Protein 5VKW (pdb70)

Solvent-accessible surface area: 41266 Å² total; per-residue (Å²): 183,55,117,214,100,106,184,56,56,49,11,56,74,180,58,90,12,157,112,0,32,133,19,40,34,91,82,36,45,15,7,3,4,0,73,2,2,12,16,2,2,32,1,1,73,101,6,46,17,104,105,2,42,82,110,0,11,104,43,0,95,116,70,44,101,2,66,76,125,6,40,108,59,0,56,102,22,72,87,147,71,216,59,49,1,85,1,4,16,76,10,0,4,115,34,0,96,44,0,51,70,16,11,24,44,26,19,32,39,6,2,0,41,3,1,0,26,0,5,8,1,36,54,0,0,59,15,0,11,28,50,0,0,8,0,0,10,27,0,7,124,14,0,56,128,49,48,65,38,11,1,0,0,19,13,100,50,113,48,8,61,1,1,0,5,0,2,5,0,0,21,2,0,16,8,0,19,26,0,8,59,17,0,39,62,6,56,78,36,4,0,2,0,1,0,2,7,40,2,0,2,4,20,52,1,25,80,48,10,176,40,54,52,104,73,0,37,90,0,4,93,74,2,4,105,50,22,49,9,149,72,23,12,50,5,6,5,19,10,2,27,9,0,11,3,0,18,4,1,18,6,1,2,1,0,3,1,2,0,16,10,0,0,12,1,0,83,34,1,16,112,20,96,0,4,21,8,16,94,133,250,152,141,67,176,165,59,95,22,116,24,0,76,89,0,2,60,21,6,154,88,5,15,47,9,8,56,36,5,14,104,12,4,11,57,11,94,4,7,26,11,65,86,0,42,79,53,18,109,107,3,8,26,17,1,0,11,0,0,1,3,0,0,40,14,0,36,76,0,5,53,30,17,24,18,66,58,155,41,1,85,183,53,2,82,53,51,3,9,60,58,0,42,87,56,0,1,68,9,6,47,133,111,69,34,47,104,153,83,0,92,79,59,3,106,62,13,26,110,74,0,37,43,15,56,160,156,131,69,29,128,33,29,2,39,123,67,0,83,90,33,125,64,0,120,71,0,62,152,42,0,103,113,48,25,52,25,132,96,22,9,14,5,0,13,66,9,0,54,90,1,16,117,77,53,3,48,104,31,14,126,91,35,92,159,80,60,78,132,188,180,52,141,217,107,110,192,69,55,43,13,55,74,183,47,98,8,147,109,0,32,139,19,40,38,93,104,44,61,16,6,11,3,0,101,2,2,12,14,2,2,31,0,0,76,95,8,46,16,99,98,0,61,75,118,0,8,68,53,0,97,136,70,36,129,3,71,78,131,17,37,103,53,1,56,113,29,68,78,152,63,205,63,30,0,84,0,5,19,84,8,0,5,117,39,0,91,63,0,54,72,11,12,21,43,19,18,22,33,6,2,0,38,3,1,1,39,0,17,7,1,37,57,0,0,60,14,0,10,30,50,0,0,8,0,0,13,31,0,6,118,14,0,60,130,46,46,77,43,15,2,0,0,19,14,104,51,111,44,10,68,2,1,0,6,0,3,6,0,0,21,3,0,16,9,0,18,27,0,7,60,17,0,38,64,7,55,78,37,4,0,2,0,1,0,1,5,53,1,0,3,3,20,46,1,28,79,53,15,174,44,50,53,104,73,0,43,90,0,10,126,74,3,4,107,54,21,48,10,145,71,30,12,52,5,5,4,18,10,0,26,7,0,11,3,0,22,4,2,16,6,1,2,1,0,3,1,1,0,15,11,1,0,12,1,0,82,34,1,16,113,19,98,1,5,20,7,15,104,117,260,213,68,175,168,59,86,21,118,25,0,80,84,0,2,62,21,5,156,86,4,18,46,10,8,52,35,6,16,103,14,2,12,57,11,94,3,5,19,10,67,84,0,30,73,52,21,127,106,2,6,27,16,1,0,13,0,0,3,4,0,0,38,14,0,42,70,0,5,45,29,18,28,18,70,64,148,36,2,82,176,54,3,88,52,52,4,9,63,56,0,44,92,54,3,3,112,16,6,57,137,107,72,26,50,85,127,84,0,88,79,64,4,98,62,12,24,115,72,0,39,39,20,57,172,140,136,62,39,124,31,31,3,40,117,65,0,112,89,28,119,69,0,112,66,0,69,140,50,3,110,88,27,26,45,27,134,92,29,7,14,14,0,13,75,9,0,61,105,1,17,107,63,52,4,48,109,31,13,134,99,37,93,197,111,53,75,119,191

InterPro domains:
  IPR000362 Fumarate lyase family [PR00149] (148-166)
  IPR000362 Fumarate lyase family [PR00149] (242-269)
  IPR000362 Fumarate lyase family [PR00149] (285-301)
  IPR004769 Adenylosuccinate lyase [TIGR00928] (11-458)
  IPR008948 L-Aspartase-like [SSF48557] (10-459)
  IPR019468 Adenylosuccinate lyase C-terminal [PF10397] (375-457)
  IPR019468 Adenylosuccinate lyase C-terminal [SM00998] (374-458)
  IPR020557 Fumarate lyase, conserved site [PS00163] (285-294)
  IPR022761 Fumarate lyase, N-terminal [PF00206] (17-305)

Structure (mmCIF, N/CA/C/O backbone):
data_5VKW
#
_entry.id   5VKW
#
_cell.length_a   85.030
_cell.length_b   157.845
_cell.length_c   374.554
_cell.angle_alpha   90.00
_cell.angle_beta   90.00
_cell.angle_gamma   90.00
#
_symmetry.space_group_name_H-M   'F 2 2 2'
#
loop_
_entity.id
_entity.type
_entity.pdbx_description
1 polymer 'Adenylosuccinate lyase'
2 non-polymer 'CHLORIDE ION'
3 non-polymer GLYCEROL
4 non-polymer 'MAGNESIUM ION'
5 non-polymer 'CALCIUM ION'
6 non-polymer 'TRIETHYLENE GLYCOL'
7 water water
#
loop_
_atom_site.group_PDB
_atom_site.id
_atom_site.type_symbol
_atom_site.label_atom_id
_atom_site.label_alt_id
_atom_site.label_comp_id
_atom_site.label_asym_id
_atom_site.label_entity_id
_atom_site.label_seq_id
_atom_site.pdbx_PDB_ins_code
_atom_site.Cartn_x
_atom_site.Cartn_y
_atom_site.Cartn_z
_atom_site.occupancy
_atom_site.B_iso_or_equiv
_atom_site.auth_seq_id
_atom_site.auth_comp_id
_atom_site.auth_asym_id
_atom_site.auth_atom_id
_atom_site.pdbx_PDB_model_num
ATOM 1 N N . MET A 1 1 ? 11.948 4.778 142.542 1.00 89.81 1 MET A N 1
ATOM 2 C CA . MET A 1 1 ? 13.021 4.990 143.513 0.60 86.88 1 MET A CA 1
ATOM 3 C C . MET A 1 1 ? 12.499 5.499 144.860 1.00 79.76 1 MET A C 1
ATOM 4 O O . MET A 1 1 ? 11.672 6.412 144.911 1.00 77.79 1 MET A O 1
ATOM 9 N N . SER A 1 2 ? 13.013 4.914 145.945 1.00 72.05 2 SER A N 1
ATOM 10 C CA . SER A 1 2 ? 12.538 5.239 147.282 1.00 61.45 2 SER A CA 1
ATOM 11 C C . SER A 1 2 ? 12.732 6.717 147.603 1.00 52.30 2 SER A C 1
ATOM 12 O O . SER A 1 2 ? 13.762 7.313 147.273 1.00 49.13 2 SER A O 1
ATOM 15 N N . GLU A 1 3 ? 11.732 7.305 148.270 1.00 48.82 3 GLU A N 1
ATOM 16 C CA . GLU A 1 3 ? 11.847 8.687 148.728 1.00 45.99 3 GLU A CA 1
ATOM 17 C C . GLU A 1 3 ? 12.971 8.874 149.743 1.00 40.79 3 GLU A C 1
ATOM 18 O O . GLU A 1 3 ? 13.548 9.962 149.809 1.00 34.98 3 GLU A O 1
ATOM 24 N N . TYR A 1 4 ? 13.304 7.851 150.532 1.00 37.69 4 TYR A N 1
ATOM 25 C CA . TYR A 1 4 ? 14.430 7.984 151.451 0.80 35.14 4 TYR A CA 1
ATOM 26 C C . TYR A 1 4 ? 15.735 8.149 150.725 1.00 34.03 4 TYR A C 1
ATOM 27 O O . TYR A 1 4 ? 16.742 8.512 151.341 1.00 38.69 4 TYR A O 1
ATOM 36 N N . ASP A 1 5 ? 15.776 7.764 149.461 1.00 39.09 5 ASP A N 1
ATOM 37 C CA . ASP A 1 5 ? 17.019 7.824 148.726 1.00 35.40 5 ASP A CA 1
ATOM 38 C C . ASP A 1 5 ? 17.121 9.034 147.863 1.00 39.81 5 ASP A C 1
ATOM 39 O O . ASP A 1 5 ? 17.763 8.969 146.866 1.00 37.21 5 ASP A O 1
ATOM 44 N N . LYS A 1 6 ? 16.426 10.098 148.122 1.00 36.37 6 LYS A N 1
ATOM 45 C CA . LYS A 1 6 ? 16.653 11.254 147.327 1.00 33.37 6 LYS A CA 1
ATOM 46 C C . LYS A 1 6 ? 16.316 12.464 148.122 1.00 30.33 6 LYS A C 1
ATOM 47 O O . LYS A 1 6 ? 15.561 12.437 149.015 1.00 29.86 6 LYS A O 1
ATOM 53 N N . TYR A 1 7 ? 16.943 13.533 147.757 1.00 31.30 7 TYR A N 1
ATOM 54 C CA . TYR A 1 7 ? 16.784 14.785 148.480 0.91 31.37 7 TYR A CA 1
ATOM 55 C C . TYR A 1 7 ? 15.343 15.253 148.353 1.00 33.77 7 TYR A C 1
ATOM 56 O O . TYR A 1 7 ? 14.771 15.241 147.269 1.00 28.21 7 TYR A O 1
ATOM 65 N N A SER A 1 8 ? 14.757 15.664 149.469 0.50 32.26 8 SER A N 1
ATOM 66 N N B SER A 1 8 ? 14.757 15.662 149.470 0.50 32.26 8 SER A N 1
ATOM 67 C CA A SER A 1 8 ? 13.451 16.308 149.472 0.50 34.83 8 SER A CA 1
ATOM 68 C CA B SER A 1 8 ? 13.454 16.310 149.476 0.50 34.83 8 SER A CA 1
ATOM 69 C C A SER A 1 8 ? 13.593 17.651 150.174 0.50 34.21 8 SER A C 1
ATOM 70 C C B SER A 1 8 ? 13.599 17.654 150.173 0.50 34.20 8 SER A C 1
ATOM 71 O O A SER A 1 8 ? 14.256 17.736 151.215 0.50 33.66 8 SER A O 1
ATOM 72 O O B SER A 1 8 ? 14.270 17.744 151.208 0.50 33.64 8 SER A O 1
ATOM 77 N N . THR A 1 9 ? 13.003 18.700 149.603 1.00 34.75 9 THR A N 1
ATOM 78 C CA . THR A 1 9 ? 13.108 20.013 150.241 0.84 31.85 9 THR A CA 1
ATOM 79 C C . THR A 1 9 ? 12.344 19.986 151.561 1.00 30.58 9 THR A C 1
ATOM 80 O O . THR A 1 9 ? 11.216 19.474 151.618 1.00 29.41 9 THR A O 1
ATOM 84 N N . PRO A 1 10 ? 12.926 20.487 152.646 1.00 31.36 10 PRO A N 1
ATOM 85 C CA . PRO A 1 10 ? 12.166 20.561 153.904 1.00 29.80 10 PRO A CA 1
ATOM 86 C C . PRO A 1 10 ? 10.950 21.453 153.815 1.00 30.37 10 PRO A C 1
ATOM 87 O O . PRO A 1 10 ? 10.054 21.293 154.639 1.00 33.83 10 PRO A O 1
ATOM 91 N N . LEU A 1 11 ? 10.872 22.373 152.837 1.00 30.56 11 LEU A N 1
ATOM 92 C CA . LEU A 1 11 ? 9.671 23.205 152.700 1.00 33.33 11 LEU A CA 1
ATOM 93 C C . LEU A 1 11 ? 8.424 22.397 152.369 1.00 37.33 11 LEU A C 1
ATOM 94 O O . LEU A 1 11 ? 7.305 22.921 152.482 1.00 38.88 11 LEU A O 1
ATOM 99 N N . SER A 1 12 ? 8.565 21.144 151.972 1.00 37.96 12 SER A N 1
ATOM 100 C CA . SER A 1 12 ? 7.379 20.346 151.715 1.00 46.95 12 SER A CA 1
ATOM 101 C C . SER A 1 12 ? 7.344 19.030 152.471 1.00 50.10 12 SER A C 1
ATOM 102 O O . SER A 1 12 ? 6.284 18.401 152.507 1.00 56.68 12 SER A O 1
ATOM 105 N N . SER A 1 13 ? 8.446 18.585 153.072 1.00 57.18 13 SER A N 1
ATOM 106 C CA . SER A 1 13 ? 8.467 17.268 153.697 0.42 65.29 13 SER A CA 1
ATOM 107 C C . SER A 1 13 ? 8.817 17.298 155.179 1.00 71.13 13 SER A C 1
ATOM 108 O O . SER A 1 13 ? 8.849 16.234 155.815 1.00 78.95 13 SER A O 1
ATOM 111 N N . ARG A 1 14 ? 9.063 18.471 155.750 1.00 67.01 14 ARG A N 1
ATOM 112 C CA . ARG A 1 14 ? 9.459 18.581 157.145 0.69 67.43 14 ARG A CA 1
ATOM 113 C C . ARG A 1 14 ? 8.524 19.440 157.981 1.00 63.23 14 ARG A C 1
ATOM 114 O O . ARG A 1 14 ? 8.358 19.174 159.173 1.00 63.92 14 ARG A O 1
ATOM 122 N N . TYR A 1 15 ? 7.910 20.456 157.400 1.00 57.74 15 TYR A N 1
ATOM 123 C CA . TYR A 1 15 ? 7.014 21.330 158.136 0.88 55.52 15 TYR A CA 1
ATOM 124 C C . TYR A 1 15 ? 5.582 21.092 157.678 1.00 57.18 15 TYR A C 1
ATOM 125 O O . TYR A 1 15 ? 5.332 20.594 156.577 1.00 61.53 15 TYR A O 1
ATOM 134 N N . ALA A 1 16 ? 4.640 21.409 158.561 1.00 55.55 16 ALA A N 1
ATOM 135 C CA . ALA A 1 16 ? 3.226 21.358 158.217 0.65 54.08 16 ALA A CA 1
ATOM 136 C C . ALA A 1 16 ? 2.896 22.534 157.302 1.00 53.08 16 ALA A C 1
ATOM 137 O O . ALA A 1 16 ? 3.032 23.701 157.690 1.00 57.91 16 ALA A O 1
ATOM 139 N N . SER A 1 17 ? 2.483 22.227 156.083 1.00 44.46 17 SER A N 1
ATOM 140 C CA . SER A 1 17 ? 1.891 23.218 155.201 0.90 45.75 17 SER A CA 1
ATOM 141 C C . SER A 1 17 ? 1.161 22.472 154.095 1.00 39.92 17 SER A C 1
ATOM 142 O O . SER A 1 17 ? 1.443 22.674 152.910 1.00 32.47 17 SER A O 1
ATOM 145 N N . GLU A 1 18 ? 0.241 21.586 154.496 1.00 40.58 18 GLU A N 1
ATOM 146 C CA . GLU A 1 18 ? -0.457 20.731 153.542 1.00 43.37 18 GLU A CA 1
ATOM 147 C C . GLU A 1 18 ? -1.109 21.563 152.460 1.00 40.29 18 GLU A C 1
ATOM 148 O O . GLU A 1 18 ? -0.945 21.303 151.262 1.00 39.49 18 GLU A O 1
ATOM 154 N N . GLU A 1 19 ? -1.866 22.567 152.879 1.00 37.74 19 GLU A N 1
ATOM 155 C CA . GLU A 1 19 ? -2.690 23.310 151.945 1.00 35.42 19 GLU A CA 1
ATOM 156 C C . GLU A 1 19 ? -1.833 24.053 150.945 1.00 30.05 19 GLU A C 1
ATOM 157 O O . GLU A 1 19 ? -2.092 24.000 149.737 1.00 29.58 19 GLU A O 1
ATOM 163 N N . MET A 1 20 ? -0.831 24.793 151.430 1.00 30.56 20 MET A N 1
ATOM 164 C CA . MET A 1 20 ? 0.019 25.554 150.521 0.98 28.14 20 MET A CA 1
ATOM 165 C C . MET A 1 20 ? 0.786 24.616 149.594 1.00 28.38 20 MET A C 1
ATOM 166 O O . MET A 1 20 ? 0.924 24.886 148.396 1.00 26.35 20 MET A O 1
ATOM 171 N N . SER A 1 21 ? 1.266 23.488 150.129 1.00 29.78 21 SER A N 1
ATOM 172 C CA . SER A 1 21 ? 2.020 22.553 149.300 0.91 30.03 21 SER A CA 1
ATOM 173 C C . SER A 1 21 ? 1.147 21.916 148.216 1.00 33.42 21 SER A C 1
ATOM 174 O O . SER A 1 21 ? 1.620 21.695 147.099 1.00 31.16 21 SER A O 1
ATOM 177 N N . LYS A 1 22 ? -0.125 21.645 148.521 1.00 31.81 22 LYS A N 1
ATOM 178 C CA . LYS A 1 22 ? -1.040 21.129 147.517 1.00 32.89 22 LYS A CA 1
ATOM 179 C C . LYS A 1 22 ? -1.251 22.119 146.373 1.00 35.47 22 LYS A C 1
ATOM 180 O O . LYS A 1 22 ? -1.383 21.707 145.215 1.00 37.32 22 LYS A O 1
ATOM 186 N N . ILE A 1 23 ? -1.269 23.420 146.661 1.00 32.62 23 ILE A N 1
ATOM 187 C CA . ILE A 1 23 ? -1.440 24.395 145.590 1.00 29.76 23 ILE A CA 1
ATOM 188 C C . ILE A 1 23 ? -0.343 24.225 144.551 1.00 28.21 23 ILE A C 1
ATOM 189 O O . ILE A 1 23 ? -0.570 24.371 143.339 1.00 27.21 23 ILE A O 1
ATOM 194 N N . PHE A 1 24 ? 0.862 23.897 145.009 1.00 26.80 24 PHE A N 1
ATOM 195 C CA . PHE A 1 24 ? 2.007 23.781 144.125 1.00 26.78 24 PHE A CA 1
ATOM 196 C C . PHE A 1 24 ? 2.348 22.328 143.804 1.00 29.33 24 PHE A C 1
ATOM 197 O O . PHE A 1 24 ? 3.452 22.062 143.328 1.00 29.45 24 PHE A O 1
ATOM 205 N N . SER A 1 25 ? 1.413 21.396 144.036 1.00 30.95 25 SER A N 1
ATOM 206 C CA . SER A 1 25 ? 1.562 19.986 143.697 1.00 33.61 25 SER A CA 1
ATOM 207 C C . SER A 1 25 ? 1.368 19.748 142.197 1.00 34.44 25 SER A C 1
ATOM 208 O O . SER A 1 25 ? 0.720 20.521 141.489 1.00 36.80 25 SER A O 1
ATOM 211 N N . LEU A 1 26 ? 1.901 18.619 141.721 1.00 36.74 26 LEU A N 1
ATOM 212 C CA . LEU A 1 26 ? 1.653 18.212 140.337 1.00 38.21 26 LEU A CA 1
ATOM 213 C C . LEU A 1 26 ? 0.163 18.035 140.054 1.00 39.63 26 LEU A C 1
ATOM 214 O O . LEU A 1 26 ? -0.328 18.461 139.001 1.00 38.97 26 LEU A O 1
ATOM 219 N N . ARG A 1 27 ? -0.571 17.386 140.961 1.00 40.40 27 ARG A N 1
ATOM 220 C CA . ARG A 1 27 ? -1.988 17.146 140.702 1.00 41.70 27 ARG A CA 1
ATOM 221 C C . ARG A 1 27 ? -2.738 18.464 140.535 1.00 39.40 27 ARG A C 1
ATOM 222 O O . ARG A 1 27 ? -3.518 18.631 139.592 1.00 39.97 27 ARG A O 1
ATOM 230 N N . ASN A 1 28 ? -2.487 19.430 141.417 1.00 36.98 28 ASN A N 1
ATOM 231 C CA . ASN A 1 28 ? -3.193 20.696 141.272 1.00 38.57 28 ASN A CA 1
ATOM 232 C C . ASN A 1 28 ? -2.768 21.446 140.015 1.00 37.22 28 ASN A C 1
ATOM 233 O O . ASN A 1 28 ? -3.591 22.140 139.407 1.00 37.32 28 ASN A O 1
ATOM 238 N N . ARG A 1 29 ? -1.507 21.315 139.597 1.00 33.61 29 ARG A N 1
ATOM 239 C CA . ARG A 1 29 ? -1.092 21.902 138.322 1.00 38.05 29 ARG A CA 1
ATOM 240 C C . ARG A 1 29 ? -1.927 21.354 137.167 1.00 38.97 29 ARG A C 1
ATOM 241 O O . ARG A 1 29 ? -2.499 22.116 136.373 1.00 34.90 29 ARG A O 1
ATOM 249 N N . PHE A 1 30 ? -2.007 20.026 137.054 1.00 37.90 30 PHE A N 1
ATOM 250 C CA . PHE A 1 30 ? -2.657 19.442 135.886 1.00 44.16 30 PHE A CA 1
ATOM 251 C C . PHE A 1 30 ? -4.170 19.577 135.964 1.00 46.60 30 PHE A C 1
ATOM 252 O O . PHE A 1 30 ? -4.831 19.718 134.927 1.00 42.08 30 PHE A O 1
ATOM 260 N N . SER A 1 31 ? -4.730 19.533 137.178 1.00 40.48 31 SER A N 1
ATOM 261 C CA . SER A 1 31 ? -6.163 19.760 137.361 1.00 44.31 31 SER A CA 1
ATOM 262 C C . SER A 1 31 ? -6.547 21.190 137.011 1.00 41.63 31 SER A C 1
ATOM 263 O O . SER A 1 31 ? -7.645 21.448 136.495 1.00 40.74 31 SER A O 1
ATOM 266 N N . THR A 1 32 ? -5.660 22.134 137.299 1.00 36.38 32 THR A N 1
ATOM 267 C CA . THR A 1 32 ? -5.938 23.519 136.964 1.00 36.06 32 THR A CA 1
ATOM 268 C C . THR A 1 32 ? -5.907 23.736 135.459 1.00 38.08 32 THR A C 1
ATOM 269 O O . THR A 1 32 ? -6.746 24.470 134.921 1.00 37.66 32 THR A O 1
ATOM 273 N N . TRP A 1 33 ? -4.953 23.104 134.761 1.00 38.16 33 TRP A N 1
ATOM 274 C CA . TRP A 1 33 ? -4.996 23.100 133.300 1.00 40.10 33 TRP A CA 1
ATOM 275 C C . TRP A 1 33 ? -6.369 22.681 132.795 1.00 40.25 33 TRP A C 1
ATOM 276 O O . TRP A 1 33 ? -6.945 23.326 131.911 1.00 45.46 33 TRP A O 1
ATOM 287 N N . ARG A 1 34 ? -6.913 21.599 133.354 1.00 41.94 34 ARG A N 1
ATOM 288 C CA . ARG A 1 34 ? -8.208 21.115 132.887 0.92 47.47 34 ARG A CA 1
ATOM 289 C C . ARG A 1 34 ? -9.305 22.116 133.206 1.00 46.75 34 ARG A C 1
ATOM 290 O O . ARG A 1 34 ? -10.185 22.374 132.372 1.00 48.55 34 ARG A O 1
ATOM 298 N N . LYS A 1 35 ? -9.255 22.706 134.400 1.00 43.96 35 LYS A N 1
ATOM 299 C CA . LYS A 1 35 ? -10.170 23.787 134.737 1.00 43.13 35 LYS A CA 1
ATOM 300 C C . LYS A 1 35 ? -10.043 24.931 133.738 1.00 40.89 35 LYS A C 1
ATOM 301 O O . LYS A 1 35 ? -11.049 25.526 133.337 1.00 45.22 35 LYS A O 1
ATOM 307 N N . LEU A 1 36 ? -8.820 25.232 133.291 1.00 38.99 36 LEU A N 1
ATOM 308 C CA . LEU A 1 36 ? -8.653 26.284 132.293 1.00 38.04 36 LEU A CA 1
ATOM 309 C C . LEU A 1 36 ? -9.228 25.867 130.942 1.00 43.67 36 LEU A C 1
ATOM 310 O O . LEU A 1 36 ? -9.789 26.696 130.216 1.00 44.15 36 LEU A O 1
ATOM 315 N N . TRP A 1 37 ? -9.100 24.590 130.585 1.00 46.20 37 TRP A N 1
ATOM 316 C CA . TRP A 1 37 ? -9.650 24.138 129.313 1.00 45.80 37 TRP A CA 1
ATOM 317 C C . TRP A 1 37 ? -11.170 24.131 129.346 1.00 47.56 37 TRP A C 1
ATOM 318 O O . TRP A 1 37 ? -11.823 24.472 128.352 1.00 50.05 37 TRP A O 1
ATOM 329 N N . LEU A 1 38 ? -11.748 23.744 130.481 1.00 47.32 38 LEU A N 1
ATOM 330 C CA . LEU A 1 38 ? -13.198 23.761 130.616 0.75 52.29 38 LEU A CA 1
ATOM 331 C C . LEU A 1 38 ? -13.749 25.164 130.394 1.00 51.58 38 LEU A C 1
ATOM 332 O O . LEU A 1 38 ? -14.689 25.355 129.617 1.00 52.81 38 LEU A O 1
ATOM 337 N N . ASN A 1 39 ? -13.172 26.167 131.057 1.00 49.60 39 ASN A N 1
ATOM 338 C CA . ASN A 1 39 ? -13.740 27.500 130.904 0.92 48.58 39 ASN A CA 1
ATOM 339 C C . ASN A 1 39 ? -13.380 28.132 129.561 1.00 50.04 39 ASN A C 1
ATOM 340 O O . ASN A 1 39 ? -14.176 28.920 129.025 1.00 50.00 39 ASN A O 1
ATOM 345 N N . LEU A 1 40 ? -12.221 27.787 128.988 1.00 44.63 40 LEU A N 1
ATOM 346 C CA . LEU A 1 40 ? -11.956 28.174 127.600 1.00 48.46 40 LEU A CA 1
ATOM 347 C C . LEU A 1 40 ? -13.055 27.668 126.679 1.00 49.62 40 LEU A C 1
ATOM 348 O O . LEU A 1 40 ? -13.500 28.384 125.776 1.00 63.90 40 LEU A O 1
ATOM 353 N N . ALA A 1 41 ? -13.513 26.437 126.900 1.00 55.08 41 ALA A N 1
ATOM 354 C CA . ALA A 1 41 ? -14.573 25.889 126.061 1.00 56.89 41 ALA A CA 1
ATOM 355 C C . ALA A 1 41 ? -15.896 26.595 126.321 1.00 57.45 41 ALA A C 1
ATOM 356 O O . ALA A 1 41 ? -16.638 26.902 125.381 1.00 59.03 41 ALA A O 1
ATOM 358 N N . ILE A 1 42 ? -16.207 26.879 127.585 1.00 53.99 42 ILE A N 1
ATOM 359 C CA . ILE A 1 42 ? -17.454 27.577 127.886 0.87 60.32 42 ILE A CA 1
ATOM 360 C C . ILE A 1 42 ? -17.452 28.957 127.236 1.00 59.50 42 ILE A C 1
ATOM 361 O O . ILE A 1 42 ? -18.433 29.377 126.610 1.00 61.75 42 ILE A O 1
ATOM 366 N N . ALA A 1 43 ? -16.337 29.671 127.362 1.00 51.51 43 ALA A N 1
ATOM 367 C CA . ALA A 1 43 ? -16.242 31.024 126.829 1.00 50.99 43 ALA A CA 1
ATOM 368 C C . ALA A 1 43 ? -16.288 31.025 125.305 1.00 61.31 43 ALA A C 1
ATOM 369 O O . ALA A 1 43 ? -16.942 31.882 124.692 1.00 55.30 43 ALA A O 1
ATOM 371 N N . GLU A 1 44 ? -15.614 30.065 124.672 1.00 54.63 44 GLU A N 1
ATOM 372 C CA . GLU A 1 44 ? -15.631 30.024 123.214 1.00 62.05 44 GLU A CA 1
ATOM 373 C C . GLU A 1 44 ? -17.020 29.710 122.675 1.00 64.28 44 GLU A C 1
ATOM 374 O O . GLU A 1 44 ? -17.405 30.228 121.621 1.00 63.74 44 GLU A O 1
ATOM 380 N N . LYS A 1 45 ? -17.811 28.963 123.411 1.00 63.68 45 LYS A N 1
ATOM 381 C CA . LYS A 1 45 ? -19.146 28.680 122.978 0.97 68.37 45 LYS A CA 1
ATOM 382 C C . LYS A 1 45 ? -20.000 29.912 123.085 1.00 69.05 45 LYS A C 1
ATOM 383 O O . LYS A 1 45 ? -20.664 30.266 122.162 1.00 68.76 45 LYS A O 1
ATOM 389 N N . GLU A 1 46 ? -19.958 30.582 124.209 1.00 62.98 46 GLU A N 1
ATOM 390 C CA . GLU A 1 46 ? -20.779 31.772 124.391 0.75 65.94 46 GLU A CA 1
ATOM 391 C C . GLU A 1 46 ? -20.478 32.836 123.353 1.00 63.98 46 GLU A C 1
ATOM 392 O O . GLU A 1 46 ? -21.378 33.578 122.947 1.00 66.23 46 GLU A O 1
ATOM 398 N N . VAL A 1 47 ? -19.224 32.942 122.925 1.00 68.60 47 VAL A N 1
ATOM 399 C CA . VAL A 1 47 ? -18.873 33.975 121.969 1.00 71.04 47 VAL A CA 1
ATOM 400 C C . VAL A 1 47 ? -19.067 33.515 120.528 1.00 72.89 47 VAL A C 1
ATOM 401 O O . VAL A 1 47 ? -19.066 34.350 119.613 1.00 72.72 47 VAL A O 1
ATOM 405 N N . GLY A 1 48 ? -19.255 32.219 120.292 1.00 68.52 48 GLY A N 1
ATOM 406 C CA . GLY A 1 48 ? -19.793 31.802 119.013 0.87 76.38 48 GLY A CA 1
ATOM 407 C C . GLY A 1 48 ? -19.136 30.633 118.312 1.00 78.20 48 GLY A C 1
ATOM 408 O O . GLY A 1 48 ? -19.414 30.396 117.137 1.00 78.05 48 GLY A O 1
ATOM 409 N N . LEU A 1 49 ? -18.270 29.889 118.993 1.00 71.69 49 LEU A N 1
ATOM 410 C CA . LEU A 1 49 ? -17.664 28.711 118.371 0.88 74.78 49 LEU A CA 1
ATOM 411 C C . LEU A 1 49 ? -18.563 27.505 118.615 1.00 75.68 49 LEU A C 1
ATOM 412 O O . LEU A 1 49 ? -18.393 26.752 119.574 1.00 73.82 49 LEU A O 1
ATOM 417 N N . SER A 1 50 ? -19.525 27.304 117.711 1.00 80.68 50 SER A N 1
ATOM 418 C CA . SER A 1 50 ? -20.448 26.186 117.858 1.00 84.17 50 SER A CA 1
ATOM 419 C C . SER A 1 50 ? -19.765 24.835 117.703 1.00 84.29 50 SER A C 1
ATOM 420 O O . SER A 1 50 ? -20.334 23.827 118.134 1.00 85.16 50 SER A O 1
ATOM 423 N N . VAL A 1 51 ? -18.564 24.788 117.113 1.00 86.29 51 VAL A N 1
ATOM 424 C CA . VAL A 1 51 ? -17.894 23.511 116.862 1.00 92.67 51 VAL A CA 1
ATOM 425 C C . VAL A 1 51 ? -17.712 22.725 118.156 1.00 94.75 51 VAL A C 1
ATOM 426 O O . VAL A 1 51 ? -17.619 21.494 118.143 1.00 98.79 51 VAL A O 1
ATOM 430 N N . ILE A 1 52 ? -17.699 23.398 119.291 1.00 94.62 52 ILE A N 1
ATOM 431 C CA . ILE A 1 52 ? -17.593 22.699 120.566 0.82 93.55 52 ILE A CA 1
ATOM 432 C C . ILE A 1 52 ? -19.008 22.474 121.091 1.00 93.64 52 ILE A C 1
ATOM 433 O O . ILE A 1 52 ? -19.895 23.300 120.859 1.00 93.43 52 ILE A O 1
ATOM 438 N N . THR A 1 53 ? -19.249 21.328 121.734 1.00 91.78 53 THR A N 1
ATOM 439 C CA . THR A 1 53 ? -20.605 20.863 122.015 1.00 93.89 53 THR A CA 1
ATOM 440 C C . THR A 1 53 ? -20.921 20.888 123.506 1.00 93.71 53 THR A C 1
ATOM 441 O O . THR A 1 53 ? -20.025 20.821 124.352 1.00 93.02 53 THR A O 1
ATOM 445 N N . ASP A 1 54 ? -22.215 21.042 123.817 1.00 95.37 54 ASP A N 1
ATOM 446 C CA . ASP A 1 54 ? -22.655 21.128 125.210 0.83 95.20 54 ASP A CA 1
ATOM 447 C C . ASP A 1 54 ? -22.351 19.844 125.973 1.00 93.90 54 ASP A C 1
ATOM 448 O O . ASP A 1 54 ? -22.078 19.878 127.181 1.00 89.31 54 ASP A O 1
ATOM 453 N N . GLU A 1 55 ? -22.396 18.707 125.278 1.00 97.27 55 GLU A N 1
ATOM 454 C CA . GLU A 1 55 ? -22.043 17.429 125.881 0.76 98.52 55 GLU A CA 1
ATOM 455 C C . GLU A 1 55 ? -20.592 17.425 126.351 1.00 92.28 55 GLU A C 1
ATOM 456 O O . GLU A 1 55 ? -20.290 16.946 127.451 1.00 90.26 55 GLU A O 1
ATOM 462 N N . ALA A 1 56 ? -19.685 17.964 125.529 1.00 89.49 56 ALA A N 1
ATOM 463 C CA . ALA A 1 56 ? -18.274 18.033 125.895 0.95 85.15 56 ALA A CA 1
ATOM 464 C C . ALA A 1 56 ? -18.071 18.844 127.166 1.00 78.82 56 ALA A C 1
ATOM 465 O O . ALA A 1 56 ? -17.286 18.459 128.039 1.00 78.07 56 ALA A O 1
ATOM 467 N N . ILE A 1 57 ? -18.778 19.969 127.288 1.00 75.54 57 ILE A N 1
ATOM 468 C CA . ILE A 1 57 ? -18.634 20.818 128.465 0.92 71.72 57 ILE A CA 1
ATOM 469 C C . ILE A 1 57 ? -19.050 20.065 129.724 1.00 72.52 57 ILE A C 1
ATOM 470 O O . ILE A 1 57 ? -18.384 20.150 130.762 1.00 69.54 57 ILE A O 1
ATOM 475 N N . GLU A 1 58 ? -20.135 19.291 129.650 1.00 78.08 58 GLU A N 1
ATOM 476 C CA A GLU A 1 58 ? -20.604 18.546 130.816 0.37 78.92 58 GLU A CA 1
ATOM 477 C CA B GLU A 1 58 ? -20.577 18.570 130.835 0.37 78.79 58 GLU A CA 1
ATOM 478 C C . GLU A 1 58 ? -19.681 17.385 131.158 1.00 77.77 58 GLU A C 1
ATOM 479 O O . GLU A 1 58 ? -19.522 17.042 132.335 1.00 79.47 58 GLU A O 1
ATOM 490 N N . GLN A 1 59 ? -19.076 16.769 130.147 1.00 74.01 59 GLN A N 1
ATOM 491 C CA . GLN A 1 59 ? -18.201 15.631 130.387 1.00 75.01 59 GLN A CA 1
ATOM 492 C C . GLN A 1 59 ? -16.862 16.061 130.976 1.00 74.21 59 GLN A C 1
ATOM 493 O O . GLN A 1 59 ? -16.302 15.368 131.839 1.00 73.82 59 GLN A O 1
ATOM 499 N N . MET A 1 60 ? -16.339 17.209 130.536 1.00 72.01 60 MET A N 1
ATOM 500 C CA . MET A 1 60 ? -15.138 17.748 131.160 0.84 69.45 60 MET A CA 1
ATOM 501 C C . MET A 1 60 ? -15.360 18.078 132.624 1.00 69.31 60 MET A C 1
ATOM 502 O O . MET A 1 60 ? -14.388 18.181 133.377 1.00 72.45 60 MET A O 1
ATOM 507 N N . LYS A 1 61 ? -16.612 18.231 133.053 1.00 70.16 61 LYS A N 1
ATOM 508 C CA . LYS A 1 61 ? -16.880 18.803 134.366 1.00 71.62 61 LYS A CA 1
ATOM 509 C C . LYS A 1 61 ? -16.732 17.806 135.510 1.00 74.80 61 LYS A C 1
ATOM 510 O O . LYS A 1 61 ? -16.573 18.239 136.655 1.00 76.12 61 LYS A O 1
ATOM 516 N N . GLN A 1 62 ? -16.779 16.499 135.248 1.00 77.79 62 GLN A N 1
ATOM 517 C CA . GLN A 1 62 ? -16.486 15.504 136.276 0.88 81.72 62 GLN A CA 1
ATOM 518 C C . GLN A 1 62 ? -15.174 14.772 136.004 1.00 79.77 62 GLN A C 1
ATOM 519 O O . GLN A 1 62 ? -15.013 13.611 136.393 1.00 83.33 62 GLN A O 1
ATOM 525 N N . HIS A 1 63 ? -14.232 15.437 135.327 1.00 73.35 63 HIS A N 1
ATOM 526 C CA . HIS A 1 63 ? -12.874 14.927 135.180 0.67 69.03 63 HIS A CA 1
ATOM 527 C C . HIS A 1 63 ? -11.857 16.055 135.306 1.00 63.08 63 HIS A C 1
ATOM 528 O O . HIS A 1 63 ? -10.804 16.031 134.655 1.00 60.49 63 HIS A O 1
ATOM 535 N N . LEU A 1 64 ? -12.170 17.058 136.128 1.00 58.40 64 LEU A N 1
ATOM 536 C CA . LEU A 1 64 ? -11.264 18.173 136.349 0.91 55.61 64 LEU A CA 1
ATOM 537 C C . LEU A 1 64 ? -10.130 17.821 137.301 1.00 53.69 64 LEU A C 1
ATOM 538 O O . LEU A 1 64 ? -9.083 18.472 137.250 1.00 50.21 64 LEU A O 1
ATOM 543 N N . GLU A 1 65 ? -10.310 16.807 138.153 1.00 57.15 65 GLU A N 1
ATOM 544 C CA . GLU A 1 65 ? -9.312 16.401 139.141 0.76 57.91 65 GLU A CA 1
ATOM 545 C C . GLU A 1 65 ? -8.585 15.162 138.625 1.00 58.89 65 GLU A C 1
ATOM 546 O O . GLU A 1 65 ? -9.101 14.047 138.709 1.00 65.67 65 GLU A O 1
ATOM 552 N N . ILE A 1 66 ? -7.366 15.359 138.118 1.00 54.91 66 ILE A N 1
ATOM 553 C CA . ILE A 1 66 ? -6.634 14.300 137.426 0.63 57.06 66 ILE A CA 1
ATOM 554 C C . ILE A 1 66 ? -6.300 13.153 138.383 1.00 59.96 66 ILE A C 1
ATOM 555 O O . ILE A 1 66 ? -5.930 13.369 139.551 1.00 53.81 66 ILE A O 1
ATOM 560 N N . THR A 1 67 ? -6.448 11.917 137.899 1.00 59.31 67 THR A N 1
ATOM 561 C CA . THR A 1 67 ? -6.100 10.749 138.700 1.00 61.22 67 THR A CA 1
ATOM 562 C C . THR A 1 67 ? -4.630 10.390 138.504 1.00 61.14 67 THR A C 1
ATOM 563 O O . THR A 1 67 ? -3.982 10.805 137.541 1.00 60.14 67 THR A O 1
ATOM 567 N N . ASP A 1 68 ? -4.104 9.601 139.439 1.00 62.51 68 ASP A N 1
ATOM 568 C CA . ASP A 1 68 ? -2.742 9.098 139.289 1.00 65.31 68 ASP A CA 1
ATOM 569 C C . ASP A 1 68 ? -2.576 8.359 137.967 1.00 70.39 68 ASP A C 1
ATOM 570 O O . ASP A 1 68 ? -1.536 8.475 137.306 1.00 71.27 68 ASP A O 1
ATOM 575 N N . LYS A 1 69 ? -3.596 7.597 137.565 1.00 73.51 69 LYS A N 1
ATOM 576 C CA . LYS A 1 69 ? -3.530 6.872 136.305 1.00 77.54 69 LYS A CA 1
ATOM 577 C C . LYS A 1 69 ? -3.403 7.840 135.132 1.00 75.85 69 LYS A C 1
ATOM 578 O O . LYS A 1 69 ? -2.568 7.643 134.241 1.00 75.78 69 LYS A O 1
ATOM 584 N N . GLU A 1 70 ? -4.203 8.911 135.130 1.00 73.64 70 GLU A N 1
ATOM 585 C CA . GLU A 1 70 ? -4.098 9.902 134.063 1.00 71.92 70 GLU A CA 1
ATOM 586 C C . GLU A 1 70 ? -2.761 10.637 134.115 1.00 69.71 70 GLU A C 1
ATOM 587 O O . GLU A 1 70 ? -2.168 10.927 133.070 1.00 71.15 70 GLU A O 1
ATOM 593 N N . ILE A 1 71 ? -2.277 10.960 135.319 1.00 66.81 71 ILE A N 1
ATOM 594 C CA . ILE A 1 71 ? -0.952 11.562 135.442 1.00 64.09 71 ILE A CA 1
ATOM 595 C C . ILE A 1 71 ? 0.090 10.648 134.822 1.00 69.68 71 ILE A C 1
ATOM 596 O O . ILE A 1 71 ? 0.959 11.087 134.060 1.00 72.89 71 ILE A O 1
ATOM 601 N N . GLN A 1 72 ? 0.010 9.357 135.140 1.00 69.61 72 GLN A N 1
ATOM 602 C CA . GLN A 1 72 ? 0.968 8.400 134.608 1.00 70.38 72 GLN A CA 1
ATOM 603 C C . GLN A 1 72 ? 0.821 8.248 133.105 1.00 69.84 72 GLN A C 1
ATOM 604 O O . GLN A 1 72 ? 1.823 8.138 132.392 1.00 72.34 72 GLN A O 1
ATOM 610 N N . ASP A 1 73 ? -0.413 8.251 132.597 1.00 70.53 73 ASP A N 1
ATOM 611 C CA . ASP A 1 73 ? -0.583 8.137 131.150 0.79 74.71 73 ASP A CA 1
ATOM 612 C C . ASP A 1 73 ? -0.147 9.404 130.432 1.00 76.13 73 ASP A C 1
ATOM 613 O O . ASP A 1 73 ? 0.349 9.331 129.302 1.00 79.94 73 ASP A O 1
ATOM 618 N N . ALA A 1 74 ? -0.341 10.568 131.055 1.00 70.78 74 ALA A N 1
ATOM 619 C CA . ALA A 1 74 ? 0.224 11.787 130.495 0.93 69.45 74 ALA A CA 1
ATOM 620 C C . ALA A 1 74 ? 1.747 11.740 130.494 1.00 70.69 74 ALA A C 1
ATOM 621 O O . ALA A 1 74 ? 2.384 12.281 129.581 1.00 72.58 74 ALA A O 1
ATOM 623 N N . ALA A 1 75 ? 2.347 11.085 131.488 1.00 72.60 75 ALA A N 1
ATOM 624 C CA . ALA A 1 75 ? 3.800 10.974 131.508 0.92 75.85 75 ALA A CA 1
ATOM 625 C C . ALA A 1 75 ? 4.303 10.037 130.407 1.00 84.65 75 ALA A C 1
ATOM 626 O O . ALA A 1 75 ? 5.366 10.278 129.823 1.00 87.77 75 ALA A O 1
ATOM 628 N N . VAL A 1 76 ? 3.564 8.968 130.095 1.00 87.30 76 VAL A N 1
ATOM 629 C CA . VAL A 1 76 ? 4.047 8.095 129.027 0.96 91.18 76 VAL A CA 1
ATOM 630 C C . VAL A 1 76 ? 3.962 8.812 127.687 1.00 90.18 76 VAL A C 1
ATOM 631 O O . VAL A 1 76 ? 4.735 8.519 126.769 1.00 93.23 76 VAL A O 1
ATOM 635 N N . GLU A 1 77 ? 3.061 9.782 127.558 1.00 89.06 77 GLU A N 1
ATOM 636 C CA . GLU A 1 77 ? 2.961 10.534 126.316 1.00 93.07 77 GLU A CA 1
ATOM 637 C C . GLU A 1 77 ? 3.953 11.694 126.260 1.00 94.00 77 GLU A C 1
ATOM 638 O O . GLU A 1 77 ? 4.492 11.980 125.184 1.00 96.64 77 GLU A O 1
ATOM 644 N N . GLU A 1 78 ? 4.210 12.364 127.394 1.00 90.32 78 GLU A N 1
ATOM 645 C CA . GLU A 1 78 ? 5.200 13.443 127.416 1.00 87.81 78 GLU A CA 1
ATOM 646 C C . GLU A 1 78 ? 6.572 12.941 126.986 1.00 93.20 78 GLU A C 1
ATOM 647 O O . GLU A 1 78 ? 7.327 13.662 126.322 1.00 94.75 78 GLU A O 1
ATOM 653 N N . ALA A 1 79 ? 6.914 11.705 127.355 1.00 96.31 79 ALA A N 1
ATOM 654 C CA . ALA A 1 79 ? 8.175 11.134 126.904 0.98 98.70 79 ALA A CA 1
ATOM 655 C C . ALA A 1 79 ? 8.148 10.847 125.408 1.00 104.84 79 ALA A C 1
ATOM 656 O O . ALA A 1 79 ? 9.202 10.836 124.761 1.00 107.81 79 ALA A O 1
ATOM 658 N N . LYS A 1 80 ? 6.954 10.638 124.844 1.00 106.76 80 LYS A N 1
ATOM 659 C CA . LYS A 1 80 ? 6.772 10.306 123.434 0.54 109.74 80 LYS A CA 1
ATOM 660 C C . LYS A 1 80 ? 6.698 11.535 122.531 1.00 111.94 80 LYS A C 1
ATOM 661 O O . LYS A 1 80 ? 7.283 11.530 121.442 1.00 115.98 80 LYS A O 1
ATOM 667 N N . VAL A 1 81 ? 5.986 12.585 122.953 1.00 110.05 81 VAL A N 1
ATOM 668 C CA . VAL A 1 81 ? 5.747 13.771 122.131 0.70 110.67 81 VAL A CA 1
ATOM 669 C C . VAL A 1 81 ? 6.519 14.989 122.632 1.00 108.48 81 VAL A C 1
ATOM 670 O O . VAL A 1 81 ? 6.380 16.082 122.064 1.00 107.68 81 VAL A O 1
ATOM 674 N N . ARG A 1 82 ? 7.347 14.834 123.667 1.00 109.13 82 ARG A N 1
ATOM 675 C CA . ARG A 1 82 ? 8.328 15.849 124.051 1.00 109.41 82 ARG A CA 1
ATOM 676 C C . ARG A 1 82 ? 7.679 17.133 124.560 1.00 104.97 82 ARG A C 1
ATOM 677 O O . ARG A 1 82 ? 8.251 18.216 124.419 1.00 104.29 82 ARG A O 1
ATOM 685 N N . HIS A 1 83 ? 6.478 17.043 125.103 1.00 101.30 83 HIS A N 1
ATOM 686 C CA . HIS A 1 83 ? 5.764 18.246 125.507 0.97 93.36 83 HIS A CA 1
ATOM 687 C C . HIS A 1 83 ? 4.666 17.917 126.525 1.00 82.15 83 HIS A C 1
ATOM 688 O O . HIS A 1 83 ? 3.809 17.092 126.259 1.00 82.56 83 HIS A O 1
ATOM 695 N N . ASP A 1 84 ? 4.669 18.606 127.664 1.00 71.45 84 ASP A N 1
ATOM 696 C CA . ASP A 1 84 ? 3.769 18.246 128.759 1.00 65.17 84 ASP A CA 1
ATOM 697 C C . ASP A 1 84 ? 2.308 18.583 128.445 1.00 61.41 84 ASP A C 1
ATOM 698 O O . ASP A 1 84 ? 1.412 17.762 128.679 1.00 64.17 84 ASP A O 1
ATOM 703 N N . VAL A 1 85 ? 2.047 19.774 127.903 1.00 56.65 85 VAL A N 1
ATOM 704 C CA . VAL A 1 85 ? 0.672 20.243 127.733 0.95 56.23 85 VAL A CA 1
ATOM 705 C C . VAL A 1 85 ? -0.085 19.391 126.711 1.00 60.53 85 VAL A C 1
ATOM 706 O O . VAL A 1 85 ? -1.185 18.896 126.983 1.00 61.38 85 VAL A O 1
ATOM 710 N N . MET A 1 86 ? 0.525 19.215 125.543 1.00 63.07 86 MET A N 1
ATOM 711 C CA . MET A 1 86 ? -0.067 18.408 124.487 0.96 69.84 86 MET A CA 1
ATOM 712 C C . MET A 1 86 ? -0.362 17.020 125.036 1.00 68.31 86 MET A C 1
ATOM 713 O O . MET A 1 86 ? -1.428 16.456 124.786 1.00 67.84 86 MET A O 1
ATOM 718 N N . ALA A 1 87 ? 0.589 16.471 125.787 1.00 66.16 87 ALA A N 1
ATOM 719 C CA . ALA A 1 87 ? 0.410 15.152 126.385 0.66 66.78 87 ALA A CA 1
ATOM 720 C C . ALA A 1 87 ? -0.821 15.130 127.279 1.00 63.41 87 ALA A C 1
ATOM 721 O O . ALA A 1 87 ? -1.554 14.131 127.317 1.00 65.52 87 ALA A O 1
ATOM 723 N N . HIS A 1 88 ? -1.075 16.236 127.992 1.00 56.76 88 HIS A N 1
ATOM 724 C CA . HIS A 1 88 ? -2.248 16.314 128.851 1.00 55.53 88 HIS A CA 1
ATOM 725 C C . HIS A 1 88 ? -3.510 16.652 128.073 1.00 60.66 88 HIS A C 1
ATOM 726 O O . HIS A 1 88 ? -4.597 16.213 128.463 1.00 63.56 88 HIS A O 1
ATOM 733 N N . VAL A 1 89 ? -3.402 17.410 126.978 1.00 56.85 89 VAL A N 1
ATOM 734 C CA . VAL A 1 89 ? -4.549 17.548 126.083 0.63 61.01 89 VAL A CA 1
ATOM 735 C C . VAL A 1 89 ? -4.987 16.171 125.594 1.00 66.21 89 VAL A C 1
ATOM 736 O O . VAL A 1 89 ? -6.181 15.854 125.569 1.00 69.58 89 VAL A O 1
ATOM 740 N N . HIS A 1 90 ? -4.022 15.320 125.227 1.00 67.33 90 HIS A N 1
ATOM 741 C CA . HIS A 1 90 ? -4.356 14.000 124.705 0.69 73.28 90 HIS A CA 1
ATOM 742 C C . HIS A 1 90 ? -5.081 13.162 125.751 1.00 75.26 90 HIS A C 1
ATOM 743 O O . HIS A 1 90 ? -6.138 12.583 125.472 1.00 77.53 90 HIS A O 1
ATOM 750 N N . VAL A 1 91 ? -4.525 13.091 126.966 1.00 72.34 91 VAL A N 1
ATOM 751 C CA . VAL A 1 91 ? -5.104 12.244 128.004 0.97 73.22 91 VAL A CA 1
ATOM 752 C C . VAL A 1 91 ? -6.465 12.779 128.437 1.00 71.52 91 VAL A C 1
ATOM 753 O O . VAL A 1 91 ? -7.418 12.011 128.628 1.00 72.06 91 VAL A O 1
ATOM 757 N N . PHE A 1 92 ? -6.575 14.099 128.613 1.00 69.06 92 PHE A N 1
ATOM 758 C CA . PHE A 1 92 ? -7.858 14.710 128.950 0.82 66.25 92 PHE A CA 1
ATOM 759 C C . PHE A 1 92 ? -8.900 14.398 127.890 1.00 70.72 92 PHE A C 1
ATOM 760 O O . PHE A 1 92 ? -10.067 14.145 128.211 1.00 67.65 92 PHE A O 1
ATOM 768 N N . GLY A 1 93 ? -8.488 14.417 126.616 1.00 76.13 93 GLY A N 1
ATOM 769 C CA . GLY A 1 93 ? -9.379 14.115 125.513 0.93 79.84 93 GLY A CA 1
ATOM 770 C C . GLY A 1 93 ? -9.629 12.641 125.297 1.00 86.42 93 GLY A C 1
ATOM 771 O O . GLY A 1 93 ? -10.620 12.283 124.653 1.00 89.01 93 GLY A O 1
ATOM 772 N N . GLU A 1 94 ? -8.744 11.774 125.795 1.00 86.50 94 GLU A N 1
ATOM 773 C CA . GLU A 1 94 ? -9.077 10.354 125.829 0.60 87.87 94 GLU A CA 1
ATOM 774 C C . GLU A 1 94 ? -10.015 10.068 126.994 1.00 84.52 94 GLU A C 1
ATOM 775 O O . GLU A 1 94 ? -11.049 9.415 126.826 1.00 84.72 94 GLU A O 1
ATOM 781 N N . THR A 1 95 ? -9.680 10.586 128.178 1.00 82.04 95 THR A N 1
ATOM 782 C CA . THR A 1 95 ? -10.614 10.562 129.299 1.00 81.44 95 THR A CA 1
ATOM 783 C C . THR A 1 95 ? -11.937 11.232 128.939 1.00 80.00 95 THR A C 1
ATOM 784 O O . THR A 1 95 ? -13.002 10.812 129.406 1.00 78.28 95 THR A O 1
ATOM 788 N N . CYS A 1 96 ? -11.896 12.261 128.097 1.00 62.51 96 CYS A N 1
ATOM 789 C CA . CYS A 1 96 ? -13.085 13.001 127.686 1.00 67.06 96 CYS A CA 1
ATOM 790 C C . CYS A 1 96 ? -13.187 12.976 126.163 1.00 73.71 96 CYS A C 1
ATOM 791 O O . CYS A 1 96 ? -12.807 13.949 125.485 1.00 74.25 96 CYS A O 1
ATOM 794 N N . PRO A 1 97 ? -13.746 11.902 125.580 1.00 77.25 97 PRO A N 1
ATOM 795 C CA . PRO A 1 97 ? -13.725 11.763 124.110 0.85 78.30 97 PRO A CA 1
ATOM 796 C C . PRO A 1 97 ? -14.669 12.706 123.370 1.00 76.04 97 PRO A C 1
ATOM 797 O O . PRO A 1 97 ? -14.414 13.011 122.199 1.00 74.96 97 PRO A O 1
ATOM 801 N N . SER A 1 98 ? -15.752 13.172 123.994 1.00 75.63 98 SER A N 1
ATOM 802 C CA . SER A 1 98 ? -16.599 14.150 123.322 1.00 77.43 98 SER A CA 1
ATOM 803 C C . SER A 1 98 ? -16.017 15.557 123.333 1.00 75.62 98 SER A C 1
ATOM 804 O O . SER A 1 98 ? -16.512 16.418 122.592 1.00 74.48 98 SER A O 1
ATOM 807 N N . ALA A 1 99 ? -14.985 15.809 124.144 1.00 71.52 99 ALA A N 1
ATOM 808 C CA . ALA A 1 99 ? -14.278 17.081 124.143 1.00 66.91 99 ALA A CA 1
ATOM 809 C C . ALA A 1 99 ? -12.924 17.013 123.457 1.00 65.99 99 ALA A C 1
ATOM 810 O O . ALA A 1 99 ? -12.230 18.031 123.408 1.00 67.26 99 ALA A O 1
ATOM 812 N N . ALA A 1 100 ? -12.536 15.856 122.910 1.00 66.79 100 ALA A N 1
ATOM 813 C CA . ALA A 1 100 ? -11.166 15.686 122.431 0.98 69.31 100 ALA A CA 1
ATOM 814 C C . ALA A 1 100 ? -10.841 16.578 121.232 1.00 72.14 100 ALA A C 1
ATOM 815 O O . ALA A 1 100 ? -9.686 16.984 121.075 1.00 72.20 100 ALA A O 1
ATOM 817 N N . GLY A 1 101 ? -11.820 16.875 120.365 1.00 75.45 101 GLY A N 1
ATOM 818 C CA . GLY A 1 101 ? -11.562 17.802 119.268 1.00 75.40 101 GLY A CA 1
ATOM 819 C C . GLY A 1 101 ? -11.624 19.259 119.661 1.00 73.80 101 GLY A C 1
ATOM 820 O O . GLY A 1 101 ? -11.302 20.142 118.862 1.00 72.96 101 GLY A O 1
ATOM 821 N N . ILE A 1 102 ? -11.989 19.500 120.915 1.00 72.52 102 ILE A N 1
ATOM 822 C CA . ILE A 1 102 ? -12.388 20.803 121.405 1.00 69.52 102 ILE A CA 1
ATOM 823 C C . ILE A 1 102 ? -11.400 21.368 122.428 1.00 65.42 102 ILE A C 1
ATOM 824 O O . ILE A 1 102 ? -11.188 22.588 122.469 1.00 62.42 102 ILE A O 1
ATOM 829 N N . ILE A 1 103 ? -10.773 20.506 123.230 1.00 62.81 103 ILE A N 1
ATOM 830 C CA . ILE A 1 103 ? -9.846 20.946 124.263 0.99 59.95 103 ILE A CA 1
ATOM 831 C C . ILE A 1 103 ? -8.707 21.726 123.633 1.00 58.81 103 ILE A C 1
ATOM 832 O O . ILE A 1 103 ? -8.147 21.310 122.614 1.00 59.12 103 ILE A O 1
ATOM 837 N N . HIS A 1 104 ? -8.371 22.875 124.226 1.00 56.39 104 HIS A N 1
ATOM 838 C CA . HIS A 1 104 ? -7.237 23.710 123.826 0.95 51.60 104 HIS A CA 1
ATOM 839 C C . HIS A 1 104 ? -7.490 24.470 122.532 1.00 48.59 104 HIS A C 1
ATOM 840 O O . HIS A 1 104 ? -6.567 25.106 122.006 1.00 46.94 104 HIS A O 1
ATOM 847 N N . LEU A 1 105 ? -8.713 24.432 122.014 1.00 51.04 105 LEU A N 1
ATOM 848 C CA . LEU A 1 105 ? -9.016 25.011 120.709 1.00 54.40 105 LEU A CA 1
ATOM 849 C C . LEU A 1 105 ? -8.542 26.457 120.619 1.00 54.93 105 LEU A C 1
ATOM 850 O O . LEU A 1 105 ? -9.012 27.324 121.357 1.00 53.22 105 LEU A O 1
ATOM 855 N N . GLY A 1 106 ? -7.585 26.704 119.726 1.00 53.12 106 GLY A N 1
ATOM 856 C CA . GLY A 1 106 ? -7.146 28.043 119.424 1.00 49.44 106 GLY A CA 1
ATOM 857 C C . GLY A 1 106 ? -6.065 28.580 120.326 1.00 47.91 106 GLY A C 1
ATOM 858 O O . GLY A 1 106 ? -5.476 29.620 120.005 1.00 46.42 106 GLY A O 1
ATOM 859 N N . ALA A 1 107 ? -5.762 27.902 121.428 1.00 47.93 107 ALA A N 1
ATOM 860 C CA . ALA A 1 107 ? -4.867 28.442 122.433 1.00 48.53 107 ALA A CA 1
ATOM 861 C C . ALA A 1 107 ? -3.450 27.930 122.225 1.00 54.04 107 ALA A C 1
ATOM 862 O O . ALA A 1 107 ? -3.213 26.937 121.533 1.00 57.13 107 ALA A O 1
ATOM 864 N N . THR A 1 108 ? -2.506 28.635 122.834 1.00 50.33 108 THR A N 1
ATOM 865 C CA . THR A 1 108 ? -1.120 28.213 122.900 1.00 50.50 108 THR A CA 1
ATOM 866 C C . THR A 1 108 ? -0.854 27.600 124.271 1.00 47.76 108 THR A C 1
ATOM 867 O O . THR A 1 108 ? -1.681 27.666 125.180 1.00 46.94 108 THR A O 1
ATOM 871 N N . SER A 1 109 ? 0.320 26.989 124.415 1.00 45.00 109 SER A N 1
ATOM 872 C CA . SER A 1 109 ? 0.571 26.212 125.620 1.00 43.61 109 SER A CA 1
ATOM 873 C C . SER A 1 109 ? 0.535 27.094 126.865 1.00 40.17 109 SER A C 1
ATOM 874 O O . SER A 1 109 ? 0.035 26.676 127.919 1.00 39.71 109 SER A O 1
ATOM 877 N N . CYS A 1 110 ? 1.034 28.326 126.763 1.00 39.72 110 CYS A N 1
ATOM 878 C CA . CYS A 1 110 ? 1.000 29.213 127.919 1.00 38.19 110 CYS A CA 1
ATOM 879 C C . CYS A 1 110 ? -0.415 29.592 128.341 1.00 35.37 110 CYS A C 1
ATOM 880 O O . CYS A 1 110 ? -0.584 30.137 129.443 1.00 31.20 110 CYS A O 1
ATOM 883 N N . PHE A 1 111 ? -1.438 29.306 127.527 1.00 36.59 111 PHE A N 1
ATOM 884 C CA . PHE A 1 111 ? -2.783 29.561 128.020 0.97 38.41 111 PHE A CA 1
ATOM 885 C C . PHE A 1 111 ? -3.014 28.829 129.338 1.00 37.80 111 PHE A C 1
ATOM 886 O O . PHE A 1 111 ? -3.607 29.391 130.266 1.00 35.78 111 PHE A O 1
ATOM 894 N N . VAL A 1 112 ? -2.537 27.592 129.451 1.00 34.49 112 VAL A N 1
ATOM 895 C CA . VAL A 1 112 ? -2.741 26.828 130.677 1.00 36.47 112 VAL A CA 1
ATOM 896 C C . VAL A 1 112 ? -1.564 26.982 131.642 1.00 35.67 112 VAL A C 1
ATOM 897 O O . VAL A 1 112 ? -1.771 27.245 132.823 1.00 35.72 112 VAL A O 1
ATOM 901 N N . THR A 1 113 ? -0.307 26.859 131.191 1.00 34.68 113 THR A N 1
ATOM 902 C CA . THR A 1 113 ? 0.799 26.846 132.156 1.00 35.46 113 THR A CA 1
ATOM 903 C C . THR A 1 113 ? 0.919 28.175 132.879 1.00 33.56 113 THR A C 1
ATOM 904 O O . THR A 1 113 ? 1.195 28.216 134.091 1.00 31.35 113 THR A O 1
ATOM 908 N N . ASP A 1 114 ? 0.688 29.270 132.157 1.00 32.80 114 ASP A N 1
ATOM 909 C CA . ASP A 1 114 ? 0.943 30.607 132.674 1.00 33.42 114 ASP A CA 1
ATOM 910 C C . ASP A 1 114 ? -0.247 31.131 133.471 1.00 31.83 114 ASP A C 1
ATOM 911 O O . ASP A 1 114 ? -0.074 31.699 134.544 1.00 28.45 114 ASP A O 1
ATOM 916 N N . ASN A 1 115 ? -1.462 30.940 132.965 1.00 26.58 115 ASN A N 1
ATOM 917 C CA . ASN A 1 115 ? -2.638 31.309 133.741 1.00 32.02 115 ASN A CA 1
ATOM 918 C C . ASN A 1 115 ? -2.726 30.503 135.028 1.00 31.65 115 ASN A C 1
ATOM 919 O O . ASN A 1 115 ? -3.151 31.027 136.067 1.00 28.75 115 ASN A O 1
ATOM 924 N N . ALA A 1 116 ? -2.339 29.223 134.979 1.00 29.29 116 ALA A N 1
ATOM 925 C CA . ALA A 1 116 ? -2.357 28.409 136.187 0.64 29.55 116 ALA A CA 1
ATOM 926 C C . ALA A 1 116 ? -1.402 28.966 137.234 1.00 28.56 116 ALA A C 1
ATOM 927 O O . ALA A 1 116 ? -1.733 29.021 138.430 1.00 29.43 116 ALA A O 1
ATOM 929 N N . ASP A 1 117 ? -0.221 29.412 136.802 1.00 27.57 117 ASP A N 1
ATOM 930 C CA . ASP A 1 117 ? 0.723 30.017 137.742 1.00 25.79 117 ASP A CA 1
ATOM 931 C C . ASP A 1 117 ? 0.121 31.222 138.453 1.00 23.33 117 ASP A C 1
ATOM 932 O O . ASP A 1 117 ? 0.305 31.385 139.664 1.00 22.72 117 ASP A O 1
ATOM 937 N N . LEU A 1 118 ? -0.562 32.106 137.710 1.00 24.07 118 LEU A N 1
ATOM 938 C CA . LEU A 1 118 ? -1.165 33.284 138.345 1.00 25.56 118 LEU A CA 1
ATOM 939 C C . LEU A 1 118 ? -2.268 32.873 139.324 1.00 26.87 118 LEU A C 1
ATOM 940 O O . LEU A 1 118 ? -2.410 33.449 140.414 1.00 27.20 118 LEU A O 1
ATOM 945 N N . ILE A 1 119 ? -3.077 31.889 138.939 1.00 27.28 119 ILE A N 1
ATOM 946 C CA . ILE A 1 119 ? -4.085 31.362 139.853 1.00 25.27 119 ILE A CA 1
ATOM 947 C C . ILE A 1 119 ? -3.426 30.878 141.141 1.00 26.22 119 ILE A C 1
ATOM 948 O O . ILE A 1 119 ? -3.901 31.158 142.247 1.00 24.78 119 ILE A O 1
ATOM 953 N N . PHE A 1 120 ? -2.282 30.198 141.027 1.00 27.50 120 PHE A N 1
ATOM 954 C CA . PHE A 1 120 ? -1.643 29.678 142.238 1.00 27.81 120 PHE A CA 1
ATOM 955 C C . PHE A 1 120 ? -1.116 30.815 143.109 1.00 28.85 120 PHE A C 1
ATOM 956 O O . PHE A 1 120 ? -1.148 30.721 144.342 1.00 28.13 120 PHE A O 1
ATOM 964 N N . LEU A 1 121 ? -0.601 31.886 142.484 1.00 26.24 121 LEU A N 1
ATOM 965 C CA . LEU A 1 121 ? -0.081 33.012 143.260 0.99 25.71 121 LEU A CA 1
ATOM 966 C C . LEU A 1 121 ? -1.180 33.640 144.106 1.00 26.71 121 LEU A C 1
ATOM 967 O O . LEU A 1 121 ? -0.992 33.887 145.300 1.00 25.21 121 LEU A O 1
ATOM 972 N N . ARG A 1 122 ? -2.348 33.900 143.504 1.00 27.70 122 ARG A N 1
ATOM 973 C CA . ARG A 1 122 ? -3.417 34.510 144.280 0.95 27.81 122 ARG A CA 1
ATOM 974 C C . ARG A 1 122 ? -4.006 33.513 145.270 1.00 27.03 122 ARG A C 1
ATOM 975 O O . ARG A 1 122 ? -4.288 33.875 146.420 1.00 26.04 122 ARG A O 1
ATOM 983 N N . ASP A 1 123 ? -4.208 32.258 144.844 1.00 26.90 123 ASP A N 1
ATOM 984 C CA . ASP A 1 123 ? -4.673 31.233 145.783 1.00 27.55 123 ASP A CA 1
ATOM 985 C C . ASP A 1 123 ? -3.711 31.110 146.962 1.00 26.34 123 ASP A C 1
ATOM 986 O O . ASP A 1 123 ? -4.137 30.928 148.108 1.00 25.98 123 ASP A O 1
ATOM 991 N N . ALA A 1 124 ? -2.409 31.231 146.704 1.00 25.77 124 ALA A N 1
ATOM 992 C CA . ALA A 1 124 ? -1.436 31.132 147.793 0.94 24.79 124 ALA A CA 1
ATOM 993 C C . ALA A 1 124 ? -1.579 32.303 148.759 1.00 26.12 124 ALA A C 1
ATOM 994 O O . ALA A 1 124 ? -1.523 32.116 149.983 1.00 23.68 124 ALA A O 1
ATOM 996 N N . TYR A 1 125 ? -1.736 33.521 148.222 1.00 22.97 125 TYR A N 1
ATOM 997 C CA . TYR A 1 125 ? -1.997 34.685 149.059 1.00 23.02 125 TYR A CA 1
ATOM 998 C C . TYR A 1 125 ? -3.269 34.512 149.874 1.00 23.65 125 TYR A C 1
ATOM 999 O O . TYR A 1 125 ? -3.343 34.978 151.010 1.00 25.10 125 TYR A O 1
ATOM 1008 N N . ASP A 1 126 ? -4.292 33.863 149.304 1.00 25.52 126 ASP A N 1
ATOM 1009 C CA . ASP A 1 126 ? -5.514 33.640 150.069 1.00 24.75 126 ASP A CA 1
ATOM 1010 C C . ASP A 1 126 ? -5.313 32.583 151.151 1.00 28.39 126 ASP A C 1
ATOM 1011 O O . ASP A 1 126 ? -6.189 32.408 152.001 1.00 25.93 126 ASP A O 1
ATOM 1016 N N . VAL A 1 127 ? -4.181 31.887 151.154 1.00 28.17 127 VAL A N 1
ATOM 1017 C CA . VAL A 1 127 ? -3.863 31.016 152.282 1.00 26.99 127 VAL A CA 1
ATOM 1018 C C . VAL A 1 127 ? -3.095 31.787 153.346 1.00 28.30 127 VAL A C 1
ATOM 1019 O O . VAL A 1 127 ? -3.379 31.658 154.544 1.00 24.77 127 VAL A O 1
ATOM 1023 N N . LEU A 1 128 ? -2.153 32.623 152.893 1.00 22.68 128 LEU A N 1
ATOM 1024 C CA . LEU A 1 128 ? -1.316 33.396 153.799 1.00 23.04 128 LEU A CA 1
ATOM 1025 C C . LEU A 1 128 ? -2.123 34.420 154.571 1.00 24.96 128 LEU A C 1
ATOM 1026 O O . LEU A 1 128 ? -1.928 34.588 155.784 1.00 22.55 128 LEU A O 1
ATOM 1031 N N . ILE A 1 129 ? -2.970 35.191 153.882 1.00 23.33 129 ILE A N 1
ATOM 1032 C CA . ILE A 1 129 ? -3.561 36.392 154.500 1.00 20.88 129 ILE A CA 1
ATOM 1033 C C . ILE A 1 129 ? -4.381 36.027 155.679 1.00 19.62 129 ILE A C 1
ATOM 1034 O O . ILE A 1 129 ? -4.298 36.703 156.732 1.00 21.52 129 ILE A O 1
ATOM 1039 N N . PRO A 1 130 ? -5.251 34.990 155.692 1.00 23.81 130 PRO A N 1
ATOM 1040 C CA . PRO A 1 130 ? -5.938 34.617 156.921 1.00 23.26 130 PRO A CA 1
ATOM 1041 C C . PRO A 1 130 ? -4.992 34.260 158.063 1.00 23.74 130 PRO A C 1
ATOM 1042 O O . PRO A 1 130 ? -5.324 34.535 159.218 1.00 25.20 130 PRO A O 1
ATOM 1046 N N . LYS A 1 131 ? -3.822 33.655 157.792 1.00 20.70 131 LYS A N 1
ATOM 1047 C CA . LYS A 1 131 ? -2.915 33.339 158.896 1.00 23.89 131 LYS A CA 1
ATOM 1048 C C . LYS A 1 131 ? -2.318 34.612 159.461 1.00 24.57 131 LYS A C 1
ATOM 1049 O O . LYS A 1 131 ? -2.123 34.726 160.677 1.00 21.94 131 LYS A O 1
ATOM 1055 N N . LEU A 1 132 ? -1.996 35.567 158.581 1.00 23.82 132 LEU A N 1
ATOM 1056 C CA . LEU A 1 132 ? -1.451 36.847 159.035 1.00 21.92 132 LEU A CA 1
ATOM 1057 C C . LEU A 1 132 ? -2.442 37.577 159.920 1.00 19.42 132 LEU A C 1
ATOM 1058 O O . LEU A 1 132 ? -2.074 38.121 160.956 1.00 21.19 132 LEU A O 1
ATOM 1063 N N . VAL A 1 133 ? -3.699 37.644 159.481 1.00 23.22 133 VAL A N 1
ATOM 1064 C CA . VAL A 1 133 ? -4.782 38.227 160.271 1.00 21.94 133 VAL A CA 1
ATOM 1065 C C . VAL A 1 133 ? -4.830 37.617 161.665 1.00 26.77 133 VAL A C 1
ATOM 1066 O O . VAL A 1 133 ? -4.964 38.329 162.670 1.00 26.57 133 VAL A O 1
ATOM 1070 N N . ASN A 1 134 ? -4.726 36.286 161.748 1.00 24.64 134 ASN A N 1
ATOM 1071 C CA . ASN A 1 134 ? -4.822 35.644 163.056 1.00 24.84 134 ASN A CA 1
ATOM 1072 C C . ASN A 1 134 ? -3.569 35.896 163.883 1.00 21.83 134 ASN A C 1
ATOM 1073 O O . ASN A 1 134 ? -3.661 36.044 165.099 1.00 20.30 134 ASN A O 1
ATOM 1078 N N . VAL A 1 135 ? -2.394 35.969 163.254 1.00 18.52 135 VAL A N 1
ATOM 1079 C CA . VAL A 1 135 ? -1.205 36.365 164.017 1.00 21.40 135 VAL A CA 1
ATOM 1080 C C . VAL A 1 135 ? -1.410 37.753 164.606 1.00 21.64 135 VAL A C 1
ATOM 1081 O O . VAL A 1 135 ? -1.166 37.981 165.797 1.00 20.11 135 VAL A O 1
ATOM 1085 N N . ILE A 1 136 ? -1.871 38.696 163.778 1.00 19.54 136 ILE A N 1
ATOM 1086 C CA . ILE A 1 136 ? -2.149 40.046 164.268 1.00 22.01 136 ILE A CA 1
ATOM 1087 C C . ILE A 1 136 ? -3.159 39.995 165.406 1.00 23.32 136 ILE A C 1
ATOM 1088 O O . ILE A 1 136 ? -2.962 40.612 166.452 1.00 24.20 136 ILE A O 1
ATOM 1093 N N . ASP A 1 137 ? -4.200 39.180 165.263 1.00 24.47 137 ASP A N 1
ATOM 1094 C CA . ASP A 1 137 ? -5.228 39.094 166.303 1.00 21.83 137 ASP A CA 1
ATOM 1095 C C . ASP A 1 137 ? -4.664 38.596 167.635 1.00 22.18 137 ASP A C 1
ATOM 1096 O O . ASP A 1 137 ? -4.935 39.184 168.687 1.00 21.11 137 ASP A O 1
ATOM 1101 N N . ARG A 1 138 ? -3.861 37.514 167.616 1.00 21.24 138 ARG A N 1
ATOM 1102 C CA . ARG A 1 138 ? -3.318 36.974 168.874 1.00 22.29 138 ARG A CA 1
ATOM 1103 C C . ARG A 1 138 ? -2.309 37.920 169.492 1.00 20.91 138 ARG A C 1
ATOM 1104 O O . ARG A 1 138 ? -2.279 38.096 170.716 1.00 22.30 138 ARG A O 1
ATOM 1112 N N . LEU A 1 139 ? -1.438 38.499 168.679 1.00 19.49 139 LEU A N 1
ATOM 1113 C CA . LEU A 1 139 ? -0.413 39.358 169.256 0.97 20.39 139 LEU A CA 1
ATOM 1114 C C . LEU A 1 139 ? -1.011 40.665 169.761 1.00 20.49 139 LEU A C 1
ATOM 1115 O O . LEU A 1 139 ? -0.498 41.252 170.724 1.00 23.07 139 LEU A O 1
ATOM 1120 N N . SER A 1 140 ? -2.079 41.150 169.129 1.00 20.27 140 SER A N 1
ATOM 1121 C CA . SER A 1 140 ? -2.705 42.378 169.638 1.00 21.03 140 SER A CA 1
ATOM 1122 C C . SER A 1 140 ? -3.458 42.120 170.933 1.00 20.93 140 SER A C 1
ATOM 1123 O O . SER A 1 140 ? -3.491 42.983 171.818 1.00 24.19 140 SER A O 1
ATOM 1126 N N . LYS A 1 141 ? -4.096 40.952 171.066 1.00 19.58 141 LYS A N 1
ATOM 1127 C CA . LYS A 1 141 ? -4.656 40.575 172.366 0.93 23.03 141 LYS A CA 1
ATOM 1128 C C . LYS A 1 141 ? -3.566 40.504 173.426 1.00 20.48 141 LYS A C 1
ATOM 1129 O O . LYS A 1 141 ? -3.762 40.960 174.554 1.00 20.83 141 LYS A O 1
ATOM 1135 N N . PHE A 1 142 ? -2.413 39.907 173.087 1.00 18.98 142 PHE A N 1
ATOM 1136 C CA . PHE A 1 142 ? -1.277 39.927 174.006 1.00 20.97 142 PHE A CA 1
ATOM 1137 C C . PHE A 1 142 ? -0.874 41.370 174.347 1.00 21.77 142 PHE A C 1
ATOM 1138 O O . PHE A 1 142 ? -0.717 41.716 175.523 1.00 18.57 142 PHE A O 1
ATOM 1146 N N . ALA A 1 143 ? -0.699 42.240 173.326 1.00 18.85 143 ALA A N 1
ATOM 1147 C CA . ALA A 1 143 ? -0.245 43.602 173.623 1.00 19.90 143 ALA A CA 1
ATOM 1148 C C . ALA A 1 143 ? -1.216 44.319 174.558 1.00 22.53 143 ALA A C 1
ATOM 1149 O O . ALA A 1 143 ? -0.808 44.981 175.525 1.00 21.82 143 ALA A O 1
ATOM 1151 N N . LEU A 1 144 ? -2.508 44.174 174.310 1.00 21.78 144 LEU A N 1
ATOM 1152 C CA . LEU A 1 144 ? -3.488 44.778 175.204 1.00 23.17 144 LEU A CA 1
ATOM 1153 C C . LEU A 1 144 ? -3.385 44.209 176.620 1.00 24.04 144 LEU A C 1
ATOM 1154 O O . LEU A 1 144 ? -3.421 44.955 177.617 1.00 20.49 144 LEU A O 1
ATOM 1159 N N . GLU A 1 145 ? -3.276 42.882 176.732 1.00 25.99 145 GLU A N 1
ATOM 1160 C CA . GLU A 1 145 ? -3.183 42.255 178.048 1.00 25.86 145 GLU A CA 1
ATOM 1161 C C . GLU A 1 145 ? -2.032 42.831 178.874 1.00 23.25 145 GLU A C 1
ATOM 1162 O O . GLU A 1 145 ? -2.157 43.019 180.085 1.00 24.57 145 GLU A O 1
ATOM 1168 N N . TYR A 1 146 ? -0.904 43.109 178.245 1.00 17.69 146 TYR A N 1
ATOM 1169 C CA . TYR A 1 146 ? 0.303 43.534 178.959 1.00 20.30 146 TYR A CA 1
ATOM 1170 C C . TYR A 1 146 ? 0.611 45.016 178.715 1.00 23.97 146 TYR A C 1
ATOM 1171 O O . TYR A 1 146 ? 1.754 45.463 178.881 1.00 21.85 146 TYR A O 1
ATOM 1180 N N . LYS A 1 147 ? -0.412 45.802 178.358 1.00 24.80 147 LYS A N 1
ATOM 1181 C CA . LYS A 1 147 ? -0.164 47.197 177.995 1.00 17.80 147 LYS A CA 1
ATOM 1182 C C . LYS A 1 147 ? 0.447 47.979 179.153 1.00 24.31 147 LYS A C 1
ATOM 1183 O O . LYS A 1 147 ? 1.183 48.943 178.927 1.00 22.56 147 LYS A O 1
ATOM 1189 N N . ASP A 1 148 ? 0.165 47.570 180.399 1.00 20.21 148 ASP A N 1
ATOM 1190 C CA . ASP A 1 148 ? 0.561 48.302 181.595 1.00 22.38 148 ASP A CA 1
ATOM 1191 C C . ASP A 1 148 ? 1.862 47.818 182.211 1.00 23.83 148 ASP A C 1
ATOM 1192 O O . ASP A 1 148 ? 2.409 48.503 183.086 1.00 25.00 148 ASP A O 1
ATOM 1197 N N . LEU A 1 149 ? 2.341 46.659 181.824 1.00 23.15 149 LEU A N 1
ATOM 1198 C CA . LEU A 1 149 ? 3.439 46.012 182.547 1.00 20.60 149 LEU A CA 1
ATOM 1199 C C . LEU A 1 149 ? 4.795 46.663 182.263 1.00 19.65 149 LEU A C 1
ATOM 1200 O O . LEU A 1 149 ? 5.341 46.481 181.159 1.00 17.09 149 LEU A O 1
ATOM 1205 N N . PRO A 1 150 ? 5.400 47.369 183.215 1.00 19.48 150 PRO A N 1
ATOM 1206 C CA . PRO A 1 150 ? 6.663 48.066 182.912 1.00 18.58 150 PRO A CA 1
ATOM 1207 C C . PRO A 1 150 ? 7.770 47.083 182.586 1.00 19.76 150 PRO A C 1
ATOM 1208 O O . PRO A 1 150 ? 7.853 46.011 183.184 1.00 19.00 150 PRO A O 1
ATOM 1212 N N . VAL A 1 151 ? 8.635 47.461 181.636 1.00 18.00 151 VAL A N 1
ATOM 1213 C CA . VAL A 1 151 ? 9.732 46.596 181.184 1.00 17.74 151 VAL A CA 1
ATOM 1214 C C . VAL A 1 151 ? 10.938 47.472 180.866 1.00 21.59 151 VAL A C 1
ATOM 1215 O O . VAL A 1 151 ? 10.787 48.593 180.357 1.00 22.10 151 VAL A O 1
ATOM 1219 N N . LEU A 1 152 ? 12.141 46.990 181.211 1.00 16.49 152 LEU A N 1
ATOM 1220 C CA . LEU A 1 152 ? 13.320 47.754 180.850 1.00 18.04 152 LEU A CA 1
ATOM 1221 C C . LEU A 1 152 ? 13.344 47.955 179.339 1.00 20.65 152 LEU A C 1
ATOM 1222 O O . LEU A 1 152 ? 13.168 46.992 178.569 1.00 18.68 152 LEU A O 1
ATOM 1227 N N . GLY A 1 153 ? 13.531 49.223 178.914 1.00 16.96 153 GLY A N 1
ATOM 1228 C CA . GLY A 1 153 ? 13.733 49.497 177.504 0.96 19.15 153 GLY A CA 1
ATOM 1229 C C . GLY A 1 153 ? 15.181 49.250 177.085 1.00 17.92 153 GLY A C 1
ATOM 1230 O O . GLY A 1 153 ? 16.097 49.233 177.911 1.00 21.10 153 GLY A O 1
ATOM 1231 N N . TRP A 1 154 ? 15.407 49.103 175.783 1.00 18.16 154 TRP A N 1
ATOM 1232 C CA . TRP A 1 154 ? 16.740 48.752 175.290 0.98 19.63 154 TRP A CA 1
ATOM 1233 C C . TRP A 1 154 ? 17.072 49.555 174.041 1.00 19.88 154 TRP A C 1
ATOM 1234 O O . TRP A 1 154 ? 16.414 49.395 173.006 1.00 18.20 154 TRP A O 1
ATOM 1245 N N . THR A 1 155 ? 18.124 50.363 174.105 1.00 17.96 155 THR A N 1
ATOM 1246 C CA . THR A 1 155 ? 18.674 50.936 172.895 1.00 18.00 155 THR A CA 1
ATOM 1247 C C . THR A 1 155 ? 20.167 50.641 172.875 1.00 17.60 155 THR A C 1
ATOM 1248 O O . THR A 1 155 ? 20.826 50.723 173.904 1.00 17.58 155 THR A O 1
ATOM 1252 N N . HIS A 1 156 ? 20.691 50.269 171.706 1.00 18.24 156 HIS A N 1
ATOM 1253 C CA . HIS A 1 156 ? 22.009 49.642 171.622 1.00 17.80 156 HIS A CA 1
ATOM 1254 C C . HIS A 1 156 ? 22.071 48.340 172.449 1.00 17.31 156 HIS A C 1
ATOM 1255 O O . HIS A 1 156 ? 23.166 47.871 172.765 1.00 20.34 156 HIS A O 1
ATOM 1262 N N . PHE A 1 157 ? 20.916 47.808 172.853 1.00 17.18 157 PHE A N 1
ATOM 1263 C CA . PHE A 1 157 ? 20.812 46.700 173.827 1.00 17.41 157 PHE A CA 1
ATOM 1264 C C . PHE A 1 157 ? 21.512 47.060 175.134 1.00 20.14 157 PHE A C 1
ATOM 1265 O O . PHE A 1 157 ? 22.139 46.226 175.793 1.00 21.83 157 PHE A O 1
ATOM 1273 N N . GLN A 1 158 ? 21.372 48.319 175.523 1.00 18.39 158 GLN A N 1
ATOM 1274 C CA . GLN A 1 158 ? 21.784 48.840 176.806 1.00 17.04 158 GLN A CA 1
ATOM 1275 C C . GLN A 1 158 ? 20.558 49.420 177.511 1.00 19.03 158 GLN A C 1
ATOM 1276 O O . GLN A 1 158 ? 19.600 49.830 176.852 1.00 19.20 158 GLN A O 1
ATOM 1282 N N . PRO A 1 159 ? 20.568 49.486 178.845 1.00 20.89 159 PRO A N 1
ATOM 1283 C CA . PRO A 1 159 ? 19.357 49.894 179.586 1.00 18.45 159 PRO A CA 1
ATOM 1284 C C . PRO A 1 159 ? 18.874 51.272 179.133 1.00 21.12 159 PRO A C 1
ATOM 1285 O O . PRO A 1 159 ? 19.653 52.227 179.044 1.00 17.88 159 PRO A O 1
ATOM 1289 N N . ALA A 1 160 ? 17.570 51.380 178.884 1.00 20.67 160 ALA A N 1
ATOM 1290 C CA . ALA A 1 160 ? 16.996 52.622 178.389 0.80 20.86 160 ALA A CA 1
ATOM 1291 C C . ALA A 1 160 ? 15.630 52.829 179.036 1.00 22.06 160 ALA A C 1
ATOM 1292 O O . ALA A 1 160 ? 15.042 51.909 179.633 1.00 21.14 160 ALA A O 1
ATOM 1294 N N . GLN A 1 161 ? 15.131 54.059 178.903 1.00 19.70 161 GLN A N 1
ATOM 1295 C CA . GLN A 1 161 ? 13.887 54.493 179.526 1.00 22.45 161 GLN A CA 1
ATOM 1296 C C . GLN A 1 161 ? 12.794 53.447 179.408 1.00 22.25 161 GLN A C 1
ATOM 1297 O O . GLN A 1 161 ? 12.525 52.964 178.315 1.00 19.11 161 GLN A O 1
ATOM 1303 N N . LEU A 1 162 ? 12.117 53.163 180.528 1.00 21.47 162 LEU A N 1
ATOM 1304 C CA . LEU A 1 162 ? 11.137 52.078 180.591 1.00 19.77 162 LEU A CA 1
ATOM 1305 C C . LEU A 1 162 ? 10.052 52.199 179.520 1.00 20.88 162 LEU A C 1
ATOM 1306 O O . LEU A 1 162 ? 9.613 53.299 179.161 1.00 23.65 162 LEU A O 1
ATOM 1311 N N . THR A 1 163 ? 9.604 51.056 179.035 1.00 20.84 163 THR A N 1
ATOM 1312 C CA . THR A 1 163 ? 8.395 50.993 178.224 1.00 22.34 163 THR A CA 1
ATOM 1313 C C . THR A 1 163 ? 7.524 49.946 178.909 1.00 23.68 163 THR A C 1
ATOM 1314 O O . THR A 1 163 ? 7.659 49.714 180.119 1.00 22.19 163 THR A O 1
ATOM 1318 N N . THR A 1 164 ? 6.590 49.337 178.169 1.00 19.49 164 THR A N 1
ATOM 1319 C CA . THR A 1 164 ? 5.816 48.232 178.723 1.00 19.62 164 THR A CA 1
ATOM 1320 C C . THR A 1 164 ? 5.889 47.046 177.782 1.00 19.67 164 THR A C 1
ATOM 1321 O O . THR A 1 164 ? 6.212 47.177 176.605 1.00 19.10 164 THR A O 1
ATOM 1325 N N . VAL A 1 165 ? 5.543 45.876 178.312 1.00 21.63 165 VAL A N 1
ATOM 1326 C CA . VAL A 1 165 ? 5.598 44.670 177.497 0.98 20.70 165 VAL A CA 1
ATOM 1327 C C . VAL A 1 165 ? 4.645 44.797 176.303 1.00 19.18 165 VAL A C 1
ATOM 1328 O O . VAL A 1 165 ? 4.983 44.449 175.164 1.00 17.17 165 VAL A O 1
ATOM 1332 N N . GLY A 1 166 ? 3.424 45.263 176.562 1.00 20.76 166 GLY A N 1
ATOM 1333 C CA . GLY A 1 166 ? 2.457 45.408 175.484 1.00 19.41 166 GLY A CA 1
ATOM 1334 C C . GLY A 1 166 ? 2.897 46.442 174.457 1.00 20.14 166 GLY A C 1
ATOM 1335 O O . GLY A 1 166 ? 2.758 46.227 173.254 1.00 19.58 166 GLY A O 1
ATOM 1336 N N . LYS A 1 167 ? 3.428 47.578 174.921 1.00 16.53 167 LYS A N 1
ATOM 1337 C CA . LYS A 1 167 ? 3.853 48.608 173.972 1.00 18.47 167 LYS A CA 1
ATOM 1338 C C . LYS A 1 167 ? 4.963 48.097 173.071 1.00 20.14 167 LYS A C 1
ATOM 1339 O O . LYS A 1 167 ? 4.955 48.353 171.855 1.00 21.00 167 LYS A O 1
ATOM 1345 N N . ARG A 1 168 ? 5.926 47.353 173.638 1.00 18.64 168 ARG A N 1
ATOM 1346 C CA . ARG A 1 168 ? 6.965 46.770 172.788 1.00 18.36 168 ARG A CA 1
ATOM 1347 C C . ARG A 1 168 ? 6.348 45.884 171.718 1.00 20.10 168 ARG A C 1
ATOM 1348 O O . ARG A 1 168 ? 6.768 45.905 170.551 1.00 20.71 168 ARG A O 1
ATOM 1356 N N . ALA A 1 169 ? 5.322 45.125 172.088 1.00 15.78 169 ALA A N 1
ATOM 1357 C CA . ALA A 1 169 ? 4.662 44.258 171.114 0.98 17.04 169 ALA A CA 1
ATOM 1358 C C . ALA A 1 169 ? 4.012 45.066 16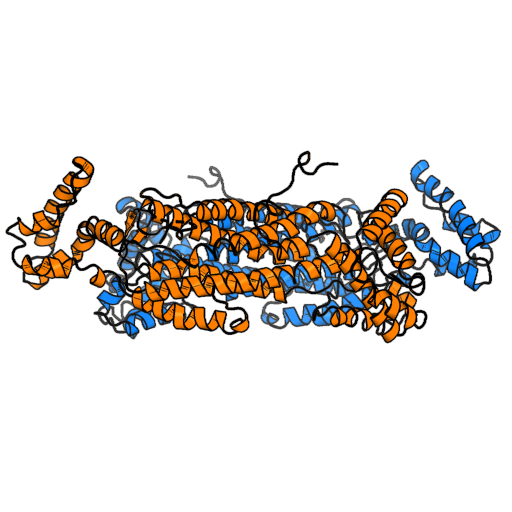9.995 1.00 18.72 169 ALA A C 1
ATOM 1359 O O . ALA A 1 169 ? 3.843 44.553 168.888 1.00 17.47 169 ALA A O 1
ATOM 1361 N N . THR A 1 170 ? 3.630 46.325 170.259 1.00 14.42 170 THR A N 1
ATOM 1362 C CA . THR A 1 170 ? 3.022 47.093 169.194 1.00 16.58 170 THR A CA 1
ATOM 1363 C C . THR A 1 170 ? 4.026 47.435 168.107 1.00 19.25 170 THR A C 1
ATOM 1364 O O . THR A 1 170 ? 3.615 47.726 166.987 1.00 19.97 170 THR A O 1
ATOM 1368 N N . LEU A 1 171 ? 5.328 47.371 168.387 1.00 20.54 171 LEU A N 1
ATOM 1369 C CA . LEU A 1 171 ? 6.293 47.559 167.310 1.00 18.92 171 LEU A CA 1
ATOM 1370 C C . LEU A 1 171 ? 6.166 46.423 166.303 1.00 20.96 171 LEU A C 1
ATOM 1371 O O . LEU A 1 171 ? 6.049 46.661 165.092 1.00 20.38 171 LEU A O 1
ATOM 1376 N N . TRP A 1 172 ? 6.157 45.176 166.802 1.00 19.50 172 TRP A N 1
ATOM 1377 C CA . TRP A 1 172 ? 5.945 44.026 165.933 1.00 17.41 172 TRP A CA 1
ATOM 1378 C C . TRP A 1 172 ? 4.595 44.127 165.236 1.00 19.26 172 TRP A C 1
ATOM 1379 O O . TRP A 1 172 ? 4.502 43.864 164.028 1.00 21.80 172 TRP A O 1
ATOM 1390 N N . LEU A 1 173 ? 3.535 44.512 165.972 1.00 20.59 173 LEU A N 1
ATOM 1391 C CA . LEU A 1 173 ? 2.211 44.611 165.357 1.00 18.68 173 LEU A CA 1
ATOM 1392 C C . LEU A 1 173 ? 2.194 45.639 164.228 1.00 20.39 173 LEU A C 1
ATOM 1393 O O . LEU A 1 173 ? 1.578 45.414 163.185 1.00 18.86 173 LEU A O 1
ATOM 1398 N N . GLN A 1 174 ? 2.788 46.807 164.451 1.00 19.02 174 GLN A N 1
ATOM 1399 C CA . GLN A 1 174 ? 2.794 47.824 163.408 1.00 19.80 174 GLN A CA 1
ATOM 1400 C C . GLN A 1 174 ? 3.465 47.297 162.147 1.00 22.23 174 GLN A C 1
ATOM 1401 O O . GLN A 1 174 ? 2.990 47.539 161.024 1.00 21.59 174 GLN A O 1
ATOM 1407 N N . GLU A 1 175 ? 4.577 46.581 162.297 1.00 18.40 175 GLU A N 1
ATOM 1408 C CA . GLU A 1 175 ? 5.180 45.988 161.112 0.89 20.69 175 GLU A CA 1
ATOM 1409 C C . GLU A 1 175 ? 4.221 44.995 160.448 1.00 21.32 175 GLU A C 1
ATOM 1410 O O . GLU A 1 175 ? 4.102 44.973 159.211 1.00 20.41 175 GLU A O 1
ATOM 1416 N N . LEU A 1 176 ? 3.529 44.171 161.254 1.00 19.13 176 LEU A N 1
ATOM 1417 C CA . LEU A 1 176 ? 2.593 43.196 160.692 1.00 19.93 176 LEU A CA 1
ATOM 1418 C C . LEU A 1 176 ? 1.429 43.889 159.975 1.00 19.80 176 LEU A C 1
ATOM 1419 O O . LEU A 1 176 ? 0.929 43.385 158.952 1.00 18.10 176 LEU A O 1
ATOM 1424 N N . LEU A 1 177 ? 1.007 45.062 160.455 1.00 15.02 177 LEU A N 1
ATOM 1425 C CA . LEU A 1 177 ? -0.039 45.789 159.741 1.00 15.72 177 LEU A CA 1
ATOM 1426 C C . LEU A 1 177 ? 0.452 46.230 158.375 1.00 19.63 177 LEU A C 1
ATOM 1427 O O . LEU A 1 177 ? -0.321 46.257 157.410 1.00 18.79 177 LEU A O 1
ATOM 1432 N N . TRP A 1 178 ? 1.727 46.614 158.282 1.00 18.20 178 TRP A N 1
ATOM 1433 C CA . TRP A 1 178 ? 2.282 46.970 156.983 0.96 20.00 178 TRP A CA 1
ATOM 1434 C C . TRP A 1 178 ? 2.356 45.748 156.070 1.00 18.62 178 TRP A C 1
ATOM 1435 O O . TRP A 1 178 ? 2.113 45.844 154.854 1.00 18.27 178 TRP A O 1
ATOM 1446 N N . ASP A 1 179 ? 2.687 44.593 156.640 1.00 15.04 179 ASP A N 1
ATOM 1447 C CA . ASP A 1 179 ? 2.666 43.349 155.866 1.00 17.05 179 ASP A CA 1
ATOM 1448 C C . ASP A 1 179 ? 1.272 43.058 155.340 1.00 22.33 179 ASP A C 1
ATOM 1449 O O . ASP A 1 179 ? 1.110 42.669 154.172 1.00 21.65 179 ASP A O 1
ATOM 1454 N N . LEU A 1 180 ? 0.244 43.269 156.180 1.00 20.58 180 LEU A N 1
ATOM 1455 C CA . LEU A 1 180 ? -1.118 43.046 155.713 1.00 19.95 180 LEU A CA 1
ATOM 1456 C C . LEU A 1 180 ? -1.432 43.973 154.548 1.00 23.98 180 LEU A C 1
ATOM 1457 O O . LEU A 1 180 ? -2.031 43.560 153.546 1.00 23.31 180 LEU A O 1
ATOM 1462 N N . ARG A 1 181 ? -1.054 45.245 154.685 1.00 21.49 181 ARG A N 1
ATOM 1463 C CA . ARG A 1 181 ? -1.252 46.213 153.604 1.00 22.05 181 ARG A CA 1
ATOM 1464 C C . ARG A 1 181 ? -0.523 45.772 152.343 1.00 22.70 181 ARG A C 1
ATOM 1465 O O . ARG A 1 181 ? -1.089 45.791 151.243 1.00 23.32 181 ARG A O 1
ATOM 1473 N N . ASN A 1 182 ? 0.748 45.379 152.480 1.00 20.27 182 ASN A N 1
ATOM 1474 C CA . ASN A 1 182 ? 1.530 44.999 151.303 0.93 21.80 182 ASN A CA 1
ATOM 1475 C C . ASN A 1 182 ? 0.954 43.755 150.628 1.00 22.82 182 ASN A C 1
ATOM 1476 O O . ASN A 1 182 ? 0.868 43.684 149.398 1.00 20.15 182 ASN A O 1
ATOM 1481 N N . MET A 1 183 ? 0.577 42.759 151.425 1.00 22.03 183 MET A N 1
ATOM 1482 C CA . MET A 1 183 ? 0.142 41.485 150.876 1.00 23.56 183 MET A CA 1
ATOM 1483 C C . MET A 1 183 ? -1.231 41.614 150.229 1.00 24.82 183 MET A C 1
ATOM 1484 O O . MET A 1 183 ? -1.459 41.085 149.126 1.00 26.27 183 MET A O 1
ATOM 1489 N N . VAL A 1 184 ? -2.149 42.327 150.891 1.00 21.75 184 VAL A N 1
ATOM 1490 C CA . VAL A 1 184 ? -3.476 42.562 150.318 1.00 21.59 184 VAL A CA 1
ATOM 1491 C C . VAL A 1 184 ? -3.363 43.291 148.987 1.00 24.36 184 VAL A C 1
ATOM 1492 O O . VAL A 1 184 ? -4.088 42.974 148.034 1.00 23.09 184 VAL A O 1
ATOM 1496 N N . ARG A 1 185 ? -2.465 44.287 148.896 1.00 22.06 185 ARG A N 1
ATOM 1497 C CA . ARG A 1 185 ? -2.244 44.952 147.611 1.00 22.84 185 ARG A CA 1
ATOM 1498 C C . ARG A 1 185 ? -1.803 43.958 146.546 1.00 23.92 185 ARG A C 1
ATOM 1499 O O . ARG A 1 185 ? -2.355 43.926 145.435 1.00 24.37 185 ARG A O 1
ATOM 1507 N N . ALA A 1 186 ? -0.742 43.198 146.838 1.00 19.76 186 ALA A N 1
ATOM 1508 C CA . ALA A 1 186 ? -0.212 42.289 145.834 1.00 22.47 186 ALA A CA 1
ATOM 1509 C C . ALA A 1 186 ? -1.284 41.294 145.425 1.00 27.56 186 ALA A C 1
ATOM 1510 O O . ALA A 1 186 ? -1.463 41.017 144.232 1.00 31.60 186 ALA A O 1
ATOM 1512 N N . ARG A 1 187 ? -2.055 40.806 146.402 1.00 25.73 187 ARG A N 1
ATOM 1513 C CA . ARG A 1 187 ? -3.091 39.819 146.131 1.00 24.98 187 ARG A CA 1
ATOM 1514 C C . ARG A 1 187 ? -4.119 40.376 145.168 1.00 27.39 187 ARG A C 1
ATOM 1515 O O . ARG A 1 187 ? -4.519 39.704 144.207 1.00 26.64 187 ARG A O 1
ATOM 1523 N N . ASN A 1 188 ? -4.567 41.604 145.411 1.00 24.34 188 ASN A N 1
ATOM 1524 C CA . ASN A 1 188 ? -5.591 42.204 144.567 1.00 27.03 188 ASN A CA 1
ATOM 1525 C C . ASN A 1 188 ? -5.038 42.830 143.293 1.00 24.43 188 ASN A C 1
ATOM 1526 O O . ASN A 1 188 ? -5.819 43.184 142.415 1.00 25.52 188 ASN A O 1
ATOM 1531 N N . ASP A 1 189 ? -3.729 42.978 143.169 1.00 21.83 189 ASP A N 1
ATOM 1532 C CA . ASP A 1 189 ? -3.151 43.465 141.923 1.00 23.91 189 ASP A CA 1
ATOM 1533 C C . ASP A 1 189 ? -3.107 42.390 140.836 1.00 27.13 189 ASP A C 1
ATOM 1534 O O . ASP A 1 189 ? -2.981 42.728 139.659 1.00 27.88 189 ASP A O 1
ATOM 1539 N N . ILE A 1 190 ? -3.127 41.110 141.222 1.00 26.83 190 ILE A N 1
ATOM 1540 C CA . ILE A 1 190 ? -2.915 40.000 140.290 1.00 24.65 190 ILE A CA 1
ATOM 1541 C C . ILE A 1 190 ? -4.067 39.899 139.291 1.00 23.91 190 ILE A C 1
ATOM 1542 O O . ILE A 1 190 ? -5.251 39.857 139.664 1.00 27.50 190 ILE A O 1
ATOM 1547 N N . GLY A 1 191 ? -3.722 39.849 138.003 1.00 26.60 191 GLY A N 1
ATOM 1548 C CA . GLY A 1 191 ? -4.670 39.563 136.948 0.97 27.89 191 GLY A CA 1
ATOM 1549 C C . GLY A 1 191 ? -4.279 38.268 136.260 1.00 31.72 191 GLY A C 1
ATOM 1550 O O . GLY A 1 191 ? -3.319 37.591 136.658 1.00 29.80 191 GLY A O 1
ATOM 1551 N N . LEU A 1 192 ? -5.037 37.936 135.214 1.00 29.52 192 LEU A N 1
ATOM 1552 C CA . LEU A 1 192 ? -4.765 36.763 134.398 1.00 29.38 192 LEU A CA 1
ATOM 1553 C C . LEU A 1 192 ? -4.239 37.176 133.031 1.00 32.54 192 LEU A C 1
ATOM 1554 O O . LEU A 1 192 ? -4.637 38.213 132.474 1.00 30.78 192 LEU A O 1
ATOM 1559 N N . ARG A 1 193 ? -3.336 36.337 132.499 1.00 29.80 193 ARG A N 1
ATOM 1560 C CA . ARG A 1 193 ? -2.884 36.499 131.125 1.00 30.04 193 ARG A CA 1
ATOM 1561 C C . ARG A 1 193 ? -4.037 36.306 130.140 1.00 34.16 193 ARG A C 1
ATOM 1562 O O . ARG A 1 193 ? -4.120 37.006 129.124 1.00 37.99 193 ARG A O 1
ATOM 1570 N N . GLY A 1 194 ? -4.952 35.382 130.429 1.00 32.49 194 GLY A N 1
ATOM 1571 C CA . GLY A 1 194 ? -6.018 35.173 129.466 1.00 31.26 194 GLY A CA 1
ATOM 1572 C C . GLY A 1 194 ? -5.499 34.465 128.221 1.00 34.58 194 GLY A C 1
ATOM 1573 O O . GLY A 1 194 ? -4.552 33.667 128.280 1.00 30.35 194 GLY A O 1
ATOM 1574 N N . VAL A 1 195 ? -6.132 34.759 127.078 1.00 35.83 195 VAL A N 1
ATOM 1575 C CA . VAL A 1 195 ? -5.754 34.170 125.797 0.94 37.76 195 VAL A CA 1
ATOM 1576 C C . VAL A 1 195 ? -4.985 35.219 124.994 1.00 39.10 195 VAL A C 1
ATOM 1577 O O . VAL A 1 195 ? -5.513 36.298 124.691 1.00 38.11 195 VAL A O 1
ATOM 1581 N N . LYS A 1 196 ? -3.722 34.908 124.659 1.00 34.02 196 LYS A N 1
ATOM 1582 C CA . LYS A 1 196 ? -2.826 35.889 124.069 1.00 32.99 196 LYS A CA 1
ATOM 1583 C C . LYS A 1 196 ? -2.045 35.384 122.853 1.00 36.33 196 LYS A C 1
ATOM 1584 O O . LYS A 1 196 ? -1.489 36.210 122.116 1.00 34.61 196 LYS A O 1
ATOM 1590 N N . GLY A 1 197 ? -1.982 34.079 122.612 1.00 37.85 197 GLY A N 1
ATOM 1591 C CA . GLY A 1 197 ? -1.235 33.587 121.465 0.90 37.90 197 GLY A CA 1
ATOM 1592 C C . GLY A 1 197 ? 0.255 33.499 121.768 1.00 36.18 197 GLY A C 1
ATOM 1593 O O . GLY A 1 197 ? 0.731 33.872 122.841 1.00 31.89 197 GLY A O 1
ATOM 1594 N N . THR A 1 198 ? 1.016 33.017 120.779 1.00 37.44 198 THR A N 1
ATOM 1595 C CA A THR A 1 198 ? 2.421 32.707 121.027 0.50 36.23 198 THR A CA 1
ATOM 1596 C CA B THR A 1 198 ? 2.421 32.708 121.032 0.50 36.23 198 THR A CA 1
ATOM 1597 C C . THR A 1 198 ? 3.268 33.948 121.300 1.00 34.08 198 THR A C 1
ATOM 1598 O O . THR A 1 198 ? 4.306 33.842 121.967 1.00 31.84 198 THR A O 1
ATOM 1605 N N . THR A 1 199 ? 2.863 35.126 120.820 1.00 33.48 199 THR A N 1
ATOM 1606 C CA A THR A 1 199 ? 3.653 36.324 121.070 0.49 35.22 199 THR A CA 1
ATOM 1607 C CA B THR A 1 199 ? 3.645 36.339 121.049 0.50 35.23 199 THR A CA 1
ATOM 1608 C C . THR A 1 199 ? 2.814 37.485 121.620 1.00 36.03 199 THR A C 1
ATOM 1609 O O . THR A 1 199 ? 3.299 38.629 121.671 1.00 31.65 199 THR A O 1
ATOM 1616 N N . GLY A 1 200 ? 1.588 37.212 122.084 1.00 36.65 200 GLY A N 1
ATOM 1617 C CA . GLY A 1 200 ? 0.742 38.215 122.708 1.00 34.32 200 GLY A CA 1
ATOM 1618 C C . GLY A 1 200 ? -0.217 38.936 121.773 1.00 34.39 200 GLY A C 1
ATOM 1619 O O . GLY A 1 200 ? -1.029 39.745 122.244 1.00 32.79 200 GLY A O 1
ATOM 1620 N N . THR A 1 201 ? -0.162 38.673 120.472 1.00 34.44 201 THR A N 1
ATOM 1621 C CA . THR A 1 201 ? -0.961 39.425 119.508 0.98 35.32 201 THR A CA 1
ATOM 1622 C C . THR A 1 201 ? -2.339 38.822 119.259 1.00 35.80 201 THR A C 1
ATOM 1623 O O . THR A 1 201 ? -3.118 39.397 118.488 1.00 35.35 201 THR A O 1
ATOM 1627 N N . GLN A 1 202 ? -2.635 37.662 119.849 1.00 36.45 202 GLN A N 1
ATOM 1628 C CA . GLN A 1 202 ? -3.896 36.943 119.630 1.00 37.18 202 GLN A CA 1
ATOM 1629 C C . GLN A 1 202 ? -4.153 36.672 118.150 1.00 42.35 202 GLN A C 1
ATOM 1630 O O . GLN A 1 202 ? -5.306 36.545 117.726 1.00 42.80 202 GLN A O 1
ATOM 1636 N N . ALA A 1 203 ? -3.086 36.541 117.350 1.00 42.47 203 ALA A N 1
ATOM 1637 C CA . ALA A 1 203 ? -3.285 36.347 115.918 1.00 41.58 203 ALA A CA 1
ATOM 1638 C C . ALA A 1 203 ? -4.115 35.104 115.639 1.00 44.29 203 ALA A C 1
ATOM 1639 O O . ALA A 1 203 ? -4.959 35.100 114.734 1.00 40.45 203 ALA A O 1
ATOM 1641 N N . SER A 1 204 ? -3.888 34.023 116.384 1.00 43.51 204 SER A N 1
ATOM 1642 C CA . SER A 1 204 ? -4.609 32.823 115.990 1.00 47.84 204 SER A CA 1
ATOM 1643 C C . SER A 1 204 ? -6.065 32.888 116.462 1.00 45.07 204 SER A C 1
ATOM 1644 O O . SER A 1 204 ? -6.957 32.347 115.807 1.00 45.04 204 SER A O 1
ATOM 1647 N N . PHE A 1 205 ? -6.353 33.601 117.558 1.00 42.05 205 PHE A N 1
ATOM 1648 C CA . PHE A 1 205 ? -7.764 33.769 117.916 1.00 44.39 205 PHE A CA 1
ATOM 1649 C C . PHE A 1 205 ? -8.463 34.740 116.980 1.00 46.60 205 PHE A C 1
ATOM 1650 O O . PHE A 1 205 ? -9.637 34.537 116.643 1.00 47.03 205 PHE A O 1
ATOM 1658 N N . LEU A 1 206 ? -7.771 35.797 116.546 1.00 46.18 206 LEU A N 1
ATOM 1659 C CA . LEU A 1 206 ? -8.376 36.704 115.572 1.00 44.68 206 LEU A CA 1
ATOM 1660 C C . LEU A 1 206 ? -8.714 35.967 114.291 1.00 47.54 206 LEU A C 1
ATOM 1661 O O . LEU A 1 206 ? -9.775 36.197 113.690 1.00 47.70 206 LEU A O 1
ATOM 1666 N N . SER A 1 207 ? -7.822 35.070 113.859 1.00 49.47 207 SER A N 1
ATOM 1667 C CA . SER A 1 207 ? -8.101 34.259 112.681 1.00 53.78 207 SER A CA 1
ATOM 1668 C C . SER A 1 207 ? -9.275 33.319 112.932 1.00 53.96 207 SER A C 1
ATOM 1669 O O . SER A 1 207 ? -10.149 33.171 112.077 1.00 53.89 207 SER A O 1
ATOM 1672 N N . LEU A 1 208 ? -9.328 32.700 114.113 1.00 55.55 208 LEU A N 1
ATOM 1673 C CA . LEU A 1 208 ? -10.406 31.764 114.409 1.00 57.34 208 LEU A CA 1
ATOM 1674 C C . LEU A 1 208 ? -11.769 32.455 114.446 1.00 55.43 208 LEU A C 1
ATOM 1675 O O . LEU A 1 208 ? -12.784 31.846 114.076 1.00 54.07 208 LEU A O 1
ATOM 1680 N N . PHE A 1 209 ? -11.827 33.720 114.867 1.00 52.61 209 PHE A N 1
ATOM 1681 C CA . PHE A 1 209 ? -13.073 34.471 114.775 0.84 52.11 209 PHE A CA 1
ATOM 1682 C C . PHE A 1 209 ? -13.176 35.287 113.491 1.00 52.85 209 PHE A C 1
ATOM 1683 O O . PHE A 1 209 ? -13.878 36.305 113.474 1.00 54.26 209 PHE A O 1
ATOM 1691 N N . HIS A 1 210 ? -12.469 34.876 112.434 1.00 52.87 210 HIS A N 1
ATOM 1692 C CA . HIS A 1 210 ? -12.601 35.468 111.101 0.93 54.75 210 HIS A CA 1
ATOM 1693 C C . HIS A 1 210 ? -12.414 36.986 111.113 1.00 50.99 210 HIS A C 1
ATOM 1694 O O . HIS A 1 210 ? -13.063 37.716 110.364 1.00 51.25 210 HIS A O 1
ATOM 1701 N N . GLY A 1 211 ? -11.513 37.466 111.967 1.00 48.96 211 GLY A N 1
ATOM 1702 C CA . GLY A 1 211 ? -11.181 38.875 112.023 1.00 50.93 211 GLY A CA 1
ATOM 1703 C C . GLY A 1 211 ? -12.033 39.730 112.939 1.00 52.90 211 GLY A C 1
ATOM 1704 O O . GLY A 1 211 ? -11.892 40.961 112.917 1.00 52.89 211 GLY A O 1
ATOM 1705 N N . ASP A 1 212 ? -12.904 39.128 113.750 1.00 54.52 212 ASP A N 1
ATOM 1706 C CA . ASP A 1 212 ? -13.778 39.881 114.655 0.97 52.91 212 ASP A CA 1
ATOM 1707 C C . ASP A 1 212 ? -13.020 40.185 115.941 1.00 50.25 212 ASP A C 1
ATOM 1708 O O . ASP A 1 212 ? -12.898 39.324 116.813 1.00 51.14 212 ASP A O 1
ATOM 1713 N N . HIS A 1 213 ? -12.529 41.428 116.067 1.00 49.01 213 HIS A N 1
ATOM 1714 C CA . HIS A 1 213 ? -11.774 41.837 117.253 0.96 49.62 213 HIS A CA 1
ATOM 1715 C C . HIS A 1 213 ? -12.640 41.818 118.501 1.00 48.39 213 HIS A C 1
ATOM 1716 O O . HIS A 1 213 ? -12.178 41.432 119.582 1.00 46.08 213 HIS A O 1
ATOM 1723 N N . ASP A 1 214 ? -13.893 42.253 118.381 1.00 49.71 214 ASP A N 1
ATOM 1724 C CA . ASP A 1 214 ? -14.752 42.305 119.558 1.00 52.98 214 ASP A CA 1
ATOM 1725 C C . ASP A 1 214 ? -14.935 40.922 120.171 1.00 44.50 214 ASP A C 1
ATOM 1726 O O . ASP A 1 214 ? -14.976 40.789 121.395 1.00 49.33 214 ASP A O 1
ATOM 1731 N N . LYS A 1 215 ? -14.990 39.878 119.341 1.00 45.25 215 LYS A N 1
ATOM 1732 C CA . LYS A 1 215 ? -15.130 38.527 119.871 0.66 47.33 215 LYS A CA 1
ATOM 1733 C C . LYS A 1 215 ? -13.848 38.064 120.562 1.00 49.74 215 LYS A C 1
ATOM 1734 O O . LYS A 1 215 ? -13.905 37.375 121.588 1.00 48.76 215 LYS A O 1
ATOM 1740 N N . VAL A 1 216 ? -12.681 38.435 120.026 1.00 49.48 216 VAL A N 1
ATOM 1741 C CA . VAL A 1 216 ? -11.432 38.123 120.717 0.77 46.29 216 VAL A CA 1
ATOM 1742 C C . VAL A 1 216 ? -11.391 38.813 122.070 1.00 46.03 216 VAL A C 1
ATOM 1743 O O . VAL A 1 216 ? -11.080 38.194 123.094 1.00 44.96 216 VAL A O 1
ATOM 1747 N N . GLU A 1 217 ? -11.676 40.114 122.091 1.00 47.72 217 GLU A N 1
ATOM 1748 C CA . GLU A 1 217 ? -11.695 40.840 123.355 1.00 48.23 217 GLU A CA 1
ATOM 1749 C C . GLU A 1 217 ? -12.681 40.215 124.328 1.00 46.39 217 GLU A C 1
ATOM 1750 O O . GLU A 1 217 ? -12.368 40.022 125.508 1.00 45.61 217 GLU A O 1
ATOM 1756 N N . GLU A 1 218 ? -13.882 39.885 123.858 1.00 44.35 218 GLU A N 1
ATOM 1757 C CA . GLU A 1 218 ? -14.861 39.404 124.820 1.00 47.42 218 GLU A CA 1
ATOM 1758 C C . GLU A 1 218 ? -14.528 37.985 125.275 1.00 46.11 218 GLU A C 1
ATOM 1759 O O . GLU A 1 218 ? -14.756 37.649 126.443 1.00 45.87 218 GLU A O 1
ATOM 1765 N N . LEU A 1 219 ? -13.949 37.157 124.392 1.00 44.36 219 LEU A N 1
ATOM 1766 C CA . LEU A 1 219 ? -13.410 35.866 124.826 0.82 45.80 219 LEU A CA 1
ATOM 1767 C C . LEU A 1 219 ? -12.364 36.042 125.928 1.00 45.42 219 LEU A C 1
ATOM 1768 O O . LEU A 1 219 ? -12.407 35.361 126.966 1.00 44.22 219 LEU A O 1
ATOM 1773 N N . ASP A 1 220 ? -11.399 36.940 125.711 1.00 43.27 220 ASP A N 1
ATOM 1774 C CA . ASP A 1 220 ? -10.378 37.192 126.731 1.00 40.16 220 ASP A CA 1
ATOM 1775 C C . ASP A 1 220 ? -11.013 37.602 128.056 1.00 42.12 220 ASP A C 1
ATOM 1776 O O . ASP A 1 220 ? -10.646 37.094 129.123 1.00 44.20 220 ASP A O 1
ATOM 1781 N N . LYS A 1 221 ? -11.961 38.535 128.011 1.00 44.13 221 LYS A N 1
ATOM 1782 C CA . LYS A 1 221 ? -12.625 38.958 129.238 1.00 44.39 221 LYS A CA 1
ATOM 1783 C C . LYS A 1 221 ? -13.342 37.795 129.912 1.00 42.22 221 LYS A C 1
ATOM 1784 O O . LYS A 1 221 ? -13.238 37.621 131.131 1.00 40.08 221 LYS A O 1
ATOM 1790 N N . ARG A 1 222 ? -14.061 36.980 129.131 1.00 39.54 222 ARG A N 1
ATOM 1791 C CA . ARG A 1 222 ? -14.962 36.001 129.736 1.00 41.85 222 ARG A CA 1
ATOM 1792 C C . ARG A 1 222 ? -14.193 34.807 130.302 1.00 41.27 222 ARG A C 1
ATOM 1793 O O . ARG A 1 222 ? -14.520 34.300 131.378 1.00 37.97 222 ARG A O 1
ATOM 1801 N N . VAL A 1 223 ? -13.144 34.353 129.622 1.00 42.73 223 VAL A N 1
ATOM 1802 C CA . VAL A 1 223 ? -12.409 33.228 130.185 0.99 39.80 223 VAL A CA 1
ATOM 1803 C C . VAL A 1 223 ? -11.823 33.628 131.533 1.00 38.98 223 VAL A C 1
ATOM 1804 O O . VAL A 1 223 ? -11.843 32.845 132.489 1.00 39.86 223 VAL A O 1
ATOM 1808 N N . VAL A 1 224 ? -11.385 34.875 131.655 1.00 37.22 224 VAL A N 1
ATOM 1809 C CA . VAL A 1 224 ? -10.779 35.345 132.891 1.00 35.87 224 VAL A CA 1
ATOM 1810 C C . VAL A 1 224 ? -11.847 35.504 133.976 1.00 42.03 224 VAL A C 1
ATOM 1811 O O . VAL A 1 224 ? -11.629 35.161 135.147 1.00 40.25 224 VAL A O 1
ATOM 1815 N N . GLU A 1 225 ? -13.032 35.984 133.591 1.00 44.84 225 GLU A N 1
ATOM 1816 C CA . GLU A 1 225 ? -14.139 36.118 134.535 0.96 47.26 225 GLU A CA 1
ATOM 1817 C C . GLU A 1 225 ? -14.576 34.761 135.088 1.00 44.60 225 GLU A C 1
ATOM 1818 O O . GLU A 1 225 ? -14.839 34.629 136.288 1.00 44.38 225 GLU A O 1
ATOM 1824 N N . LEU A 1 226 ? -14.674 33.745 134.227 1.00 42.74 226 LEU A N 1
ATOM 1825 C CA . LEU A 1 226 ? -15.085 32.416 134.678 1.00 43.22 226 LEU A CA 1
ATOM 1826 C C . LEU A 1 226 ? -14.152 31.859 135.746 1.00 43.94 226 LEU A C 1
ATOM 1827 O O . LEU A 1 226 ? -14.581 31.080 136.606 1.00 43.04 226 LEU A O 1
ATOM 1832 N N . LEU A 1 227 ? -12.879 32.220 135.689 1.00 40.78 227 LEU A N 1
ATOM 1833 C CA . LEU A 1 227 ? -11.899 31.748 136.645 1.00 38.04 227 LEU A CA 1
ATOM 1834 C C . LEU A 1 227 ? -11.904 32.562 137.932 1.00 37.19 227 LEU A C 1
ATOM 1835 O O . LEU A 1 227 ? -11.129 32.243 138.835 1.00 37.18 227 LEU A O 1
ATOM 1840 N N . GLY A 1 228 ? -12.741 33.601 138.027 1.00 35.43 228 GLY A N 1
ATOM 1841 C CA . GLY A 1 228 ? -12.853 34.371 139.248 1.00 34.99 228 GLY A CA 1
ATOM 1842 C C . GLY A 1 228 ? -11.939 35.566 139.345 1.00 35.88 228 GLY A C 1
ATOM 1843 O O . GLY A 1 228 ? -11.613 35.996 140.456 1.00 37.31 228 GLY A O 1
ATOM 1844 N N . PHE A 1 229 ? -11.513 36.127 138.222 1.00 34.89 229 PHE A N 1
ATOM 1845 C CA . PHE A 1 229 ? -10.568 37.230 138.214 1.00 31.64 229 PHE A CA 1
ATOM 1846 C C . PHE A 1 229 ? -11.205 38.423 137.511 1.00 37.72 229 PHE A C 1
ATOM 1847 O O . PHE A 1 229 ? -11.877 38.265 136.495 1.00 43.99 229 PHE A O 1
ATOM 1855 N N . ASP A 1 230 ? -10.963 39.620 138.030 1.00 40.77 230 ASP A N 1
ATOM 1856 C CA . ASP A 1 230 ? -11.494 40.832 137.418 1.00 45.61 230 ASP A CA 1
ATOM 1857 C C . ASP A 1 230 ? -10.524 41.491 136.451 1.00 41.92 230 ASP A C 1
ATOM 1858 O O . ASP A 1 230 ? -10.966 42.236 135.575 1.00 49.18 230 ASP A O 1
ATOM 1863 N N . ILE A 1 231 ? -9.219 41.255 136.583 1.00 33.54 231 ILE A N 1
ATOM 1864 C CA . ILE A 1 231 ? -8.216 41.918 135.752 1.00 33.70 231 ILE A CA 1
ATOM 1865 C C . ILE A 1 231 ? -7.693 40.938 134.704 1.00 35.79 231 ILE A C 1
ATOM 1866 O O . ILE A 1 231 ? -7.221 39.845 135.043 1.00 36.63 231 ILE A O 1
ATOM 1871 N N . VAL A 1 232 ? -7.717 41.346 133.444 1.00 37.57 232 VAL A N 1
ATOM 1872 C CA . VAL A 1 232 ? -7.029 40.618 132.382 1.00 38.94 232 VAL A CA 1
ATOM 1873 C C . VAL A 1 232 ? -5.969 41.554 131.808 1.00 37.70 232 VAL A C 1
ATOM 1874 O O . VAL A 1 232 ? -6.265 42.713 131.509 1.00 37.11 232 VAL A O 1
ATOM 1878 N N . TYR A 1 233 ? -4.727 41.073 131.708 1.00 34.63 233 TYR A N 1
ATOM 1879 C CA . TYR A 1 233 ? -3.633 41.915 131.218 1.00 31.36 233 TYR A CA 1
ATOM 1880 C C . TYR A 1 233 ? -3.836 42.259 129.750 1.00 31.67 233 TYR A C 1
ATOM 1881 O O . TYR A 1 233 ? -3.879 41.354 128.920 1.00 30.38 233 TYR A O 1
ATOM 1890 N N . PRO A 1 234 ? -3.984 43.531 129.387 1.00 31.86 234 PRO A N 1
ATOM 1891 C CA . PRO A 1 234 ? -4.262 43.848 127.973 1.00 32.51 234 PRO A CA 1
ATOM 1892 C C . PRO A 1 234 ? -3.074 43.636 127.058 1.00 34.01 234 PRO A C 1
ATOM 1893 O O . PRO A 1 234 ? -3.267 43.332 125.874 1.00 35.48 234 PRO A O 1
ATOM 1897 N N . VAL A 1 235 ? -1.850 43.801 127.548 1.00 28.57 235 VAL A N 1
ATOM 1898 C CA . VAL A 1 235 ? -0.693 43.859 126.668 1.00 28.09 235 VAL A CA 1
ATOM 1899 C C . VAL A 1 235 ? 0.348 42.933 127.257 1.00 27.76 235 VAL A C 1
ATOM 1900 O O . VAL A 1 235 ? 0.865 43.193 128.351 1.00 27.53 235 VAL A O 1
ATOM 1904 N N . THR A 1 236 ? 0.627 41.831 126.558 1.00 27.91 236 THR A N 1
ATOM 1905 C CA . THR A 1 236 ? 1.638 40.868 126.958 1.00 28.64 236 THR A CA 1
ATOM 1906 C C . THR A 1 236 ? 2.467 40.462 125.748 1.00 26.84 236 THR A C 1
ATOM 1907 O O . THR A 1 236 ? 2.091 40.693 124.605 1.00 28.22 236 THR A O 1
ATOM 1911 N N . GLY A 1 237 ? 3.596 39.812 126.016 1.00 30.76 237 GLY A N 1
ATOM 1912 C CA . GLY A 1 237 ? 4.218 39.001 124.985 0.94 30.24 237 GLY A CA 1
ATOM 1913 C C . GLY A 1 237 ? 3.647 37.599 125.100 1.00 33.33 237 GLY A C 1
ATOM 1914 O O . GLY A 1 237 ? 2.441 37.450 125.298 1.00 32.22 237 GLY A O 1
ATOM 1915 N N . GLN A 1 238 ? 4.486 36.562 125.045 1.00 29.15 238 GLN A N 1
ATOM 1916 C CA . GLN A 1 238 ? 3.963 35.207 125.177 1.00 30.27 238 GLN A CA 1
ATOM 1917 C C . GLN A 1 238 ? 3.258 34.996 126.518 1.00 31.04 238 GLN A C 1
ATOM 1918 O O . GLN A 1 238 ? 2.241 34.287 126.590 1.00 30.08 238 GLN A O 1
ATOM 1924 N N . THR A 1 239 ? 3.770 35.615 127.585 1.00 32.31 239 THR A N 1
ATOM 1925 C CA . THR A 1 239 ? 3.337 35.312 128.948 1.00 34.26 239 THR A CA 1
ATOM 1926 C C . THR A 1 239 ? 3.132 36.596 129.732 1.00 33.10 239 THR A C 1
ATOM 1927 O O . THR A 1 239 ? 3.455 37.694 129.266 1.00 30.35 239 THR A O 1
ATOM 1931 N N . TYR A 1 240 ? 2.640 36.447 130.968 1.00 30.98 240 TYR A N 1
ATOM 1932 C CA . TYR A 1 240 ? 2.545 37.603 131.837 1.00 27.81 240 TYR A CA 1
ATOM 1933 C C . TYR A 1 240 ? 3.944 38.102 132.153 1.00 27.70 240 TYR A C 1
ATOM 1934 O O . TYR A 1 240 ? 4.907 37.321 132.258 1.00 22.06 240 TYR A O 1
ATOM 1943 N N . SER A 1 241 ? 4.056 39.425 132.301 1.00 25.24 241 SER A N 1
ATOM 1944 C CA . SER A 1 241 ? 5.353 40.026 132.573 1.00 24.49 241 SER A CA 1
ATOM 1945 C C . SER A 1 241 ? 5.954 39.444 133.848 1.00 25.98 241 SER A C 1
ATOM 1946 O O . SER A 1 241 ? 5.300 39.424 134.898 1.00 25.74 241 SER A O 1
ATOM 1949 N N . ARG A 1 242 ? 7.206 38.965 133.766 1.00 23.53 242 ARG A N 1
ATOM 1950 C CA . ARG A 1 242 ? 7.845 38.412 134.961 1.00 22.61 242 ARG A CA 1
ATOM 1951 C C . ARG A 1 242 ? 8.089 39.475 136.024 1.00 23.87 242 ARG A C 1
ATOM 1952 O O . ARG A 1 242 ? 8.397 39.127 137.175 1.00 23.99 242 ARG A O 1
ATOM 1960 N N . LYS A 1 243 ? 7.936 40.760 135.679 1.00 23.14 243 LYS A N 1
ATOM 1961 C CA . LYS A 1 243 ? 7.959 41.792 136.708 1.00 24.30 243 LYS A CA 1
ATOM 1962 C C . LYS A 1 243 ? 6.832 41.584 137.714 1.00 25.79 243 LYS A C 1
ATOM 1963 O O . LYS A 1 243 ? 6.936 42.012 138.870 1.00 22.92 243 LYS A O 1
ATOM 1969 N N . ILE A 1 244 ? 5.748 40.918 137.305 1.00 26.40 244 ILE A N 1
ATOM 1970 C CA . ILE A 1 244 ? 4.698 40.610 138.269 1.00 25.08 244 ILE A CA 1
ATOM 1971 C C . ILE A 1 244 ? 5.235 39.704 139.376 1.00 27.13 244 ILE A C 1
ATOM 1972 O O . ILE A 1 244 ? 4.806 39.800 140.534 1.00 28.93 244 ILE A O 1
ATOM 1977 N N . ASP A 1 245 ? 6.169 38.801 139.049 1.00 22.17 245 ASP A N 1
ATOM 1978 C CA . ASP A 1 245 ? 6.699 37.926 140.091 1.00 23.69 245 ASP A CA 1
ATOM 1979 C C . ASP A 1 245 ? 7.440 38.733 141.157 1.00 25.06 245 ASP A C 1
ATOM 1980 O O . ASP A 1 245 ? 7.383 38.405 142.349 1.00 25.71 245 ASP A O 1
ATOM 1985 N N . ILE A 1 246 ? 8.139 39.794 140.749 1.00 24.49 246 ILE A N 1
ATOM 1986 C CA . ILE A 1 246 ? 8.804 40.661 141.721 1.00 20.44 246 ILE A CA 1
ATOM 1987 C C . ILE A 1 246 ? 7.773 41.294 142.644 1.00 23.01 246 ILE A C 1
ATOM 1988 O O . ILE A 1 246 ? 7.925 41.305 143.870 1.00 20.19 246 ILE A O 1
ATOM 1993 N N . ASP A 1 247 ? 6.728 41.882 142.061 1.00 19.90 247 ASP A N 1
ATOM 1994 C CA . ASP A 1 247 ? 5.775 42.628 142.872 1.00 18.72 247 ASP A CA 1
ATOM 1995 C C . ASP A 1 247 ? 4.890 41.699 143.681 1.00 21.76 247 ASP A C 1
ATOM 1996 O O . ASP A 1 247 ? 4.322 42.130 144.689 1.00 21.59 247 ASP A O 1
ATOM 2001 N N . VAL A 1 248 ? 4.827 40.415 143.305 1.00 21.64 248 VAL A N 1
ATOM 2002 C CA . VAL A 1 248 ? 4.163 39.401 144.130 1.00 21.46 248 VAL A CA 1
ATOM 2003 C C . VAL A 1 248 ? 5.082 38.925 145.271 1.00 21.33 248 VAL A C 1
ATOM 2004 O O . VAL A 1 248 ? 4.605 38.538 146.350 1.00 22.73 248 VAL A O 1
ATOM 2008 N N . LEU A 1 249 ? 6.401 38.989 145.086 1.00 21.00 249 LEU A N 1
ATOM 2009 C CA . LEU A 1 249 ? 7.317 38.534 146.124 1.00 21.70 249 LEU A CA 1
ATOM 2010 C C . LEU A 1 249 ? 7.784 39.648 147.047 1.00 22.22 249 LEU A C 1
ATOM 2011 O O . LEU A 1 249 ? 8.209 39.362 148.173 1.00 24.43 249 LEU A O 1
ATOM 2016 N N . SER A 1 250 ? 7.712 40.903 146.619 1.00 19.78 250 SER A N 1
ATOM 2017 C CA . SER A 1 250 ? 8.196 41.971 147.491 1.00 19.26 250 SER A CA 1
ATOM 2018 C C . SER A 1 250 ? 7.465 42.026 148.830 1.00 21.33 250 SER A C 1
ATOM 2019 O O . SER A 1 250 ? 8.127 42.309 149.843 1.00 21.66 250 SER A O 1
ATOM 2022 N N . PRO A 1 251 ? 6.156 41.769 148.937 1.00 18.84 251 PRO A N 1
ATOM 2023 C CA . PRO A 1 251 ? 5.586 41.716 150.307 1.00 18.43 251 PRO A CA 1
ATOM 2024 C C . PRO A 1 251 ? 6.153 40.563 151.113 1.00 19.13 251 PRO A C 1
ATOM 2025 O O . PRO A 1 251 ? 6.211 40.639 152.346 1.00 19.59 251 PRO A O 1
ATOM 2029 N N . LEU A 1 252 ? 6.517 39.470 150.451 1.00 19.22 252 LEU A N 1
ATOM 2030 C CA . LEU A 1 252 ? 7.049 38.338 151.181 1.00 18.43 252 LEU A CA 1
ATOM 2031 C C . LEU A 1 252 ? 8.453 38.655 151.658 1.00 18.25 252 LEU A C 1
ATOM 2032 O O . LEU A 1 252 ? 8.789 38.375 152.808 1.00 18.13 252 LEU A O 1
ATOM 2037 N N . ALA A 1 253 ? 9.267 39.268 150.791 1.00 20.06 253 ALA A N 1
ATOM 2038 C CA . ALA A 1 253 ? 10.584 39.743 151.201 0.99 22.19 253 ALA A CA 1
ATOM 2039 C C . ALA A 1 253 ? 10.480 40.712 152.371 1.00 20.64 253 ALA A C 1
ATOM 2040 O O . ALA A 1 253 ? 11.220 40.586 153.345 1.00 22.37 253 ALA A O 1
ATOM 2042 N N . SER A 1 254 ? 9.575 41.698 152.288 1.00 22.47 254 SER A N 1
ATOM 2043 C CA . SER A 1 254 ? 9.431 42.665 153.390 1.00 17.89 254 SER A CA 1
ATOM 2044 C C . SER A 1 254 ? 8.981 41.985 154.682 1.00 19.48 254 SER A C 1
ATOM 2045 O O . SER A 1 254 ? 9.511 42.282 155.768 1.00 19.71 254 SER A O 1
ATOM 2048 N N . PHE A 1 255 ? 8.008 41.066 154.583 1.00 17.22 255 PHE A N 1
ATOM 2049 C CA . PHE A 1 255 ? 7.550 40.310 155.750 1.00 15.96 255 PHE A CA 1
ATOM 2050 C C . PHE A 1 255 ? 8.685 39.515 156.397 1.00 20.88 255 PHE A C 1
ATOM 2051 O O . PHE A 1 255 ? 8.695 39.336 157.626 1.00 20.18 255 PHE A O 1
ATOM 2059 N N . GLY A 1 256 ? 9.635 39.010 155.597 1.00 19.08 256 GLY A N 1
ATOM 2060 C CA . GLY A 1 256 ? 10.775 38.308 156.180 1.00 18.14 256 GLY A CA 1
ATOM 2061 C C . GLY A 1 256 ? 11.478 39.137 157.253 1.00 21.06 256 GLY A C 1
ATOM 2062 O O . GLY A 1 256 ? 11.852 38.614 158.301 1.00 18.03 256 GLY A O 1
ATOM 2063 N N . ALA A 1 257 ? 11.629 40.461 157.024 1.00 16.72 257 ALA A N 1
ATOM 2064 C CA . ALA A 1 257 ? 12.237 41.304 158.059 1.00 16.13 257 ALA A CA 1
ATOM 2065 C C . ALA A 1 257 ? 11.354 41.413 159.307 1.00 18.07 257 ALA A C 1
ATOM 2066 O O . ALA A 1 257 ? 11.868 41.461 160.438 1.00 17.57 257 ALA A O 1
ATOM 2068 N N . THR A 1 258 ? 10.032 41.504 159.124 1.00 15.04 258 THR A N 1
ATOM 2069 C CA . THR A 1 258 ? 9.132 41.562 160.275 1.00 17.07 258 THR A CA 1
ATOM 2070 C C . THR A 1 258 ? 9.309 40.337 161.139 1.00 18.90 258 THR A C 1
ATOM 2071 O O . THR A 1 258 ? 9.404 40.428 162.371 1.00 16.19 258 THR A O 1
ATOM 2075 N N . ALA A 1 259 ? 9.305 39.170 160.491 1.00 17.99 259 ALA A N 1
ATOM 2076 C CA . ALA A 1 259 ? 9.391 37.905 161.209 0.87 17.66 259 ALA A CA 1
ATOM 2077 C C . ALA A 1 259 ? 10.738 37.770 161.918 1.00 18.05 259 ALA A C 1
ATOM 2078 O O . ALA A 1 259 ? 10.813 37.322 163.076 1.00 19.30 259 ALA A O 1
ATOM 2080 N N . HIS A 1 260 ? 11.810 38.144 161.233 1.00 17.74 260 HIS A N 1
ATOM 2081 C CA . HIS A 1 260 ? 13.148 38.002 161.787 1.00 17.12 260 HIS A CA 1
ATOM 2082 C C . HIS A 1 260 ? 13.358 38.933 162.982 1.00 18.73 260 HIS A C 1
ATOM 2083 O O . HIS A 1 260 ? 13.928 38.526 164.009 1.00 19.30 260 HIS A O 1
ATOM 2090 N N . LYS A 1 261 ? 12.899 40.179 162.871 1.00 15.33 261 LYS A N 1
ATOM 2091 C CA . LYS A 1 261 ? 13.011 41.123 163.985 1.00 16.81 261 LYS A CA 1
ATOM 2092 C C . LYS A 1 261 ? 12.166 40.673 165.171 1.00 18.01 261 LYS A C 1
ATOM 2093 O O . LYS A 1 261 ? 12.637 40.667 166.309 1.00 16.97 261 LYS A O 1
ATOM 2099 N N . PHE A 1 262 ? 10.913 40.273 164.919 1.00 19.43 262 PHE A N 1
ATOM 2100 C CA . PHE A 1 262 ? 10.065 39.729 165.981 0.95 20.54 262 PHE A CA 1
ATOM 2101 C C . PHE A 1 262 ? 10.743 38.565 166.695 1.00 20.55 262 PHE A C 1
ATOM 2102 O O . PHE A 1 262 ? 10.806 38.523 167.929 1.00 20.55 262 PHE A O 1
ATOM 2110 N N . ALA A 1 263 ? 11.202 37.582 165.927 1.00 19.54 263 ALA A N 1
ATOM 2111 C CA . ALA A 1 263 ? 11.739 36.370 166.525 1.00 19.34 263 ALA A CA 1
ATOM 2112 C C . ALA A 1 263 ? 13.105 36.626 167.146 1.00 18.75 263 ALA A C 1
ATOM 2113 O O . ALA A 1 263 ? 13.440 35.990 168.145 1.00 19.43 263 ALA A O 1
ATOM 2115 N N . THR A 1 264 ? 13.886 37.582 166.614 1.00 19.67 264 THR A N 1
ATOM 2116 C CA . THR A 1 264 ? 15.145 37.938 167.284 1.00 18.67 264 THR A CA 1
ATOM 2117 C C . THR A 1 264 ? 14.865 38.601 168.638 1.00 20.62 264 THR A C 1
ATOM 2118 O O . THR A 1 264 ? 15.501 38.272 169.648 1.00 17.42 264 THR A O 1
ATOM 2122 N N . ASP A 1 265 ? 13.878 39.501 168.693 1.00 17.31 265 ASP A N 1
ATOM 2123 C CA . ASP A 1 265 ? 13.555 40.129 169.971 1.00 15.18 265 ASP A CA 1
ATOM 2124 C C . ASP A 1 265 ? 13.120 39.082 170.995 1.00 18.88 265 ASP A C 1
ATOM 2125 O O . ASP A 1 265 ? 13.535 39.129 172.159 1.00 19.17 265 ASP A O 1
ATOM 2130 N N . ILE A 1 266 ? 12.272 38.129 170.587 1.00 15.01 266 ILE A N 1
ATOM 2131 C CA . ILE A 1 266 ? 11.796 37.140 171.548 1.00 17.28 266 ILE A CA 1
ATOM 2132 C C . ILE A 1 266 ? 12.957 36.268 172.031 1.00 18.32 266 ILE A C 1
ATOM 2133 O O . ILE A 1 266 ? 13.016 35.911 173.208 1.00 18.08 266 ILE A O 1
ATOM 2138 N N . ARG A 1 267 ? 13.887 35.887 171.136 1.00 17.11 267 ARG A N 1
ATOM 2139 C CA . ARG A 1 267 ? 15.048 35.082 171.571 1.00 17.45 267 ARG A CA 1
ATOM 2140 C C . ARG A 1 267 ? 15.903 35.833 172.602 1.00 20.56 267 ARG A C 1
ATOM 2141 O O . ARG A 1 267 ? 16.483 35.222 173.524 1.00 20.08 267 ARG A O 1
ATOM 2149 N N . LEU A 1 268 ? 16.026 37.150 172.442 1.00 18.36 268 LEU A N 1
ATOM 2150 C CA . LEU A 1 268 ? 16.738 37.959 173.439 1.00 19.71 268 LEU A CA 1
ATOM 2151 C C . LEU A 1 268 ? 15.951 38.040 174.751 1.00 21.20 268 LEU A C 1
ATOM 2152 O O . LEU A 1 268 ? 16.532 37.958 175.842 1.00 20.01 268 LEU A O 1
ATOM 2157 N N . LEU A 1 269 ? 14.624 38.172 174.669 1.00 19.91 269 LEU A N 1
ATOM 2158 C CA . LEU A 1 269 ? 13.804 38.181 175.887 0.97 20.10 269 LEU A CA 1
ATOM 2159 C C . LEU A 1 269 ? 13.843 36.831 176.609 1.00 19.29 269 LEU A C 1
ATOM 2160 O O . LEU A 1 269 ? 13.780 36.774 177.847 1.00 18.35 269 LEU A O 1
ATOM 2165 N N . ALA A 1 270 ? 13.902 35.739 175.847 1.00 16.15 270 ALA A N 1
ATOM 2166 C CA . ALA A 1 270 ? 14.093 34.413 176.434 1.00 16.84 270 ALA A CA 1
ATOM 2167 C C . ALA A 1 270 ? 15.433 34.319 177.146 1.00 18.70 270 ALA A C 1
ATOM 2168 O O . ALA A 1 270 ? 15.522 33.755 178.249 1.00 20.00 270 ALA A O 1
ATOM 2170 N N . ASN A 1 271 ? 16.499 34.859 176.533 1.00 17.09 271 ASN A N 1
ATOM 2171 C CA . ASN A 1 271 ? 17.775 34.920 177.258 0.93 19.18 271 ASN A CA 1
ATOM 2172 C C . ASN A 1 271 ? 17.614 35.676 178.569 1.00 21.53 271 ASN A C 1
ATOM 2173 O O . ASN A 1 271 ? 18.127 35.257 179.624 1.00 18.65 271 ASN A O 1
ATOM 2178 N N . LEU A 1 272 ? 16.862 36.759 178.537 1.00 19.59 272 LEU A N 1
ATOM 2179 C CA . LEU A 1 272 ? 16.686 37.587 179.720 1.00 18.89 272 LEU A CA 1
ATOM 2180 C C . LEU A 1 272 ? 15.715 36.972 180.721 1.00 18.18 272 LEU A C 1
ATOM 2181 O O . LEU A 1 272 ? 15.540 37.533 181.819 1.00 20.92 272 LEU A O 1
ATOM 2186 N N . LYS A 1 273 ? 15.092 35.846 180.360 1.00 16.70 273 LYS A N 1
ATOM 2187 C CA . LYS A 1 273 ? 14.094 35.136 181.167 1.00 17.91 273 LYS A CA 1
ATOM 2188 C C . LYS A 1 273 ? 12.808 35.935 181.353 1.00 18.49 273 LYS A C 1
ATOM 2189 O O . LYS A 1 273 ? 12.011 35.630 182.245 1.00 19.42 273 LYS A O 1
ATOM 2195 N N . GLU A 1 274 ? 12.568 36.940 180.511 1.00 19.71 274 GLU A N 1
ATOM 2196 C CA . GLU A 1 274 ? 11.391 37.789 180.659 1.00 20.56 274 GLU A CA 1
ATOM 2197 C C . GLU A 1 274 ? 10.178 37.214 179.949 1.00 22.09 274 GLU A C 1
ATOM 2198 O O . GLU A 1 274 ? 9.063 37.313 180.468 1.00 19.43 274 GLU A O 1
ATOM 2204 N N . ILE A 1 275 ? 10.377 36.651 178.753 1.00 23.52 275 ILE A N 1
ATOM 2205 C CA . ILE A 1 275 ? 9.321 36.093 177.902 1.00 22.32 275 ILE A CA 1
ATOM 2206 C C . ILE A 1 275 ? 9.871 34.808 177.295 1.00 23.33 275 ILE A C 1
ATOM 2207 O O . ILE A 1 275 ? 11.023 34.782 176.848 1.00 23.83 275 ILE A O 1
ATOM 2212 N N . GLU A 1 276 ? 9.075 33.742 177.319 1.00 21.31 276 GLU A N 1
ATOM 2213 C CA . GLU A 1 276 ? 9.430 32.464 176.703 1.00 19.49 276 GLU A CA 1
ATOM 2214 C C . GLU A 1 276 ? 8.330 32.037 175.733 1.00 24.51 276 GLU A C 1
ATOM 2215 O O . GLU A 1 276 ? 7.188 32.497 175.815 1.00 25.34 276 GLU A O 1
ATOM 2221 N N . GLU A 1 277 ? 8.686 31.100 174.853 1.00 27.67 277 GLU A N 1
ATOM 2222 C CA . GLU A 1 277 ? 7.767 30.480 173.918 1.00 29.82 277 GLU A CA 1
ATOM 2223 C C . GLU A 1 277 ? 6.786 29.605 174.680 1.00 29.52 277 GLU A C 1
ATOM 2224 O O . GLU A 1 277 ? 7.083 29.170 175.797 1.00 29.79 277 GLU A O 1
ATOM 2230 N N . PRO A 1 278 ? 5.624 29.300 174.078 1.00 28.04 278 PRO A N 1
ATOM 2231 C CA . PRO A 1 278 ? 4.564 28.592 174.818 1.00 30.15 278 PRO A CA 1
ATOM 2232 C C . PRO A 1 278 ? 5.011 27.233 175.331 1.00 33.21 278 PRO A C 1
ATOM 2233 O O . PRO A 1 278 ? 5.781 26.522 174.683 1.00 30.19 278 PRO A O 1
ATOM 2237 N N . PHE A 1 279 ? 4.482 26.859 176.498 1.00 37.26 279 PHE A N 1
ATOM 2238 C CA . PHE A 1 279 ? 4.638 25.487 176.962 0.86 47.21 279 PHE A CA 1
ATOM 2239 C C . PHE A 1 279 ? 3.986 24.521 175.976 1.00 53.90 279 PHE A C 1
ATOM 2240 O O . PHE A 1 279 ? 2.952 24.822 175.365 1.00 50.72 279 PHE A O 1
ATOM 2248 N N . GLU A 1 280 ? 4.614 23.363 175.804 1.00 65.52 280 GLU A N 1
ATOM 2249 C CA . GLU A 1 280 ? 4.100 22.357 174.883 0.40 78.83 280 GLU A CA 1
ATOM 2250 C C . GLU A 1 280 ? 3.201 21.362 175.610 1.00 87.37 280 GLU A C 1
ATOM 2251 O O . GLU A 1 280 ? 1.977 21.529 175.638 1.00 89.98 280 GLU A O 1
ATOM 2257 N N . LYS A 1 281 ? 3.798 20.335 176.209 1.00 94.26 281 LYS A N 1
ATOM 2258 C CA . LYS A 1 281 ? 3.041 19.263 176.853 0.60 100.43 281 LYS A CA 1
ATOM 2259 C C . LYS A 1 281 ? 2.143 19.773 177.977 1.00 102.59 281 LYS A C 1
ATOM 2260 O O . LYS A 1 281 ? 1.415 18.998 178.600 1.00 104.34 281 LYS A O 1
ATOM 2266 N N . ALA A 1 288 ? 5.770 20.757 186.288 1.00 93.32 288 ALA A N 1
ATOM 2267 C CA . ALA A 1 288 ? 7.199 20.461 186.314 0.68 93.71 288 ALA A CA 1
ATOM 2268 C C . ALA A 1 288 ? 7.923 21.048 185.097 1.00 93.15 288 ALA A C 1
ATOM 2269 O O . ALA A 1 288 ? 8.590 20.320 184.351 1.00 94.47 288 ALA A O 1
ATOM 2271 N N . MET A 1 289 ? 7.793 22.365 184.911 1.00 88.93 289 MET A N 1
ATOM 2272 C CA . MET A 1 289 ? 8.436 23.046 183.793 0.98 83.17 289 MET A CA 1
ATOM 2273 C C . MET A 1 289 ? 9.953 22.995 183.928 1.00 75.13 289 MET A C 1
ATOM 2274 O O . MET A 1 289 ? 10.504 23.044 185.031 1.00 76.06 289 MET A O 1
ATOM 2279 N N . ALA A 1 290 ? 10.632 22.911 182.788 1.00 65.84 290 ALA A N 1
ATOM 2280 C CA . ALA A 1 290 ? 12.088 22.929 182.789 1.00 55.21 290 ALA A CA 1
ATOM 2281 C C . ALA A 1 290 ? 12.602 24.327 183.143 1.00 47.60 290 ALA A C 1
ATOM 2282 O O . ALA A 1 290 ? 11.996 25.346 182.789 1.00 45.52 290 ALA A O 1
ATOM 2284 N N . TYR A 1 291 ? 13.720 24.369 183.875 1.00 41.51 291 TYR A N 1
ATOM 2285 C CA . TYR A 1 291 ? 14.336 25.649 184.193 0.86 37.57 291 TYR A CA 1
ATOM 2286 C C . TYR A 1 291 ? 14.814 26.349 182.919 1.00 35.74 291 TYR A C 1
ATOM 2287 O O . TYR A 1 291 ? 14.460 27.506 182.655 1.00 35.57 291 TYR A O 1
ATOM 2296 N N . LYS A 1 292 ? 15.589 25.639 182.096 1.00 34.06 292 LYS A N 1
ATOM 2297 C CA . LYS A 1 292 ? 16.164 26.188 180.877 0.73 33.79 292 LYS A CA 1
ATOM 2298 C C . LYS A 1 292 ? 15.349 25.724 179.676 1.00 34.39 292 LYS A C 1
ATOM 2299 O O . LYS A 1 292 ? 15.143 24.518 179.490 1.00 35.48 292 LYS A O 1
ATOM 2305 N N . ARG A 1 293 ? 14.882 26.680 178.871 1.00 28.60 293 ARG A N 1
ATOM 2306 C CA . ARG A 1 293 ? 14.100 26.393 177.675 1.00 30.32 293 ARG A CA 1
ATOM 2307 C C . ARG A 1 293 ? 14.710 27.150 176.507 1.00 29.67 293 ARG A C 1
ATOM 2308 O O . ARG A 1 293 ? 15.137 28.295 176.662 1.00 26.52 293 ARG A O 1
ATOM 2316 N N . ASN A 1 294 ? 14.781 26.498 175.352 1.00 26.02 294 ASN A N 1
ATOM 2317 C CA . ASN A 1 294 ? 15.295 27.145 174.145 1.00 22.04 294 ASN A CA 1
ATOM 2318 C C . ASN A 1 294 ? 14.165 27.742 173.293 1.00 21.64 294 ASN A C 1
ATOM 2319 O O . ASN A 1 294 ? 13.156 27.069 173.037 1.00 26.60 294 ASN A O 1
ATOM 2324 N N . PRO A 1 295 ? 14.321 28.975 172.759 1.00 20.43 295 PRO A N 1
ATOM 2325 C CA . PRO A 1 295 ? 13.309 29.554 171.850 1.00 18.90 295 PRO A CA 1
ATOM 2326 C C . PRO A 1 295 ? 13.424 28.994 170.435 1.00 20.79 295 PRO A C 1
ATOM 2327 O O . PRO A 1 295 ? 13.715 29.706 169.456 1.00 20.90 295 PRO A O 1
ATOM 2331 N N . MET A 1 296 ? 13.218 27.691 170.314 1.00 20.20 296 MET A N 1
ATOM 2332 C CA . MET A 1 296 ? 13.496 26.988 169.068 1.00 22.28 296 MET A CA 1
ATOM 2333 C C . MET A 1 296 ? 12.546 27.371 167.943 1.00 21.68 296 MET A C 1
ATOM 2334 O O . MET A 1 296 ? 12.949 27.339 166.778 1.00 21.01 296 MET A O 1
ATOM 2339 N N . ARG A 1 297 ? 11.279 27.679 168.241 1.00 19.97 297 ARG A N 1
ATOM 2340 C CA . ARG A 1 297 ? 10.389 28.106 167.161 1.00 22.89 297 ARG A CA 1
ATOM 2341 C C . ARG A 1 297 ? 10.839 29.448 166.611 1.00 21.81 297 ARG A C 1
ATOM 2342 O O . ARG A 1 297 ? 10.858 29.664 165.389 1.00 21.03 297 ARG A O 1
ATOM 2350 N N . CYS A 1 298 ? 11.204 30.364 167.508 1.00 18.22 298 CYS A N 1
ATOM 2351 C CA . CYS A 1 298 ? 11.738 31.654 167.085 1.00 18.43 298 CYS A CA 1
ATOM 2352 C C . CYS A 1 298 ? 13.021 31.506 166.277 1.00 17.19 298 CYS A C 1
ATOM 2353 O O . CYS A 1 298 ? 13.236 32.239 165.303 1.00 19.69 298 CYS A O 1
ATOM 2356 N N . GLU A 1 299 ? 13.888 30.570 166.667 1.00 14.33 299 GLU A N 1
ATOM 2357 C CA . GLU A 1 299 ? 15.102 30.336 165.885 0.95 18.17 299 GLU A CA 1
ATOM 2358 C C . GLU A 1 299 ? 14.774 29.845 164.473 1.00 21.04 299 GLU A C 1
ATOM 2359 O O . GLU A 1 299 ? 15.396 30.280 163.495 1.00 17.95 299 GLU A O 1
ATOM 2365 N N . ARG A 1 300 ? 13.774 28.966 164.345 1.00 21.25 300 ARG A N 1
ATOM 2366 C CA . ARG A 1 300 ? 13.329 28.518 163.024 1.00 20.65 300 ARG A CA 1
ATOM 2367 C C . ARG A 1 300 ? 12.751 29.671 162.201 1.00 17.51 300 ARG A C 1
ATOM 2368 O O . ARG A 1 300 ? 13.000 29.761 160.999 1.00 20.37 300 ARG A O 1
ATOM 2376 N N . VAL A 1 301 ? 11.987 30.575 162.835 1.00 16.66 301 VAL A N 1
ATOM 2377 C CA . VAL A 1 301 ? 11.427 31.730 162.132 1.00 16.37 301 VAL A CA 1
ATOM 2378 C C . VAL A 1 301 ? 12.543 32.572 161.532 1.00 18.31 301 VAL A C 1
ATOM 2379 O O . VAL A 1 301 ? 12.511 32.921 160.346 1.00 17.46 301 VAL A O 1
ATOM 2383 N N . CYS A 1 302 ? 13.578 32.871 162.324 1.00 17.91 302 CYS A N 1
ATOM 2384 C CA . CYS A 1 302 ? 14.726 33.608 161.779 1.00 17.82 302 CYS A CA 1
ATOM 2385 C C . CYS A 1 302 ? 15.367 32.861 160.615 1.00 19.79 302 CYS A C 1
ATOM 2386 O O . CYS A 1 302 ? 15.704 33.462 159.591 1.00 22.44 302 CYS A O 1
ATOM 2389 N N . SER A 1 303 ? 15.540 31.551 160.758 1.00 21.26 303 SER A N 1
ATOM 2390 C CA . SER A 1 303 ? 16.204 30.758 159.722 1.00 22.08 303 SER A CA 1
ATOM 2391 C C . SER A 1 303 ? 15.470 30.860 158.389 1.00 22.00 303 SER A C 1
ATOM 2392 O O . SER A 1 303 ? 16.070 31.146 157.352 1.00 16.98 303 SER A O 1
ATOM 2395 N N . LEU A 1 304 ? 14.160 30.617 158.398 1.00 21.15 304 LEU A N 1
ATOM 2396 C CA . LEU A 1 304 ? 13.413 30.582 157.152 1.00 20.74 304 LEU A CA 1
ATOM 2397 C C . LEU A 1 304 ? 13.150 31.991 156.619 1.00 21.99 304 LEU A C 1
ATOM 2398 O O . LEU A 1 304 ? 13.166 32.204 155.407 1.00 23.17 304 LEU A O 1
ATOM 2403 N N . ALA A 1 305 ? 12.877 32.954 157.499 1.00 18.95 305 ALA A N 1
ATOM 2404 C CA . ALA A 1 305 ? 12.752 34.340 157.056 1.00 20.46 305 ALA A CA 1
ATOM 2405 C C . ALA A 1 305 ? 13.958 34.777 156.247 1.00 21.76 305 ALA A C 1
ATOM 2406 O O . ALA A 1 305 ? 13.825 35.504 155.253 1.00 18.64 305 ALA A O 1
ATOM 2408 N N . ARG A 1 306 ? 15.154 34.375 156.688 1.00 21.26 306 ARG A N 1
ATOM 2409 C CA . ARG A 1 306 ? 16.372 34.816 156.033 1.00 17.09 306 ARG A CA 1
ATOM 2410 C C . ARG A 1 306 ? 16.415 34.333 154.595 1.00 20.03 306 ARG A C 1
ATOM 2411 O O . ARG A 1 306 ? 17.015 34.977 153.724 1.00 19.84 306 ARG A O 1
ATOM 2419 N N . HIS A 1 307 ? 15.786 33.191 154.331 1.00 20.07 307 HIS A N 1
ATOM 2420 C CA . HIS A 1 307 ? 15.840 32.566 153.018 1.00 21.71 307 HIS A CA 1
ATOM 2421 C C . HIS A 1 307 ? 15.055 33.349 151.967 1.00 21.57 307 HIS A C 1
ATOM 2422 O O . HIS A 1 307 ? 15.279 33.144 150.774 1.00 21.41 307 HIS A O 1
ATOM 2429 N N . LEU A 1 308 ? 14.148 34.239 152.392 1.00 20.84 308 LEU A N 1
ATOM 2430 C CA . LEU A 1 308 ? 13.283 34.956 151.458 1.00 22.51 308 LEU A CA 1
ATOM 2431 C C . LEU A 1 308 ? 14.056 35.939 150.585 1.00 26.04 308 LEU A C 1
ATOM 2432 O O . LEU A 1 308 ? 13.648 36.204 149.437 1.00 26.29 308 LEU A O 1
ATOM 2437 N N . GLY A 1 309 ? 15.152 36.496 151.101 1.00 23.67 309 GLY A N 1
ATOM 2438 C CA . GLY A 1 309 ? 15.893 37.505 150.341 0.98 24.60 309 GLY A CA 1
ATOM 2439 C C . GLY A 1 309 ? 16.387 37.000 148.991 1.00 25.10 309 GLY A C 1
ATOM 2440 O O . GLY A 1 309 ? 16.209 37.656 147.967 1.00 27.93 309 GLY A O 1
ATOM 2441 N N . GLY A 1 310 ? 17.007 35.822 148.975 1.00 23.12 310 GLY A N 1
ATOM 2442 C CA . GLY A 1 310 ? 17.497 35.257 147.732 1.00 23.23 310 GLY A CA 1
ATOM 2443 C C . GLY A 1 310 ? 16.400 34.916 146.738 1.00 25.19 310 GLY A C 1
ATOM 2444 O O . GLY A 1 310 ? 16.614 34.984 145.520 1.00 25.66 310 GLY A O 1
ATOM 2445 N N . LEU A 1 311 ? 15.213 34.555 147.229 1.00 19.92 311 LEU A N 1
ATOM 2446 C CA . LEU A 1 311 ? 14.139 34.223 146.303 0.98 23.61 311 LEU A CA 1
ATOM 2447 C C . LEU A 1 311 ? 13.628 35.475 145.625 1.00 23.16 311 LEU A C 1
ATOM 2448 O O . LEU A 1 311 ? 13.283 35.453 144.431 1.00 21.21 311 LEU A O 1
ATOM 2453 N N . PHE A 1 312 ? 13.580 36.584 146.367 1.00 20.94 312 PHE A N 1
ATOM 2454 C CA . PHE A 1 312 ? 13.192 37.844 145.747 1.00 19.10 312 PHE A CA 1
ATOM 2455 C C . PHE A 1 312 ? 14.224 38.276 144.698 1.00 19.46 312 PHE A C 1
ATOM 2456 O O . PHE A 1 312 ? 13.861 38.780 143.623 1.00 23.43 312 PHE A O 1
ATOM 2464 N N . ASN A 1 313 ? 15.519 38.113 145.008 1.00 21.71 313 ASN A N 1
ATOM 2465 C CA A ASN A 1 313 ? 16.534 38.429 144.009 0.50 23.40 313 ASN A CA 1
ATOM 2466 C CA B ASN A 1 313 ? 16.581 38.380 144.034 0.50 23.43 313 ASN A CA 1
ATOM 2467 C C . ASN A 1 313 ? 16.400 37.539 142.773 1.00 23.01 313 ASN A C 1
ATOM 2468 O O . ASN A 1 313 ? 16.619 38.019 141.660 1.00 26.24 313 ASN A O 1
ATOM 2477 N N . ASP A 1 314 ? 16.024 36.260 142.941 1.00 22.88 314 ASP A N 1
ATOM 2478 C CA . ASP A 1 314 ? 15.710 35.402 141.799 0.96 24.71 314 ASP A CA 1
ATOM 2479 C C . ASP A 1 314 ? 14.744 36.125 140.865 1.00 27.39 314 ASP A C 1
ATOM 2480 O O . ASP A 1 314 ? 14.975 36.218 139.658 1.00 26.79 314 ASP A O 1
ATOM 2485 N N . ALA A 1 315 ? 13.668 36.667 141.431 1.00 23.23 315 ALA A N 1
ATOM 2486 C CA . ALA A 1 315 ? 12.646 37.310 140.618 0.98 23.60 315 ALA A CA 1
ATOM 2487 C C . ALA A 1 315 ? 13.165 38.595 139.988 1.00 23.78 315 ALA A C 1
ATOM 2488 O O . ALA A 1 315 ? 12.916 38.844 138.802 1.00 26.08 315 ALA A O 1
ATOM 2490 N N . VAL A 1 316 ? 13.889 39.424 140.753 1.00 22.20 316 VAL A N 1
ATOM 2491 C CA . VAL A 1 316 ? 14.393 40.670 140.173 1.00 21.09 316 VAL A CA 1
ATOM 2492 C C . VAL A 1 316 ? 15.261 40.376 138.956 1.00 22.53 316 VAL A C 1
ATOM 2493 O O . VAL A 1 316 ? 15.081 40.972 137.878 1.00 23.77 316 VAL A O 1
ATOM 2497 N N . GLN A 1 317 ? 16.199 39.428 139.100 1.00 20.11 317 GLN A N 1
ATOM 2498 C CA . GLN A 1 317 ? 17.145 39.164 138.029 1.00 21.00 317 GLN A CA 1
ATOM 2499 C C . GLN A 1 317 ? 16.464 38.493 136.856 1.00 20.13 317 GLN A C 1
ATOM 2500 O O . GLN A 1 317 ? 16.803 38.774 135.706 1.00 22.30 317 GLN A O 1
ATOM 2506 N N . THR A 1 318 ? 15.505 37.602 137.124 1.00 21.42 318 THR A N 1
ATOM 2507 C CA . THR A 1 318 ? 14.776 36.958 136.034 1.00 23.32 318 THR A CA 1
ATOM 2508 C C . THR A 1 318 ? 14.102 37.990 135.129 1.00 22.17 318 THR A C 1
ATOM 2509 O O . THR A 1 318 ? 14.309 37.992 133.910 1.00 24.67 318 THR A O 1
ATOM 2513 N N . ALA A 1 319 ? 13.290 38.878 135.713 1.00 22.02 319 ALA A N 1
ATOM 2514 C CA . ALA A 1 319 ? 12.594 39.887 134.916 0.83 22.32 319 ALA A CA 1
ATOM 2515 C C . ALA A 1 319 ? 13.577 40.761 134.156 1.00 24.93 319 ALA A C 1
ATOM 2516 O O . ALA A 1 319 ? 13.319 41.152 133.008 1.00 25.03 319 ALA A O 1
ATOM 2518 N N . SER A 1 320 ? 14.720 41.059 134.790 1.00 23.36 320 SER A N 1
ATOM 2519 C CA . SER A 1 320 ? 15.703 41.979 134.238 0.90 24.89 320 SER A CA 1
ATOM 2520 C C . SER A 1 320 ? 16.261 41.501 132.912 1.00 26.72 320 SER A C 1
ATOM 2521 O O . SER A 1 320 ? 16.663 42.333 132.087 1.00 27.52 320 SER A O 1
ATOM 2524 N N . VAL A 1 321 ? 16.339 40.184 132.696 1.00 23.72 321 VAL A N 1
ATOM 2525 C CA . VAL A 1 321 ? 16.982 39.690 131.487 1.00 26.03 321 VAL A CA 1
ATOM 2526 C C . VAL A 1 321 ? 16.022 38.877 130.616 1.00 26.80 321 VAL A C 1
ATOM 2527 O O . VAL A 1 321 ? 16.450 38.087 129.782 1.00 25.21 321 VAL A O 1
ATOM 2531 N N . GLN A 1 322 ? 14.717 39.108 130.754 1.00 24.79 322 GLN A N 1
ATOM 2532 C CA . GLN A 1 322 ? 13.751 38.554 129.812 1.00 26.08 322 GLN A CA 1
ATOM 2533 C C . GLN A 1 322 ? 13.851 39.298 128.478 1.00 28.27 322 GLN A C 1
ATOM 2534 O O . GLN A 1 322 ? 13.418 40.448 128.378 1.00 33.30 322 GLN A O 1
ATOM 2540 N N . TRP A 1 323 ? 14.356 38.651 127.428 1.00 25.71 323 TRP A N 1
ATOM 2541 C CA . TRP A 1 323 ? 14.475 39.318 126.134 1.00 24.84 323 TRP A CA 1
ATOM 2542 C C . TRP A 1 323 ? 13.167 39.266 125.349 1.00 26.98 323 TRP A C 1
ATOM 2543 O O . TRP A 1 323 ? 12.616 38.188 125.118 1.00 28.09 323 TRP A O 1
ATOM 2554 N N . PHE A 1 324 ? 12.686 40.431 124.935 1.00 25.08 324 PHE A N 1
ATOM 2555 C CA . PHE A 1 324 ? 11.601 40.592 123.949 1.00 25.83 324 PHE A CA 1
ATOM 2556 C C . PHE A 1 324 ? 10.343 39.893 124.473 1.00 26.83 324 PHE A C 1
ATOM 2557 O O . PHE A 1 324 ? 9.949 40.150 125.610 1.00 28.35 324 PHE A O 1
ATOM 2565 N N . GLU A 1 325 ? 9.679 39.068 123.659 1.00 27.03 325 GLU A N 1
ATOM 2566 C CA . GLU A 1 325 ? 8.373 38.520 123.991 0.97 29.39 325 GLU A CA 1
ATOM 2567 C C . GLU A 1 325 ? 8.426 37.303 124.904 1.00 30.26 325 GLU A C 1
ATOM 2568 O O . GLU A 1 325 ? 7.353 36.805 125.272 1.00 29.47 325 GLU A O 1
ATOM 2574 N N . ARG A 1 326 ? 9.632 36.798 125.207 1.00 27.14 326 ARG A N 1
ATOM 2575 C CA . ARG A 1 326 ? 9.932 35.847 126.284 1.00 29.14 326 ARG A CA 1
ATOM 2576 C C . ARG A 1 326 ? 11.214 35.079 125.986 1.00 29.32 326 ARG A C 1
ATOM 2577 O O . ARG A 1 326 ? 11.468 34.720 124.833 1.00 29.90 326 ARG A O 1
ATOM 2585 N N . THR A 1 327 ? 12.015 34.804 127.018 1.00 25.77 327 THR A N 1
ATOM 2586 C CA . THR A 1 327 ? 13.072 33.816 126.919 1.00 27.26 327 THR A CA 1
ATOM 2587 C C . THR A 1 327 ? 12.829 32.760 127.995 1.00 27.64 327 THR A C 1
ATOM 2588 O O . THR A 1 327 ? 12.278 33.056 129.065 1.00 25.82 327 THR A O 1
ATOM 2592 N N . LEU A 1 328 ? 13.225 31.520 127.712 1.00 29.88 328 LEU A N 1
ATOM 2593 C CA . LEU A 1 328 ? 12.821 30.403 128.565 1.00 29.15 328 LEU A CA 1
ATOM 2594 C C . LEU A 1 328 ? 13.748 30.184 129.756 1.00 28.81 328 LEU A C 1
ATOM 2595 O O . LEU A 1 328 ? 13.621 29.160 130.442 1.00 31.96 328 LEU A O 1
ATOM 2600 N N . ASP A 1 329 ? 14.660 31.121 130.037 1.00 27.58 329 ASP A N 1
ATOM 2601 C CA . ASP A 1 329 ? 15.433 31.070 131.277 1.00 26.22 329 ASP A CA 1
ATOM 2602 C C . ASP A 1 329 ? 14.604 31.490 132.490 1.00 27.80 329 ASP A C 1
ATOM 2603 O O . ASP A 1 329 ? 15.144 31.638 133.598 1.00 25.11 329 ASP A O 1
ATOM 2608 N N . ASP A 1 330 ? 13.299 31.683 132.315 1.00 28.15 330 ASP A N 1
ATOM 2609 C CA . ASP A 1 330 ? 12.437 31.938 133.459 1.00 27.44 330 ASP A CA 1
ATOM 2610 C C . ASP A 1 330 ? 11.796 30.671 134.017 1.00 28.44 330 ASP A C 1
ATOM 2611 O O . ASP A 1 330 ? 11.302 30.700 135.150 1.00 28.97 330 ASP A O 1
ATOM 2616 N N . SER A 1 331 ? 11.855 29.549 133.287 1.00 29.22 331 SER A N 1
ATOM 2617 C CA A SER A 1 331 ? 11.024 28.392 133.619 0.50 28.48 331 SER A CA 1
ATOM 2618 C CA B SER A 1 331 ? 11.026 28.391 133.625 0.50 28.48 331 SER A CA 1
ATOM 2619 C C . SER A 1 331 ? 11.538 27.643 134.849 1.00 29.50 331 SER A C 1
ATOM 2620 O O . SER A 1 331 ? 10.800 27.437 135.818 1.00 27.71 331 SER A O 1
ATOM 2625 N N . ALA A 1 332 ? 12.794 27.186 134.814 1.00 29.23 332 ALA A N 1
ATOM 2626 C CA . ALA A 1 332 ? 13.302 26.372 135.920 1.00 26.89 332 ALA A CA 1
ATOM 2627 C C . ALA A 1 332 ? 13.321 27.147 137.228 1.00 28.35 332 ALA A C 1
ATOM 2628 O O . ALA A 1 332 ? 12.898 26.635 138.271 1.00 26.94 332 ALA A O 1
ATOM 2630 N N . ILE A 1 333 ? 13.814 28.383 137.202 1.00 25.23 333 ILE A N 1
ATOM 2631 C CA . ILE A 1 333 ? 13.964 29.104 138.457 1.00 22.25 333 ILE A CA 1
ATOM 2632 C C . ILE A 1 333 ? 12.606 29.446 139.057 1.00 25.69 333 ILE A C 1
ATOM 2633 O O . ILE A 1 333 ? 12.444 29.387 140.277 1.00 24.36 333 ILE A O 1
ATOM 2638 N N . ARG A 1 334 ? 11.602 29.801 138.224 1.00 21.21 334 ARG A N 1
ATOM 2639 C CA . ARG A 1 334 ? 10.278 30.147 138.775 0.95 22.93 334 ARG A CA 1
ATOM 2640 C C . ARG A 1 334 ? 9.647 28.938 139.439 1.00 24.76 334 ARG A C 1
ATOM 2641 O O . ARG A 1 334 ? 8.795 29.054 140.325 1.00 25.33 334 ARG A O 1
ATOM 2649 N N . ARG A 1 335 ? 10.097 27.773 139.015 1.00 24.54 335 ARG A N 1
ATOM 2650 C CA . ARG A 1 335 ? 9.664 26.517 139.559 1.00 29.61 335 ARG A CA 1
ATOM 2651 C C . ARG A 1 335 ? 10.181 26.320 140.964 1.00 29.74 335 ARG A C 1
ATOM 2652 O O . ARG A 1 335 ? 9.648 25.546 141.676 1.00 26.81 335 ARG A O 1
ATOM 2660 N N . ILE A 1 336 ? 11.275 26.983 141.294 1.00 29.57 336 ILE A N 1
ATOM 2661 C CA . ILE A 1 336 ? 11.817 26.972 142.647 1.00 26.63 336 ILE A CA 1
ATOM 2662 C C . ILE A 1 336 ? 11.310 28.151 143.453 1.00 27.04 336 ILE A C 1
ATOM 2663 O O . ILE A 1 336 ? 10.761 27.982 144.548 1.00 27.62 336 ILE A O 1
ATOM 2668 N N . SER A 1 337 ? 11.461 29.363 142.901 1.00 23.13 337 SER A N 1
ATOM 2669 C CA . SER A 1 337 ? 11.355 30.561 143.716 1.00 23.26 337 SER A CA 1
ATOM 2670 C C . SER A 1 337 ? 9.917 30.854 144.130 1.00 26.20 337 SER A C 1
ATOM 2671 O O . SER A 1 337 ? 9.665 31.250 145.277 1.00 26.22 337 SER A O 1
ATOM 2674 N N . LEU A 1 338 ? 8.946 30.723 143.215 1.00 23.29 338 LEU A N 1
ATOM 2675 C CA . LEU A 1 338 ? 7.591 31.091 143.569 1.00 24.18 338 LEU A CA 1
ATOM 2676 C C . LEU A 1 338 ? 7.010 30.122 144.601 1.00 24.41 338 LEU A C 1
ATOM 2677 O O . LEU A 1 338 ? 6.588 30.573 145.673 1.00 24.76 338 LEU A O 1
ATOM 2682 N N . PRO A 1 339 ? 6.993 28.805 144.350 1.00 25.84 339 PRO A N 1
ATOM 2683 C CA . PRO A 1 339 ? 6.551 27.889 145.421 0.94 25.38 339 PRO A CA 1
ATOM 2684 C C . PRO A 1 339 ? 7.350 28.013 146.719 1.00 22.18 339 PRO A C 1
ATOM 2685 O O . PRO A 1 339 ? 6.742 28.023 147.787 1.00 23.89 339 PRO A O 1
ATOM 2689 N N . SER A 1 340 ? 8.695 28.031 146.667 1.00 23.93 340 SER A N 1
ATOM 2690 C CA . SER A 1 340 ? 9.492 28.114 147.899 1.00 23.47 340 SER A CA 1
ATOM 2691 C C . SER A 1 340 ? 9.112 29.330 148.726 1.00 20.72 340 SER A C 1
ATOM 2692 O O . SER A 1 340 ? 9.052 29.272 149.959 1.00 21.14 340 SER A O 1
ATOM 2695 N N . ALA A 1 341 ? 8.911 30.464 148.065 1.00 22.45 341 ALA A N 1
ATOM 2696 C CA . ALA A 1 341 ? 8.643 31.686 148.802 1.00 22.87 341 ALA A CA 1
ATOM 2697 C C . ALA A 1 341 ? 7.296 31.623 149.510 1.00 24.10 341 ALA A C 1
ATOM 2698 O O . ALA A 1 341 ? 7.177 32.064 150.660 1.00 23.07 341 ALA A O 1
ATOM 2700 N N . PHE A 1 342 ? 6.268 31.083 148.851 1.00 23.66 342 PHE A N 1
ATOM 2701 C CA . PHE A 1 342 ? 4.959 31.015 149.508 0.96 22.87 342 PHE A CA 1
ATOM 2702 C C . PHE A 1 342 ? 4.925 29.941 150.581 1.00 25.26 342 PHE A C 1
ATOM 2703 O O . PHE A 1 342 ? 4.294 30.134 151.623 1.00 26.14 342 PHE A O 1
ATOM 2711 N N . LEU A 1 343 ? 5.585 28.803 150.341 1.00 22.43 343 LEU A N 1
ATOM 2712 C CA . LEU A 1 343 ? 5.721 27.794 151.388 0.98 21.90 343 LEU A CA 1
ATOM 2713 C C . LEU A 1 343 ? 6.506 28.325 152.586 1.00 21.54 343 LEU A C 1
ATOM 2714 O O . LEU A 1 343 ? 6.133 28.080 153.744 1.00 24.38 343 LEU A O 1
ATOM 2719 N N . THR A 1 344 ? 7.621 29.021 152.335 1.00 21.94 344 THR A N 1
ATOM 2720 C CA . THR A 1 344 ? 8.384 29.587 153.451 1.00 21.17 344 THR A CA 1
ATOM 2721 C C . THR A 1 344 ? 7.525 30.552 154.272 1.00 20.73 344 THR A C 1
ATOM 2722 O O . THR A 1 344 ? 7.520 30.501 155.501 1.00 18.90 344 THR A O 1
ATOM 2726 N N . VAL A 1 345 ? 6.844 31.493 153.616 1.00 20.45 345 VAL A N 1
ATOM 2727 C CA . VAL A 1 345 ? 6.028 32.432 154.392 1.00 21.62 345 VAL A CA 1
ATOM 2728 C C . VAL A 1 345 ? 4.867 31.713 155.078 1.00 23.04 345 VAL A C 1
ATOM 2729 O O . VAL A 1 345 ? 4.472 32.078 156.189 1.00 22.97 345 VAL A O 1
ATOM 2733 N N . ASP A 1 346 ? 4.310 30.676 154.450 1.00 23.52 346 ASP A N 1
ATOM 2734 C CA . ASP A 1 346 ? 3.246 29.924 155.107 1.00 23.38 346 ASP A CA 1
ATOM 2735 C C . ASP A 1 346 ? 3.749 29.259 156.394 1.00 25.80 346 ASP A C 1
ATOM 2736 O O . ASP A 1 346 ? 3.068 29.284 157.429 1.00 23.46 346 ASP A O 1
ATOM 2741 N N . ILE A 1 347 ? 4.950 28.676 156.349 1.00 24.19 347 ILE A N 1
ATOM 2742 C CA . ILE A 1 347 ? 5.533 28.077 157.551 0.93 23.95 347 ILE A CA 1
ATOM 2743 C C . ILE A 1 347 ? 5.819 29.144 158.603 1.00 22.93 347 ILE A C 1
ATOM 2744 O O . ILE A 1 347 ? 5.524 28.968 159.798 1.00 21.15 347 ILE A O 1
ATOM 2749 N N . LEU A 1 348 ? 6.389 30.270 158.173 1.00 21.49 348 LEU A N 1
ATOM 2750 C CA . LEU A 1 348 ? 6.631 31.374 159.080 1.00 21.38 348 LEU A CA 1
ATOM 2751 C C . LEU A 1 348 ? 5.360 31.793 159.816 1.00 20.94 348 LEU A C 1
ATOM 2752 O O . LEU A 1 348 ? 5.375 31.971 161.040 1.00 18.81 348 LEU A O 1
ATOM 2757 N N . LEU A 1 349 ? 4.244 31.954 159.086 1.00 20.12 349 LEU A N 1
ATOM 2758 C CA . LEU A 1 349 ? 3.026 32.444 159.734 1.00 19.02 349 LEU A CA 1
ATOM 2759 C C . LEU A 1 349 ? 2.426 31.402 160.672 1.00 21.64 349 LEU A C 1
ATOM 2760 O O . LEU A 1 349 ? 1.923 31.748 161.753 1.00 24.07 349 LEU A O 1
ATOM 2765 N N . SER A 1 350 ? 2.416 30.131 160.260 1.00 20.36 350 SER A N 1
ATOM 2766 C CA . SER A 1 350 ? 1.941 29.073 161.136 1.00 23.10 350 SER A CA 1
ATOM 2767 C C . SER A 1 350 ? 2.738 29.048 162.419 1.00 21.94 350 SER A C 1
ATOM 2768 O O . SER A 1 350 ? 2.170 28.926 163.510 1.00 20.11 350 SER A O 1
ATOM 2771 N N . THR A 1 351 ? 4.068 29.139 162.296 1.00 20.66 351 THR A N 1
ATOM 2772 C CA . THR A 1 351 ? 4.939 29.092 163.462 1.00 22.23 351 THR A CA 1
ATOM 2773 C C . THR A 1 351 ? 4.720 30.317 164.335 1.00 24.05 351 THR A C 1
ATOM 2774 O O . THR A 1 351 ? 4.644 30.204 165.570 1.00 23.50 351 THR A O 1
ATOM 2778 N N . MET A 1 352 ? 4.576 31.493 163.702 1.00 21.08 352 MET A N 1
ATOM 2779 C CA . MET A 1 352 ? 4.342 32.715 164.473 1.00 20.08 352 MET A CA 1
ATOM 2780 C C . MET A 1 352 ? 2.973 32.688 165.146 1.00 22.09 352 MET A C 1
ATOM 2781 O O . MET A 1 352 ? 2.815 33.229 166.241 1.00 21.59 352 MET A O 1
ATOM 2786 N N . LEU A 1 353 ? 1.983 32.041 164.523 1.00 24.98 353 LEU A N 1
ATOM 2787 C CA . LEU A 1 353 ? 0.688 31.883 165.176 1.00 23.92 353 LEU A CA 1
ATOM 2788 C C . LEU A 1 353 ? 0.831 31.057 166.447 1.00 24.77 353 LEU A C 1
ATOM 2789 O O . LEU A 1 353 ? 0.271 31.401 167.497 1.00 22.26 353 LEU A O 1
ATOM 2794 N N . ASN A 1 354 ? 1.575 29.952 166.357 1.00 23.19 354 ASN A N 1
ATOM 2795 C CA . ASN A 1 354 ? 1.811 29.104 167.521 1.00 25.95 354 ASN A CA 1
ATOM 2796 C C . ASN A 1 354 ? 2.552 29.881 168.614 1.00 24.10 354 ASN A C 1
ATOM 2797 O O . ASN A 1 354 ? 2.150 29.871 169.788 1.00 24.76 354 ASN A O 1
ATOM 2802 N N . ILE A 1 355 ? 3.605 30.613 168.241 1.00 23.06 355 ILE A N 1
ATOM 2803 C CA . ILE A 1 355 ? 4.372 31.367 169.238 1.00 21.94 355 ILE A CA 1
ATOM 2804 C C . ILE A 1 355 ? 3.488 32.391 169.949 1.00 23.52 355 ILE A C 1
ATOM 2805 O O . ILE A 1 355 ? 3.478 32.478 171.181 1.00 22.91 355 ILE A O 1
ATOM 2810 N N . THR A 1 356 ? 2.786 33.224 169.178 1.00 25.41 356 THR A N 1
ATOM 2811 C CA . THR A 1 356 ? 2.057 34.359 169.744 1.00 26.28 356 THR A CA 1
ATOM 2812 C C . THR A 1 356 ? 0.782 33.950 170.454 1.00 31.05 356 THR A C 1
ATOM 2813 O O . THR A 1 356 ? 0.134 34.803 171.071 1.00 36.36 356 THR A O 1
ATOM 2817 N N . SER A 1 357 ? 0.387 32.689 170.354 1.00 29.38 357 SER A N 1
ATOM 2818 C CA . SER A 1 357 ? -0.819 32.223 171.027 1.00 31.11 357 SER A CA 1
ATOM 2819 C C . SER A 1 357 ? -0.611 31.937 172.508 1.00 35.07 357 SER A C 1
ATOM 2820 O O . SER A 1 357 ? -1.594 31.790 173.233 1.00 37.48 357 SER A O 1
ATOM 2823 N N . GLY A 1 358 ? 0.625 31.840 172.982 1.00 36.06 358 GLY A N 1
ATOM 2824 C CA . GLY A 1 358 ? 0.808 31.478 174.373 1.00 35.15 358 GLY A CA 1
ATOM 2825 C C . GLY A 1 358 ? 2.165 31.905 174.890 1.00 33.47 358 GLY A C 1
ATOM 2826 O O . GLY A 1 358 ? 2.824 31.139 175.605 1.00 30.90 358 GLY A O 1
ATOM 2827 N N . LEU A 1 359 ? 2.602 33.109 174.511 1.00 28.00 359 LEU A N 1
ATOM 2828 C CA . LEU A 1 359 ? 3.844 33.634 175.054 1.00 25.33 359 LEU A CA 1
ATOM 2829 C C . LEU A 1 359 ? 3.757 33.651 176.572 1.00 22.75 359 LEU A C 1
ATOM 2830 O O . LEU A 1 359 ? 2.713 33.963 177.140 1.00 24.97 359 LEU A O 1
ATOM 2835 N N . VAL A 1 360 ? 4.857 33.297 177.227 1.00 21.93 360 VAL A N 1
ATOM 2836 C CA . VAL A 1 360 ? 4.925 33.163 178.682 1.00 23.72 360 VAL A CA 1
ATOM 2837 C C . VAL A 1 360 ? 5.723 34.336 179.237 1.00 23.48 360 VAL A C 1
ATOM 2838 O O . VAL A 1 360 ? 6.899 34.499 178.911 1.00 25.18 360 VAL A O 1
ATOM 2842 N N . VAL A 1 361 ? 5.079 35.170 180.056 1.00 22.48 361 VAL A N 1
ATOM 2843 C CA . VAL A 1 361 ? 5.681 36.396 180.577 1.00 25.09 361 VAL A CA 1
ATOM 2844 C C . VAL A 1 361 ? 6.030 36.155 182.036 1.00 25.52 361 VAL A C 1
ATOM 2845 O O . VAL A 1 361 ? 5.250 35.540 182.775 1.00 22.13 361 VAL A O 1
ATOM 2849 N N . TYR A 1 362 ? 7.205 36.621 182.462 1.00 21.20 362 TYR A N 1
ATOM 2850 C CA . TYR A 1 362 ? 7.631 36.482 183.858 1.00 20.47 362 TYR A CA 1
ATOM 2851 C C . TYR A 1 362 ? 7.779 37.854 184.498 1.00 21.20 362 TYR A C 1
ATOM 2852 O O . TYR A 1 362 ? 8.885 38.428 184.509 1.00 19.05 362 TYR A O 1
ATOM 2861 N N . PRO A 1 363 ? 6.701 38.398 185.084 1.00 21.82 363 PRO A N 1
ATOM 2862 C CA . PRO A 1 363 ? 6.771 39.765 185.631 1.00 22.75 363 PRO A CA 1
ATOM 2863 C C . PRO A 1 363 ? 7.833 39.946 186.694 1.00 21.28 363 PRO A C 1
ATOM 2864 O O . PRO A 1 363 ? 8.415 41.035 186.762 1.00 20.61 363 PRO A O 1
ATOM 2868 N N . LYS A 1 364 ? 8.107 38.933 187.544 1.00 18.61 364 LYS A N 1
ATOM 2869 C CA . LYS A 1 364 ? 9.075 39.194 188.612 1.00 18.72 364 LYS A CA 1
ATOM 2870 C C . LYS A 1 364 ? 10.510 39.212 188.126 1.00 21.99 364 LYS A C 1
ATOM 2871 O O . LYS A 1 364 ? 11.350 39.878 188.748 1.00 23.06 364 LYS A O 1
ATOM 2877 N N . VAL A 1 365 ? 10.810 38.513 187.031 1.00 21.31 365 VAL A N 1
ATOM 2878 C CA . VAL A 1 365 ? 12.124 38.659 186.390 0.99 20.68 365 VAL A CA 1
ATOM 2879 C C . VAL A 1 365 ? 12.255 40.057 185.771 1.00 19.28 365 VAL A C 1
ATOM 2880 O O . VAL A 1 365 ? 13.239 40.766 185.993 1.00 16.49 365 VAL A O 1
ATOM 2884 N N . ILE A 1 366 ? 11.253 40.463 184.989 1.00 19.57 366 ILE A N 1
ATOM 2885 C CA . ILE A 1 366 ? 11.161 41.828 184.450 1.00 20.51 366 ILE A CA 1
ATOM 2886 C C . ILE A 1 366 ? 11.360 42.863 185.548 1.00 21.46 366 ILE A C 1
ATOM 2887 O O . ILE A 1 366 ? 12.171 43.782 185.415 1.00 22.04 366 ILE A O 1
ATOM 2892 N N . GLU A 1 367 ? 10.616 42.713 186.655 1.00 23.74 367 GLU A N 1
ATOM 2893 C CA A GLU A 1 367 ? 10.709 43.672 187.750 0.50 25.49 367 GLU A CA 1
ATOM 2894 C CA B GLU A 1 367 ? 10.695 43.646 187.781 0.50 25.54 367 GLU A CA 1
ATOM 2895 C C . GLU A 1 367 ? 12.088 43.653 188.404 1.00 26.72 367 GLU A C 1
ATOM 2896 O O . GLU A 1 367 ? 12.634 44.708 188.751 1.00 22.11 367 GLU A O 1
ATOM 2907 N N . ARG A 1 368 ? 12.654 42.468 188.611 1.00 22.13 368 ARG A N 1
ATOM 2908 C CA . ARG A 1 368 ? 13.992 42.386 189.170 1.00 21.12 368 ARG A CA 1
ATOM 2909 C C . ARG A 1 368 ? 15.002 43.115 188.285 1.00 19.52 368 ARG A C 1
ATOM 2910 O O . ARG A 1 368 ? 15.882 43.825 188.780 1.00 20.12 368 ARG A O 1
ATOM 2918 N N . ARG A 1 369 ? 14.914 42.925 186.977 1.00 20.14 369 ARG A N 1
ATOM 2919 C CA . ARG A 1 369 ? 15.821 43.644 186.076 1.00 19.42 369 ARG A CA 1
ATOM 2920 C C . ARG A 1 369 ? 15.639 45.159 186.183 1.00 19.83 369 ARG A C 1
ATOM 2921 O O . ARG A 1 369 ? 16.617 45.905 186.297 1.00 21.83 369 ARG A O 1
ATOM 2929 N N . ILE A 1 370 ? 14.397 45.639 186.144 1.00 17.87 370 ILE A N 1
ATOM 2930 C CA . ILE A 1 370 ? 14.161 47.081 186.302 1.00 19.26 370 ILE A CA 1
ATOM 2931 C C . ILE A 1 370 ? 14.774 47.598 187.600 1.00 21.33 370 ILE A C 1
ATOM 2932 O O . ILE A 1 370 ? 15.463 48.630 187.620 1.00 26.21 370 ILE A O 1
ATOM 2937 N N . ASN A 1 371 ? 14.496 46.919 188.713 1.00 17.48 371 ASN A N 1
ATOM 2938 C CA . ASN A 1 371 ? 15.017 47.372 190.001 1.00 26.98 371 ASN A CA 1
ATOM 2939 C C . ASN A 1 371 ? 16.540 47.499 190.005 1.00 25.71 371 ASN A C 1
ATOM 2940 O O . ASN A 1 371 ? 17.084 48.417 190.633 1.00 23.43 371 ASN A O 1
ATOM 2945 N N . SER A 1 372 ? 17.248 46.591 189.330 1.00 21.45 372 SER A N 1
ATOM 2946 C CA . SER A 1 372 ? 18.705 46.704 189.304 0.94 25.23 372 SER A CA 1
ATOM 2947 C C . SER A 1 372 ? 19.207 47.864 188.442 1.00 23.93 372 SER A C 1
ATOM 2948 O O . SER A 1 372 ? 20.316 48.347 188.689 1.00 25.65 372 SER A O 1
ATOM 2951 N N . GLU A 1 373 ? 18.431 48.341 187.460 1.00 21.51 373 GLU A N 1
ATOM 2952 C CA . GLU A 1 373 ? 18.903 49.383 186.537 1.00 20.41 373 GLU A CA 1
ATOM 2953 C C . GLU A 1 373 ? 18.299 50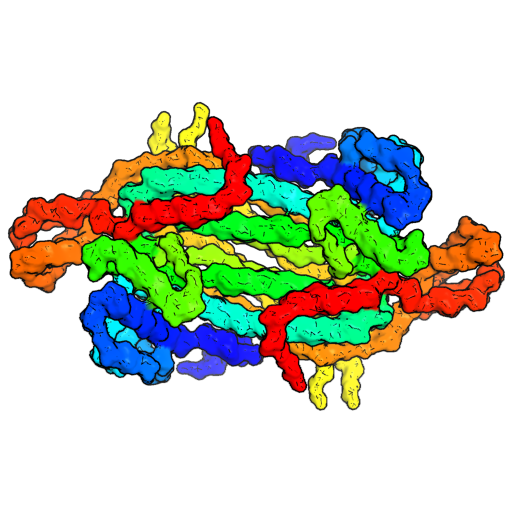.759 186.783 1.00 22.06 373 GLU A C 1
ATOM 2954 O O . GLU A 1 373 ? 18.960 51.766 186.509 1.00 20.03 373 GLU A O 1
ATOM 2960 N N . LEU A 1 374 ? 17.040 50.824 187.235 1.00 21.86 374 LEU A N 1
ATOM 2961 C CA . LEU A 1 374 ? 16.346 52.107 187.335 1.00 19.92 374 LEU A CA 1
ATOM 2962 C C . LEU A 1 374 ? 17.085 53.148 188.174 1.00 24.01 374 LEU A C 1
ATOM 2963 O O . LEU A 1 374 ? 17.042 54.335 187.798 1.00 25.79 374 LEU A O 1
ATOM 2968 N N . PRO A 1 375 ? 17.779 52.806 189.277 1.00 23.82 375 PRO A N 1
ATOM 2969 C CA . PRO A 1 375 ? 18.423 53.874 190.058 1.00 23.58 375 PRO A CA 1
ATOM 2970 C C . PRO A 1 375 ? 19.401 54.692 189.249 1.00 23.93 375 PRO A C 1
ATOM 2971 O O . PRO A 1 375 ? 19.442 55.915 189.411 1.00 22.27 375 PRO A O 1
ATOM 2975 N N . PHE A 1 376 ? 20.168 54.057 188.359 1.00 25.42 376 PHE A N 1
ATOM 2976 C CA . PHE A 1 376 ? 21.107 54.793 187.511 0.96 26.21 376 PHE A CA 1
ATOM 2977 C C . PHE A 1 376 ? 20.389 55.687 186.506 1.00 25.17 376 PHE A C 1
ATOM 2978 O O . PHE A 1 376 ? 20.967 56.668 186.025 1.00 28.37 376 PHE A O 1
ATOM 2986 N N . MET A 1 377 ? 19.145 55.376 186.187 1.00 19.90 377 MET A N 1
ATOM 2987 C CA . MET A 1 377 ? 18.387 56.168 185.240 1.00 28.75 377 MET A CA 1
ATOM 2988 C C . MET A 1 377 ? 17.542 57.231 185.917 1.00 30.34 377 MET A C 1
ATOM 2989 O O . MET A 1 377 ? 16.984 58.077 185.222 1.00 32.45 377 MET A O 1
ATOM 2994 N N . ALA A 1 378 ? 17.446 57.214 187.252 1.00 27.06 378 ALA A N 1
ATOM 2995 C CA . ALA A 1 378 ? 16.542 58.099 187.980 0.95 27.59 378 ALA A CA 1
ATOM 2996 C C . ALA A 1 378 ? 17.253 59.319 188.576 1.00 29.95 378 ALA A C 1
ATOM 2997 O O . ALA A 1 378 ? 16.709 59.964 189.485 1.00 26.90 378 ALA A O 1
ATOM 2999 N N . THR A 1 379 ? 18.449 59.645 188.070 1.00 31.67 379 THR A N 1
ATOM 3000 C CA . THR A 1 379 ? 19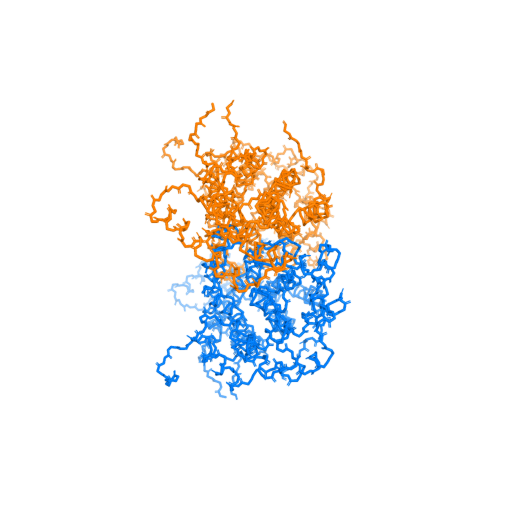.246 60.747 188.606 0.96 31.64 379 THR A CA 1
ATOM 3001 C C . THR A 1 379 ? 18.452 62.039 188.639 1.00 31.29 379 THR A C 1
ATOM 3002 O O . THR A 1 379 ? 18.413 62.740 189.658 1.00 32.59 379 THR A O 1
ATOM 3006 N N . GLU A 1 380 ? 17.824 62.384 187.517 1.00 29.96 380 GLU A N 1
ATOM 3007 C CA . GLU A 1 380 ? 17.120 63.657 187.471 1.00 30.02 380 GLU A CA 1
ATOM 3008 C C . GLU A 1 380 ? 15.953 63.656 188.442 1.00 25.21 380 GLU A C 1
ATOM 3009 O O . GLU A 1 380 ? 15.647 64.679 189.061 1.00 26.02 380 GLU A O 1
ATOM 3015 N N . ASN A 1 381 ? 15.295 62.511 188.592 1.00 21.54 381 ASN A N 1
ATOM 3016 C CA . ASN A 1 381 ? 14.169 62.421 189.511 0.95 25.52 381 ASN A CA 1
ATOM 3017 C C . ASN A 1 381 ? 14.604 62.647 190.951 1.00 24.31 381 ASN A C 1
ATOM 3018 O O . ASN A 1 381 ? 13.911 63.327 191.710 1.00 27.12 381 ASN A O 1
ATOM 3023 N N . ILE A 1 382 ? 15.727 62.042 191.348 1.00 22.73 382 ILE A N 1
ATOM 3024 C CA . ILE A 1 382 ? 16.250 62.230 192.701 1.00 22.65 382 ILE A CA 1
ATOM 3025 C C . ILE A 1 382 ? 16.614 63.694 192.918 1.00 24.91 382 ILE A C 1
ATOM 3026 O O . ILE A 1 382 ? 16.265 64.285 193.949 1.00 27.87 382 ILE A O 1
ATOM 3031 N N . ILE A 1 383 ? 17.280 64.317 191.934 1.00 22.90 383 ILE A N 1
ATOM 3032 C CA . ILE A 1 383 ? 17.634 65.744 192.044 0.98 25.74 383 ILE A CA 1
ATOM 3033 C C . ILE A 1 383 ? 16.379 66.609 192.184 1.00 30.21 383 ILE A C 1
ATOM 3034 O O . ILE A 1 383 ? 16.334 67.556 192.989 1.00 29.33 383 ILE A O 1
ATOM 3039 N N . MET A 1 384 ? 15.366 66.341 191.365 1.00 28.49 384 MET A N 1
ATOM 3040 C CA . MET A 1 384 ? 14.146 67.126 191.455 1.00 29.62 384 MET A CA 1
ATOM 3041 C C . MET A 1 384 ? 13.484 66.943 192.815 1.00 26.41 384 MET A C 1
ATOM 3042 O O . MET A 1 384 ? 12.938 67.896 193.372 1.00 30.79 384 MET A O 1
ATOM 3047 N N . ALA A 1 385 ? 13.518 65.718 193.360 1.00 26.30 385 ALA A N 1
ATOM 3048 C CA . ALA A 1 385 ? 12.981 65.480 194.697 1.00 27.74 385 ALA A CA 1
ATOM 3049 C C . ALA A 1 385 ? 13.683 66.352 195.726 1.00 28.18 385 ALA A C 1
ATOM 3050 O O . ALA A 1 385 ? 13.029 66.968 196.578 1.00 30.00 385 ALA A O 1
ATOM 3052 N N . MET A 1 386 ? 15.013 66.464 195.641 1.00 29.70 386 MET A N 1
ATOM 3053 C CA . MET A 1 386 ? 15.723 67.330 196.586 1.00 28.24 386 MET A CA 1
ATOM 3054 C C . MET A 1 386 ? 15.372 68.803 196.360 1.00 30.06 386 MET A C 1
ATOM 3055 O O . MET A 1 386 ? 15.155 69.560 197.321 1.00 33.16 386 MET A O 1
ATOM 3060 N N . VAL A 1 387 ? 15.311 69.231 195.094 1.00 28.34 387 VAL A N 1
ATOM 3061 C CA . VAL A 1 387 ? 14.961 70.618 194.792 1.00 28.56 387 VAL A CA 1
ATOM 3062 C C . VAL A 1 387 ? 13.589 70.969 195.372 1.00 29.21 387 VAL A C 1
ATOM 3063 O O . VAL A 1 387 ? 13.404 72.044 195.958 1.00 30.88 387 VAL A O 1
ATOM 3067 N N . GLU A 1 388 ? 12.624 70.042 195.266 1.00 30.38 388 GLU A N 1
ATOM 3068 C CA . GLU A 1 388 ? 11.263 70.264 195.762 1.00 33.19 388 GLU A CA 1
ATOM 3069 C C . GLU A 1 388 ? 11.189 70.334 197.285 1.00 29.95 388 GLU A C 1
ATOM 3070 O O . GLU A 1 388 ? 10.235 70.911 197.808 1.00 31.36 388 GLU A O 1
ATOM 3076 N N . LYS A 1 389 ? 12.151 69.744 198.016 1.00 29.20 389 LYS A N 1
ATOM 3077 C CA . LYS A 1 389 ? 12.264 70.029 199.445 1.00 32.72 389 LYS A CA 1
ATOM 3078 C C . LYS A 1 389 ? 12.893 71.391 199.722 1.00 31.75 389 LYS A C 1
ATOM 3079 O O . LYS A 1 389 ? 12.879 71.840 200.876 1.00 32.94 389 LYS A O 1
ATOM 3085 N N . GLY A 1 390 ? 13.449 72.056 198.702 1.00 31.92 390 GLY A N 1
ATOM 3086 C CA . GLY A 1 390 ? 14.068 73.363 198.877 1.00 34.52 390 GLY A CA 1
ATOM 3087 C C . GLY A 1 390 ? 15.574 73.383 198.680 1.00 33.16 390 GLY A C 1
ATOM 3088 O O . GLY A 1 390 ? 16.194 74.443 198.860 1.00 34.65 390 GLY A O 1
ATOM 3089 N N . GLY A 1 391 ? 16.171 72.255 198.302 1.00 31.35 391 GLY A N 1
ATOM 3090 C CA . GLY A 1 391 ? 17.607 72.133 198.194 0.97 37.41 391 GLY A CA 1
ATOM 3091 C C . GLY A 1 391 ? 18.148 72.585 196.845 1.00 36.91 391 GLY A C 1
ATOM 3092 O O . GLY A 1 391 ? 17.422 73.059 195.967 1.00 34.56 391 GLY A O 1
ATOM 3093 N N . SER A 1 392 ? 19.463 72.410 196.691 1.00 32.44 392 SER A N 1
ATOM 3094 C CA . SER A 1 392 ? 20.228 72.955 195.573 0.98 32.68 392 SER A CA 1
ATOM 3095 C C . SER A 1 392 ? 20.396 71.905 194.477 1.00 32.21 392 SER A C 1
ATOM 3096 O O . SER A 1 392 ? 20.901 70.805 194.733 1.00 29.94 392 SER A O 1
ATOM 3099 N N . ARG A 1 393 ? 20.010 72.259 193.249 1.00 32.01 393 ARG A N 1
ATOM 3100 C CA . ARG A 1 393 ? 20.215 71.344 192.135 1.00 34.58 393 ARG A CA 1
ATOM 3101 C C . ARG A 1 393 ? 21.696 71.018 191.951 1.00 37.26 393 ARG A C 1
ATOM 3102 O O . ARG A 1 393 ? 22.069 69.848 191.798 1.00 35.47 393 ARG A O 1
ATOM 3110 N N . GLN A 1 394 ? 22.556 72.044 191.959 1.00 36.01 394 GLN A N 1
ATOM 3111 C CA . GLN A 1 394 ? 23.990 71.830 191.756 0.81 40.57 394 GLN A CA 1
ATOM 3112 C C . GLN A 1 394 ? 24.585 70.921 192.827 1.00 36.93 394 GLN A C 1
ATOM 3113 O O . GLN A 1 394 ? 25.262 69.934 192.510 1.00 35.61 394 GLN A O 1
ATOM 3119 N N . ASP A 1 395 ? 24.364 71.257 194.106 1.00 31.31 395 ASP A N 1
ATOM 3120 C CA . ASP A 1 395 ? 24.885 70.424 195.179 1.00 29.59 395 ASP A CA 1
ATOM 3121 C C . ASP A 1 395 ? 24.377 68.994 195.047 1.00 33.35 395 ASP A C 1
ATOM 3122 O O . ASP A 1 395 ? 25.166 68.041 195.087 1.00 31.66 395 ASP A O 1
ATOM 3127 N N . CYS A 1 396 ? 23.057 68.828 194.860 1.00 29.71 396 CYS A N 1
ATOM 3128 C CA . CYS A 1 396 ? 22.483 67.485 194.749 1.00 27.62 396 CYS A CA 1
ATOM 3129 C C . CYS A 1 396 ? 23.032 66.735 193.544 1.00 30.08 396 CYS A C 1
ATOM 3130 O O . CYS A 1 396 ? 23.202 65.510 193.590 1.00 27.83 396 CYS A O 1
ATOM 3133 N N . HIS A 1 397 ? 23.274 67.444 192.438 1.00 31.00 397 HIS A N 1
ATOM 3134 C CA . HIS A 1 397 ? 23.845 66.786 191.268 0.97 34.12 397 HIS A CA 1
ATOM 3135 C C . HIS A 1 397 ? 25.195 66.159 191.606 1.00 30.63 397 HIS A C 1
ATOM 3136 O O . HIS A 1 397 ? 25.445 64.989 191.299 1.00 28.93 397 HIS A O 1
ATOM 3143 N N . GLU A 1 398 ? 26.078 66.936 192.239 1.00 32.12 398 GLU A N 1
ATOM 3144 C CA . GLU A 1 398 ? 27.399 66.428 192.595 1.00 36.77 398 GLU A CA 1
ATOM 3145 C C . GLU A 1 398 ? 27.313 65.290 193.608 1.00 34.34 398 GLU A C 1
ATOM 3146 O O . GLU A 1 398 ? 28.034 64.291 193.487 1.00 35.49 398 GLU A O 1
ATOM 3152 N N . GLU A 1 399 ? 26.446 65.429 194.620 1.00 26.89 399 GLU A N 1
ATOM 3153 C CA . GLU A 1 399 ? 26.306 64.384 195.631 1.00 27.27 399 GLU A CA 1
ATOM 3154 C C . GLU A 1 399 ? 25.879 63.058 195.005 1.00 27.81 399 GLU A C 1
ATOM 3155 O O . GLU A 1 399 ? 26.420 61.994 195.334 1.00 26.65 399 GLU A O 1
ATOM 3161 N N . ILE A 1 400 ? 24.914 63.096 194.088 1.00 28.31 400 ILE A N 1
ATOM 3162 C CA . ILE A 1 400 ? 24.447 61.835 193.506 1.00 26.71 400 ILE A CA 1
ATOM 3163 C C . ILE A 1 400 ? 25.499 61.282 192.544 1.00 27.68 400 ILE A C 1
ATOM 3164 O O . ILE A 1 400 ? 25.667 60.061 192.432 1.00 26.36 400 ILE A O 1
ATOM 3169 N N . ARG A 1 401 ? 26.249 62.166 191.868 1.00 28.82 401 ARG A N 1
ATOM 3170 C CA . ARG A 1 401 ? 27.309 61.717 190.975 1.00 32.95 401 ARG A CA 1
ATOM 3171 C C . ARG A 1 401 ? 28.327 60.876 191.723 1.00 34.76 401 ARG A C 1
ATOM 3172 O O . ARG A 1 401 ? 28.766 59.838 191.218 1.00 32.84 401 ARG A O 1
ATOM 3180 N N . VAL A 1 402 ? 28.678 61.284 192.951 1.00 33.83 402 VAL A N 1
ATOM 3181 C CA . VAL A 1 402 ? 29.639 60.527 193.748 1.00 31.03 402 VAL A CA 1
ATOM 3182 C C . VAL A 1 402 ? 29.091 59.133 194.088 1.00 31.22 402 VAL A C 1
ATOM 3183 O O . VAL A 1 402 ? 29.777 58.116 193.934 1.00 31.26 402 VAL A O 1
ATOM 3187 N N . LEU A 1 403 ? 27.855 59.070 194.576 1.00 27.59 403 LEU A N 1
ATOM 3188 C CA . LEU A 1 403 ? 27.284 57.786 194.948 1.00 28.79 403 LEU A CA 1
ATOM 3189 C C . LEU A 1 403 ? 27.073 56.892 193.724 1.00 29.69 403 LEU A C 1
ATOM 3190 O O . LEU A 1 403 ? 27.238 55.671 193.808 1.00 29.01 403 LEU A O 1
ATOM 3195 N N . SER A 1 404 ? 26.691 57.480 192.585 1.00 28.67 404 SER A N 1
ATOM 3196 C CA A SER A 1 404 ? 26.478 56.688 191.380 0.50 27.25 404 SER A CA 1
ATOM 3197 C CA B SER A 1 404 ? 26.473 56.678 191.389 0.50 27.24 404 SER A CA 1
ATOM 3198 C C . SER A 1 404 ? 27.757 55.982 190.955 1.00 29.08 404 SER A C 1
ATOM 3199 O O . SER A 1 404 ? 27.733 54.803 190.596 1.00 23.89 404 SER A O 1
ATOM 3204 N N . HIS A 1 405 ? 28.890 56.693 190.988 1.00 32.25 405 HIS A N 1
ATOM 3205 C CA . HIS A 1 405 ? 30.161 56.062 190.632 1.00 34.92 405 HIS A CA 1
ATOM 3206 C C . HIS A 1 405 ? 30.553 54.970 191.620 1.00 29.38 405 HIS A C 1
ATOM 3207 O O . HIS A 1 405 ? 31.153 53.968 191.226 1.00 29.69 405 HIS A O 1
ATOM 3214 N N . GLN A 1 406 ? 30.261 55.149 192.911 1.00 27.27 406 GLN A N 1
ATOM 3215 C CA . GLN A 1 406 ? 30.526 54.060 193.852 0.92 29.18 406 GLN A CA 1
ATOM 3216 C C . GLN A 1 406 ? 29.694 52.828 193.517 1.00 29.86 406 GLN A C 1
ATOM 3217 O O . GLN A 1 406 ? 30.208 51.703 193.501 1.00 31.04 406 GLN A O 1
ATOM 3223 N N . ALA A 1 407 ? 28.394 53.022 193.272 1.00 24.44 407 ALA A N 1
ATOM 3224 C CA . ALA A 1 407 ? 27.509 51.899 192.998 1.00 23.58 407 ALA A CA 1
ATOM 3225 C C . ALA A 1 407 ? 27.861 51.244 191.668 1.00 27.96 407 ALA A C 1
ATOM 3226 O O . ALA A 1 407 ? 27.835 50.013 191.544 1.00 27.28 407 ALA A O 1
ATOM 3228 N N . SER A 1 408 ? 28.184 52.053 190.658 1.00 29.56 408 SER A N 1
ATOM 3229 C CA . SER A 1 408 ? 28.647 51.491 189.395 0.94 30.09 408 SER A CA 1
ATOM 3230 C C . SER A 1 408 ? 29.848 50.575 189.611 1.00 29.51 408 SER A C 1
ATOM 3231 O O . SER A 1 408 ? 29.925 49.485 189.029 1.00 27.57 408 SER A O 1
ATOM 3234 N N . ALA A 1 409 ? 30.797 51.002 190.454 1.00 27.51 409 ALA A N 1
ATOM 3235 C CA . ALA A 1 409 ? 31.979 50.183 190.700 0.97 32.41 409 ALA A CA 1
ATOM 3236 C C . ALA A 1 409 ? 31.615 48.872 191.390 1.00 32.56 409 ALA A C 1
ATOM 3237 O O . ALA A 1 409 ? 32.236 47.832 191.131 1.00 28.07 409 ALA A O 1
ATOM 3239 N N . VAL A 1 410 ? 30.631 48.915 192.296 1.00 31.01 410 VAL A N 1
ATOM 3240 C CA . VAL A 1 410 ? 30.150 47.702 192.955 1.00 29.52 410 VAL A CA 1
ATOM 3241 C C . VAL A 1 410 ? 29.607 46.720 191.923 1.00 26.60 410 VAL A C 1
ATOM 3242 O O . VAL A 1 410 ? 29.947 45.520 191.934 1.00 28.08 410 VAL A O 1
ATOM 3246 N N . VAL A 1 411 ? 28.761 47.222 191.015 1.00 24.68 411 VAL A N 1
ATOM 3247 C CA . VAL A 1 411 ? 28.167 46.380 189.972 1.00 28.02 411 VAL A CA 1
ATOM 3248 C C . VAL A 1 411 ? 29.251 45.790 189.080 1.00 32.10 411 VAL A C 1
ATOM 3249 O O . VAL A 1 411 ? 29.316 44.570 188.871 1.00 33.71 411 VAL A O 1
ATOM 3253 N N . LYS A 1 412 ? 30.136 46.632 188.558 1.00 26.17 412 LYS A N 1
ATOM 3254 C CA . LYS A 1 412 ? 30.992 46.131 187.483 1.00 33.50 412 LYS A CA 1
ATOM 3255 C C . LYS A 1 412 ? 32.306 45.554 187.979 1.00 29.25 412 LYS A C 1
ATOM 3256 O O . LYS A 1 412 ? 32.789 44.550 187.446 1.00 30.60 412 LYS A O 1
ATOM 3262 N N . GLN A 1 413 ? 32.922 46.200 188.947 1.00 29.48 413 GLN A N 1
ATOM 3263 C CA . GLN A 1 413 ? 34.202 45.790 189.496 1.00 33.05 413 GLN A CA 1
ATOM 3264 C C . GLN A 1 413 ? 34.085 44.728 190.569 1.00 36.83 413 GLN A C 1
ATOM 3265 O O . GLN A 1 413 ? 34.975 43.975 190.783 1.00 35.64 413 GLN A O 1
ATOM 3271 N N . GLU A 1 414 ? 32.966 44.683 191.241 1.00 35.71 414 GLU A N 1
ATOM 3272 C CA . GLU A 1 414 ? 32.769 43.707 192.298 1.00 38.00 414 GLU A CA 1
ATOM 3273 C C . GLU A 1 414 ? 31.732 42.637 191.968 1.00 31.30 414 GLU A C 1
ATOM 3274 O O . GLU A 1 414 ? 31.681 41.628 192.670 1.00 35.48 414 GLU A O 1
ATOM 3280 N N . GLY A 1 415 ? 30.928 42.807 190.932 1.00 32.16 415 GLY A N 1
ATOM 3281 C CA . GLY A 1 415 ? 29.907 41.819 190.645 1.00 35.62 415 GLY A CA 1
ATOM 3282 C C . GLY A 1 415 ? 28.801 41.803 191.674 1.00 38.30 415 GLY A C 1
ATOM 3283 O O . GLY A 1 415 ? 28.108 40.786 191.821 1.00 37.36 415 GLY A O 1
ATOM 3284 N N . GLY A 1 416 ? 28.633 42.927 192.415 1.00 32.58 416 GLY A N 1
ATOM 3285 C CA . GLY A 1 416 ? 27.644 43.005 193.465 1.00 33.29 416 GLY A CA 1
ATOM 3286 C C . GLY A 1 416 ? 26.323 43.595 192.995 1.00 31.81 416 GLY A C 1
ATOM 3287 O O . GLY A 1 416 ? 26.209 44.222 191.935 1.00 29.26 416 GLY A O 1
ATOM 3288 N N . ASP A 1 417 ? 25.302 43.382 193.809 1.00 29.79 417 ASP A N 1
ATOM 3289 C CA . ASP A 1 417 ? 24.027 44.022 193.549 1.00 27.31 417 ASP A CA 1
ATOM 3290 C C . ASP A 1 417 ? 24.181 45.533 193.552 1.00 26.20 417 ASP A C 1
ATOM 3291 O O . ASP A 1 417 ? 24.932 46.100 194.348 1.00 29.79 417 ASP A O 1
ATOM 3296 N N . ASN A 1 418 ? 23.418 46.187 192.696 1.00 23.22 418 ASN A N 1
ATOM 3297 C CA . ASN A 1 418 ? 23.406 47.639 192.692 1.00 25.33 418 ASN A CA 1
ATOM 3298 C C . ASN A 1 418 ? 22.951 48.140 194.069 1.00 29.13 418 ASN A C 1
ATOM 3299 O O . ASN A 1 418 ? 21.883 47.752 194.559 1.00 29.03 418 ASN A O 1
ATOM 3304 N N . ASP A 1 419 ? 23.775 48.972 194.715 1.00 26.30 419 ASP A N 1
ATOM 3305 C CA . ASP A 1 419 ? 23.433 49.477 196.039 1.00 24.86 419 ASP A CA 1
ATOM 3306 C C . ASP A 1 419 ? 23.289 51.006 196.071 1.00 27.15 419 ASP A C 1
ATOM 3307 O O . ASP A 1 419 ? 23.440 51.619 197.129 1.00 25.10 419 ASP A O 1
ATOM 3312 N N . LEU A 1 420 ? 22.978 51.636 194.940 1.00 26.17 420 LEU A N 1
ATOM 3313 C CA . LEU A 1 420 ? 22.887 53.096 194.914 0.86 28.01 420 LEU A CA 1
ATOM 3314 C C . LEU A 1 420 ? 21.859 53.612 195.918 1.00 29.16 420 LEU A C 1
ATOM 3315 O O . LEU A 1 420 ? 22.129 54.568 196.662 1.00 32.54 420 LEU A O 1
ATOM 3320 N N . ILE A 1 421 ? 20.688 52.974 195.985 1.00 25.41 421 ILE A N 1
ATOM 3321 C CA . ILE A 1 421 ? 19.639 53.460 196.879 1.00 25.37 421 ILE A CA 1
ATOM 3322 C C . ILE A 1 421 ? 20.082 53.348 198.326 1.00 25.30 421 ILE A C 1
ATOM 3323 O O . ILE A 1 421 ? 19.874 54.264 199.148 1.00 25.74 421 ILE A O 1
ATOM 3328 N N . GLU A 1 422 ? 20.691 52.217 198.666 1.00 22.00 422 GLU A N 1
ATOM 3329 C CA . GLU A 1 422 ? 21.251 52.060 199.996 1.00 22.80 422 GLU A CA 1
ATOM 3330 C C . GLU A 1 422 ? 22.319 53.113 200.274 1.00 23.20 422 GLU A C 1
ATOM 3331 O O . GLU A 1 422 ? 22.393 53.645 201.390 1.00 23.95 422 GLU A O 1
ATOM 3337 N N . ARG A 1 423 ? 23.174 53.417 199.289 1.00 22.81 423 ARG A N 1
ATOM 3338 C CA . ARG A 1 423 ? 24.162 54.468 199.520 1.00 26.54 423 ARG A CA 1
ATOM 3339 C C . ARG A 1 423 ? 23.468 55.794 199.794 1.00 28.75 423 ARG A C 1
ATOM 3340 O O . ARG A 1 423 ? 23.850 56.527 200.713 1.00 28.47 423 ARG A O 1
ATOM 3348 N N . ILE A 1 424 ? 22.418 56.106 199.031 1.00 26.76 424 ILE A N 1
ATOM 3349 C CA . ILE A 1 424 ? 21.695 57.357 199.273 1.00 27.01 424 ILE A CA 1
ATOM 3350 C C . ILE A 1 424 ? 21.147 57.395 200.698 1.00 30.28 424 ILE A C 1
ATOM 3351 O O . ILE A 1 424 ? 21.325 58.380 201.424 1.00 27.23 424 ILE A O 1
ATOM 3356 N N . LYS A 1 425 ? 20.470 56.323 201.122 1.00 30.96 425 LYS A N 1
ATOM 3357 C CA . LYS A 1 425 ? 19.891 56.282 202.464 0.99 28.85 425 LYS A CA 1
ATOM 3358 C C . LYS A 1 425 ? 20.949 56.313 203.552 1.00 27.77 425 LYS A C 1
ATOM 3359 O O . LYS A 1 425 ? 20.622 56.526 204.725 1.00 28.05 425 LYS A O 1
ATOM 3365 N N . SER A 1 426 ? 22.196 56.103 203.183 1.00 28.22 426 SER A N 1
ATOM 3366 C CA . SER A 1 426 ? 23.311 56.062 204.094 1.00 32.36 426 SER A CA 1
ATOM 3367 C C . SER A 1 426 ? 24.077 57.376 204.123 1.00 33.90 426 SER A C 1
ATOM 3368 O O . SER A 1 426 ? 25.080 57.481 204.843 1.00 36.31 426 SER A O 1
ATOM 3371 N N . THR A 1 427 ? 23.635 58.378 203.365 1.00 29.30 427 THR A N 1
ATOM 3372 C CA . THR A 1 427 ? 24.377 59.628 203.208 0.96 30.73 427 THR A CA 1
ATOM 3373 C C . THR A 1 427 ? 23.573 60.778 203.802 1.00 29.60 427 THR A C 1
ATOM 3374 O O . THR A 1 427 ? 22.411 60.994 203.427 1.00 28.52 427 THR A O 1
ATOM 3378 N N . GLU A 1 428 ? 24.195 61.511 204.729 1.00 26.33 428 GLU A N 1
ATOM 3379 C CA . GLU A 1 428 ? 23.466 62.520 205.492 1.00 30.29 428 GLU A CA 1
ATOM 3380 C C . GLU A 1 428 ? 22.922 63.619 204.598 1.00 28.02 428 GLU A C 1
ATOM 3381 O O . GLU A 1 428 ? 21.816 64.124 204.845 1.00 26.57 428 GLU A O 1
ATOM 3387 N N . TYR A 1 429 ? 23.670 63.979 203.546 1.00 27.50 429 TYR A N 1
ATOM 3388 C CA . TYR A 1 429 ? 23.211 65.016 202.627 0.77 29.79 429 TYR A CA 1
ATOM 3389 C C . TYR A 1 429 ? 21.795 64.735 202.130 1.00 29.16 429 TYR A C 1
ATOM 3390 O O . TYR A 1 429 ? 20.986 65.658 201.959 1.00 27.65 429 TYR A O 1
ATOM 3399 N N . PHE A 1 430 ? 21.493 63.468 201.861 1.00 27.96 430 PHE A N 1
ATOM 3400 C CA . PHE A 1 430 ? 20.231 63.072 201.241 1.00 26.60 430 PHE A CA 1
ATOM 3401 C C . PHE A 1 430 ? 19.120 62.860 202.248 1.00 25.05 430 PHE A C 1
ATOM 3402 O O . PHE A 1 430 ? 18.021 62.476 201.859 1.00 26.94 430 PHE A O 1
ATOM 3410 N N . LYS A 1 431 ? 19.389 63.075 203.529 1.00 26.08 431 LYS A N 1
ATOM 3411 C CA . LYS A 1 431 ? 18.365 62.916 204.550 0.99 27.73 431 LYS A CA 1
ATOM 3412 C C . LYS A 1 431 ? 16.996 63.515 204.193 1.00 30.97 431 LYS A C 1
ATOM 3413 O O . LYS A 1 431 ? 15.987 62.869 204.481 1.00 32.93 431 LYS A O 1
ATOM 3419 N N . PRO A 1 432 ? 16.893 64.699 203.568 1.00 32.18 432 PRO A N 1
ATOM 3420 C CA . PRO A 1 432 ? 15.540 65.201 203.258 1.00 31.24 432 PRO A CA 1
ATOM 3421 C C . PRO A 1 432 ? 14.723 64.286 202.364 1.00 29.60 432 PRO A C 1
ATOM 3422 O O . PRO A 1 432 ? 13.489 64.337 202.434 1.00 26.44 432 PRO A O 1
ATOM 3426 N N . ILE A 1 433 ? 15.340 63.430 201.547 1.00 24.67 433 ILE A N 1
ATOM 3427 C CA . ILE A 1 433 ? 14.549 62.607 200.638 1.00 28.00 433 ILE A CA 1
ATOM 3428 C C . ILE A 1 433 ? 14.598 61.130 201.004 1.00 29.26 433 ILE A C 1
ATOM 3429 O O . ILE A 1 433 ? 14.114 60.295 200.227 1.00 28.37 433 ILE A O 1
ATOM 3434 N N . TRP A 1 434 ? 15.163 60.779 202.168 1.00 28.14 434 TRP A N 1
ATOM 3435 C CA . TRP A 1 434 ? 15.290 59.365 202.510 0.85 27.24 434 TRP A CA 1
ATOM 3436 C C . TRP A 1 434 ? 13.943 58.658 202.416 1.00 27.37 434 TRP A C 1
ATOM 3437 O O . TRP A 1 434 ? 13.832 57.584 201.821 1.00 24.85 434 TRP A O 1
ATOM 3448 N N . ASN A 1 435 ? 12.905 59.249 203.005 1.00 26.10 435 ASN A N 1
ATOM 3449 C CA . ASN A 1 435 ? 11.592 58.624 203.000 1.00 30.35 435 ASN A CA 1
ATOM 3450 C C . ASN A 1 435 ? 10.838 58.810 201.694 1.00 34.69 435 ASN A C 1
ATOM 3451 O O . ASN A 1 435 ? 9.661 58.443 201.634 1.00 41.24 435 ASN A O 1
ATOM 3456 N N . ASP A 1 436 ? 11.457 59.407 200.673 1.00 32.06 436 ASP A N 1
ATOM 3457 C CA . ASP A 1 436 ? 10.814 59.573 199.378 0.88 30.85 436 ASP A CA 1
ATOM 3458 C C . ASP A 1 436 ? 11.304 58.564 198.360 1.00 26.96 436 ASP A C 1
ATOM 3459 O O . ASP A 1 436 ? 10.651 58.389 197.329 1.00 28.00 436 ASP A O 1
ATOM 3464 N N . LEU A 1 437 ? 12.415 57.882 198.653 1.00 22.66 437 LEU A N 1
ATOM 3465 C CA . LEU A 1 437 ? 13.112 57.099 197.636 1.00 23.44 437 LEU A CA 1
ATOM 3466 C C . LEU A 1 437 ? 12.280 55.906 197.151 1.00 26.19 437 LEU A C 1
ATOM 3467 O O . LEU A 1 437 ? 12.220 55.638 195.940 1.00 22.99 437 LEU A O 1
ATOM 3472 N N . ASP A 1 438 ? 11.675 55.155 198.081 1.00 27.62 438 ASP A N 1
ATOM 3473 C CA . ASP A 1 438 ? 10.941 53.942 197.698 1.00 29.23 438 ASP A CA 1
ATOM 3474 C C . ASP A 1 438 ? 9.844 54.271 196.702 1.00 30.31 438 ASP A C 1
ATOM 3475 O O . ASP A 1 438 ? 9.809 53.735 195.587 1.00 28.94 438 ASP A O 1
ATOM 3480 N N . THR A 1 439 ? 8.967 55.200 197.057 1.00 32.29 439 THR A N 1
ATOM 3481 C CA . THR A 1 439 ? 7.888 55.490 196.127 1.00 35.72 439 THR A CA 1
ATOM 3482 C C . THR A 1 439 ? 8.364 56.303 194.938 1.00 37.18 439 THR A C 1
ATOM 3483 O O . THR A 1 439 ? 7.730 56.257 193.880 1.00 39.38 439 THR A O 1
ATOM 3487 N N . LEU A 1 440 ? 9.480 57.016 195.063 1.00 37.16 440 LEU A N 1
ATOM 3488 C CA . LEU A 1 440 ? 10.038 57.702 193.902 1.00 35.87 440 LEU A CA 1
ATOM 3489 C C . LEU A 1 440 ? 10.385 56.709 192.800 1.00 37.93 440 LEU A C 1
ATOM 3490 O O . LEU A 1 440 ? 10.004 56.894 191.638 1.00 41.92 440 LEU A O 1
ATOM 3495 N N . LEU A 1 441 ? 11.117 55.638 193.158 1.00 32.05 441 LEU A N 1
ATOM 3496 C CA . LEU A 1 441 ? 11.644 54.634 192.227 1.00 26.64 441 LEU A CA 1
ATOM 3497 C C . LEU A 1 441 ? 10.572 53.641 191.775 1.00 29.24 441 LEU A C 1
ATOM 3498 O O . LEU A 1 441 ? 10.828 52.436 191.670 1.00 29.48 441 LEU A O 1
ATOM 3503 N N . ASP A 1 442 ? 9.356 54.131 191.547 1.00 26.61 442 ASP A N 1
ATOM 3504 C CA . ASP A 1 442 ? 8.227 53.291 191.191 1.00 25.06 442 ASP A CA 1
ATOM 3505 C C . ASP A 1 442 ? 8.226 53.123 189.678 1.00 22.76 442 ASP A C 1
ATOM 3506 O O . ASP A 1 442 ? 7.937 54.089 188.963 1.00 24.08 442 ASP A O 1
ATOM 3511 N N . PRO A 1 443 ? 8.512 51.932 189.144 1.00 22.55 443 PRO A N 1
ATOM 3512 C CA . PRO A 1 443 ? 8.603 51.794 187.673 0.98 23.16 443 PRO A CA 1
ATOM 3513 C C . PRO A 1 443 ? 7.347 52.251 186.943 1.00 25.10 443 PRO A C 1
ATOM 3514 O O . PRO A 1 443 ? 7.444 52.704 185.800 1.00 25.85 443 PRO A O 1
ATOM 3518 N N . LYS A 1 444 ? 6.167 52.148 187.569 1.00 22.67 444 LYS A N 1
ATOM 3519 C CA . LYS A 1 444 ? 4.939 52.527 186.877 1.00 26.57 444 LYS A CA 1
ATOM 3520 C C . LYS A 1 444 ? 4.930 54.004 186.493 1.00 31.65 444 LYS A C 1
ATOM 3521 O O . LYS A 1 444 ? 4.211 54.389 185.567 1.00 35.94 444 LYS A O 1
ATOM 3527 N N . THR A 1 445 ? 5.723 54.831 187.163 1.00 28.36 445 THR A N 1
ATOM 3528 C CA . THR A 1 445 ? 5.769 56.252 186.873 1.00 28.39 445 THR A CA 1
ATOM 3529 C C . THR A 1 445 ? 6.779 56.608 185.804 1.00 27.48 445 THR A C 1
ATOM 3530 O O . THR A 1 445 ? 6.850 57.774 185.411 1.00 26.06 445 THR A O 1
ATOM 3534 N N . PHE A 1 446 ? 7.570 55.646 185.343 1.00 25.24 446 PHE A N 1
ATOM 3535 C CA . PHE A 1 446 ? 8.597 55.900 184.354 1.00 24.76 446 PHE A CA 1
ATOM 3536 C C . PHE A 1 446 ? 8.202 55.471 182.940 1.00 25.71 446 PHE A C 1
ATOM 3537 O O . PHE A 1 446 ? 8.999 55.665 182.023 1.00 23.70 446 PHE A O 1
ATOM 3545 N N . VAL A 1 447 ? 7.015 54.886 182.736 1.00 21.66 447 VAL A N 1
ATOM 3546 C CA . VAL A 1 447 ? 6.699 54.304 181.428 1.00 19.59 447 VAL A CA 1
ATOM 3547 C C . VAL A 1 447 ? 6.118 55.314 180.442 1.00 21.29 447 VAL A C 1
ATOM 3548 O O . VAL A 1 447 ? 5.643 54.924 179.368 1.00 23.48 447 VAL A O 1
ATOM 3552 N N . GLY A 1 448 ? 6.149 56.602 180.780 1.00 17.38 448 GLY A N 1
ATOM 3553 C CA . GLY A 1 448 ? 5.623 57.592 179.852 1.00 21.68 448 GLY A CA 1
ATOM 3554 C C . GLY A 1 448 ? 4.211 57.256 179.438 1.00 21.83 448 GLY A C 1
ATOM 3555 O O . GLY A 1 448 ? 3.389 56.858 180.264 1.00 23.42 448 GLY A O 1
ATOM 3556 N N . ARG A 1 449 ? 3.934 57.344 178.128 1.00 22.59 449 ARG A N 1
ATOM 3557 C CA . ARG A 1 449 ? 2.622 57.064 177.555 1.00 20.46 449 ARG A CA 1
ATOM 3558 C C . ARG A 1 449 ? 2.512 55.641 176.986 1.00 23.98 449 ARG A C 1
ATOM 3559 O O . ARG A 1 449 ? 1.579 55.348 176.211 1.00 21.38 449 ARG A O 1
ATOM 3567 N N . ALA A 1 450 ? 3.428 54.751 177.339 1.00 16.10 450 ALA A N 1
ATOM 3568 C CA . ALA A 1 450 ? 3.387 53.414 176.731 0.94 18.23 450 ALA A CA 1
ATOM 3569 C C . ALA A 1 450 ? 2.049 52.689 176.904 1.00 18.21 450 ALA A C 1
ATOM 3570 O O . ALA A 1 450 ? 1.570 52.097 175.923 1.00 17.20 450 ALA A O 1
ATOM 3572 N N . PRO A 1 451 ? 1.401 52.685 178.069 1.00 19.71 451 PRO A N 1
ATOM 3573 C CA . PRO A 1 451 ? 0.105 51.973 178.154 0.97 20.22 451 PRO A CA 1
ATOM 3574 C C . PRO A 1 451 ? -0.967 52.587 177.269 1.00 19.62 451 PRO A C 1
ATOM 3575 O O . PRO A 1 451 ? -1.709 51.856 176.594 1.00 18.74 451 PRO A O 1
ATOM 3579 N N . GLN A 1 452 ? -1.082 53.917 177.260 1.00 17.94 452 GLN A N 1
ATOM 3580 C CA . GLN A 1 452 ? -2.111 54.561 176.448 1.00 18.71 452 GLN A CA 1
ATOM 3581 C C . GLN A 1 452 ? -1.819 54.410 174.962 1.00 20.51 452 GLN A C 1
ATOM 3582 O O . GLN A 1 452 ? -2.744 54.290 174.144 1.00 19.20 452 GLN A O 1
ATOM 3588 N N . GLN A 1 453 ? -0.542 54.475 174.584 1.00 18.44 453 GLN A N 1
ATOM 3589 C CA . GLN A 1 453 ? -0.189 54.276 173.187 1.00 20.12 453 GLN A CA 1
ATOM 3590 C C . GLN A 1 453 ? -0.626 52.883 172.734 1.00 20.97 453 GLN A C 1
ATOM 3591 O O . GLN A 1 453 ? -1.201 52.706 171.653 1.00 20.46 453 GLN A O 1
ATOM 3597 N N . THR A 1 454 ? -0.357 51.884 173.571 1.00 19.22 454 THR A N 1
ATOM 3598 C CA . THR A 1 454 ? -0.723 50.509 173.260 1.00 19.46 454 THR A CA 1
ATOM 3599 C C . THR A 1 454 ? -2.232 50.353 173.111 1.00 17.63 454 THR A C 1
ATOM 3600 O O . THR A 1 454 ? -2.719 49.753 172.151 1.00 22.60 454 THR A O 1
ATOM 3604 N N . GLU A 1 455 ? -2.990 50.816 174.099 1.00 18.17 455 GLU A N 1
ATOM 3605 C CA . GLU A 1 455 ? -4.438 50.634 174.047 1.00 19.10 455 GLU A CA 1
ATOM 3606 C C . GLU A 1 455 ? -5.038 51.289 172.806 1.00 25.60 455 GLU A C 1
ATOM 3607 O O . GLU A 1 455 ? -5.834 50.668 172.098 1.00 24.37 455 GLU A O 1
ATOM 3613 N N . LYS A 1 456 ? -4.661 52.546 172.523 1.00 23.07 456 LYS A N 1
ATOM 3614 C CA . LYS A 1 456 ? -5.206 53.241 171.355 1.00 23.69 456 LYS A CA 1
ATOM 3615 C C . LYS A 1 456 ? -4.805 52.539 170.071 1.00 23.87 456 LYS A C 1
ATOM 3616 O O . LYS A 1 456 ? -5.612 52.418 169.150 1.00 22.88 456 LYS A O 1
ATOM 3622 N N . PHE A 1 457 ? -3.563 52.061 169.995 1.00 21.35 457 PHE A N 1
ATOM 3623 C CA . PHE A 1 457 ? -3.122 51.400 168.768 0.98 21.85 457 PHE A CA 1
ATOM 3624 C C . PHE A 1 457 ? -3.927 50.129 168.510 1.00 24.54 457 PHE A C 1
ATOM 3625 O O . PHE A 1 457 ? -4.384 49.893 167.379 1.00 20.64 457 PHE A O 1
ATOM 3633 N N . VAL A 1 458 ? -4.127 49.313 169.558 1.00 18.72 458 VAL A N 1
ATOM 3634 C CA . VAL A 1 458 ? -4.878 48.078 169.397 1.00 20.85 458 VAL A CA 1
ATOM 3635 C C . VAL A 1 458 ? -6.332 48.379 169.064 1.00 21.72 458 VAL A C 1
ATOM 3636 O O . VAL A 1 458 ? -6.913 47.771 168.162 1.00 20.55 458 VAL A O 1
ATOM 3640 N N . LYS A 1 459 ? -6.953 49.304 169.792 1.00 21.73 459 LYS A N 1
ATOM 3641 C CA . LYS A 1 459 ? -8.400 49.478 169.627 1.00 22.85 459 LYS A CA 1
ATOM 3642 C C . LYS A 1 459 ? -8.757 50.349 168.427 1.00 26.24 459 LYS A C 1
ATOM 3643 O O . LYS A 1 459 ? -9.923 50.354 168.024 1.00 26.38 459 LYS A O 1
ATOM 3649 N N . ASN A 1 460 ? -7.776 51.031 167.806 1.00 25.67 460 ASN A N 1
ATOM 3650 C CA . ASN A 1 460 ? -8.023 51.780 166.577 1.00 26.19 460 ASN A CA 1
ATOM 3651 C C . ASN A 1 460 ? -7.244 51.176 165.389 1.00 26.99 460 ASN A C 1
ATOM 3652 O O . ASN A 1 460 ? -7.859 50.514 164.553 1.00 28.63 460 ASN A O 1
ATOM 3657 N N . ASP A 1 461 ? -5.931 51.392 165.322 1.00 24.03 461 ASP A N 1
ATOM 3658 C CA . ASP A 1 461 ? -5.168 50.929 164.165 1.00 22.90 461 ASP A CA 1
ATOM 3659 C C . ASP A 1 461 ? -5.363 49.434 163.901 1.00 23.24 461 ASP A C 1
ATOM 3660 O O . ASP A 1 461 ? -5.657 49.039 162.772 1.00 22.94 461 ASP A O 1
ATOM 3665 N N . VAL A 1 462 ? -5.178 48.586 164.911 1.00 21.93 462 VAL A N 1
ATOM 3666 C CA . VAL A 1 462 ? -5.319 47.146 164.681 0.99 23.39 462 VAL A CA 1
ATOM 3667 C C . VAL A 1 462 ? -6.774 46.796 164.367 1.00 24.09 462 VAL A C 1
ATOM 3668 O O . VAL A 1 462 ? -7.057 46.144 163.361 1.00 25.03 462 VAL A O 1
ATOM 3672 N N . ALA A 1 463 ? -7.714 47.235 165.216 1.00 25.70 463 ALA A N 1
ATOM 3673 C CA . ALA A 1 463 ? -9.131 46.943 164.986 1.00 26.62 463 ALA A CA 1
ATOM 3674 C C . ALA A 1 463 ? -9.566 47.337 163.581 1.00 27.75 463 ALA A C 1
ATOM 3675 O O . ALA A 1 463 ? -10.270 46.582 162.903 1.00 27.85 463 ALA A O 1
ATOM 3677 N N . ASN A 1 464 ? -9.169 48.537 163.135 1.00 26.61 464 ASN A N 1
ATOM 3678 C CA . ASN A 1 464 ? -9.568 48.999 161.810 1.00 25.67 464 ASN A CA 1
ATOM 3679 C C . ASN A 1 464 ? -8.936 48.155 160.714 1.00 28.67 464 ASN A C 1
ATOM 3680 O O . ASN A 1 464 ? -9.585 47.846 159.714 1.00 29.39 464 ASN A O 1
ATOM 3685 N N . ALA A 1 465 ? -7.670 47.776 160.878 1.00 25.36 465 ALA A N 1
ATOM 3686 C CA . ALA A 1 465 ? -7.026 46.956 159.867 1.00 25.58 465 ALA A CA 1
ATOM 3687 C C . ALA A 1 465 ? -7.686 45.583 159.764 1.00 27.97 465 ALA A C 1
ATOM 3688 O O . ALA A 1 465 ? -7.839 45.048 158.660 1.00 27.61 465 ALA A O 1
ATOM 3690 N N . LEU A 1 466 ? -8.102 45.000 160.901 1.00 25.63 466 LEU A N 1
ATOM 3691 C CA . LEU A 1 466 ? -8.640 43.646 160.865 0.72 25.43 466 LEU A CA 1
ATOM 3692 C C . LEU A 1 466 ? -10.113 43.605 160.491 1.00 26.32 466 LEU A C 1
ATOM 3693 O O . LEU A 1 466 ? -10.596 42.547 160.082 1.00 31.16 466 LEU A O 1
ATOM 3698 N N . LYS A 1 467 ? -10.838 44.714 160.639 1.00 27.12 467 LYS A N 1
ATOM 3699 C CA . LYS A 1 467 ? -12.278 44.708 160.376 0.87 30.52 467 LYS A CA 1
ATOM 3700 C C . LYS A 1 467 ? -12.670 44.044 159.054 1.00 29.92 467 LYS A C 1
ATOM 3701 O O . LYS A 1 467 ? -13.595 43.215 159.068 1.00 30.07 467 LYS A O 1
ATOM 3707 N N . PRO A 1 468 ? -12.050 44.326 157.907 1.00 35.05 468 PRO A N 1
ATOM 3708 C CA . PRO A 1 468 ? -12.479 43.654 156.669 0.86 35.69 468 PRO A CA 1
ATOM 3709 C C . PRO A 1 468 ? -12.260 42.155 156.686 1.00 36.86 468 PRO A C 1
ATOM 3710 O O . PRO A 1 468 ? -12.810 41.466 155.810 1.00 35.11 468 PRO A O 1
ATOM 3714 N N . PHE A 1 469 ? -11.495 41.632 157.656 1.00 31.11 469 PHE A N 1
ATOM 3715 C CA . PHE A 1 469 ? -11.091 40.231 157.684 1.00 31.44 469 PHE A CA 1
ATOM 3716 C C . PHE A 1 469 ? -11.637 39.468 158.896 1.00 33.07 469 PHE A C 1
ATOM 3717 O O . PHE A 1 469 ? -11.135 38.377 159.199 1.00 30.50 469 PHE A O 1
ATOM 3725 N N . GLU A 1 470 ? -12.645 40.021 159.597 1.00 34.22 470 GLU A N 1
ATOM 3726 C CA . GLU A 1 470 ? -13.222 39.380 160.789 1.00 37.46 470 GLU A CA 1
ATOM 3727 C C . GLU A 1 470 ? -13.558 37.911 160.570 1.00 34.60 470 GLU A C 1
ATOM 3728 O O . GLU A 1 470 ? -13.332 37.079 161.454 1.00 36.73 470 GLU A O 1
ATOM 3734 N N . LYS A 1 471 ? -14.154 37.590 159.423 1.00 36.94 471 LYS A N 1
ATOM 3735 C CA . LYS A 1 471 ? -14.582 36.222 159.147 0.78 42.74 471 LYS A CA 1
ATOM 3736 C C . LYS A 1 471 ? -13.433 35.225 159.200 1.00 42.37 471 LYS A C 1
ATOM 3737 O O . LYS A 1 471 ? -13.687 34.022 159.340 1.00 43.06 471 LYS A O 1
ATOM 3743 N N . TYR A 1 472 ? -12.178 35.687 159.095 1.00 35.69 472 TYR A N 1
ATOM 3744 C CA . TYR A 1 472 ? -11.045 34.769 159.088 1.00 34.42 472 TYR A CA 1
ATOM 3745 C C . TYR A 1 472 ? -10.469 34.532 160.472 1.00 32.76 472 TYR A C 1
ATOM 3746 O O . TYR A 1 472 ? -9.691 33.591 160.657 1.00 34.69 472 TYR A O 1
ATOM 3755 N N . ILE A 1 473 ? -10.842 35.347 161.448 1.00 30.44 473 ILE A N 1
ATOM 3756 C CA . ILE A 1 473 ? -10.345 35.165 162.797 1.00 29.23 473 ILE A CA 1
ATOM 3757 C C . ILE A 1 473 ? -10.938 33.895 163.393 1.00 37.41 473 ILE A C 1
ATOM 3758 O O . ILE A 1 473 ? -12.159 33.699 163.386 1.00 40.48 473 ILE A O 1
ATOM 3763 N N . THR A 1 474 ? -10.073 33.016 163.889 1.00 38.73 474 THR A N 1
ATOM 3764 C CA . THR A 1 474 ? -10.443 31.757 164.529 1.00 46.43 474 THR A CA 1
ATOM 3765 C C . THR A 1 474 ? -10.037 31.774 166.001 1.00 52.46 474 THR A C 1
ATOM 3766 O O . THR A 1 474 ? -9.432 32.732 166.501 1.00 50.33 474 THR A O 1
ATOM 3770 N N . THR A 1 475 ? -10.349 30.678 166.688 1.00 62.03 475 THR A N 1
ATOM 3771 C CA . THR A 1 475 ? -9.904 30.426 168.054 0.76 70.16 475 THR A CA 1
ATOM 3772 C C . THR A 1 475 ? -9.157 29.094 168.115 1.00 83.65 475 THR A C 1
ATOM 3773 O O . THR A 1 475 ? -9.205 28.276 167.187 1.00 88.01 475 THR A O 1
ATOM 3777 N N . GLU A 1 476 ? -8.453 28.877 169.223 1.00 93.71 476 GLU A N 1
ATOM 3778 C CA . GLU A 1 476 ? -7.625 27.678 169.368 0.37 100.38 476 GLU A CA 1
ATOM 3779 C C . GLU A 1 476 ? -8.292 26.604 170.233 1.00 104.31 476 GLU A C 1
ATOM 3780 O O . GLU A 1 476 ? -9.091 26.903 171.120 1.00 105.57 476 GLU A O 1
ATOM 3786 N N . MET B 1 1 ? 41.429 69.147 152.265 1.00 104.07 1 MET B N 1
ATOM 3787 C CA . MET B 1 1 ? 42.265 68.405 151.326 0.97 102.08 1 MET B CA 1
ATOM 3788 C C . MET B 1 1 ? 41.533 68.148 149.993 1.00 95.79 1 MET B C 1
ATOM 3789 O O . MET B 1 1 ? 40.302 68.199 149.936 1.00 96.21 1 MET B O 1
ATOM 3794 N N . SER B 1 2 ? 42.298 67.855 148.937 1.00 84.08 2 SER B N 1
ATOM 3795 C CA . SER B 1 2 ? 41.792 67.958 147.569 0.99 70.65 2 SER B CA 1
ATOM 3796 C C . SER B 1 2 ? 40.807 66.854 147.207 1.00 59.48 2 SER B C 1
ATOM 3797 O O . SER B 1 2 ? 41.007 65.678 147.529 1.00 53.23 2 SER B O 1
ATOM 3800 N N . GLU B 1 3 ? 39.762 67.237 146.472 1.00 59.14 3 GLU B N 1
ATOM 3801 C CA . GLU B 1 3 ? 38.790 66.254 146.011 0.96 56.78 3 GLU B CA 1
ATOM 3802 C C . GLU B 1 3 ? 39.399 65.277 145.018 1.00 49.30 3 GLU B C 1
ATOM 3803 O O . GLU B 1 3 ? 38.979 64.120 144.959 1.00 45.33 3 GLU B O 1
ATOM 3809 N N . TYR B 1 4 ? 40.401 65.712 144.249 1.00 45.43 4 TYR B N 1
ATOM 3810 C CA . TYR B 1 4 ? 41.115 64.818 143.347 1.00 44.45 4 TYR B CA 1
ATOM 3811 C C . TYR B 1 4 ? 41.873 63.704 144.078 1.00 42.80 4 TYR B C 1
ATOM 3812 O O . TYR B 1 4 ? 42.296 62.743 143.431 1.00 39.91 4 TYR B O 1
ATOM 3821 N N . ASP B 1 5 ? 42.080 63.816 145.388 1.00 43.51 5 ASP B N 1
ATOM 3822 C CA . ASP B 1 5 ? 42.854 62.844 146.150 1.00 43.57 5 ASP B CA 1
ATOM 3823 C C . ASP B 1 5 ? 41.959 61.906 146.969 1.00 41.52 5 ASP B C 1
ATOM 3824 O O . ASP B 1 5 ? 42.469 61.097 147.754 1.00 37.76 5 ASP B O 1
ATOM 3829 N N . LYS B 1 6 ? 40.654 61.979 146.765 1.00 40.84 6 LYS B N 1
ATOM 3830 C CA . LYS B 1 6 ? 39.722 61.134 147.469 1.00 39.93 6 LYS B CA 1
ATOM 3831 C C . LYS B 1 6 ? 38.714 60.513 146.568 1.00 38.24 6 LYS B C 1
ATOM 3832 O O . LYS B 1 6 ? 38.292 61.120 145.635 1.00 38.50 6 LYS B O 1
ATOM 3838 N N . TYR B 1 7 ? 38.313 59.293 146.872 1.00 32.44 7 TYR B N 1
ATOM 3839 C CA . TYR B 1 7 ? 37.250 58.656 146.107 1.00 32.29 7 TYR B CA 1
ATOM 3840 C C . TYR B 1 7 ? 35.985 59.504 146.194 1.00 31.03 7 TYR B C 1
ATOM 3841 O O . TYR B 1 7 ? 35.656 60.031 147.259 1.00 28.83 7 TYR B O 1
ATOM 3850 N N . SER B 1 8 ? 35.278 59.634 145.074 1.00 31.23 8 SER B N 1
ATOM 3851 C CA . SER B 1 8 ? 33.930 60.196 145.076 1.00 38.76 8 SER B CA 1
ATOM 3852 C C . SER B 1 8 ? 32.982 59.291 144.295 1.00 37.05 8 SER B C 1
ATOM 3853 O O . SER B 1 8 ? 33.324 58.798 143.218 1.00 37.95 8 SER B O 1
ATOM 3856 N N . THR B 1 9 ? 31.796 59.079 144.828 1.00 38.32 9 THR B N 1
ATOM 3857 C CA . THR B 1 9 ? 30.815 58.239 144.149 1.00 37.83 9 THR B CA 1
ATOM 3858 C C . THR B 1 9 ? 30.197 58.961 142.943 1.00 37.71 9 THR B C 1
ATOM 3859 O O . THR B 1 9 ? 30.103 60.193 142.929 1.00 39.69 9 THR B O 1
ATOM 3863 N N . PRO B 1 10 ? 29.731 58.206 141.923 1.00 41.13 10 PRO B N 1
ATOM 3864 C CA . PRO B 1 10 ? 29.193 58.840 140.714 1.00 43.22 10 PRO B CA 1
ATOM 3865 C C . PRO B 1 10 ? 27.727 59.193 140.809 1.00 43.47 10 PRO B C 1
ATOM 3866 O O . PRO B 1 10 ? 27.275 60.095 140.104 1.00 49.48 10 PRO B O 1
ATOM 3870 N N . LEU B 1 11 ? 26.986 58.490 141.679 1.00 39.77 11 LEU B N 1
ATOM 3871 C CA . LEU B 1 11 ? 25.605 58.828 141.990 0.85 42.30 11 LEU B CA 1
ATOM 3872 C C . LEU B 1 11 ? 25.526 60.308 142.333 1.00 44.06 11 LEU B C 1
ATOM 3873 O O . LEU B 1 11 ? 24.442 60.910 142.296 1.00 54.21 11 LEU B O 1
ATOM 3878 N N . SER B 1 12 ? 26.701 60.897 142.548 1.00 40.21 12 SER B N 1
ATOM 3879 C CA . SER B 1 12 ? 26.930 62.160 143.146 1.00 46.80 12 SER B CA 1
ATOM 3880 C C . SER B 1 12 ? 27.579 63.108 142.145 1.00 56.20 12 SER B C 1
ATOM 3881 O O . SER B 1 12 ? 27.087 64.229 141.962 1.00 63.70 12 SER B O 1
ATOM 3884 N N . SER B 1 13 ? 28.704 62.728 141.512 1.00 62.42 13 SER B N 1
ATOM 3885 C CA . SER B 1 13 ? 29.439 63.637 140.637 0.68 70.21 13 SER B CA 1
ATOM 3886 C C . SER B 1 13 ? 29.184 63.362 139.164 1.00 76.07 13 SER B C 1
ATOM 3887 O O . SER B 1 13 ? 28.671 64.238 138.469 1.00 81.24 13 SER B O 1
ATOM 3890 N N . ARG B 1 14 ? 29.496 62.152 138.670 1.00 74.43 14 ARG B N 1
ATOM 3891 C CA . ARG B 1 14 ? 29.690 61.945 137.231 0.50 79.66 14 ARG B CA 1
ATOM 3892 C C . ARG B 1 14 ? 28.412 62.159 136.415 1.00 84.28 14 ARG B C 1
ATOM 3893 O O . ARG B 1 14 ? 28.478 62.604 135.261 1.00 90.29 14 ARG B O 1
ATOM 3901 N N . TYR B 1 15 ? 27.253 61.837 136.977 1.00 83.29 15 TYR B N 1
ATOM 3902 C CA . TYR B 1 15 ? 25.980 61.951 136.280 1.00 86.52 15 TYR B CA 1
ATOM 3903 C C . TYR B 1 15 ? 25.147 63.054 136.919 1.00 87.43 15 TYR B C 1
ATOM 3904 O O . TYR B 1 15 ? 25.078 63.162 138.148 1.00 87.89 15 TYR B O 1
ATOM 3913 N N . ALA B 1 16 ? 24.524 63.875 136.078 1.00 90.34 16 ALA B N 1
ATOM 3914 C CA . ALA B 1 16 ? 23.778 65.041 136.541 0.95 88.66 16 ALA B CA 1
ATOM 3915 C C . ALA B 1 16 ? 22.578 64.590 137.363 1.00 85.27 16 ALA B C 1
ATOM 3916 O O . ALA B 1 16 ? 21.680 63.912 136.857 1.00 88.67 16 ALA B O 1
ATOM 3918 N N . SER B 1 17 ? 22.556 64.965 138.630 1.00 70.56 17 SER B N 1
ATOM 3919 C CA . SER B 1 17 ? 21.408 64.697 139.464 1.00 65.58 17 SER B CA 1
ATOM 3920 C C . SER B 1 17 ? 21.366 65.768 140.546 1.00 58.81 17 SER B C 1
ATOM 3921 O O . SER B 1 17 ? 21.401 65.496 141.743 1.00 55.64 17 SER B O 1
ATOM 3924 N N . GLU B 1 18 ? 21.310 67.024 140.114 1.00 59.25 18 GLU B N 1
ATOM 3925 C CA . GLU B 1 18 ? 21.599 68.131 141.020 1.00 60.50 18 GLU B CA 1
ATOM 3926 C C . GLU B 1 18 ? 20.558 68.236 142.126 1.00 59.85 18 GLU B C 1
ATOM 3927 O O . GLU B 1 18 ? 20.907 68.353 143.308 1.00 52.62 18 GLU B O 1
ATOM 3933 N N . GLU B 1 19 ? 19.275 68.187 141.759 1.00 32.86 19 GLU B N 1
ATOM 3934 C CA . GLU B 1 19 ? 18.208 68.309 142.749 0.71 32.09 19 GLU B CA 1
ATOM 3935 C C . GLU B 1 19 ? 18.216 67.143 143.729 1.00 31.84 19 GLU B C 1
ATOM 3936 O O . GLU B 1 19 ? 18.109 67.335 144.950 1.00 32.38 19 GLU B O 1
ATOM 3942 N N . MET B 1 20 ? 18.286 65.920 143.206 1.00 32.93 20 MET B N 1
ATOM 3943 C CA . MET B 1 20 ? 18.250 64.749 144.074 0.96 35.13 20 MET B CA 1
ATOM 3944 C C . MET B 1 20 ? 19.461 64.746 145.006 1.00 37.85 20 MET B C 1
ATOM 3945 O O . MET B 1 20 ? 19.352 64.400 146.182 1.00 27.19 20 MET B O 1
ATOM 3950 N N . SER B 1 21 ? 20.632 65.095 144.482 1.00 29.10 21 SER B N 1
ATOM 3951 C CA . SER B 1 21 ? 21.845 65.166 145.293 0.88 38.90 21 SER B CA 1
ATOM 3952 C C . SER B 1 21 ? 21.730 66.228 146.387 1.00 35.14 21 SER B C 1
ATOM 3953 O O . SER B 1 21 ? 22.248 66.033 147.492 1.00 31.69 21 SER B O 1
ATOM 3956 N N . LYS B 1 22 ? 21.071 67.330 146.111 1.00 27.46 22 LYS B N 1
ATOM 3957 C CA . LYS B 1 22 ? 20.857 68.354 147.100 1.00 29.21 22 LYS B CA 1
ATOM 3958 C C . LYS B 1 22 ? 19.991 67.849 148.271 1.00 27.15 22 LYS B C 1
ATOM 3959 O O . LYS B 1 22 ? 20.240 68.159 149.364 1.00 26.52 22 LYS B O 1
ATOM 3965 N N . ILE B 1 23 ? 18.979 67.060 147.995 1.00 27.31 23 ILE B N 1
ATOM 3966 C CA . ILE B 1 23 ? 18.141 66.550 149.070 0.97 27.29 23 ILE B CA 1
ATOM 3967 C C . ILE B 1 23 ? 18.993 65.791 150.085 1.00 28.55 23 ILE B C 1
ATOM 3968 O O . ILE B 1 23 ? 18.751 65.858 151.295 1.00 27.44 23 ILE B O 1
ATOM 3973 N N . PHE B 1 24 ? 20.024 65.079 149.613 1.00 27.87 24 PHE B N 1
ATOM 3974 C CA . PHE B 1 24 ? 20.864 64.280 150.498 1.00 24.76 24 PHE B CA 1
ATOM 3975 C C . PHE B 1 24 ? 22.209 64.940 150.810 1.00 28.08 24 PHE B C 1
ATOM 3976 O O . PHE B 1 24 ? 23.150 64.241 151.206 1.00 29.71 24 PHE B O 1
ATOM 3984 N N . SER B 1 25 ? 22.320 66.266 150.626 1.00 26.15 25 SER B N 1
ATOM 3985 C CA . SER B 1 25 ? 23.519 67.017 150.969 1.00 26.48 25 SER B CA 1
ATOM 3986 C C . SER B 1 25 ? 23.556 67.359 152.463 1.00 27.08 25 SER B C 1
ATOM 3987 O O . SER B 1 25 ? 22.534 67.383 153.153 1.00 26.54 25 SER B O 1
ATOM 3990 N N . LEU B 1 26 ? 24.757 67.663 152.956 1.00 28.16 26 LEU B N 1
ATOM 3991 C CA . LEU B 1 26 ? 24.894 68.082 154.355 1.00 27.88 26 LEU B CA 1
ATOM 3992 C C . LEU B 1 26 ? 24.130 69.377 154.643 1.00 26.25 26 LEU B C 1
ATOM 3993 O O . LEU B 1 26 ? 23.524 69.530 155.711 1.00 24.21 26 LEU B O 1
ATOM 3998 N N . ARG B 1 27 ? 24.186 70.348 153.728 1.00 25.26 27 ARG B N 1
ATOM 3999 C CA . ARG B 1 27 ? 23.478 71.599 153.990 1.00 24.51 27 ARG B CA 1
ATOM 4000 C C . ARG B 1 27 ? 21.992 71.350 154.189 1.00 26.65 27 ARG B C 1
ATOM 4001 O O . ARG B 1 27 ? 21.371 71.930 155.086 1.00 26.94 27 ARG B O 1
ATOM 4009 N N . ASN B 1 28 ? 21.389 70.534 153.327 1.00 26.31 28 ASN B N 1
ATOM 4010 C CA . ASN B 1 28 ? 19.971 70.262 153.508 0.84 26.57 28 ASN B CA 1
ATOM 4011 C C . ASN B 1 28 ? 19.723 69.446 154.773 1.00 25.75 28 ASN B C 1
ATOM 4012 O O . ASN B 1 28 ? 18.672 69.593 155.402 1.00 25.15 28 ASN B O 1
ATOM 4017 N N . ARG B 1 29 ? 20.662 68.572 155.148 1.00 25.23 29 ARG B N 1
ATOM 4018 C CA . ARG B 1 29 ? 20.494 67.823 156.391 0.99 26.58 29 ARG B CA 1
ATOM 4019 C C . ARG B 1 29 ? 20.368 68.784 157.568 1.00 27.07 29 ARG B C 1
ATOM 4020 O O . ARG B 1 29 ? 19.358 68.802 158.285 1.00 19.96 29 ARG B O 1
ATOM 4028 N N . PHE B 1 30 ? 21.372 69.637 157.744 1.00 26.01 30 PHE B N 1
ATOM 4029 C CA . PHE B 1 30 ? 21.390 70.505 158.917 0.96 25.75 30 PHE B CA 1
ATOM 4030 C C . PHE B 1 30 ? 20.328 71.595 158.823 1.00 23.84 30 PHE B C 1
ATOM 4031 O O . PHE B 1 30 ? 19.765 72.003 159.846 1.00 25.43 30 PHE B O 1
ATOM 4039 N N . SER B 1 31 ? 20.018 72.062 157.612 1.00 20.85 31 SER B N 1
ATOM 4040 C CA . SER B 1 31 ? 18.943 73.037 157.463 1.00 22.33 31 SER B CA 1
ATOM 4041 C C . SER B 1 31 ? 17.596 72.439 157.824 1.00 23.50 31 SER B C 1
ATOM 4042 O O . SER B 1 31 ? 16.714 73.135 158.340 1.00 23.98 31 SER B O 1
ATOM 4045 N N . THR B 1 32 ? 17.401 71.161 157.514 1.00 20.57 32 THR B N 1
ATOM 4046 C CA . THR B 1 32 ? 16.126 70.532 157.822 0.99 22.47 32 THR B CA 1
ATOM 4047 C C . THR B 1 32 ? 15.986 70.277 159.320 1.00 22.34 32 THR B C 1
ATOM 4048 O O . THR B 1 32 ? 14.874 70.379 159.846 1.00 22.19 32 THR B O 1
ATOM 4052 N N . TRP B 1 33 ? 17.089 69.946 160.019 1.00 19.67 33 TRP B N 1
ATOM 4053 C CA . TRP B 1 33 ? 17.047 69.903 161.487 1.00 21.37 33 TRP B CA 1
ATOM 4054 C C . TRP B 1 33 ? 16.552 71.242 162.050 1.00 22.93 33 TRP B C 1
ATOM 4055 O O . TRP B 1 33 ? 15.701 71.273 162.948 1.00 23.75 33 TRP B O 1
ATOM 4066 N N . ARG B 1 34 ? 17.032 72.362 161.493 1.00 21.58 34 ARG B N 1
ATOM 4067 C CA . ARG B 1 34 ? 16.607 73.672 161.994 1.00 22.96 34 ARG B CA 1
ATOM 4068 C C . ARG B 1 34 ? 15.135 73.915 161.710 1.00 23.00 34 ARG B C 1
ATOM 4069 O O . ARG B 1 34 ? 14.411 74.503 162.537 1.00 23.53 34 ARG B O 1
ATOM 4077 N N . LYS B 1 35 ? 14.676 73.494 160.531 1.00 20.40 35 LYS B N 1
ATOM 4078 C CA . LYS B 1 35 ? 13.255 73.603 160.238 1.00 21.75 35 LYS B CA 1
ATOM 4079 C C . LYS B 1 35 ? 12.432 72.777 161.232 1.00 21.31 35 LYS B C 1
ATOM 4080 O O . LYS B 1 35 ? 11.337 73.179 161.648 1.00 21.74 35 LYS B O 1
ATOM 4086 N N . LEU B 1 36 ? 12.948 71.627 161.621 1.00 17.25 36 LEU B N 1
ATOM 4087 C CA . LEU B 1 36 ? 12.263 70.799 162.608 0.88 20.12 36 LEU B CA 1
ATOM 4088 C C . LEU B 1 36 ? 12.291 71.461 163.989 1.00 23.07 36 LEU B C 1
ATOM 4089 O O . LEU B 1 36 ? 11.284 71.455 164.725 1.00 18.79 36 LEU B O 1
ATOM 4094 N N . TRP B 1 37 ? 13.428 72.064 164.347 1.00 22.37 37 TRP B N 1
ATOM 4095 C CA . TRP B 1 37 ? 13.501 72.773 165.619 1.00 19.10 37 TRP B CA 1
ATOM 4096 C C . TRP B 1 37 ? 12.558 73.962 165.626 1.00 21.76 37 TRP B C 1
ATOM 4097 O O . TRP B 1 37 ? 11.871 74.211 166.628 1.00 24.69 37 TRP B O 1
ATOM 4108 N N . LEU B 1 38 ? 12.510 74.711 164.522 1.00 19.02 38 LEU B N 1
ATOM 4109 C CA . LEU B 1 38 ? 11.562 75.811 164.439 0.98 21.50 38 LEU B CA 1
ATOM 4110 C C . LEU B 1 38 ? 10.147 75.307 164.684 1.00 24.82 38 LEU B C 1
ATOM 4111 O O . LEU B 1 38 ? 9.400 75.868 165.500 1.00 26.04 38 LEU B O 1
ATOM 4116 N N . ASN B 1 39 ? 9.762 74.237 164.001 1.00 19.83 39 ASN B N 1
ATOM 4117 C CA . ASN B 1 39 ? 8.364 73.847 164.104 1.00 21.27 39 ASN B CA 1
ATOM 4118 C C . ASN B 1 39 ? 8.071 73.107 165.410 1.00 19.69 39 ASN B C 1
ATOM 4119 O O . ASN B 1 39 ? 6.951 73.202 165.918 1.00 20.12 39 ASN B O 1
ATOM 4124 N N . LEU B 1 40 ? 9.064 72.458 166.006 1.00 18.67 40 LEU B N 1
ATOM 4125 C CA . LEU B 1 40 ? 8.895 71.951 167.368 1.00 21.29 40 LEU B CA 1
ATOM 4126 C C . LEU B 1 40 ? 8.576 73.088 168.342 1.00 24.72 40 LEU B C 1
ATOM 4127 O O . LEU B 1 40 ? 7.669 72.961 169.178 1.00 22.88 40 LEU B O 1
ATOM 4132 N N . ALA B 1 41 ? 9.270 74.232 168.207 1.00 20.92 41 ALA B N 1
ATOM 4133 C CA . ALA B 1 41 ? 8.995 75.361 169.092 1.00 22.94 41 ALA B CA 1
ATOM 4134 C C . ALA B 1 41 ? 7.628 75.974 168.793 1.00 23.26 41 ALA B C 1
ATOM 4135 O O . ALA B 1 41 ? 6.879 76.338 169.713 1.00 23.55 41 ALA B O 1
ATOM 4137 N N . ILE B 1 42 ? 7.272 76.094 167.514 1.00 22.92 42 ILE B N 1
ATOM 4138 C CA . ILE B 1 42 ? 5.961 76.657 167.207 1.00 22.79 42 ILE B CA 1
ATOM 4139 C C . ILE B 1 42 ? 4.875 75.791 167.827 1.00 23.03 42 ILE B C 1
ATOM 4140 O O . ILE B 1 42 ? 3.974 76.289 168.512 1.00 26.01 42 ILE B O 1
ATOM 4145 N N . ALA B 1 43 ? 4.946 74.476 167.592 1.00 19.47 43 ALA B N 1
ATOM 4146 C CA . ALA B 1 43 ? 3.900 73.580 168.072 1.00 22.02 43 ALA B CA 1
ATOM 4147 C C . ALA B 1 43 ? 3.870 73.541 169.589 1.00 20.18 43 ALA B C 1
ATOM 4148 O O . ALA B 1 43 ? 2.790 73.565 170.192 1.00 21.78 43 ALA B O 1
ATOM 4150 N N . GLU B 1 44 ? 5.045 73.443 170.225 1.00 20.34 44 GLU B N 1
ATOM 4151 C CA . GLU B 1 44 ? 5.090 73.429 171.689 0.94 23.37 44 GLU B CA 1
ATOM 4152 C C . GLU B 1 44 ? 4.463 74.694 172.271 1.00 24.78 44 GLU B C 1
ATOM 4153 O O . GLU B 1 44 ? 3.659 74.624 173.209 1.00 22.94 44 GLU B O 1
ATOM 4159 N N . LYS B 1 45 ? 4.824 75.869 171.736 1.00 23.15 45 LYS B N 1
ATOM 4160 C CA . LYS B 1 45 ? 4.197 77.098 172.218 1.00 24.10 45 LYS B CA 1
ATOM 4161 C C . LYS B 1 45 ? 2.675 77.041 172.056 1.00 24.74 45 LYS B C 1
ATOM 4162 O O . LYS B 1 45 ? 1.932 77.316 173.001 1.00 25.92 45 LYS B O 1
ATOM 4168 N N . GLU B 1 46 ? 2.197 76.655 170.868 1.00 22.87 46 GLU B N 1
ATOM 4169 C CA . GLU B 1 46 ? 0.754 76.593 170.625 1.00 29.55 46 GLU B CA 1
ATOM 4170 C C . GLU B 1 46 ? 0.072 75.679 171.622 1.00 26.57 46 GLU B C 1
ATOM 4171 O O . GLU B 1 46 ? -0.993 76.012 172.147 1.00 25.23 46 GLU B O 1
ATOM 4177 N N . VAL B 1 47 ? 0.676 74.518 171.897 1.00 24.90 47 VAL B N 1
ATOM 4178 C CA . VAL B 1 47 ? 0.005 73.530 172.740 0.85 26.43 47 VAL B CA 1
ATOM 4179 C C . VAL B 1 47 ? 0.057 73.955 174.197 1.00 25.84 47 VAL B C 1
ATOM 4180 O O . VAL B 1 47 ? -0.851 73.627 174.975 1.00 26.02 47 VAL B O 1
ATOM 4184 N N . GLY B 1 48 ? 1.062 74.749 174.584 1.00 23.86 48 GLY B N 1
ATOM 4185 C CA . GLY B 1 48 ? 0.980 75.386 175.877 1.00 24.82 48 GLY B CA 1
ATOM 4186 C C . GLY B 1 48 ? 2.278 75.624 176.629 1.00 30.05 48 GLY B C 1
ATOM 4187 O O . GLY B 1 48 ? 2.231 76.008 177.799 1.00 32.71 48 GLY B O 1
ATOM 4188 N N . LEU B 1 49 ? 3.438 75.420 175.997 1.00 27.58 49 LEU B N 1
ATOM 4189 C CA . LEU B 1 49 ? 4.716 75.596 176.690 1.00 28.87 49 LEU B CA 1
ATOM 4190 C C . LEU B 1 49 ? 5.082 77.059 176.578 1.00 28.25 49 LEU B C 1
ATOM 4191 O O . LEU B 1 49 ? 5.779 77.486 175.656 1.00 29.68 49 LEU B O 1
ATOM 4196 N N . SER B 1 50 ? 4.607 77.840 177.538 1.00 28.68 50 SER B N 1
ATOM 4197 C CA . SER B 1 50 ? 4.827 79.276 177.516 1.00 29.75 50 SER B CA 1
ATOM 4198 C C . SER B 1 50 ? 6.289 79.675 177.694 1.00 29.34 50 SER B C 1
ATOM 4199 O O . SER B 1 50 ? 6.598 80.860 177.550 1.00 27.93 50 SER B O 1
ATOM 4202 N N . VAL B 1 51 ? 7.207 78.751 178.003 1.00 30.24 51 VAL B N 1
ATOM 4203 C CA . VAL B 1 51 ? 8.608 79.182 178.070 0.89 31.05 51 VAL B CA 1
ATOM 4204 C C . VAL B 1 51 ? 9.127 79.645 176.697 1.00 29.98 51 VAL B C 1
ATOM 4205 O O . VAL B 1 51 ? 10.080 80.419 176.626 1.00 32.42 51 VAL B O 1
ATOM 4209 N N . ILE B 1 52 ? 8.489 79.219 175.605 1.00 25.80 52 ILE B N 1
ATOM 4210 C CA . ILE B 1 52 ? 8.895 79.583 174.242 1.00 22.09 52 ILE B CA 1
ATOM 4211 C C . ILE B 1 52 ? 8.385 80.982 173.884 1.00 26.90 52 ILE B C 1
ATOM 4212 O O . ILE B 1 52 ? 7.183 81.268 173.975 1.00 24.09 52 ILE B O 1
ATOM 4217 N N . THR B 1 53 ? 9.278 81.861 173.456 1.00 26.06 53 THR B N 1
ATOM 4218 C CA . THR B 1 53 ? 8.801 83.199 173.143 1.00 24.19 53 THR B CA 1
ATOM 4219 C C . THR B 1 53 ? 8.585 83.297 171.634 1.00 23.79 53 THR B C 1
ATOM 4220 O O . THR B 1 53 ? 9.263 82.638 170.841 1.00 22.96 53 THR B O 1
ATOM 4224 N N . ASP B 1 54 ? 7.662 84.159 171.221 1.00 24.64 54 ASP B N 1
ATOM 4225 C CA . ASP B 1 54 ? 7.589 84.457 169.788 1.00 24.75 54 ASP B CA 1
ATOM 4226 C C . ASP B 1 54 ? 8.904 85.019 169.240 1.00 25.09 54 ASP B C 1
ATOM 4227 O O . ASP B 1 54 ? 9.236 84.796 168.069 1.00 25.21 54 ASP B O 1
ATOM 4232 N N . GLU B 1 55 ? 9.656 85.772 170.043 1.00 25.99 55 GLU B N 1
ATOM 4233 C CA . GLU B 1 55 ? 10.903 86.337 169.532 1.00 26.66 55 GLU B CA 1
ATOM 4234 C C . GLU B 1 55 ? 11.923 85.241 169.214 1.00 25.48 55 GLU B C 1
ATOM 4235 O O . GLU B 1 55 ? 12.672 85.350 168.234 1.00 26.90 55 GLU B O 1
ATOM 4241 N N . ALA B 1 56 ? 11.992 84.197 170.042 1.00 24.53 56 ALA B N 1
ATOM 4242 C CA . ALA B 1 56 ? 12.866 83.075 169.713 0.74 29.05 56 ALA B CA 1
ATOM 4243 C C . ALA B 1 56 ? 12.471 82.456 168.380 1.00 27.69 56 ALA B C 1
ATOM 4244 O O . ALA B 1 56 ? 13.329 82.145 167.538 1.00 28.60 56 ALA B O 1
ATOM 4246 N N . ILE B 1 57 ? 11.167 82.278 168.177 1.00 23.95 57 ILE B N 1
ATOM 4247 C CA . ILE B 1 57 ? 10.648 81.684 166.949 1.00 22.71 57 ILE B CA 1
ATOM 4248 C C . ILE B 1 57 ? 11.001 82.561 165.755 1.00 22.42 57 ILE B C 1
ATOM 4249 O O . ILE B 1 57 ? 11.423 82.073 164.698 1.00 26.10 57 ILE B O 1
ATOM 4254 N N . GLU B 1 58 ? 10.864 83.872 165.912 1.00 23.73 58 GLU B N 1
ATOM 4255 C CA . GLU B 1 58 ? 11.144 84.779 164.804 1.00 24.88 58 GLU B CA 1
ATOM 4256 C C . GLU B 1 58 ? 12.626 84.802 164.461 1.00 28.58 58 GLU B C 1
ATOM 4257 O O . GLU B 1 58 ? 12.985 85.001 163.292 1.00 30.39 58 GLU B O 1
ATOM 4263 N N . GLN B 1 59 ? 13.504 84.624 165.452 1.00 27.76 59 GLN B N 1
ATOM 4264 C CA . GLN B 1 59 ? 14.938 84.515 165.142 0.96 28.96 59 GLN B CA 1
ATOM 4265 C C . GLN B 1 59 ? 15.218 83.266 164.328 1.00 27.62 59 GLN B C 1
ATOM 4266 O O . GLN B 1 59 ? 15.887 83.319 163.296 1.00 26.33 59 GLN B O 1
ATOM 4272 N N . MET B 1 60 ? 14.722 82.121 164.802 1.00 27.46 60 MET B N 1
ATOM 4273 C CA . MET B 1 60 ? 14.925 80.853 164.120 0.92 27.61 60 MET B CA 1
ATOM 4274 C C . MET B 1 60 ? 14.407 80.930 162.691 1.00 28.16 60 MET B C 1
ATOM 4275 O O . MET B 1 60 ? 15.037 80.388 161.777 1.00 27.81 60 MET B O 1
ATOM 4280 N N . LYS B 1 61 ? 13.325 81.687 162.469 1.00 24.30 61 LYS B N 1
ATOM 4281 C CA . LYS B 1 61 ? 12.744 81.792 161.134 0.97 27.47 61 LYS B CA 1
ATOM 4282 C C . LYS B 1 61 ? 13.706 82.405 160.134 1.00 26.90 61 LYS B C 1
ATOM 4283 O O . LYS B 1 61 ? 13.608 82.119 158.945 1.00 28.49 61 LYS B O 1
ATOM 4289 N N . GLN B 1 62 ? 14.609 83.263 160.581 1.00 27.51 62 GLN B N 1
ATOM 4290 C CA . GLN B 1 62 ? 15.548 83.927 159.687 1.00 31.25 62 GLN B CA 1
ATOM 4291 C C . GLN B 1 62 ? 16.843 83.153 159.497 1.00 30.86 62 GLN B C 1
ATOM 4292 O O . GLN B 1 62 ? 17.751 83.666 158.836 1.00 34.04 62 GLN B O 1
ATOM 4298 N N . HIS B 1 63 ? 16.971 81.954 160.065 1.00 27.11 63 HIS B N 1
ATOM 4299 C CA . HIS B 1 63 ? 18.255 81.239 160.038 1.00 24.47 63 HIS B CA 1
ATOM 4300 C C . HIS B 1 63 ? 18.048 79.756 159.785 1.00 27.82 63 HIS B C 1
ATOM 4301 O O . HIS B 1 63 ? 18.774 78.899 160.317 1.00 28.69 63 HIS B O 1
ATOM 4308 N N . LEU B 1 64 ? 17.068 79.425 158.947 1.00 27.03 64 LEU B N 1
ATOM 4309 C CA . LEU B 1 64 ? 16.810 78.014 158.677 1.00 25.74 64 LEU B CA 1
ATOM 4310 C C . LEU B 1 64 ? 17.842 77.412 157.729 1.00 29.09 64 LEU B C 1
ATOM 4311 O O . LEU B 1 64 ? 18.035 76.193 157.748 1.00 28.62 64 LEU B O 1
ATOM 4316 N N . GLU B 1 65 ? 18.497 78.243 156.907 1.00 27.21 65 GLU B N 1
ATOM 4317 C CA . GLU B 1 65 ? 19.390 77.783 155.843 1.00 28.86 65 GLU B CA 1
ATOM 4318 C C . GLU B 1 65 ? 20.826 77.951 156.339 1.00 27.33 65 GLU B C 1
ATOM 4319 O O . GLU B 1 65 ? 21.371 79.053 156.333 1.00 28.38 65 GLU B O 1
ATOM 4325 N N . ILE B 1 66 ? 21.434 76.850 156.784 1.00 27.38 66 ILE B N 1
ATOM 4326 C CA . ILE B 1 66 ? 22.715 76.933 157.471 1.00 25.86 66 ILE B CA 1
ATOM 4327 C C . ILE B 1 66 ? 23.802 77.388 156.504 1.00 26.68 66 ILE B C 1
ATOM 4328 O O . ILE B 1 66 ? 23.842 76.981 155.334 1.00 27.66 66 ILE B O 1
ATOM 4333 N N . THR B 1 67 ? 24.677 78.259 156.984 1.00 28.17 67 THR B N 1
ATOM 4334 C CA . THR B 1 67 ? 25.779 78.791 156.204 1.00 31.26 67 THR B CA 1
ATOM 4335 C C . THR B 1 67 ? 27.015 77.898 156.335 1.00 32.77 67 THR B C 1
ATOM 4336 O O . THR B 1 67 ? 27.123 77.068 157.248 1.00 31.07 67 THR B O 1
ATOM 4340 N N . ASP B 1 68 ? 27.956 78.089 155.403 1.00 32.78 68 ASP B N 1
ATOM 4341 C CA . ASP B 1 68 ? 29.227 77.371 155.468 0.85 35.29 68 ASP B CA 1
ATOM 4342 C C . ASP B 1 68 ? 29.894 77.572 156.830 1.00 37.63 68 ASP B C 1
ATOM 4343 O O . ASP B 1 68 ? 30.323 76.606 157.471 1.00 38.89 68 ASP B O 1
ATOM 4348 N N . LYS B 1 69 ? 29.953 78.823 157.305 1.00 36.28 69 LYS B N 1
ATOM 4349 C CA . LYS B 1 69 ? 30.593 79.097 158.591 1.00 37.63 69 LYS B CA 1
ATOM 4350 C C . LYS B 1 69 ? 29.902 78.354 159.728 1.00 38.08 69 LYS B C 1
ATOM 4351 O O . LYS B 1 69 ? 30.565 77.825 160.625 1.00 38.30 69 LYS B O 1
ATOM 4357 N N . GLU B 1 70 ? 28.571 78.304 159.722 1.00 34.98 70 GLU B N 1
ATOM 4358 C CA . GLU B 1 70 ? 27.900 77.586 160.805 0.92 33.31 70 GLU B CA 1
ATOM 4359 C C . GLU B 1 70 ? 28.191 76.086 160.734 1.00 34.51 70 GLU B C 1
ATOM 4360 O O . GLU B 1 70 ? 28.398 75.432 161.764 1.00 33.10 70 GLU B O 1
ATOM 4366 N N . ILE B 1 71 ? 28.242 75.531 159.524 1.00 35.46 71 ILE B N 1
ATOM 4367 C CA . ILE B 1 71 ? 28.604 74.123 159.372 1.00 34.36 71 ILE B CA 1
ATOM 4368 C C . ILE B 1 71 ? 29.993 73.877 159.938 1.00 37.01 71 ILE B C 1
ATOM 4369 O O . ILE B 1 71 ? 30.222 72.908 160.672 1.00 33.93 71 ILE B O 1
ATOM 4374 N N . GLN B 1 72 ? 30.945 74.749 159.603 1.00 35.67 72 GLN B N 1
ATOM 4375 C CA . GLN B 1 72 ? 32.296 74.571 160.114 1.00 38.38 72 GLN B CA 1
ATOM 4376 C C . GLN B 1 72 ? 32.340 74.735 161.631 1.00 39.02 72 GLN B C 1
ATOM 4377 O O . GLN B 1 72 ? 32.984 73.942 162.324 1.00 41.22 72 GLN B O 1
ATOM 4383 N N . ASP B 1 73 ? 31.646 75.741 162.168 1.00 39.13 73 ASP B N 1
ATOM 4384 C CA . ASP B 1 73 ? 31.550 75.880 163.619 1.00 40.24 73 ASP B CA 1
ATOM 4385 C C . ASP B 1 73 ? 30.929 74.640 164.257 1.00 40.79 73 ASP B C 1
ATOM 4386 O O . ASP B 1 73 ? 31.417 74.153 165.285 1.00 44.01 73 ASP B O 1
ATOM 4391 N N . ALA B 1 74 ? 29.853 74.110 163.661 1.00 34.65 74 ALA B N 1
ATOM 4392 C CA . ALA B 1 74 ? 29.261 72.894 164.210 1.00 37.56 74 ALA B CA 1
ATOM 4393 C C . ALA B 1 74 ? 30.232 71.724 164.129 1.00 41.66 74 ALA B C 1
ATOM 4394 O O . ALA B 1 74 ? 30.203 70.834 164.989 1.00 43.05 74 ALA B O 1
ATOM 4396 N N . ALA B 1 75 ? 31.111 71.716 163.121 1.00 36.36 75 ALA B N 1
ATOM 4397 C CA . ALA B 1 75 ? 32.108 70.648 163.033 0.79 43.43 75 ALA B CA 1
ATOM 4398 C C . ALA B 1 75 ? 33.117 70.746 164.168 1.00 47.57 75 ALA B C 1
ATOM 4399 O O . ALA B 1 75 ? 33.537 69.726 164.726 1.00 50.81 75 ALA B O 1
ATOM 4401 N N . VAL B 1 76 ? 33.525 71.966 164.515 1.00 49.00 76 VAL B N 1
ATOM 4402 C CA . VAL B 1 76 ? 34.426 72.153 165.649 0.88 51.71 76 VAL B CA 1
ATOM 4403 C C . VAL B 1 76 ? 33.752 71.668 166.926 1.00 53.50 76 VAL B C 1
ATOM 4404 O O . VAL B 1 76 ? 34.322 70.895 167.701 1.00 57.48 76 VAL B O 1
ATOM 4408 N N . GLU B 1 77 ? 32.507 72.085 167.141 1.00 50.77 77 GLU B N 1
ATOM 4409 C CA . GLU B 1 77 ? 31.794 71.675 168.342 1.00 47.55 77 GLU B CA 1
ATOM 4410 C C . GLU B 1 77 ? 31.588 70.161 168.393 1.00 45.27 77 GLU B C 1
ATOM 4411 O O . GLU B 1 77 ? 31.627 69.572 169.480 1.00 45.27 77 GLU B O 1
ATOM 4417 N N . GLU B 1 78 ? 31.384 69.514 167.234 1.00 46.36 78 GLU B N 1
ATOM 4418 C CA . GLU B 1 78 ? 31.116 68.075 167.219 1.00 49.25 78 GLU B CA 1
ATOM 4419 C C . GLU B 1 78 ? 32.336 67.286 167.653 1.00 56.10 78 GLU B C 1
ATOM 4420 O O . GLU B 1 78 ? 32.223 66.354 168.450 1.00 58.56 78 GLU B O 1
ATOM 4426 N N . ALA B 1 79 ? 33.512 67.634 167.137 1.00 61.28 79 ALA B N 1
ATOM 4427 C CA . ALA B 1 79 ? 34.708 66.914 167.551 0.91 66.25 79 ALA B CA 1
ATOM 4428 C C . ALA B 1 79 ? 34.960 67.073 169.042 1.00 71.01 79 ALA B C 1
ATOM 4429 O O . ALA B 1 79 ? 35.619 66.223 169.645 1.00 76.91 79 ALA B O 1
ATOM 4431 N N . LYS B 1 80 ? 34.420 68.127 169.652 1.00 71.03 80 LYS B N 1
ATOM 4432 C CA . LYS B 1 80 ? 34.554 68.328 171.090 0.62 72.80 80 LYS B CA 1
ATOM 4433 C C . LYS B 1 80 ? 33.569 67.461 171.873 1.00 72.08 80 LYS B C 1
ATOM 4434 O O . LYS B 1 80 ? 33.972 66.741 172.791 1.00 73.54 80 LYS B O 1
ATOM 4440 N N . VAL B 1 81 ? 32.278 67.492 171.502 1.00 67.87 81 VAL B N 1
ATOM 4441 C CA . VAL B 1 81 ? 31.234 66.788 172.251 0.90 62.43 81 VAL B CA 1
ATOM 4442 C C . VAL B 1 81 ? 30.855 65.439 171.649 1.00 61.47 81 VAL B C 1
ATOM 4443 O O . VAL B 1 81 ? 30.087 64.691 172.281 1.00 61.51 81 VAL B O 1
ATOM 4447 N N . ARG B 1 82 ? 31.350 65.114 170.449 1.00 60.53 82 ARG B N 1
ATOM 4448 C CA . ARG B 1 82 ? 31.133 63.823 169.779 0.64 63.07 82 ARG B CA 1
ATOM 4449 C C . ARG B 1 82 ? 29.650 63.497 169.621 1.00 61.53 82 ARG B C 1
ATOM 4450 O O . ARG B 1 82 ? 29.228 62.347 169.735 1.00 62.07 82 ARG B O 1
ATOM 4458 N N . HIS B 1 83 ? 28.853 64.519 169.326 1.00 58.73 83 HIS B N 1
ATOM 4459 C CA . HIS B 1 83 ? 27.445 64.323 169.013 1.00 54.38 83 HIS B CA 1
ATOM 4460 C C . HIS B 1 83 ? 27.074 65.385 167.989 1.00 46.60 83 HIS B C 1
ATOM 4461 O O . HIS B 1 83 ? 27.107 66.582 168.300 1.00 45.20 83 HIS B O 1
ATOM 4468 N N . ASP B 1 84 ? 26.730 64.961 166.770 1.00 41.76 84 ASP B N 1
ATOM 4469 C CA . ASP B 1 84 ? 26.452 65.938 165.716 0.93 38.84 84 ASP B CA 1
ATOM 4470 C C . ASP B 1 84 ? 25.192 66.753 166.018 1.00 33.05 84 ASP B C 1
ATOM 4471 O O . ASP B 1 84 ? 25.161 67.965 165.774 1.00 32.90 84 ASP B O 1
ATOM 4476 N N . VAL B 1 85 ? 24.145 66.119 166.553 1.00 33.18 85 VAL B N 1
ATOM 4477 C CA . VAL B 1 85 ? 22.920 66.864 166.865 1.00 29.71 85 VAL B CA 1
ATOM 4478 C C . VAL B 1 85 ? 23.207 67.925 167.913 1.00 28.74 85 VAL B C 1
ATOM 4479 O O . VAL B 1 85 ? 22.842 69.098 167.754 1.00 28.03 85 VAL B O 1
ATOM 4483 N N . MET B 1 86 ? 23.882 67.544 168.998 1.00 30.44 86 MET B N 1
ATOM 4484 C CA . MET B 1 86 ? 24.099 68.522 170.061 1.00 36.42 86 MET B CA 1
ATOM 4485 C C . MET B 1 86 ? 25.012 69.652 169.601 1.00 35.71 86 MET B C 1
ATOM 4486 O O . MET B 1 86 ? 24.786 70.814 169.960 1.00 33.87 86 MET B O 1
ATOM 4491 N N . ALA B 1 87 ? 26.018 69.342 168.769 1.00 36.00 87 ALA B N 1
ATOM 4492 C CA . ALA B 1 87 ? 26.815 70.390 168.136 1.00 32.95 87 ALA B CA 1
ATOM 4493 C C . ALA B 1 87 ? 25.924 71.386 167.391 1.00 30.96 87 ALA B C 1
ATOM 4494 O O . ALA B 1 87 ? 26.098 72.603 167.514 1.00 29.87 87 ALA B O 1
ATOM 4496 N N . HIS B 1 88 ? 24.960 70.885 166.612 1.00 27.52 88 HIS B N 1
ATOM 4497 C CA . HIS B 1 88 ? 24.125 71.797 165.837 1.00 27.95 88 HIS B CA 1
ATOM 4498 C C . HIS B 1 88 ? 23.111 72.525 166.711 1.00 30.61 88 HIS B C 1
ATOM 4499 O O . HIS B 1 88 ? 22.728 73.656 166.392 1.00 28.08 88 HIS B O 1
ATOM 4506 N N . VAL B 1 89 ? 22.674 71.903 167.814 1.00 31.22 89 VAL B N 1
ATOM 4507 C CA . VAL B 1 89 ? 21.878 72.622 168.802 0.90 28.88 89 VAL B CA 1
ATOM 4508 C C . VAL B 1 89 ? 22.668 73.814 169.327 1.00 28.71 89 VAL B C 1
ATOM 4509 O O . VAL B 1 89 ? 22.153 74.930 169.426 1.00 26.92 89 VAL B O 1
ATOM 4513 N N . HIS B 1 90 ? 23.939 73.588 169.659 1.00 32.24 90 HIS B N 1
ATOM 4514 C CA . HIS B 1 90 ? 24.779 74.656 170.184 1.00 34.73 90 HIS B CA 1
ATOM 4515 C C . HIS B 1 90 ? 24.932 75.781 169.169 1.00 35.22 90 HIS B C 1
ATOM 4516 O O . HIS B 1 90 ? 24.672 76.949 169.481 1.00 32.99 90 HIS B O 1
ATOM 4523 N N . VAL B 1 91 ? 25.336 75.446 167.937 1.00 34.15 91 VAL B N 1
ATOM 4524 C CA . VAL B 1 91 ? 25.575 76.484 166.938 0.98 32.34 91 VAL B CA 1
ATOM 4525 C C . VAL B 1 91 ? 24.277 77.211 166.599 1.00 29.39 91 VAL B C 1
ATOM 4526 O O . VAL B 1 91 ? 24.262 78.435 166.439 1.00 29.11 91 VAL B O 1
ATOM 4530 N N . PHE B 1 92 ? 23.164 76.487 166.503 1.00 27.57 92 PHE B N 1
ATOM 4531 C CA . PHE B 1 92 ? 21.906 77.153 166.191 1.00 27.78 92 PHE B CA 1
ATOM 4532 C C . PHE B 1 92 ? 21.551 78.149 167.290 1.00 32.97 92 PHE B C 1
ATOM 4533 O O . PHE B 1 92 ? 21.047 79.255 167.019 1.00 30.94 92 PHE B O 1
ATOM 4541 N N . GLY B 1 93 ? 21.848 77.782 168.541 1.00 32.66 93 GLY B N 1
ATOM 4542 C CA . GLY B 1 93 ? 21.551 78.656 169.656 0.99 30.67 93 GLY B CA 1
ATOM 4543 C C . GLY B 1 93 ? 22.485 79.841 169.748 1.00 32.59 93 GLY B C 1
ATOM 4544 O O . GLY B 1 93 ? 22.115 80.871 170.317 1.00 31.06 93 GLY B O 1
ATOM 4545 N N . GLU B 1 94 ? 23.708 79.708 169.217 1.00 34.29 94 GLU B N 1
ATOM 4546 C CA . GLU B 1 94 ? 24.593 80.865 169.072 0.97 36.71 94 GLU B CA 1
ATOM 4547 C C . GLU B 1 94 ? 24.059 81.821 168.013 1.00 34.93 94 GLU B C 1
ATOM 4548 O O . GLU B 1 94 ? 24.037 83.039 168.212 1.00 33.47 94 GLU B O 1
ATOM 4554 N N . THR B 1 95 ? 23.645 81.284 166.864 1.00 31.84 95 THR B N 1
ATOM 4555 C CA . THR B 1 95 ? 23.091 82.135 165.816 1.00 30.51 95 THR B CA 1
ATOM 4556 C C . THR B 1 95 ? 21.798 82.812 166.268 1.00 30.46 95 THR B C 1
ATOM 4557 O O . THR B 1 95 ? 21.527 83.957 165.883 1.00 33.47 95 THR B O 1
ATOM 4561 N N . CYS B 1 96 ? 20.994 82.118 167.094 1.00 29.08 96 CYS B N 1
ATOM 4562 C CA . CYS B 1 96 ? 19.682 82.570 167.578 1.00 27.22 96 CYS B CA 1
ATOM 4563 C C . CYS B 1 96 ? 19.675 82.659 169.105 1.00 28.43 96 CYS B C 1
ATOM 4564 O O . CYS B 1 96 ? 19.092 81.797 169.787 1.00 27.59 96 CYS B O 1
ATOM 4567 N N . PRO B 1 97 ? 20.272 83.710 169.678 1.00 29.39 97 PRO B N 1
ATOM 4568 C CA . PRO B 1 97 ? 20.459 83.734 171.138 1.00 30.36 97 PRO B CA 1
ATOM 4569 C C . PRO B 1 97 ? 19.166 83.742 171.928 1.00 33.07 97 PRO B C 1
ATOM 4570 O O . PRO B 1 97 ? 19.179 83.304 173.091 1.00 31.33 97 PRO B O 1
ATOM 4574 N N . SER B 1 98 ? 18.062 84.263 171.354 1.00 29.29 98 SER B N 1
ATOM 4575 C CA . SER B 1 98 ? 16.768 84.285 172.039 1.00 27.99 98 SER B CA 1
ATOM 4576 C C . SER B 1 98 ? 16.133 82.898 172.066 1.00 28.80 98 SER B C 1
ATOM 4577 O O . SER B 1 98 ? 15.246 82.645 172.887 1.00 28.04 98 SER B O 1
ATOM 4580 N N . ALA B 1 99 ? 16.588 81.991 171.197 1.00 25.14 99 ALA B N 1
ATOM 4581 C CA . ALA B 1 99 ? 16.084 80.617 171.113 0.94 24.87 99 ALA B CA 1
ATOM 4582 C C . ALA B 1 99 ? 16.984 79.594 171.790 1.00 28.47 99 ALA B C 1
ATOM 4583 O O . ALA B 1 99 ? 16.581 78.425 171.895 1.00 25.27 99 ALA B O 1
ATOM 4585 N N . ALA B 1 100 ? 18.197 79.991 172.231 1.00 27.47 100 ALA B N 1
ATOM 4586 C CA . ALA B 1 100 ? 19.134 79.014 172.788 0.99 29.89 100 ALA B CA 1
ATOM 4587 C C . ALA B 1 100 ? 18.500 78.227 173.923 1.00 32.39 100 ALA B C 1
ATOM 4588 O O . ALA B 1 100 ? 18.743 77.024 174.067 1.00 35.05 100 ALA B O 1
ATOM 4590 N N . GLY B 1 101 ? 17.646 78.878 174.712 1.00 27.25 101 GLY B N 1
ATOM 4591 C CA . GLY B 1 101 ? 17.022 78.200 175.826 1.00 26.50 101 GLY B CA 1
ATOM 4592 C C . GLY B 1 101 ? 16.045 77.098 175.446 1.00 24.87 101 GLY B C 1
ATOM 4593 O O . GLY B 1 101 ? 15.847 76.162 176.218 1.00 28.47 101 GLY B O 1
ATOM 4594 N N . ILE B 1 102 ? 15.417 77.172 174.273 1.00 23.32 102 ILE B N 1
ATOM 4595 C CA . ILE B 1 102 ? 14.307 76.278 173.964 1.00 22.48 102 ILE B CA 1
ATOM 4596 C C . ILE B 1 102 ? 14.544 75.389 172.749 1.00 25.38 102 ILE B C 1
ATOM 4597 O O . ILE B 1 102 ? 13.712 74.503 172.487 1.00 23.18 102 ILE B O 1
ATOM 4602 N N . ILE B 1 103 ? 15.622 75.603 171.980 1.00 22.60 103 ILE B N 1
ATOM 4603 C CA . ILE B 1 103 ? 15.916 74.701 170.876 1.00 22.99 103 ILE B CA 1
ATOM 4604 C C . ILE B 1 103 ? 16.017 73.291 171.416 1.00 25.02 103 ILE B C 1
ATOM 4605 O O . ILE B 1 103 ? 16.725 73.039 172.404 1.00 29.19 103 ILE B O 1
ATOM 4610 N N . HIS B 1 104 ? 15.270 72.377 170.800 1.00 22.91 104 HIS B N 1
ATOM 4611 C CA . HIS B 1 104 ? 15.299 70.934 171.074 0.86 23.56 104 HIS B CA 1
ATOM 4612 C C . HIS B 1 104 ? 14.588 70.600 172.379 1.00 24.89 104 HIS B C 1
ATOM 4613 O O . HIS B 1 104 ? 14.732 69.462 172.857 1.00 22.78 104 HIS B O 1
ATOM 4620 N N . LEU B 1 105 ? 13.846 71.545 172.977 1.00 22.99 105 LEU B N 1
ATOM 4621 C CA . LEU B 1 105 ? 13.220 71.325 174.291 1.00 25.41 105 LEU B CA 1
ATOM 4622 C C . LEU B 1 105 ? 12.376 70.053 174.299 1.00 27.46 105 LEU B C 1
ATOM 4623 O O . LEU B 1 105 ? 11.439 69.902 173.494 1.00 23.40 105 LEU B O 1
ATOM 4628 N N . GLY B 1 106 ? 12.727 69.127 175.204 1.00 24.83 106 GLY B N 1
ATOM 4629 C CA . GLY B 1 106 ? 12.026 67.874 175.378 1.00 23.35 106 GLY B CA 1
ATOM 4630 C C . GLY B 1 106 ? 12.400 66.771 174.410 1.00 25.59 106 GLY B C 1
ATOM 4631 O O . GLY B 1 106 ? 12.028 65.614 174.633 1.00 26.20 106 GLY B O 1
ATOM 4632 N N . ALA B 1 107 ? 13.076 67.087 173.312 1.00 24.17 107 ALA B N 1
ATOM 4633 C CA . ALA B 1 107 ? 13.239 66.123 172.237 1.00 21.80 107 ALA B CA 1
ATOM 4634 C C . ALA B 1 107 ? 14.467 65.240 172.460 1.00 25.81 107 ALA B C 1
ATOM 4635 O O . ALA B 1 107 ? 15.383 65.573 173.212 1.00 28.71 107 ALA B O 1
ATOM 4637 N N . THR B 1 108 ? 14.488 64.120 171.768 1.00 27.01 108 THR B N 1
ATOM 4638 C CA . THR B 1 108 ? 15.680 63.297 171.667 1.00 25.35 108 THR B CA 1
ATOM 4639 C C . THR B 1 108 ? 16.297 63.480 170.280 1.00 26.75 108 THR B C 1
ATOM 4640 O O . THR B 1 108 ? 15.681 64.026 169.356 1.00 22.76 108 THR B O 1
ATOM 4644 N N . SER B 1 109 ? 17.535 63.001 170.157 1.00 25.39 109 SER B N 1
ATOM 4645 C CA . SER B 1 109 ? 18.316 63.121 168.931 1.00 26.62 109 SER B CA 1
ATOM 4646 C C . SER B 1 109 ? 17.529 62.762 167.669 1.00 24.48 109 SER B C 1
ATOM 4647 O O . SER B 1 109 ? 17.615 63.463 166.647 1.00 25.55 109 SER B O 1
ATOM 4650 N N . CYS B 1 110 ? 16.802 61.640 167.697 1.00 18.95 110 CYS B N 1
ATOM 4651 C CA . CYS B 1 110 ? 16.088 61.180 166.519 1.00 20.33 110 CYS B CA 1
ATOM 4652 C C . CYS B 1 110 ? 14.928 62.086 166.137 1.00 19.90 110 CYS B C 1
ATOM 4653 O O . CYS B 1 110 ? 14.414 61.977 165.017 1.00 25.42 110 CYS B O 1
ATOM 4656 N N . PHE B 1 111 ? 14.517 62.988 167.014 1.00 18.22 111 PHE B N 1
ATOM 4657 C CA . PHE B 1 111 ? 13.546 63.973 166.573 1.00 19.77 111 PHE B CA 1
ATOM 4658 C C . PHE B 1 111 ? 14.042 64.677 165.299 1.00 20.28 111 PHE B C 1
ATOM 4659 O O . PHE B 1 111 ? 13.265 64.878 164.360 1.00 21.12 111 PHE B O 1
ATOM 4667 N N . VAL B 1 112 ? 15.318 65.073 165.233 1.00 21.23 112 VAL B N 1
ATOM 4668 C CA . VAL B 1 112 ? 15.719 65.774 164.012 1.00 22.45 112 VAL B CA 1
ATOM 4669 C C . VAL B 1 112 ? 16.276 64.798 162.978 1.00 25.72 112 VAL B C 1
ATOM 4670 O O . VAL B 1 112 ? 15.969 64.917 161.788 1.00 23.86 112 VAL B O 1
ATOM 4674 N N . THR B 1 113 ? 17.058 63.787 163.383 1.00 23.24 113 THR B N 1
ATOM 4675 C CA . THR B 1 113 ? 17.731 62.972 162.373 1.00 23.64 113 THR B CA 1
ATOM 4676 C C . THR B 1 113 ? 16.751 62.071 161.624 1.00 26.29 113 THR B C 1
ATOM 4677 O O . THR B 1 113 ? 16.857 61.907 160.396 1.00 27.21 113 THR B O 1
ATOM 4681 N N . ASP B 1 114 ? 15.783 61.499 162.343 1.00 22.32 114 ASP B N 1
ATOM 4682 C CA . ASP B 1 114 ? 14.848 60.526 161.781 1.00 25.02 114 ASP B CA 1
ATOM 4683 C C . ASP B 1 114 ? 13.757 61.225 160.993 1.00 24.75 114 ASP B C 1
ATOM 4684 O O . ASP B 1 114 ? 13.393 60.789 159.896 1.00 20.40 114 ASP B O 1
ATOM 4689 N N . ASN B 1 115 ? 13.187 62.299 161.561 1.00 20.45 115 ASN B N 1
ATOM 4690 C CA . ASN B 1 115 ? 12.164 63.007 160.810 1.00 20.45 115 ASN B CA 1
ATOM 4691 C C . ASN B 1 115 ? 12.760 63.629 159.559 1.00 21.18 115 ASN B C 1
ATOM 4692 O O . ASN B 1 115 ? 12.112 63.649 158.506 1.00 23.85 115 ASN B O 1
ATOM 4697 N N . ALA B 1 116 ? 14.002 64.116 159.639 1.00 20.53 116 ALA B N 1
ATOM 4698 C CA . ALA B 1 116 ? 14.616 64.671 158.428 1.00 20.42 116 ALA B CA 1
ATOM 4699 C C . ALA B 1 116 ? 14.742 63.601 157.346 1.00 22.96 116 ALA B C 1
ATOM 4700 O O . ALA B 1 116 ? 14.436 63.850 156.169 1.00 22.36 116 ALA B O 1
ATOM 4702 N N . ASP B 1 117 ? 15.158 62.383 157.734 1.00 21.83 117 ASP B N 1
ATOM 4703 C CA . ASP B 1 117 ? 15.278 61.314 156.739 0.98 21.55 117 ASP B CA 1
ATOM 4704 C C . ASP B 1 117 ? 13.939 60.997 156.091 1.00 19.99 117 ASP B C 1
ATOM 4705 O O . ASP B 1 117 ? 13.869 60.800 154.882 1.00 22.74 117 ASP B O 1
ATOM 4710 N N . LEU B 1 118 ? 12.855 60.952 156.870 1.00 21.33 118 LEU B N 1
ATOM 4711 C CA . LEU B 1 118 ? 11.563 60.640 156.266 1.00 19.95 118 LEU B CA 1
ATOM 4712 C C . LEU B 1 118 ? 11.140 61.748 155.308 1.00 25.51 118 LEU B C 1
ATOM 4713 O O . LEU B 1 118 ? 10.610 61.480 154.215 1.00 22.09 118 LEU B O 1
ATOM 4718 N N . ILE B 1 119 ? 11.379 62.998 155.698 1.00 21.78 119 ILE B N 1
ATOM 4719 C CA . ILE B 1 119 ? 11.151 64.110 154.787 1.00 22.98 119 ILE B CA 1
ATOM 4720 C C . ILE B 1 119 ? 11.938 63.903 153.500 1.00 22.16 119 ILE B C 1
ATOM 4721 O O . ILE B 1 119 ? 11.409 64.067 152.398 1.00 20.77 119 ILE B O 1
ATOM 4726 N N . PHE B 1 120 ? 13.214 63.533 153.617 1.00 21.53 120 PHE B N 1
ATOM 4727 C CA . PHE B 1 120 ? 14.027 63.379 152.408 0.99 25.57 120 PHE B CA 1
ATOM 4728 C C . PHE B 1 120 ? 13.479 62.273 151.512 1.00 22.83 120 PHE B C 1
ATOM 4729 O O . PHE B 1 120 ? 13.515 62.388 150.280 1.00 21.30 120 PHE B O 1
ATOM 4737 N N . LEU B 1 121 ? 13.003 61.172 152.119 1.00 22.88 121 LEU B N 1
ATOM 4738 C CA . LEU B 1 121 ? 12.475 60.056 151.333 0.93 23.92 121 LEU B CA 1
ATOM 4739 C C . LEU B 1 121 ? 11.265 60.495 150.521 1.00 25.69 121 LEU B C 1
ATOM 4740 O O . LEU B 1 121 ? 11.167 60.208 149.320 1.00 25.49 121 LEU B O 1
ATOM 4745 N N . ARG B 1 122 ? 10.328 61.206 151.143 1.00 23.63 122 ARG B N 1
ATOM 4746 C CA A ARG B 1 122 ? 9.181 61.658 150.364 0.51 25.67 122 ARG B CA 1
ATOM 4747 C CA B ARG B 1 122 ? 9.175 61.674 150.378 0.48 25.71 122 ARG B CA 1
ATOM 4748 C C . ARG B 1 122 ? 9.588 62.723 149.346 1.00 26.26 122 ARG B C 1
ATOM 4749 O O . ARG B 1 122 ? 9.153 62.669 148.182 1.00 22.61 122 ARG B O 1
ATOM 4764 N N . ASP B 1 123 ? 10.434 63.690 149.749 1.00 22.04 123 ASP B N 1
ATOM 4765 C CA . ASP B 1 123 ? 10.926 64.684 148.784 1.00 23.70 123 ASP B CA 1
ATOM 4766 C C . ASP B 1 123 ? 11.617 64.005 147.607 1.00 23.00 123 ASP B C 1
ATOM 4767 O O . ASP B 1 123 ? 11.520 64.470 146.460 1.00 25.50 123 ASP B O 1
ATOM 4772 N N . ALA B 1 124 ? 12.349 62.925 147.880 1.00 25.95 124 ALA B N 1
ATOM 4773 C CA . ALA B 1 124 ? 13.043 62.214 146.809 1.00 25.33 124 ALA B CA 1
ATOM 4774 C C . ALA B 1 124 ? 12.045 61.580 145.853 1.00 29.72 124 ALA B C 1
ATOM 4775 O O . ALA B 1 124 ? 12.200 61.686 144.627 1.00 27.24 124 ALA B O 1
ATOM 4777 N N . TYR B 1 125 ? 10.983 60.954 146.391 1.00 27.53 125 TYR B N 1
ATOM 4778 C CA . TYR B 1 125 ? 9.955 60.414 145.504 0.97 25.80 125 TYR B CA 1
ATOM 4779 C C . TYR B 1 125 ? 9.328 61.499 144.644 1.00 26.75 125 TYR B C 1
ATOM 4780 O O . TYR B 1 125 ? 9.034 61.276 143.458 1.00 25.89 125 TYR B O 1
ATOM 4789 N N . ASP B 1 126 ? 9.112 62.683 145.220 1.00 24.91 126 ASP B N 1
ATOM 4790 C CA . ASP B 1 126 ? 8.520 63.792 144.478 0.86 26.73 126 ASP B CA 1
ATOM 4791 C C . ASP B 1 126 ? 9.451 64.327 143.390 1.00 25.88 126 ASP B C 1
ATOM 4792 O O . ASP B 1 126 ? 8.996 65.070 142.514 1.00 28.29 126 ASP B O 1
ATOM 4797 N N . VAL B 1 127 ? 10.735 63.975 143.422 1.00 24.09 127 VAL B N 1
ATOM 4798 C CA . VAL B 1 127 ? 11.598 64.230 142.271 1.00 27.58 127 VAL B CA 1
ATOM 4799 C C . VAL B 1 127 ? 11.475 63.093 141.258 1.00 30.16 127 VAL B C 1
ATOM 4800 O O . VAL B 1 127 ? 11.303 63.329 140.056 1.00 31.01 127 VAL B O 1
ATOM 4804 N N . LEU B 1 128 ? 11.493 61.851 141.733 1.00 24.62 128 LEU B N 1
ATOM 4805 C CA . LEU B 1 128 ? 11.429 60.700 140.838 0.99 26.48 128 LEU B CA 1
ATOM 4806 C C . LEU B 1 128 ? 10.131 60.669 140.046 1.00 27.81 128 LEU B C 1
ATOM 4807 O O . LEU B 1 128 ? 10.137 60.389 138.845 1.00 28.96 128 LEU B O 1
ATOM 4812 N N . ILE B 1 129 ? 9.002 60.904 140.708 1.00 25.47 129 ILE B N 1
ATOM 4813 C CA . ILE B 1 129 ? 7.722 60.534 140.102 1.00 24.38 129 ILE B CA 1
ATOM 4814 C C . ILE B 1 129 ? 7.451 61.446 138.911 1.00 27.03 129 ILE B C 1
ATOM 4815 O O . ILE B 1 129 ? 7.020 60.955 137.857 1.00 29.86 129 ILE B O 1
ATOM 4820 N N . PRO B 1 130 ? 7.736 62.748 138.966 1.00 29.28 130 PRO B N 1
ATOM 4821 C CA . PRO B 1 130 ? 7.584 63.532 137.733 1.00 28.03 130 PRO B CA 1
ATOM 4822 C C . PRO B 1 130 ? 8.434 63.018 136.583 1.00 31.29 130 PRO B C 1
ATOM 4823 O O . PRO B 1 130 ? 8.001 63.096 135.428 1.00 31.87 130 PRO B O 1
ATOM 4827 N N . LYS B 1 131 ? 9.618 62.456 136.851 1.00 29.71 131 LYS B N 1
ATOM 4828 C CA . LYS B 1 131 ? 10.447 61.968 135.755 1.00 30.82 131 LYS B CA 1
ATOM 4829 C C . LYS B 1 131 ? 9.841 60.709 135.134 1.00 31.84 131 LYS B C 1
ATOM 4830 O O . LYS B 1 131 ? 9.697 60.612 133.912 1.00 32.01 131 LYS B O 1
ATOM 4836 N N . LEU B 1 132 ? 9.465 59.744 135.969 1.00 25.82 132 LEU B N 1
ATOM 4837 C CA . LEU B 1 132 ? 8.768 58.554 135.492 1.00 26.54 132 LEU B CA 1
ATOM 4838 C C . LEU B 1 132 ? 7.531 58.908 134.674 1.00 28.47 132 LEU B C 1
ATOM 4839 O O . LEU B 1 132 ? 7.268 58.297 133.631 1.00 27.52 132 LEU B O 1
ATOM 4844 N N . VAL B 1 133 ? 6.746 59.884 135.137 1.00 27.22 133 VAL B N 1
ATOM 4845 C CA . VAL B 1 133 ? 5.568 60.299 134.384 1.00 28.40 133 VAL B CA 1
ATOM 4846 C C . VAL B 1 133 ? 5.959 60.720 132.971 1.00 31.66 133 VAL B C 1
ATOM 4847 O O . VAL B 1 133 ? 5.286 60.376 131.983 1.00 33.67 133 VAL B O 1
ATOM 4851 N N . ASN B 1 134 ? 7.051 61.470 132.848 1.00 29.82 134 ASN B N 1
ATOM 4852 C CA . ASN B 1 134 ? 7.432 61.937 131.527 1.00 32.20 134 ASN B CA 1
ATOM 4853 C C . ASN B 1 134 ? 8.009 60.816 130.683 1.00 33.22 134 ASN B C 1
ATOM 4854 O O . ASN B 1 134 ? 7.824 60.812 129.463 1.00 33.51 134 ASN B O 1
ATOM 4859 N N . VAL B 1 135 ? 8.697 59.856 131.302 1.00 30.50 135 VAL B N 1
ATOM 4860 C CA . VAL B 1 135 ? 9.137 58.696 130.536 1.00 29.79 135 VAL B CA 1
ATOM 4861 C C . VAL B 1 135 ? 7.930 57.980 129.952 1.00 30.80 135 VAL B C 1
ATOM 4862 O O . VAL B 1 135 ? 7.881 57.688 128.754 1.00 32.18 135 VAL B O 1
ATOM 4866 N N . ILE B 1 136 ? 6.926 57.704 130.793 1.00 29.36 136 ILE B N 1
ATOM 4867 C CA . ILE B 1 136 ? 5.705 57.069 130.304 1.00 30.34 136 ILE B CA 1
ATOM 4868 C C . ILE B 1 136 ? 5.104 57.881 129.162 1.00 33.34 136 ILE B C 1
ATOM 4869 O O . ILE B 1 136 ? 4.701 57.336 128.123 1.00 35.70 136 ILE B O 1
ATOM 4874 N N . ASP B 1 137 ? 5.066 59.203 129.324 1.00 34.54 137 ASP B N 1
ATOM 4875 C CA . ASP B 1 137 ? 4.488 60.066 128.296 1.00 33.25 137 ASP B CA 1
ATOM 4876 C C . ASP B 1 137 ? 5.204 59.911 126.950 1.00 35.95 137 ASP B C 1
ATOM 4877 O O . ASP B 1 137 ? 4.556 59.684 125.913 1.00 34.27 137 ASP B O 1
ATOM 4882 N N . ARG B 1 138 ? 6.542 60.045 126.939 1.00 38.29 138 ARG B N 1
ATOM 4883 C CA . ARG B 1 138 ? 7.280 60.000 125.668 0.96 39.54 138 ARG B CA 1
ATOM 4884 C C . ARG B 1 138 ? 7.251 58.607 125.053 1.00 37.39 138 ARG B C 1
ATOM 4885 O O . ARG B 1 138 ? 7.201 58.463 123.833 1.00 37.17 138 ARG B O 1
ATOM 4893 N N . LEU B 1 139 ? 7.317 57.564 125.871 1.00 35.95 139 LEU B N 1
ATOM 4894 C CA . LEU B 1 139 ? 7.327 56.227 125.293 1.00 33.73 139 LEU B CA 1
ATOM 4895 C C . LEU B 1 139 ? 5.958 55.854 124.730 1.00 34.25 139 LEU B C 1
ATOM 4896 O O . LEU B 1 139 ? 5.881 55.191 123.691 1.00 34.46 139 LEU B O 1
ATOM 4901 N N . SER B 1 140 ? 4.869 56.278 125.381 1.00 31.72 140 SER B N 1
ATOM 4902 C CA . SER B 1 140 ? 3.550 55.929 124.873 1.00 35.61 140 SER B CA 1
ATOM 4903 C C . SER B 1 140 ? 3.238 56.685 123.595 1.00 38.59 140 SER B C 1
ATOM 4904 O O . SER B 1 140 ? 2.552 56.155 122.711 1.00 37.74 140 SER B O 1
ATOM 4907 N N . LYS B 1 141 ? 3.736 57.918 123.476 1.00 38.02 141 LYS B N 1
ATOM 4908 C CA . LYS B 1 141 ? 3.614 58.619 122.206 1.00 39.52 141 LYS B CA 1
ATOM 4909 C C . LYS B 1 141 ? 4.364 57.862 121.132 1.00 36.77 141 LYS B C 1
ATOM 4910 O O . LYS B 1 141 ? 3.862 57.689 120.010 1.00 39.43 141 LYS B O 1
ATOM 4916 N N . PHE B 1 142 ? 5.558 57.377 121.476 1.00 34.19 142 PHE B N 1
ATOM 4917 C CA . PHE B 1 142 ? 6.300 56.482 120.591 0.78 34.47 142 PHE B CA 1
ATOM 4918 C C . PHE B 1 142 ? 5.481 55.245 120.244 1.00 34.17 142 PHE B C 1
ATOM 4919 O O . PHE B 1 142 ? 5.351 54.885 119.073 1.00 34.21 142 PHE B O 1
ATOM 4927 N N . ALA B 1 143 ? 4.928 54.572 121.258 1.00 35.44 143 ALA B N 1
ATOM 4928 C CA . ALA B 1 143 ? 4.145 53.363 121.013 0.91 36.13 143 ALA B CA 1
ATOM 4929 C C . ALA B 1 143 ? 2.997 53.634 120.036 1.00 38.42 143 ALA B C 1
ATOM 4930 O O . ALA B 1 143 ? 2.776 52.877 119.073 1.00 35.16 143 ALA B O 1
ATOM 4932 N N . LEU B 1 144 ? 2.263 54.726 120.256 1.00 39.36 144 LEU B N 1
ATOM 4933 C CA . LEU B 1 144 ? 1.140 55.032 119.378 1.00 41.23 144 LEU B CA 1
ATOM 4934 C C . LEU B 1 144 ? 1.607 55.304 117.952 1.00 41.95 144 LEU B C 1
ATOM 4935 O O . LEU B 1 144 ? 0.985 54.842 116.988 1.00 42.45 144 LEU B O 1
ATOM 4940 N N . GLU B 1 145 ? 2.708 56.047 117.802 1.00 42.37 145 GLU B N 1
ATOM 4941 C CA . GLU B 1 145 ? 3.217 56.404 116.480 1.00 44.92 145 GLU B CA 1
ATOM 4942 C C . GLU B 1 145 ? 3.564 55.172 115.657 1.00 45.61 145 GLU B C 1
ATOM 4943 O O . GLU B 1 145 ? 3.405 55.174 114.423 1.00 45.25 145 GLU B O 1
ATOM 4949 N N . TYR B 1 146 ? 4.022 54.108 116.321 1.00 41.74 146 TYR B N 1
ATOM 4950 C CA . TYR B 1 146 ? 4.531 52.913 115.658 1.00 41.14 146 TYR B CA 1
ATOM 4951 C C . TYR B 1 146 ? 3.622 51.707 115.853 1.00 39.39 146 TYR B C 1
ATOM 4952 O O . TYR B 1 146 ? 4.048 50.572 115.605 1.00 38.22 146 TYR B O 1
ATOM 4961 N N . LYS B 1 147 ? 2.371 51.942 116.269 1.00 33.94 147 LYS B N 1
ATOM 4962 C CA . LYS B 1 147 ? 1.451 50.856 116.592 1.00 37.73 147 LYS B CA 1
ATOM 4963 C C . LYS B 1 147 ? 1.219 49.921 115.410 1.00 40.63 147 LYS B C 1
ATOM 4964 O O . LYS B 1 147 ? 0.920 48.735 115.612 1.00 40.23 147 LYS B O 1
ATOM 4970 N N . ASP B 1 148 ? 1.358 50.427 114.180 1.00 35.64 148 ASP B N 1
ATOM 4971 C CA . ASP B 1 148 ? 1.053 49.651 112.993 0.90 43.49 148 ASP B CA 1
ATOM 4972 C C . ASP B 1 148 ? 2.274 49.027 112.341 1.00 42.90 148 ASP B C 1
ATOM 4973 O O . ASP B 1 148 ? 2.104 48.235 111.410 1.00 45.42 148 ASP B O 1
ATOM 4978 N N . LEU B 1 149 ? 3.484 49.362 112.789 1.00 38.43 149 LEU B N 1
ATOM 4979 C CA . LEU B 1 149 ? 4.681 48.940 112.066 1.00 36.50 149 LEU B CA 1
ATOM 4980 C C . LEU B 1 149 ? 5.055 47.502 112.417 1.00 36.41 149 LEU B C 1
ATOM 4981 O O . LEU B 1 149 ? 5.562 47.247 113.512 1.00 36.06 149 LEU B O 1
ATOM 4986 N N . PRO B 1 150 ? 4.861 46.554 111.502 1.00 36.45 150 PRO B N 1
ATOM 4987 C CA . PRO B 1 150 ? 5.125 45.146 111.823 1.00 37.54 150 PRO B CA 1
ATOM 4988 C C . PRO B 1 150 ? 6.605 44.915 112.091 1.00 36.52 150 PRO B C 1
ATOM 4989 O O . PRO B 1 150 ? 7.467 45.519 111.448 1.00 35.07 150 PRO B O 1
ATOM 4993 N N . VAL B 1 151 ? 6.893 44.019 113.036 1.00 36.37 151 VAL B N 1
ATOM 4994 C CA . VAL B 1 151 ? 8.265 43.731 113.443 1.00 33.83 151 VAL B CA 1
ATOM 4995 C C . VAL B 1 151 ? 8.349 42.249 113.799 1.00 33.54 151 VAL B C 1
ATOM 4996 O O . VAL B 1 151 ? 7.382 41.654 114.280 1.00 35.12 151 VAL B O 1
ATOM 5000 N N . LEU B 1 152 ? 9.499 41.637 113.511 1.00 31.02 152 LEU B N 1
ATOM 5001 C CA . LEU B 1 152 ? 9.709 40.231 113.849 1.00 35.36 152 LEU B CA 1
ATOM 5002 C C . LEU B 1 152 ? 9.605 40.021 115.355 1.00 38.33 152 LEU B C 1
ATOM 5003 O O . LEU B 1 152 ? 10.319 40.668 116.131 1.00 35.98 152 LEU B O 1
ATOM 5008 N N . GLY B 1 153 ? 8.688 39.130 115.779 1.00 39.62 153 GLY B N 1
ATOM 5009 C CA . GLY B 1 153 ? 8.633 38.762 117.182 1.00 36.52 153 GLY B CA 1
ATOM 5010 C C . GLY B 1 153 ? 9.790 37.853 117.554 1.00 34.66 153 GLY B C 1
ATOM 5011 O O . GLY B 1 153 ? 10.381 37.216 116.685 1.00 34.57 153 GLY B O 1
ATOM 5012 N N . TRP B 1 154 ? 10.123 37.817 118.852 1.00 34.69 154 TRP B N 1
ATOM 5013 C CA . TRP B 1 154 ? 11.248 37.023 119.347 0.97 33.60 154 TRP B CA 1
ATOM 5014 C C . TRP B 1 154 ? 10.840 36.257 120.597 1.00 29.54 154 TRP B C 1
ATOM 5015 O O . TRP B 1 154 ? 10.516 36.871 121.619 1.00 28.57 154 TRP B O 1
ATOM 5026 N N . THR B 1 155 ? 10.892 34.924 120.534 1.00 28.37 155 THR B N 1
ATOM 5027 C CA . THR B 1 155 ? 10.810 34.082 121.724 1.00 29.97 155 THR B CA 1
ATOM 5028 C C . THR B 1 155 ? 12.004 33.147 121.705 1.00 32.41 155 THR B C 1
ATOM 5029 O O . THR B 1 155 ? 12.392 32.643 120.646 1.00 29.80 155 THR B O 1
ATOM 5033 N N . HIS B 1 156 ? 12.597 32.941 122.879 1.00 31.75 156 HIS B N 1
ATOM 5034 C CA . HIS B 1 156 ? 13.929 32.361 122.985 0.95 31.73 156 HIS B CA 1
ATOM 5035 C C . HIS B 1 156 ? 14.963 33.140 122.157 1.00 31.29 156 HIS B C 1
ATOM 5036 O O . HIS B 1 156 ? 16.022 32.592 121.852 1.00 31.13 156 HIS B O 1
ATOM 5043 N N . PHE B 1 157 ? 14.677 34.409 121.807 1.00 27.68 157 PHE B N 1
ATOM 5044 C CA . PHE B 1 157 ? 15.438 35.178 120.812 1.00 29.08 157 PHE B CA 1
ATOM 5045 C C . PHE B 1 157 ? 15.567 34.387 119.512 1.00 31.38 157 PHE B C 1
ATOM 5046 O O . PHE B 1 157 ? 16.603 34.389 118.838 1.00 29.35 157 PHE B O 1
ATOM 5054 N N . GLN B 1 158 ? 14.491 33.690 119.160 1.00 32.61 158 GLN B N 1
ATOM 5055 C CA . GLN B 1 158 ? 14.374 33.080 117.850 0.96 34.33 158 GLN B CA 1
ATOM 5056 C C . GLN B 1 158 ? 13.141 33.637 117.146 1.00 33.81 158 GLN B C 1
ATOM 5057 O O . GLN B 1 158 ? 12.202 34.098 117.810 1.00 35.03 158 GLN B O 1
ATOM 5063 N N . PRO B 1 159 ? 13.127 33.636 115.813 1.00 32.54 159 PRO B N 1
ATOM 5064 C CA . PRO B 1 159 ? 12.005 34.242 115.080 1.00 31.69 159 PRO B CA 1
ATOM 5065 C C . PRO B 1 159 ? 10.655 33.722 115.558 1.00 34.04 159 PRO B C 1
ATOM 5066 O O . PRO B 1 159 ? 10.446 32.515 115.710 1.00 34.94 159 PRO B O 1
ATOM 5070 N N . ALA B 1 160 ? 9.728 34.647 115.785 1.00 33.35 160 ALA B N 1
ATOM 5071 C CA . ALA B 1 160 ? 8.412 34.318 116.308 0.72 35.38 160 ALA B CA 1
ATOM 5072 C C . ALA B 1 160 ? 7.364 35.206 115.645 1.00 36.10 160 ALA B C 1
ATOM 5073 O O . ALA B 1 160 ? 7.690 36.207 115.001 1.00 33.59 160 ALA B O 1
ATOM 5075 N N . GLN B 1 161 ? 6.092 34.841 115.841 1.00 39.65 161 GLN B N 1
ATOM 5076 C CA . GLN B 1 161 ? 4.979 35.505 115.160 1.00 42.46 161 GLN B CA 1
ATOM 5077 C C . GLN B 1 161 ? 5.092 37.020 115.249 1.00 38.68 161 GLN B C 1
ATOM 5078 O O . GLN B 1 161 ? 5.388 37.574 116.308 1.00 37.80 161 GLN B O 1
ATOM 5084 N N . LEU B 1 162 ? 4.850 37.682 114.121 1.00 36.28 162 LEU B N 1
ATOM 5085 C CA . LEU B 1 162 ? 5.000 39.127 114.015 1.00 35.10 162 LEU B CA 1
ATOM 5086 C C . LEU B 1 162 ? 4.216 39.866 115.097 1.00 37.80 162 LEU B C 1
ATOM 5087 O O . LEU B 1 162 ? 3.068 39.530 115.405 1.00 41.46 162 LEU B O 1
ATOM 5092 N N . THR B 1 163 ? 4.846 40.894 115.664 1.00 35.56 163 THR B N 1
ATOM 5093 C CA . THR B 1 163 ? 4.126 41.893 116.438 1.00 35.07 163 THR B CA 1
ATOM 5094 C C . THR B 1 163 ? 4.345 43.256 115.780 1.00 35.39 163 THR B C 1
ATOM 5095 O O . THR B 1 163 ? 4.655 43.314 114.588 1.00 37.20 163 THR B O 1
ATOM 5099 N N . THR B 1 164 ? 4.156 44.360 116.499 1.00 33.84 164 THR B N 1
ATOM 5100 C CA . THR B 1 164 ? 4.484 45.661 115.938 1.00 34.63 164 THR B CA 1
ATOM 5101 C C . THR B 1 164 ? 5.405 46.408 116.881 1.00 36.12 164 THR B C 1
ATOM 5102 O O . THR B 1 164 ? 5.499 46.099 118.068 1.00 37.25 164 THR B O 1
ATOM 5106 N N . VAL B 1 165 ? 6.123 47.377 116.318 1.00 36.11 165 VAL B N 1
ATOM 5107 C CA . VAL B 1 165 ? 7.068 48.150 117.119 1.00 34.35 165 VAL B CA 1
ATOM 5108 C C . VAL B 1 165 ? 6.355 48.796 118.307 1.00 29.51 165 VAL B C 1
ATOM 5109 O O . VAL B 1 165 ? 6.809 48.704 119.448 1.00 28.49 165 VAL B O 1
ATOM 5113 N N . GLY B 1 166 ? 5.221 49.452 118.050 1.00 32.87 166 GLY B N 1
ATOM 5114 C CA . GLY B 1 166 ? 4.464 50.052 119.132 1.00 31.45 166 GLY B CA 1
ATOM 5115 C C . GLY B 1 166 ? 3.978 49.041 120.156 1.00 32.72 166 GLY B C 1
ATOM 5116 O O . GLY B 1 166 ? 3.991 49.316 121.356 1.00 31.64 166 GLY B O 1
ATOM 5117 N N . LYS B 1 167 ? 3.516 47.869 119.696 1.00 33.26 167 LYS B N 1
ATOM 5118 C CA . LYS B 1 167 ? 3.041 46.849 120.634 1.00 31.43 167 LYS B CA 1
ATOM 5119 C C . LYS B 1 167 ? 4.151 46.411 121.583 1.00 30.14 167 LYS B C 1
ATOM 5120 O O . LYS B 1 167 ? 3.951 46.328 122.807 1.00 28.43 167 LYS B O 1
ATOM 5126 N N . ARG B 1 168 ? 5.340 46.135 121.041 1.00 28.50 168 ARG B N 1
ATOM 5127 C CA . ARG B 1 168 ? 6.462 45.787 121.919 1.00 26.37 168 ARG B CA 1
ATOM 5128 C C . ARG B 1 168 ? 6.720 46.880 122.957 1.00 29.27 168 ARG B C 1
ATOM 5129 O O . ARG B 1 168 ? 6.942 46.590 124.140 1.00 29.69 168 ARG B O 1
ATOM 5137 N N . ALA B 1 169 ? 6.666 48.147 122.547 1.00 33.18 169 ALA B N 1
ATOM 5138 C CA . ALA B 1 169 ? 6.867 49.232 123.510 1.00 34.00 169 ALA B CA 1
ATOM 5139 C C . ALA B 1 169 ? 5.800 49.257 124.605 1.00 32.59 169 ALA B C 1
ATOM 5140 O O . ALA B 1 169 ? 6.053 49.798 125.687 1.00 30.62 169 ALA B O 1
ATOM 5142 N N . THR B 1 170 ? 4.601 48.708 124.356 1.00 31.33 170 THR B N 1
ATOM 5143 C CA . THR B 1 170 ? 3.630 48.660 125.448 1.00 30.68 170 THR B CA 1
ATOM 5144 C C . THR B 1 170 ? 4.057 47.691 126.537 1.00 30.45 170 THR B C 1
ATOM 5145 O O . THR B 1 170 ? 3.636 47.852 127.687 1.00 32.75 170 THR B O 1
ATOM 5149 N N . LEU B 1 171 ? 4.889 46.702 126.206 1.00 30.56 171 LEU B N 1
ATOM 5150 C CA . LEU B 1 171 ? 5.416 45.821 127.243 1.00 30.97 171 LEU B CA 1
ATOM 5151 C C . LEU B 1 171 ? 6.203 46.632 128.248 1.00 30.00 171 LEU B C 1
ATOM 5152 O O . LEU B 1 171 ? 6.000 46.510 129.467 1.00 27.30 171 LEU B O 1
ATOM 5157 N N . TRP B 1 172 ? 7.119 47.467 127.750 1.00 29.88 172 TRP B N 1
ATOM 5158 C CA . TRP B 1 172 ? 7.899 48.314 128.641 1.00 29.96 172 TRP B CA 1
ATOM 5159 C C . TRP B 1 172 ? 6.983 49.290 129.357 1.00 28.01 172 TRP B C 1
ATOM 5160 O O . TRP B 1 172 ? 7.164 49.585 130.545 1.00 27.28 172 TRP B O 1
ATOM 5171 N N . LEU B 1 173 ? 5.981 49.784 128.643 1.00 29.34 173 LEU B N 1
ATOM 5172 C CA . LEU B 1 173 ? 5.047 50.736 129.212 1.00 29.37 173 LEU B CA 1
ATOM 5173 C C . LEU B 1 173 ? 4.267 50.110 130.356 1.00 25.75 173 LEU B C 1
ATOM 5174 O O . LEU B 1 173 ? 4.109 50.722 131.415 1.00 29.39 173 LEU B O 1
ATOM 5179 N N . GLN B 1 174 ? 3.748 48.897 130.154 1.00 24.34 174 GLN B N 1
ATOM 5180 C CA . GLN B 1 174 ? 3.008 48.248 131.240 1.00 28.36 174 GLN B CA 1
ATOM 5181 C C . GLN B 1 174 ? 3.873 48.104 132.497 1.00 30.33 174 GLN B C 1
ATOM 5182 O O . GLN B 1 174 ? 3.399 48.354 133.615 1.00 28.73 174 GLN B O 1
ATOM 5188 N N . GLU B 1 175 ? 5.154 47.719 132.342 1.00 25.84 175 GLU B N 1
ATOM 5189 C CA . GLU B 1 175 ? 6.008 47.615 133.526 1.00 24.01 175 GLU B CA 1
ATOM 5190 C C . GLU B 1 175 ? 6.153 48.975 134.213 1.00 24.94 175 GLU B C 1
ATOM 5191 O O . GLU B 1 175 ? 6.066 49.067 135.440 1.00 25.63 175 GLU B O 1
ATOM 5197 N N . LEU B 1 176 ? 6.307 50.050 133.433 1.00 25.63 176 LEU B N 1
ATOM 5198 C CA . LEU B 1 176 ? 6.437 51.389 134.017 0.95 26.04 176 LEU B CA 1
ATOM 5199 C C . LEU B 1 176 ? 5.140 51.864 134.684 1.00 24.59 176 LEU B C 1
ATOM 5200 O O . LEU B 1 176 ? 5.189 52.659 135.630 1.00 23.97 176 LEU B O 1
ATOM 5205 N N . LEU B 1 177 ? 3.974 51.412 134.207 1.00 26.27 177 LEU B N 1
ATOM 5206 C CA . LEU B 1 177 ? 2.734 51.741 134.915 1.00 27.40 177 LEU B CA 1
ATOM 5207 C C . LEU B 1 177 ? 2.705 51.061 136.272 1.00 27.26 177 LEU B C 1
ATOM 5208 O O . LEU B 1 177 ? 2.252 51.646 137.254 1.00 23.67 177 LEU B O 1
ATOM 5213 N N . TRP B 1 178 ? 3.199 49.827 136.356 1.00 27.69 178 TRP B N 1
ATOM 5214 C CA . TRP B 1 178 ? 3.305 49.211 137.674 1.00 24.91 178 TRP B CA 1
ATOM 5215 C C . TRP B 1 178 ? 4.292 49.959 138.554 1.00 24.45 178 TRP B C 1
ATOM 5216 O O . TRP B 1 178 ? 4.086 50.056 139.776 1.00 26.32 178 TRP B O 1
ATOM 5227 N N . ASP B 1 179 ? 5.342 50.528 137.958 1.00 24.21 179 ASP B N 1
ATOM 5228 C CA . ASP B 1 179 ? 6.286 51.322 138.741 1.00 25.00 179 ASP B CA 1
ATOM 5229 C C . ASP B 1 179 ? 5.617 52.584 139.269 1.00 26.01 179 ASP B C 1
ATOM 5230 O O . ASP B 1 179 ? 5.770 52.930 140.444 1.00 25.16 179 ASP B O 1
ATOM 5235 N N . LEU B 1 180 ? 4.848 53.274 138.428 1.00 25.28 180 LEU B N 1
ATOM 5236 C CA . LEU B 1 180 ? 4.113 54.431 138.928 0.95 27.58 180 LEU B CA 1
ATOM 5237 C C . LEU B 1 180 ? 3.203 54.033 140.082 1.00 27.13 180 LEU B C 1
ATOM 5238 O O . LEU B 1 180 ? 3.192 54.693 141.125 1.00 24.70 180 LEU B O 1
ATOM 5243 N N . ARG B 1 181 ? 2.479 52.920 139.932 1.00 26.59 181 ARG B N 1
ATOM 5244 C CA . ARG B 1 181 ? 1.651 52.398 141.016 1.00 22.39 181 ARG B CA 1
ATOM 5245 C C . ARG B 1 181 ? 2.466 52.169 142.288 1.00 26.52 181 ARG B C 1
ATOM 5246 O O . ARG B 1 181 ? 2.106 52.670 143.368 1.00 24.45 181 ARG B O 1
ATOM 5254 N N . ASN B 1 182 ? 3.594 51.429 142.176 1.00 23.45 182 ASN B N 1
ATOM 5255 C CA . ASN B 1 182 ? 4.388 51.095 143.359 1.00 24.69 182 ASN B CA 1
ATOM 5256 C C . ASN B 1 182 ? 4.981 52.343 144.006 1.00 24.90 182 ASN B C 1
ATOM 5257 O O . ASN B 1 182 ? 5.024 52.465 145.239 1.00 23.10 182 ASN B O 1
ATOM 5262 N N . MET B 1 183 ? 5.472 53.269 143.187 1.00 23.76 183 MET B N 1
ATOM 5263 C CA . MET B 1 183 ? 6.150 54.433 143.737 1.00 23.17 183 MET B CA 1
ATOM 5264 C C . MET B 1 183 ? 5.160 55.386 144.395 1.00 24.77 183 MET B C 1
ATOM 5265 O O . MET B 1 183 ? 5.446 55.969 145.456 1.00 25.70 183 MET B O 1
ATOM 5270 N N . VAL B 1 184 ? 4.006 55.583 143.764 1.00 25.53 184 VAL B N 1
ATOM 5271 C CA . VAL B 1 184 ? 2.988 56.455 144.351 1.00 26.11 184 VAL B CA 1
ATOM 5272 C C . VAL B 1 184 ? 2.514 55.886 145.685 1.00 24.52 184 VAL B C 1
ATOM 5273 O O . VAL B 1 184 ? 2.339 56.622 146.665 1.00 24.93 184 VAL B O 1
ATOM 5277 N N . ARG B 1 185 ? 2.287 54.573 145.744 1.00 25.46 185 ARG B N 1
ATOM 5278 C CA . ARG B 1 185 ? 1.924 53.960 147.026 0.99 25.74 185 ARG B CA 1
ATOM 5279 C C . ARG B 1 185 ? 2.965 54.277 148.085 1.00 23.39 185 ARG B C 1
ATOM 5280 O O . ARG B 1 185 ? 2.639 54.740 149.184 1.00 23.77 185 ARG B O 1
ATOM 5288 N N . ALA B 1 186 ? 4.231 53.999 147.783 1.00 23.13 186 ALA B N 1
ATOM 5289 C CA . ALA B 1 186 ? 5.265 54.159 148.796 1.00 21.42 186 ALA B CA 1
ATOM 5290 C C . ALA B 1 186 ? 5.374 55.609 149.231 1.00 24.42 186 ALA B C 1
ATOM 5291 O O . ALA B 1 186 ? 5.492 55.900 150.428 1.00 23.83 186 ALA B O 1
ATOM 5293 N N . ARG B 1 187 ? 5.307 56.530 148.264 1.00 22.30 187 ARG B N 1
ATOM 5294 C CA . ARG B 1 187 ? 5.392 57.959 148.552 1.00 23.20 187 ARG B CA 1
ATOM 5295 C C . ARG B 1 187 ? 4.296 58.401 149.515 1.00 24.40 187 ARG B C 1
ATOM 5296 O O . ARG B 1 187 ? 4.553 59.117 150.486 1.00 25.43 187 ARG B O 1
ATOM 5304 N N . ASN B 1 188 ? 3.063 58.000 149.247 1.00 24.99 188 ASN B N 1
ATOM 5305 C CA . ASN B 1 188 ? 1.940 58.418 150.059 1.00 24.71 188 ASN B CA 1
ATOM 5306 C C . ASN B 1 188 ? 1.816 57.579 151.327 1.00 27.40 188 ASN B C 1
ATOM 5307 O O . ASN B 1 188 ? 1.035 57.942 152.225 1.00 27.52 188 ASN B O 1
ATOM 5312 N N . ASP B 1 189 ? 2.554 56.466 151.422 1.00 21.96 189 ASP B N 1
ATOM 5313 C CA . ASP B 1 189 ? 2.578 55.706 152.676 0.95 20.96 189 ASP B CA 1
ATOM 5314 C C . ASP B 1 189 ? 3.429 56.376 153.754 1.00 21.08 189 ASP B C 1
ATOM 5315 O O . ASP B 1 189 ? 3.208 56.123 154.948 1.00 20.74 189 ASP B O 1
ATOM 5320 N N . ILE B 1 190 ? 4.402 57.201 153.361 1.00 17.77 190 ILE B N 1
ATOM 5321 C CA . ILE B 1 190 ? 5.377 57.728 154.308 1.00 21.31 190 ILE B CA 1
ATOM 5322 C C . ILE B 1 190 ? 4.682 58.658 155.310 1.00 23.39 190 ILE B C 1
ATOM 5323 O O . ILE B 1 190 ? 3.934 59.557 154.905 1.00 22.96 190 ILE B O 1
ATOM 5328 N N . GLY B 1 191 ? 4.936 58.433 156.591 1.00 22.29 191 GLY B N 1
ATOM 5329 C CA . GLY B 1 191 ? 4.564 59.374 157.652 1.00 22.37 191 GLY B CA 1
ATOM 5330 C C . GLY B 1 191 ? 5.791 59.879 158.366 1.00 22.49 191 GLY B C 1
ATOM 5331 O O . GLY B 1 191 ? 6.934 59.596 157.986 1.00 22.23 191 GLY B O 1
ATOM 5332 N N . LEU B 1 192 ? 5.567 60.654 159.430 1.00 20.65 192 LEU B N 1
ATOM 5333 C CA . LEU B 1 192 ? 6.681 61.118 160.234 1.00 17.18 192 LEU B CA 1
ATOM 5334 C C . LEU B 1 192 ? 6.714 60.448 161.599 1.00 18.37 192 LEU B C 1
ATOM 5335 O O . LEU B 1 192 ? 5.684 60.037 162.132 1.00 19.39 192 LEU B O 1
ATOM 5340 N N . ARG B 1 193 ? 7.931 60.330 162.142 1.00 20.89 193 ARG B N 1
ATOM 5341 C CA . ARG B 1 193 ? 8.112 59.870 163.514 1.00 20.20 193 ARG B CA 1
ATOM 5342 C C . ARG B 1 193 ? 7.486 60.833 164.523 1.00 20.37 193 ARG B C 1
ATOM 5343 O O . ARG B 1 193 ? 6.935 60.398 165.542 1.00 21.34 193 ARG B O 1
ATOM 5351 N N . GLY B 1 194 ? 7.555 62.145 164.262 1.00 16.95 194 GLY B N 1
ATOM 5352 C CA . GLY B 1 194 ? 7.026 63.098 165.238 1.00 18.99 194 GLY B CA 1
ATOM 5353 C C . GLY B 1 194 ? 7.880 63.132 166.496 1.00 21.19 194 GLY B C 1
ATOM 5354 O O . GLY B 1 194 ? 9.094 62.880 166.453 1.00 20.19 194 GLY B O 1
ATOM 5355 N N . VAL B 1 195 ? 7.249 63.478 167.633 1.00 18.55 195 VAL B N 1
ATOM 5356 C CA . VAL B 1 195 ? 7.934 63.514 168.931 0.98 21.20 195 VAL B CA 1
ATOM 5357 C C . VAL B 1 195 ? 7.610 62.243 169.700 1.00 22.06 195 VAL B C 1
ATOM 5358 O O . VAL B 1 195 ? 6.441 61.941 169.956 1.00 23.15 195 VAL B O 1
ATOM 5362 N N . LYS B 1 196 ? 8.653 61.512 170.082 1.00 21.70 196 LYS B N 1
ATOM 5363 C CA . LYS B 1 196 ? 8.505 60.180 170.659 1.00 22.45 196 LYS B CA 1
ATOM 5364 C C . LYS B 1 196 ? 9.421 59.931 171.849 1.00 22.27 196 LYS B C 1
ATOM 5365 O O . LYS B 1 196 ? 9.174 58.976 172.594 1.00 19.21 196 LYS B O 1
ATOM 5371 N N . GLY B 1 197 ? 10.442 60.761 172.084 1.00 20.94 197 GLY B N 1
ATOM 5372 C CA . GLY B 1 197 ? 11.356 60.543 173.189 1.00 22.87 197 GLY B CA 1
ATOM 5373 C C . GLY B 1 197 ? 12.275 59.360 172.933 1.00 23.77 197 GLY B C 1
ATOM 5374 O O . GLY B 1 197 ? 12.268 58.732 171.863 1.00 23.67 197 GLY B O 1
ATOM 5375 N N . THR B 1 198 ? 13.034 59.009 173.986 1.00 22.94 198 THR B N 1
ATOM 5376 C CA . THR B 1 198 ? 14.207 58.135 173.823 0.99 24.80 198 THR B CA 1
ATOM 5377 C C . THR B 1 198 ? 13.844 56.692 173.466 1.00 21.97 198 THR B C 1
ATOM 5378 O O . THR B 1 198 ? 14.629 55.993 172.793 1.00 21.83 198 THR B O 1
ATOM 5382 N N . THR B 1 199 ? 12.713 56.194 173.957 1.00 18.71 199 THR B N 1
ATOM 5383 C CA . THR B 1 199 ? 12.326 54.826 173.632 1.00 20.84 199 THR B CA 1
ATOM 5384 C C . THR B 1 199 ? 10.922 54.767 173.057 1.00 20.63 199 THR B C 1
ATOM 5385 O O . THR B 1 199 ? 10.323 53.682 173.017 1.00 18.73 199 THR B O 1
ATOM 5389 N N . GLY B 1 200 ? 10.379 55.906 172.625 1.00 17.97 200 GLY B N 1
ATOM 5390 C CA . GLY B 1 200 ? 9.062 55.944 171.994 1.00 17.24 200 GLY B CA 1
ATOM 5391 C C . GLY B 1 200 ? 7.892 56.213 172.925 1.00 21.67 200 GLY B C 1
ATOM 5392 O O . GLY B 1 200 ? 6.741 56.250 172.450 1.00 21.40 200 GLY B O 1
ATOM 5393 N N . THR B 1 201 ? 8.144 56.413 174.236 1.00 19.15 201 THR B N 1
ATOM 5394 C CA . THR B 1 201 ? 7.087 56.511 175.230 1.00 18.20 201 THR B CA 1
ATOM 5395 C C . THR B 1 201 ? 6.647 57.946 175.469 1.00 19.46 201 THR B C 1
ATOM 5396 O O . THR B 1 201 ? 5.681 58.161 176.217 1.00 20.69 201 THR B O 1
ATOM 5400 N N . GLN B 1 202 ? 7.350 58.920 174.870 1.00 18.53 202 GLN B N 1
ATOM 5401 C CA . GLN B 1 202 ? 7.032 60.330 175.039 1.00 19.54 202 GLN B CA 1
ATOM 5402 C C . GLN B 1 202 ? 7.045 60.738 176.507 1.00 20.65 202 GLN B C 1
ATOM 5403 O O . GLN B 1 202 ? 6.417 61.732 176.887 1.00 21.16 202 GLN B O 1
ATOM 5409 N N . ALA B 1 203 ? 7.797 60.014 177.336 1.00 23.70 203 ALA B N 1
ATOM 5410 C CA . ALA B 1 203 ? 7.860 60.350 178.760 1.00 21.77 203 ALA B CA 1
ATOM 5411 C C . ALA B 1 203 ? 8.251 61.819 178.978 1.00 22.97 203 ALA B C 1
ATOM 5412 O O . ALA B 1 203 ? 7.678 62.519 179.818 1.00 18.94 203 ALA B O 1
ATOM 5414 N N . SER B 1 204 ? 9.265 62.284 178.247 1.00 23.20 204 SER B N 1
ATOM 5415 C CA . SER B 1 204 ? 9.769 63.643 178.409 1.00 24.94 204 SER B CA 1
ATOM 5416 C C . SER B 1 204 ? 8.668 64.672 178.170 1.00 22.56 204 SER B C 1
ATOM 5417 O O . SER B 1 204 ? 8.442 65.562 178.995 1.00 23.66 204 SER B O 1
ATOM 5420 N N . PHE B 1 205 ? 7.965 64.563 177.031 1.00 22.93 205 PHE B N 1
ATOM 5421 C CA . PHE B 1 205 ? 6.890 65.509 176.743 1.00 21.70 205 PHE B CA 1
ATOM 5422 C C . PHE B 1 205 ? 5.733 65.353 177.713 1.00 23.30 205 PHE B C 1
ATOM 5423 O O . PHE B 1 205 ? 5.073 66.344 178.049 1.00 22.57 205 PHE B O 1
ATOM 5431 N N . LEU B 1 206 ? 5.432 64.111 178.140 1.00 21.80 206 LEU B N 1
ATOM 5432 C CA . LEU B 1 206 ? 4.365 63.943 179.126 0.96 22.68 206 LEU B CA 1
ATOM 5433 C C . LEU B 1 206 ? 4.689 64.735 180.386 1.00 22.10 206 LEU B C 1
ATOM 5434 O O . LEU B 1 206 ? 3.816 65.391 180.973 1.00 23.24 206 LEU B O 1
ATOM 5439 N N . SER B 1 207 ? 5.957 64.720 180.788 1.00 21.58 207 SER B N 1
ATOM 5440 C CA . SER B 1 207 ? 6.366 65.478 181.963 0.86 24.96 207 SER B CA 1
ATOM 5441 C C . SER B 1 207 ? 6.245 66.984 181.729 1.00 25.38 207 SER B C 1
ATOM 5442 O O . SER B 1 207 ? 5.789 67.727 182.608 1.00 22.01 207 SER B O 1
ATOM 5445 N N . LEU B 1 208 ? 6.633 67.445 180.543 1.00 24.16 208 LEU B N 1
ATOM 5446 C CA . LEU B 1 208 ? 6.623 68.871 180.245 1.00 23.53 208 LEU B CA 1
ATOM 5447 C C . LEU B 1 208 ? 5.213 69.417 180.244 1.00 24.22 208 LEU B C 1
ATOM 5448 O O . LEU B 1 208 ? 4.997 70.596 180.571 1.00 27.51 208 LEU B O 1
ATOM 5453 N N . PHE B 1 209 ? 4.235 68.581 179.897 1.00 23.60 209 PHE B N 1
ATOM 5454 C CA . PHE B 1 209 ? 2.839 68.977 179.991 1.00 23.96 209 PHE B CA 1
ATOM 5455 C C . PHE B 1 209 ? 2.177 68.466 181.258 1.00 28.25 209 PHE B C 1
ATOM 5456 O O . PHE B 1 209 ? 0.943 68.354 181.293 1.00 28.13 209 PHE B O 1
ATOM 5464 N N . HIS B 1 210 ? 2.967 68.146 182.292 1.00 29.12 210 HIS B N 1
ATOM 5465 C CA . HIS B 1 210 ? 2.433 67.833 183.636 0.87 29.70 210 HIS B CA 1
ATOM 5466 C C . HIS B 1 210 ? 1.405 66.695 183.611 1.00 28.37 210 HIS B C 1
ATOM 5467 O O . HIS B 1 210 ? 0.380 66.727 184.307 1.00 26.37 210 HIS B O 1
ATOM 5474 N N . GLY B 1 211 ? 1.699 65.666 182.824 1.00 26.25 211 GLY B N 1
ATOM 5475 C CA . GLY B 1 211 ? 0.852 64.493 182.771 1.00 24.82 211 GLY B CA 1
ATOM 5476 C C . GLY B 1 211 ? -0.342 64.589 181.853 1.00 28.10 211 GLY B C 1
ATOM 5477 O O . GLY B 1 211 ? -1.188 63.690 181.881 1.00 30.08 211 GLY B O 1
ATOM 5478 N N . ASP B 1 212 ? -0.428 65.619 181.002 1.00 27.26 212 ASP B N 1
ATOM 5479 C CA . ASP B 1 212 ? -1.583 65.780 180.117 1.00 29.03 212 ASP B CA 1
ATOM 5480 C C . ASP B 1 212 ? -1.319 65.034 178.805 1.00 28.93 212 ASP B C 1
ATOM 5481 O O . ASP B 1 212 ? -0.640 65.546 177.903 1.00 29.22 212 ASP B O 1
ATOM 5486 N N . HIS B 1 213 ? -1.875 63.816 178.702 1.00 24.77 213 HIS B N 1
ATOM 5487 C CA . HIS B 1 213 ? -1.727 63.006 177.494 1.00 25.37 213 HIS B CA 1
ATOM 5488 C C . HIS B 1 213 ? -2.283 63.713 176.275 1.00 24.32 213 HIS B C 1
ATOM 5489 O O . HIS B 1 213 ? -1.782 63.524 175.162 1.00 23.17 213 HIS B O 1
ATOM 5496 N N . ASP B 1 214 ? -3.392 64.435 176.445 1.00 22.98 214 ASP B N 1
ATOM 5497 C CA . ASP B 1 214 ? -4.013 65.100 175.300 0.96 28.40 214 ASP B CA 1
ATOM 5498 C C . ASP B 1 214 ? -3.084 66.139 174.691 1.00 26.97 214 ASP B C 1
ATOM 5499 O O . ASP B 1 214 ? -3.084 66.335 173.471 1.00 22.33 214 ASP B O 1
ATOM 5504 N N . LYS B 1 215 ? -2.340 66.857 175.540 1.00 24.58 215 LYS B N 1
ATOM 5505 C CA . LYS B 1 215 ? -1.372 67.831 175.043 1.00 22.33 215 LYS B CA 1
ATOM 5506 C C . LYS B 1 215 ? -0.281 67.153 174.249 1.00 24.08 215 LYS B C 1
ATOM 5507 O O . LYS B 1 215 ? 0.122 67.649 173.191 1.00 27.43 215 LYS B O 1
ATOM 5513 N N . VAL B 1 216 ? 0.243 66.033 174.761 1.00 20.69 216 VAL B N 1
ATOM 5514 C CA . VAL B 1 216 ? 1.301 65.333 174.012 1.00 19.85 216 VAL B CA 1
ATOM 5515 C C . VAL B 1 216 ? 0.778 64.907 172.653 1.00 19.75 216 VAL B C 1
ATOM 5516 O O . VAL B 1 216 ? 1.459 65.040 171.613 1.00 20.25 216 VAL B O 1
ATOM 5520 N N . GLU B 1 217 ? -0.438 64.366 172.613 1.00 22.95 217 GLU B N 1
ATOM 5521 C CA A GLU B 1 217 ? -0.987 63.947 171.339 0.50 23.20 217 GLU B CA 1
ATOM 5522 C CA B GLU B 1 217 ? -1.038 63.955 171.354 0.50 23.32 217 GLU B CA 1
ATOM 5523 C C . GLU B 1 217 ? -1.197 65.151 170.413 1.00 23.86 217 GLU B C 1
ATOM 5524 O O . GLU B 1 217 ? -0.922 65.065 169.222 1.00 20.42 217 GLU B O 1
ATOM 5535 N N . GLU B 1 218 ? -1.645 66.287 170.974 1.00 22.73 218 GLU B N 1
ATOM 5536 C CA . GLU B 1 218 ? -1.829 67.489 170.153 1.00 23.43 218 GLU B CA 1
ATOM 5537 C C . GLU B 1 218 ? -0.498 67.950 169.567 1.00 23.73 218 GLU B C 1
ATOM 5538 O O . GLU B 1 218 ? -0.413 68.250 168.379 1.00 22.07 218 GLU B O 1
ATOM 5544 N N . LEU B 1 219 ? 0.566 67.931 170.378 1.00 21.22 219 LEU B N 1
ATOM 5545 C CA . LEU B 1 219 ? 1.897 68.316 169.922 1.00 24.60 219 LEU B CA 1
ATOM 5546 C C . LEU B 1 219 ? 2.386 67.414 168.792 1.00 25.42 219 LEU B C 1
ATOM 5547 O O . LEU B 1 219 ? 2.840 67.892 167.738 1.00 20.29 219 LEU B O 1
ATOM 5552 N N . ASP B 1 220 ? 2.328 66.096 169.007 1.00 24.03 220 ASP B N 1
ATOM 5553 C CA . ASP B 1 220 ? 2.786 65.141 168.001 0.99 23.78 220 ASP B CA 1
ATOM 5554 C C . ASP B 1 220 ? 2.084 65.375 166.666 1.00 25.75 220 ASP B C 1
ATOM 5555 O O . ASP B 1 220 ? 2.727 65.451 165.616 1.00 27.35 220 ASP B O 1
ATOM 5560 N N . LYS B 1 221 ? 0.758 65.549 166.690 1.00 24.30 221 LYS B N 1
ATOM 5561 C CA . LYS B 1 221 ? 0.056 65.762 165.435 1.00 25.13 221 LYS B CA 1
ATOM 5562 C C . LYS B 1 221 ? 0.356 67.136 164.841 1.00 25.15 221 LYS B C 1
ATOM 5563 O O . LYS B 1 221 ? 0.454 67.270 163.615 1.00 23.67 221 LYS B O 1
ATOM 5569 N N . ARG B 1 222 ? 0.496 68.166 165.685 1.00 24.94 222 ARG B N 1
ATOM 5570 C CA . ARG B 1 222 ? 0.711 69.523 165.174 1.00 26.61 222 ARG B CA 1
ATOM 5571 C C . ARG B 1 222 ? 2.091 69.664 164.523 1.00 26.11 222 ARG B C 1
ATOM 5572 O O . ARG B 1 222 ? 2.223 70.238 163.438 1.00 27.17 222 ARG B O 1
ATOM 5580 N N . VAL B 1 223 ? 3.139 69.148 165.163 1.00 22.23 223 VAL B N 1
ATOM 5581 C CA A VAL B 1 223 ? 4.446 69.324 164.558 0.50 22.28 223 VAL B CA 1
ATOM 5582 C CA B VAL B 1 223 ? 4.492 69.216 164.598 0.50 22.46 223 VAL B CA 1
ATOM 5583 C C . VAL B 1 223 ? 4.506 68.600 163.207 1.00 24.33 223 VAL B C 1
ATOM 5584 O O . VAL B 1 223 ? 5.047 69.151 162.245 1.00 22.47 223 VAL B O 1
ATOM 5591 N N . VAL B 1 224 ? 3.906 67.409 163.094 1.00 21.17 224 VAL B N 1
ATOM 5592 C CA . VAL B 1 224 ? 3.885 66.698 161.823 1.00 21.09 224 VAL B CA 1
ATOM 5593 C C . VAL B 1 224 ? 3.061 67.458 160.791 1.00 23.81 224 VAL B C 1
ATOM 5594 O O . VAL B 1 224 ? 3.431 67.527 159.608 1.00 26.22 224 VAL B O 1
ATOM 5598 N N . GLU B 1 225 ? 1.926 68.021 161.210 1.00 21.77 225 GLU B N 1
ATOM 5599 C CA . GLU B 1 225 ? 1.108 68.818 160.309 1.00 23.13 225 GLU B CA 1
ATOM 5600 C C . GLU B 1 225 ? 1.893 70.029 159.790 1.00 27.72 225 GLU B C 1
ATOM 5601 O O . GLU B 1 225 ? 1.875 70.331 158.589 1.00 26.08 225 GLU B O 1
ATOM 5607 N N . LEU B 1 226 ? 2.607 70.725 160.689 1.00 26.90 226 LEU B N 1
ATOM 5608 C CA . LEU B 1 226 ? 3.404 71.881 160.284 1.00 26.67 226 LEU B CA 1
ATOM 5609 C C . LEU B 1 226 ? 4.463 71.509 159.259 1.00 25.97 226 LEU B C 1
ATOM 5610 O O . LEU B 1 226 ? 4.817 72.339 158.421 1.00 25.41 226 LEU B O 1
ATOM 5615 N N . LEU B 1 227 ? 4.976 70.277 159.301 1.00 26.32 227 LEU B N 1
ATOM 5616 C CA . LEU B 1 227 ? 5.947 69.855 158.304 1.00 27.79 227 LEU B CA 1
ATOM 5617 C C . LEU B 1 227 ? 5.302 69.372 157.003 1.00 29.01 227 LEU B C 1
ATOM 5618 O O . LEU B 1 227 ? 6.018 68.928 156.105 1.00 28.74 227 LEU B O 1
ATOM 5623 N N . GLY B 1 228 ? 3.977 69.439 156.886 1.00 29.20 228 GLY B N 1
ATOM 5624 C CA . GLY B 1 228 ? 3.286 69.060 155.670 1.00 25.14 228 GLY B CA 1
ATOM 5625 C C . GLY B 1 228 ? 2.982 67.583 155.515 1.00 26.29 228 GLY B C 1
ATOM 5626 O O . GLY B 1 228 ? 2.818 67.136 154.382 1.00 26.44 228 GLY B O 1
ATOM 5627 N N . PHE B 1 229 ? 2.930 66.808 156.607 1.00 23.92 229 PHE B N 1
ATOM 5628 C CA . PHE B 1 229 ? 2.635 65.378 156.564 1.00 24.04 229 PHE B CA 1
ATOM 5629 C C . PHE B 1 229 ? 1.302 65.100 157.248 1.00 27.93 229 PHE B C 1
ATOM 5630 O O . PHE B 1 229 ? 0.964 65.753 158.234 1.00 29.48 229 PHE B O 1
ATOM 5638 N N . ASP B 1 230 ? 0.538 64.172 156.684 1.00 29.46 230 ASP B N 1
ATOM 5639 C CA . ASP B 1 230 ? -0.764 63.745 157.188 1.00 36.67 230 ASP B CA 1
ATOM 5640 C C . ASP B 1 230 ? -0.653 62.625 158.215 1.00 30.86 230 ASP B C 1
ATOM 5641 O O . ASP B 1 230 ? -1.566 62.437 159.022 1.00 29.98 230 ASP B O 1
ATOM 5646 N N . ILE B 1 231 ? 0.413 61.841 158.157 1.00 27.77 231 ILE B N 1
ATOM 5647 C CA . ILE B 1 231 ? 0.545 60.618 158.944 1.00 28.40 231 ILE B CA 1
ATOM 5648 C C . ILE B 1 231 ? 1.640 60.809 159.981 1.00 27.07 231 ILE B C 1
ATOM 5649 O O . ILE B 1 231 ? 2.765 61.200 159.638 1.00 23.63 231 ILE B O 1
ATOM 5654 N N . VAL B 1 232 ? 1.317 60.521 161.246 1.00 23.55 232 VAL B N 1
ATOM 5655 C CA . VAL B 1 232 ? 2.318 60.379 162.299 0.79 25.96 232 VAL B CA 1
ATOM 5656 C C . VAL B 1 232 ? 2.234 58.957 162.857 1.00 26.62 232 VAL B C 1
ATOM 5657 O O . VAL B 1 232 ? 1.144 58.465 163.174 1.00 25.30 232 VAL B O 1
ATOM 5661 N N . TYR B 1 233 ? 3.377 58.287 162.932 1.00 23.57 233 TYR B N 1
ATOM 5662 C CA . TYR B 1 233 ? 3.411 56.919 163.428 1.00 17.55 233 TYR B CA 1
ATOM 5663 C C . TYR B 1 233 ? 3.011 56.921 164.904 1.00 21.30 233 TYR B C 1
ATOM 5664 O O . TYR B 1 233 ? 3.683 57.567 165.710 1.00 20.38 233 TYR B O 1
ATOM 5673 N N . PRO B 1 234 ? 1.950 56.228 165.305 1.00 19.66 234 PRO B N 1
ATOM 5674 C CA . PRO B 1 234 ? 1.563 56.258 166.728 1.00 18.58 234 PRO B CA 1
ATOM 5675 C C . PRO B 1 234 ? 2.483 55.455 167.640 1.00 21.57 234 PRO B C 1
ATOM 5676 O O . PRO B 1 234 ? 2.674 55.849 168.802 1.00 18.86 234 PRO B O 1
ATOM 5680 N N . VAL B 1 235 ? 3.059 54.339 167.167 1.00 21.57 235 VAL B N 1
ATOM 5681 C CA . VAL B 1 235 ? 3.849 53.458 168.034 1.00 19.93 235 VAL B CA 1
ATOM 5682 C C . VAL B 1 235 ? 5.230 53.240 167.407 1.00 22.08 235 VAL B C 1
ATOM 5683 O O . VAL B 1 235 ? 5.346 52.757 166.274 1.00 22.13 235 VAL B O 1
ATOM 5687 N N . THR B 1 236 ? 6.264 53.677 168.116 1.00 16.60 236 THR B N 1
ATOM 5688 C CA . THR B 1 236 ? 7.652 53.529 167.720 1.00 16.37 236 THR B CA 1
ATOM 5689 C C . THR B 1 236 ? 8.456 53.202 168.968 1.00 20.72 236 THR B C 1
ATOM 5690 O O . THR B 1 236 ? 8.016 53.443 170.107 1.00 20.79 236 THR B O 1
ATOM 5694 N N . GLY B 1 237 ? 9.678 52.728 168.748 1.00 19.04 237 GLY B N 1
ATOM 5695 C CA . GLY B 1 237 ? 10.673 52.809 169.796 1.00 18.73 237 GLY B CA 1
ATOM 5696 C C . GLY B 1 237 ? 11.363 54.140 169.653 1.00 18.24 237 GLY B C 1
ATOM 5697 O O . GLY B 1 237 ? 10.700 55.162 169.424 1.00 18.43 237 GLY B O 1
ATOM 5698 N N . GLN B 1 238 ? 12.694 54.146 169.720 1.00 15.56 238 GLN B N 1
ATOM 5699 C CA . GLN B 1 238 ? 13.434 55.398 169.551 1.00 16.43 238 GLN B CA 1
ATOM 5700 C C . GLN B 1 238 ? 13.263 55.988 168.153 1.00 18.66 238 GLN B C 1
ATOM 5701 O O . GLN B 1 238 ? 13.296 57.221 168.001 1.00 19.71 238 GLN B O 1
ATOM 5707 N N . THR B 1 239 ? 13.121 55.128 167.131 1.00 20.61 239 THR B N 1
ATOM 5708 C CA . THR B 1 239 ? 13.236 55.459 165.709 1.00 24.09 239 THR B CA 1
ATOM 5709 C C . THR B 1 239 ? 11.973 55.048 164.978 1.00 19.08 239 THR B C 1
ATOM 5710 O O . THR B 1 239 ? 11.227 54.186 165.433 1.00 19.52 239 THR B O 1
ATOM 5714 N N . TYR B 1 240 ? 11.755 55.629 163.804 1.00 20.65 240 TYR B N 1
ATOM 5715 C CA . TYR B 1 240 ? 10.776 55.018 162.933 1.00 19.36 240 TYR B CA 1
ATOM 5716 C C . TYR B 1 240 ? 11.278 53.628 162.573 1.00 18.79 240 TYR B C 1
ATOM 5717 O O . TYR B 1 240 ? 12.481 53.397 162.464 1.00 21.07 240 TYR B O 1
ATOM 5726 N N . SER B 1 241 ? 10.345 52.693 162.431 1.00 18.18 241 SER B N 1
ATOM 5727 C CA . SER B 1 241 ? 10.703 51.317 162.081 1.00 16.42 241 SER B CA 1
ATOM 5728 C C . SER B 1 241 ? 11.512 51.285 160.794 1.00 17.57 241 SER B C 1
ATOM 5729 O O . SER B 1 241 ? 11.068 51.804 159.772 1.00 19.45 241 SER B O 1
ATOM 5732 N N . ARG B 1 242 ? 12.669 50.618 160.821 1.00 18.89 242 ARG B N 1
ATOM 5733 C CA . ARG B 1 242 ? 13.452 50.464 159.594 1.00 18.72 242 ARG B CA 1
ATOM 5734 C C . ARG B 1 242 ? 12.778 49.552 158.577 1.00 19.49 242 ARG B C 1
ATOM 5735 O O . ARG B 1 242 ? 13.247 49.481 157.422 1.00 17.28 242 ARG B O 1
ATOM 5743 N N . LYS B 1 243 ? 11.701 48.842 158.958 1.00 16.65 243 LYS B N 1
ATOM 5744 C CA . LYS B 1 243 ? 10.900 48.181 157.925 1.00 16.14 243 LYS B CA 1
ATOM 5745 C C . LYS B 1 243 ? 10.367 49.186 156.900 1.00 22.59 243 LYS B C 1
ATOM 5746 O O . LYS B 1 243 ? 10.111 48.810 155.752 1.00 22.30 243 LYS B O 1
ATOM 5752 N N . ILE B 1 244 ? 10.238 50.468 157.278 1.00 21.20 244 ILE B N 1
ATOM 5753 C CA . ILE B 1 244 ? 9.782 51.495 156.338 1.00 20.08 244 ILE B CA 1
ATOM 5754 C C . ILE B 1 244 ? 10.808 51.701 155.228 1.00 20.13 244 ILE B C 1
ATOM 5755 O O . ILE B 1 244 ? 10.447 51.970 154.076 1.00 18.73 244 ILE B O 1
ATOM 5760 N N . ASP B 1 245 ? 12.105 51.566 155.545 1.00 20.36 245 ASP B N 1
ATOM 5761 C CA . ASP B 1 245 ? 13.123 51.669 154.506 1.00 19.53 245 ASP B CA 1
ATOM 5762 C C . ASP B 1 245 ? 12.981 50.555 153.477 1.00 20.04 245 ASP B C 1
ATOM 5763 O O . ASP B 1 245 ? 13.219 50.780 152.286 1.00 21.12 245 ASP B O 1
ATOM 5768 N N . ILE B 1 246 ? 12.560 49.364 153.905 1.00 18.07 246 ILE B N 1
ATOM 5769 C CA . ILE B 1 246 ? 12.296 48.272 152.955 1.00 18.15 246 ILE B CA 1
ATOM 5770 C C . ILE B 1 246 ? 11.167 48.650 151.992 1.00 18.27 246 ILE B C 1
ATOM 5771 O O . ILE B 1 246 ? 11.291 48.518 150.759 1.00 18.32 246 ILE B O 1
ATOM 5776 N N . ASP B 1 247 ? 10.029 49.078 152.539 1.00 16.98 247 ASP B N 1
ATOM 5777 C CA . ASP B 1 247 ? 8.870 49.363 151.694 1.00 19.90 247 ASP B CA 1
ATOM 5778 C C . ASP B 1 247 ? 9.045 50.654 150.888 1.00 20.79 247 ASP B C 1
ATOM 5779 O O . ASP B 1 247 ? 8.403 50.818 149.848 1.00 21.99 247 ASP B O 1
ATOM 5784 N N . VAL B 1 248 ? 9.923 51.556 151.328 1.00 18.59 248 VAL B N 1
ATOM 5785 C CA . VAL B 1 248 ? 10.274 52.704 150.504 1.00 19.22 248 VAL B CA 1
ATOM 5786 C C . VAL B 1 248 ? 11.186 52.277 149.363 1.00 20.13 248 VAL B C 1
ATOM 5787 O O . VAL B 1 248 ? 11.100 52.818 148.257 1.00 22.90 248 VAL B O 1
ATOM 5791 N N . LEU B 1 249 ? 12.028 51.275 149.588 1.00 19.55 249 LEU B N 1
ATOM 5792 C CA . LEU B 1 249 ? 12.969 50.873 148.552 0.99 23.12 249 LEU B CA 1
ATOM 5793 C C . LEU B 1 249 ? 12.413 49.802 147.633 1.00 20.14 249 LEU B C 1
ATOM 5794 O O . LEU B 1 249 ? 12.898 49.668 146.512 1.00 19.93 249 LEU B O 1
ATOM 5799 N N . SER B 1 250 ? 11.434 49.004 148.063 1.00 20.06 250 SER B N 1
ATOM 5800 C CA . SER B 1 250 ? 10.961 47.949 147.163 1.00 20.57 250 SER B CA 1
ATOM 5801 C C . SER B 1 250 ? 10.477 48.473 145.806 1.00 21.73 250 SER B C 1
ATOM 5802 O O . SER B 1 250 ? 10.719 47.784 144.800 1.00 22.32 250 SER B O 1
ATOM 5805 N N . PRO B 1 251 ? 9.801 49.629 145.686 1.00 21.28 251 PRO B N 1
ATOM 5806 C CA . PRO B 1 251 ? 9.470 50.103 144.338 1.00 21.02 251 PRO B CA 1
ATOM 5807 C C . PRO B 1 251 ? 10.709 50.431 143.534 1.00 24.16 251 PRO B C 1
ATOM 5808 O O . PRO B 1 251 ? 10.666 50.337 142.298 1.00 22.02 251 PRO B O 1
ATOM 5812 N N . LEU B 1 252 ? 11.820 50.805 144.196 1.00 21.32 252 LEU B N 1
ATOM 5813 C CA . LEU B 1 252 ? 13.025 51.102 143.431 1.00 25.19 252 LEU B CA 1
ATOM 5814 C C . LEU B 1 252 ? 13.678 49.820 142.933 1.00 25.47 252 LEU B C 1
ATOM 5815 O O . LEU B 1 252 ? 14.192 49.766 141.800 1.00 25.44 252 LEU B O 1
ATOM 5820 N N . ALA B 1 253 ? 13.680 48.778 143.773 1.00 22.57 253 ALA B N 1
ATOM 5821 C CA . ALA B 1 253 ? 14.223 47.492 143.355 1.00 21.51 253 ALA B CA 1
ATOM 5822 C C . ALA B 1 253 ? 13.411 46.921 142.200 1.00 23.84 253 ALA B C 1
ATOM 5823 O O . ALA B 1 253 ? 13.97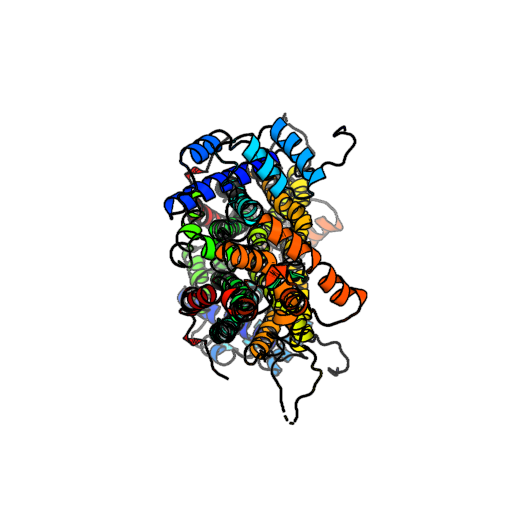6 46.418 141.219 1.00 24.48 253 ALA B O 1
ATOM 5825 N N . SER B 1 254 ? 12.076 47.007 142.292 1.00 19.06 254 SER B N 1
ATOM 5826 C CA . SER B 1 254 ? 11.231 46.524 141.201 1.00 20.22 254 SER B CA 1
ATOM 5827 C C . SER B 1 254 ? 11.484 47.334 139.927 1.00 22.79 254 SER B C 1
ATOM 5828 O O . SER B 1 254 ? 11.635 46.7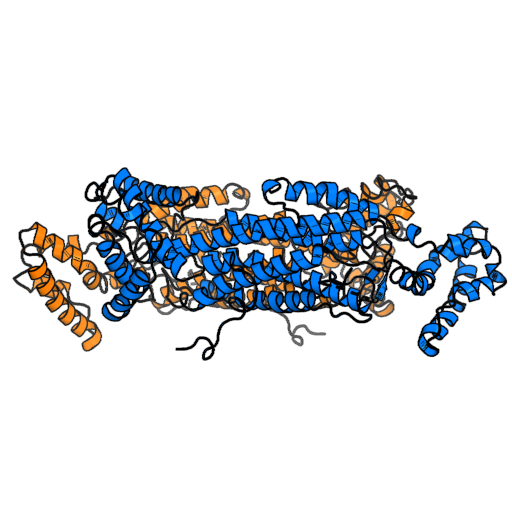61 138.843 1.00 25.46 254 SER B O 1
ATOM 5831 N N . PHE B 1 255 ? 11.570 48.666 140.048 1.00 21.80 255 PHE B N 1
ATOM 5832 C CA . PHE B 1 255 ? 11.826 49.495 138.876 1.00 24.20 255 PHE B CA 1
ATOM 5833 C C . PHE B 1 255 ? 13.140 49.120 138.203 1.00 24.26 255 PHE B C 1
ATOM 5834 O O . PHE B 1 255 ? 13.269 49.200 136.969 1.00 26.87 255 PHE B O 1
ATOM 5842 N N . GLY B 1 256 ? 14.142 48.764 138.985 1.00 21.98 256 GLY B N 1
ATOM 5843 C CA . GLY B 1 256 ? 15.408 48.348 138.385 1.00 20.10 256 GLY B CA 1
ATOM 5844 C C . GLY B 1 256 ? 15.223 47.269 137.327 1.00 22.85 256 GLY B C 1
ATOM 5845 O O . GLY B 1 256 ? 15.833 47.328 136.254 1.00 22.11 256 GLY B O 1
ATOM 5846 N N . ALA B 1 257 ? 14.359 46.274 137.606 1.00 19.95 257 ALA B N 1
ATOM 5847 C CA . ALA B 1 257 ? 14.083 45.230 136.609 0.97 22.55 257 ALA B CA 1
ATOM 5848 C C . ALA B 1 257 ? 13.382 45.796 135.372 1.00 26.13 257 ALA B C 1
ATOM 5849 O O . ALA B 1 257 ? 13.641 45.367 134.242 1.00 24.26 257 ALA B O 1
ATOM 5851 N N . THR B 1 258 ? 12.475 46.741 135.562 1.00 22.21 258 THR B N 1
ATOM 5852 C CA . THR B 1 258 ? 11.875 47.405 134.412 1.00 23.06 258 THR B CA 1
ATOM 5853 C C . THR B 1 258 ? 12.938 48.039 133.534 1.00 22.36 258 THR B C 1
ATOM 5854 O O . THR B 1 258 ? 12.969 47.833 132.320 1.00 22.55 258 THR B O 1
ATOM 5858 N N . ALA B 1 259 ? 13.816 48.836 134.143 1.00 26.46 259 ALA B N 1
ATOM 5859 C CA . ALA B 1 259 ? 14.823 49.569 133.392 1.00 23.80 259 ALA B CA 1
ATOM 5860 C C . ALA B 1 259 ? 15.802 48.614 132.710 1.00 23.18 259 ALA B C 1
ATOM 5861 O O . ALA B 1 259 ? 16.174 48.810 131.544 1.00 26.31 259 ALA B O 1
ATOM 5863 N N . HIS B 1 260 ? 16.203 47.557 133.410 1.00 19.79 260 HIS B N 1
ATOM 5864 C CA . HIS B 1 260 ? 17.181 46.631 132.856 1.00 22.36 260 HIS B CA 1
ATOM 5865 C C . HIS B 1 260 ? 16.599 45.865 131.672 1.00 23.74 260 HIS B C 1
ATOM 5866 O O . HIS B 1 260 ? 17.300 45.604 130.677 1.00 27.53 260 HIS B O 1
ATOM 5873 N N . LYS B 1 261 ? 15.333 45.475 131.756 1.00 24.17 261 LYS B N 1
ATOM 5874 C CA . LYS B 1 261 ? 14.738 44.745 130.640 1.00 26.73 261 LYS B CA 1
ATOM 5875 C C . LYS B 1 261 ? 14.533 45.664 129.437 1.00 27.56 261 LYS B C 1
ATOM 5876 O O . LYS B 1 261 ? 14.887 45.312 128.306 1.00 24.95 261 LYS B O 1
ATOM 5882 N N . PHE B 1 262 ? 13.987 46.862 129.665 1.00 29.09 262 PHE B N 1
ATOM 5883 C CA . PHE B 1 262 ? 13.873 47.838 128.579 1.00 29.18 262 PHE B CA 1
ATOM 5884 C C . PHE B 1 262 ? 15.228 48.069 127.909 1.00 29.76 262 PHE B C 1
ATOM 5885 O O . PHE B 1 262 ? 15.363 47.993 126.676 1.00 31.06 262 PHE B O 1
ATOM 5893 N N . ALA B 1 263 ? 16.248 48.348 128.712 1.00 27.71 263 ALA B N 1
ATOM 5894 C CA . ALA B 1 263 ? 17.539 48.710 128.143 1.00 25.83 263 ALA B CA 1
ATOM 5895 C C . ALA B 1 263 ? 18.194 47.515 127.473 1.00 27.12 263 ALA B C 1
ATOM 5896 O O . ALA B 1 263 ? 18.862 47.666 126.443 1.00 28.55 263 ALA B O 1
ATOM 5898 N N . THR B 1 264 ? 18.027 46.314 128.036 1.00 28.87 264 THR B N 1
ATOM 5899 C CA . THR B 1 264 ? 18.577 45.147 127.360 1.00 24.35 264 THR B CA 1
ATOM 5900 C C . THR B 1 264 ? 17.923 44.985 125.987 1.00 28.74 264 THR B C 1
ATOM 5901 O O . THR B 1 264 ? 18.612 44.819 124.973 1.00 24.78 264 THR B O 1
ATOM 5905 N N . ASP B 1 265 ? 16.586 45.075 125.942 1.00 28.47 265 ASP B N 1
ATOM 5906 C CA . ASP B 1 265 ? 15.837 44.931 124.697 1.00 26.84 265 ASP B CA 1
ATOM 5907 C C . ASP B 1 265 ? 16.330 45.919 123.647 1.00 26.90 265 ASP B C 1
ATOM 5908 O O . ASP B 1 265 ? 16.462 45.572 122.471 1.00 24.11 265 ASP B O 1
ATOM 5913 N N . ILE B 1 266 ? 16.541 47.176 124.045 1.00 29.82 266 ILE B N 1
ATOM 5914 C CA . ILE B 1 266 ? 16.965 48.187 123.084 1.00 29.73 266 ILE B CA 1
ATOM 5915 C C . ILE B 1 266 ? 18.368 47.868 122.606 1.00 30.38 266 ILE B C 1
ATOM 5916 O O . ILE B 1 266 ? 18.681 48.017 121.419 1.00 30.44 266 ILE B O 1
ATOM 5921 N N . ARG B 1 267 ? 19.225 47.380 123.521 1.00 26.72 267 ARG B N 1
ATOM 5922 C CA . ARG B 1 267 ? 20.585 47.018 123.120 1.00 25.83 267 ARG B CA 1
ATOM 5923 C C . ARG B 1 267 ? 20.574 45.911 122.079 1.00 26.66 267 ARG B C 1
ATOM 5924 O O . ARG B 1 267 ? 21.401 45.908 121.153 1.00 29.32 267 ARG B O 1
ATOM 5932 N N . LEU B 1 268 ? 19.640 44.965 122.203 1.00 28.18 268 LEU B N 1
ATOM 5933 C CA . LEU B 1 268 ? 19.507 43.919 121.182 0.77 27.34 268 LEU B CA 1
ATOM 5934 C C . LEU B 1 268 ? 18.960 44.497 119.884 1.00 29.17 268 LEU B C 1
ATOM 5935 O O . LEU B 1 268 ? 19.458 44.190 118.785 1.00 30.75 268 LEU B O 1
ATOM 5940 N N . LEU B 1 269 ? 17.953 45.364 119.986 1.00 27.16 269 LEU B N 1
ATOM 5941 C CA . LEU B 1 269 ? 17.430 45.997 118.774 0.95 29.37 269 LEU B CA 1
ATOM 5942 C C . LEU B 1 269 ? 18.495 46.855 118.100 1.00 30.06 269 LEU B C 1
ATOM 5943 O O . LEU B 1 269 ? 18.486 47.019 116.879 1.00 31.87 269 LEU B O 1
ATOM 5948 N N . ALA B 1 270 ? 19.416 47.423 118.877 1.00 31.01 270 ALA B N 1
ATOM 5949 C CA . ALA B 1 270 ? 20.513 48.154 118.256 1.00 30.14 270 ALA B CA 1
ATOM 5950 C C . ALA B 1 270 ? 21.429 47.208 117.490 1.00 31.45 270 ALA B C 1
ATOM 5951 O O . ALA B 1 270 ? 21.853 47.514 116.368 1.00 31.51 270 ALA B O 1
ATOM 5953 N N . ASN B 1 271 ? 21.748 46.051 118.081 1.00 31.92 271 ASN B N 1
ATOM 5954 C CA . ASN B 1 271 ? 22.510 45.041 117.341 0.81 32.97 271 ASN B CA 1
ATOM 5955 C C . ASN B 1 271 ? 21.823 44.676 116.031 1.00 32.42 271 ASN B C 1
ATOM 5956 O O . ASN B 1 271 ? 22.470 44.556 114.984 1.00 32.25 271 ASN B O 1
ATOM 5961 N N . LEU B 1 272 ? 20.511 44.455 116.081 1.00 34.49 272 LEU B N 1
ATOM 5962 C CA . LEU B 1 272 ? 19.719 44.115 114.904 1.00 34.21 272 LEU B CA 1
ATOM 5963 C C . LEU B 1 272 ? 19.580 45.270 113.920 1.00 34.84 272 LEU B C 1
ATOM 5964 O O . LEU B 1 272 ? 19.026 45.072 112.828 1.00 35.44 272 LEU B O 1
ATOM 5969 N N . LYS B 1 273 ? 20.061 46.459 114.288 1.00 34.06 273 LYS B N 1
ATOM 5970 C CA . LYS B 1 273 ? 19.947 47.691 113.511 1.00 30.59 273 LYS B CA 1
ATOM 5971 C C . LYS B 1 273 ? 18.501 48.151 113.355 1.00 31.87 273 LYS B C 1
ATOM 5972 O O . LYS B 1 273 ? 18.203 48.948 112.460 1.00 32.63 273 LYS B O 1
ATOM 5978 N N . GLU B 1 274 ? 17.575 47.676 114.194 1.00 31.59 274 GLU B N 1
ATOM 5979 C CA . GLU B 1 274 ? 16.189 48.091 113.981 1.00 33.64 274 GLU B CA 1
ATOM 5980 C C . GLU B 1 274 ? 15.860 49.384 114.700 1.00 36.10 274 GLU B C 1
ATOM 5981 O O . GLU B 1 274 ? 15.083 50.191 114.178 1.00 40.47 274 GLU B O 1
ATOM 5987 N N . ILE B 1 275 ? 16.419 49.588 115.896 1.00 34.81 275 ILE B N 1
ATOM 5988 C CA . ILE B 1 275 ? 16.160 50.771 116.713 1.00 35.51 275 ILE B CA 1
ATOM 5989 C C . ILE B 1 275 ? 17.475 51.192 117.352 1.00 36.90 275 ILE B C 1
ATOM 5990 O O . ILE B 1 275 ? 18.207 50.345 117.875 1.00 37.19 275 ILE B O 1
ATOM 5995 N N . GLU B 1 276 ? 17.780 52.494 117.304 1.00 36.95 276 GLU B N 1
ATOM 5996 C CA . GLU B 1 276 ? 18.966 53.059 117.935 1.00 36.08 276 GLU B CA 1
ATOM 5997 C C . GLU B 1 276 ? 18.590 54.170 118.909 1.00 36.55 276 GLU B C 1
ATOM 5998 O O . GLU B 1 276 ? 17.510 54.771 118.826 1.00 34.46 276 GLU B O 1
ATOM 6004 N N . GLU B 1 277 ? 19.525 54.443 119.826 1.00 34.86 277 GLU B N 1
ATOM 6005 C CA . GLU B 1 277 ? 19.417 55.563 120.740 1.00 37.59 277 GLU B CA 1
ATOM 6006 C C . GLU B 1 277 ? 19.438 56.888 119.983 1.00 40.54 277 GLU B C 1
ATOM 6007 O O . GLU B 1 277 ? 19.944 56.970 118.857 1.00 41.39 277 GLU B O 1
ATOM 6013 N N . PRO B 1 278 ? 18.908 57.947 120.593 1.00 42.38 278 PRO B N 1
ATOM 6014 C CA . PRO B 1 278 ? 18.803 59.231 119.884 1.00 44.58 278 PRO B CA 1
ATOM 6015 C C . PRO B 1 278 ? 20.155 59.769 119.432 1.00 48.44 278 PRO B C 1
ATOM 6016 O O . PRO B 1 278 ? 21.184 59.557 120.081 1.00 43.38 278 PRO B O 1
ATOM 6020 N N . PHE 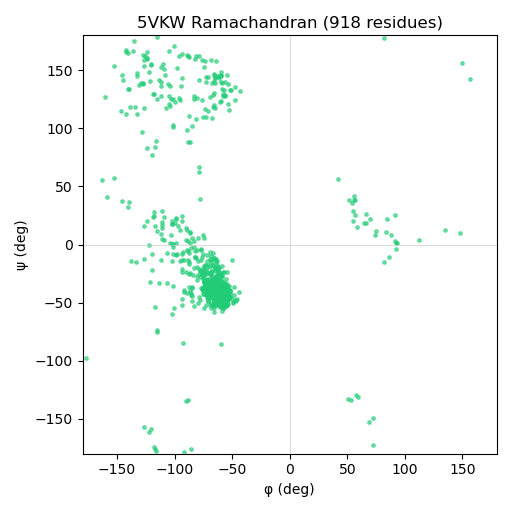B 1 279 ? 20.134 60.483 118.304 1.00 57.35 279 PHE B N 1
ATOM 6021 C CA . PHE B 1 279 ? 21.308 61.224 117.862 1.00 68.86 279 PHE B CA 1
ATOM 6022 C C . PHE B 1 279 ? 21.621 62.345 118.845 1.00 80.63 279 PHE B C 1
ATOM 6023 O O . PHE B 1 279 ? 20.717 63.010 119.360 1.00 80.96 279 PHE B O 1
ATOM 6031 N N . GLU B 1 280 ? 22.913 62.561 119.097 1.00 93.40 280 GLU B N 1
ATOM 6032 C CA . GLU B 1 280 ? 23.360 63.441 120.176 0.57 99.47 280 GLU B CA 1
ATOM 6033 C C . GLU B 1 280 ? 24.590 64.213 119.720 1.00 106.06 280 GLU B C 1
ATOM 6034 O O . GLU B 1 280 ? 25.657 63.620 119.523 1.00 107.82 280 GLU B O 1
ATOM 6040 N N . LYS B 1 281 ? 24.441 65.528 119.563 1.00 109.40 281 LYS B N 1
ATOM 6041 C CA . LYS B 1 281 ? 25.553 66.435 119.274 0.77 111.96 281 LYS B CA 1
ATOM 6042 C C . LYS B 1 281 ? 25.056 67.874 119.239 1.00 112.80 281 LYS B C 1
ATOM 6043 O O . LYS B 1 281 ? 24.752 68.403 118.169 1.00 113.97 281 LYS B O 1
ATOM 6049 N N . MET B 1 289 ? 26.653 61.241 110.522 1.00 104.74 289 MET B N 1
ATOM 6050 C CA . MET B 1 289 ? 25.771 60.113 110.808 1.00 103.25 289 MET B CA 1
ATOM 6051 C C . MET B 1 289 ? 26.537 58.794 110.691 1.00 96.64 289 MET B C 1
ATOM 6052 O O . MET B 1 289 ? 26.694 58.246 109.597 1.00 97.09 289 MET B O 1
ATOM 6057 N N . ALA B 1 290 ? 27.003 58.290 111.833 1.00 88.08 290 ALA B N 1
ATOM 6058 C CA . ALA B 1 290 ? 27.877 57.124 111.847 0.84 75.75 290 ALA B CA 1
ATOM 6059 C C . ALA B 1 290 ? 27.115 55.845 111.509 1.00 67.65 290 ALA B C 1
ATOM 6060 O O . ALA B 1 290 ? 25.951 55.672 111.888 1.00 67.72 290 ALA B O 1
ATOM 6062 N N . TYR B 1 291 ? 27.793 54.942 110.789 1.00 59.23 291 TYR B N 1
ATOM 6063 C CA . TYR B 1 291 ? 27.240 53.621 110.502 1.00 54.50 291 TYR B CA 1
ATOM 6064 C C . TYR B 1 291 ? 27.085 52.799 111.778 1.00 51.07 291 TYR B C 1
ATOM 6065 O O . TYR B 1 291 ? 25.983 52.349 112.115 1.00 47.84 291 TYR B O 1
ATOM 6074 N N . LYS B 1 292 ? 28.183 52.585 112.498 1.00 50.54 292 LYS B N 1
ATOM 6075 C CA . LYS B 1 292 ? 28.185 51.778 113.711 0.88 48.50 292 LYS B CA 1
ATOM 6076 C C . LYS B 1 292 ? 28.039 52.695 114.921 1.00 47.73 292 LYS B C 1
ATOM 6077 O O . LYS B 1 292 ? 28.821 53.637 115.088 1.00 51.36 292 LYS B O 1
ATOM 6083 N N . ARG B 1 293 ? 27.034 52.435 115.752 1.00 41.75 293 ARG B N 1
ATOM 6084 C CA . ARG B 1 293 ? 26.766 53.277 116.911 1.00 39.65 293 ARG B CA 1
ATOM 6085 C C . ARG B 1 293 ? 26.565 52.390 118.132 1.00 36.15 293 ARG B C 1
ATOM 6086 O O . ARG B 1 293 ? 26.064 51.269 118.026 1.00 37.36 293 ARG B O 1
ATOM 6094 N N . ASN B 1 294 ? 26.967 52.896 119.296 1.00 34.23 294 ASN B N 1
ATOM 6095 C CA . ASN B 1 294 ? 26.828 52.049 120.466 0.90 32.90 294 ASN B CA 1
ATOM 6096 C C . ASN B 1 294 ? 25.644 52.504 121.308 1.00 33.72 294 ASN B C 1
ATOM 6097 O O . ASN B 1 294 ? 25.479 53.709 121.541 1.00 37.55 294 ASN B O 1
ATOM 6102 N N . PRO B 1 295 ? 24.813 51.576 121.796 1.00 30.89 295 PRO B N 1
ATOM 6103 C CA . PRO B 1 295 ? 23.724 51.995 122.710 1.00 30.23 295 PRO B CA 1
ATOM 6104 C C . PRO B 1 295 ? 24.235 52.232 124.128 1.00 32.75 295 PRO B C 1
ATOM 6105 O O . PRO B 1 295 ? 23.870 51.529 125.082 1.00 32.23 295 PRO B O 1
ATOM 6109 N N . MET B 1 296 ? 25.074 53.272 124.273 1.00 35.27 296 MET B N 1
ATOM 6110 C CA . MET B 1 296 ? 25.798 53.534 125.518 1.00 33.84 296 MET B CA 1
ATOM 6111 C C . MET B 1 296 ? 24.882 53.999 126.642 1.00 30.80 296 MET B C 1
ATOM 6112 O O . MET B 1 296 ? 25.137 53.698 127.814 1.00 26.69 296 MET B O 1
ATOM 6117 N N . ARG B 1 297 ? 23.812 54.728 126.334 1.00 27.73 297 ARG B N 1
ATOM 6118 C CA . ARG B 1 297 ? 22.904 55.088 127.418 1.00 26.97 297 ARG B CA 1
ATOM 6119 C C . ARG B 1 297 ? 22.216 53.844 127.991 1.00 27.98 297 ARG B C 1
ATOM 6120 O O . ARG B 1 297 ? 22.079 53.706 129.218 1.00 26.33 297 ARG B O 1
ATOM 6128 N N . CYS B 1 298 ? 21.798 52.916 127.125 1.00 27.50 298 CYS B N 1
ATOM 6129 C CA . CYS B 1 298 ? 21.137 51.708 127.611 0.88 27.47 298 CYS B CA 1
ATOM 6130 C C . CYS B 1 298 ? 22.099 50.837 128.415 1.00 27.57 298 CYS B C 1
ATOM 6131 O O . CYS B 1 298 ? 21.707 50.230 129.417 1.00 26.50 298 CYS B O 1
ATOM 6134 N N . GLU B 1 299 ? 23.362 50.786 128.006 1.00 25.61 299 GLU B N 1
ATOM 6135 C CA . GLU B 1 299 ? 24.336 50.019 128.779 1.00 25.53 299 GLU B CA 1
ATOM 6136 C C . GLU B 1 299 ? 24.511 50.626 130.150 1.00 28.12 299 GLU B C 1
ATOM 6137 O O . GLU B 1 299 ? 24.606 49.906 131.147 1.00 27.41 299 GLU B O 1
ATOM 6143 N N . ARG B 1 300 ? 24.496 51.953 130.232 1.00 27.80 300 ARG B N 1
ATOM 6144 C CA . ARG B 1 300 ? 24.568 52.574 131.544 1.00 28.77 300 ARG B CA 1
ATOM 6145 C C . ARG B 1 300 ? 23.316 52.274 132.369 1.00 27.51 300 ARG B C 1
ATOM 6146 O O . ARG B 1 300 ? 23.412 52.032 133.576 1.00 23.63 300 ARG B O 1
ATOM 6154 N N . VAL B 1 301 ? 22.129 52.295 131.745 1.00 27.24 301 VAL B N 1
ATOM 6155 C CA . VAL B 1 301 ? 20.896 51.966 132.471 1.00 24.86 301 VAL B CA 1
ATOM 6156 C C . VAL B 1 301 ? 20.978 50.553 133.048 1.00 24.99 301 VAL B C 1
ATOM 6157 O O . VAL B 1 301 ? 20.646 50.323 134.221 1.00 24.29 301 VAL B O 1
ATOM 6161 N N . CYS B 1 302 ? 21.431 49.590 132.240 1.00 25.25 302 CYS B N 1
ATOM 6162 C CA . CYS B 1 302 ? 21.603 48.239 132.780 0.96 25.78 302 CYS B CA 1
ATOM 6163 C C . CYS B 1 302 ? 22.575 48.246 133.951 1.00 22.21 302 CYS B C 1
ATOM 6164 O O . CYS B 1 302 ? 22.311 47.629 134.999 1.00 23.01 302 CYS B O 1
ATOM 6167 N N . SER B 1 303 ? 23.680 48.978 133.805 1.00 22.30 303 SER B N 1
ATOM 6168 C CA . SER B 1 303 ? 24.717 48.977 134.835 1.00 24.23 303 SER B CA 1
ATOM 6169 C C . SER B 1 303 ? 24.172 49.479 136.162 1.00 25.86 303 SER B C 1
ATOM 6170 O O . SER B 1 303 ? 24.322 48.820 137.196 1.00 25.57 303 SER B O 1
ATOM 6173 N N . LEU B 1 304 ? 23.501 50.629 136.151 1.00 21.85 304 LEU B N 1
ATOM 6174 C CA . LEU B 1 304 ? 23.041 51.213 137.409 1.00 22.08 304 LEU B CA 1
ATOM 6175 C C . LEU B 1 304 ? 21.830 50.474 137.969 1.00 23.45 304 LEU B C 1
ATOM 6176 O O . LEU B 1 304 ? 21.687 50.346 139.194 1.00 22.01 304 LEU B O 1
ATOM 6181 N N . ALA B 1 305 ? 20.927 50.014 137.092 1.00 25.41 305 ALA B N 1
ATOM 6182 C CA . ALA B 1 305 ? 19.754 49.279 137.554 1.00 24.17 305 ALA B CA 1
ATOM 6183 C C . ALA B 1 305 ? 20.166 48.061 138.360 1.00 23.67 305 ALA B C 1
ATOM 6184 O O . ALA B 1 305 ? 19.538 47.737 139.371 1.00 23.16 305 ALA B O 1
ATOM 6186 N N . ARG B 1 306 ? 21.226 47.380 137.918 1.00 24.59 306 ARG B N 1
ATOM 6187 C CA . ARG B 1 306 ? 21.697 46.155 138.569 1.00 24.49 306 ARG B CA 1
ATOM 6188 C C . ARG B 1 306 ? 22.137 46.409 140.012 1.00 26.86 306 ARG B C 1
ATOM 6189 O O . ARG B 1 306 ? 22.074 45.502 140.852 1.00 25.75 306 ARG B O 1
ATOM 6197 N N . HIS B 1 307 ? 22.575 47.639 140.315 1.00 23.29 307 HIS B N 1
ATOM 6198 C CA . HIS B 1 307 ? 23.075 48.014 141.633 1.00 20.63 307 HIS B CA 1
ATOM 6199 C C . HIS B 1 307 ? 21.969 48.109 142.691 1.00 25.71 307 HIS B C 1
ATOM 6200 O O . HIS B 1 307 ? 22.251 47.996 143.894 1.00 22.08 307 HIS B O 1
ATOM 6207 N N . LEU B 1 308 ? 20.709 48.250 142.277 1.00 24.62 308 LEU B N 1
ATOM 6208 C CA . LEU B 1 308 ? 19.631 48.469 143.249 1.00 20.92 308 LEU B CA 1
ATOM 6209 C C . LEU B 1 308 ? 19.318 47.236 144.093 1.00 23.06 308 LEU B C 1
ATOM 6210 O O . LEU B 1 308 ? 18.852 47.370 145.236 1.00 24.63 308 LEU B O 1
ATOM 6215 N N . GLY B 1 309 ? 19.520 46.033 143.557 1.00 25.01 309 GLY B N 1
ATOM 6216 C CA . GLY B 1 309 ? 19.187 44.839 144.321 1.00 24.75 309 GLY B CA 1
ATOM 6217 C C . GLY B 1 309 ? 19.928 44.767 145.648 1.00 26.06 309 GLY B C 1
ATOM 6218 O O . GLY B 1 309 ? 19.329 44.480 146.687 1.00 24.67 309 GLY B O 1
ATOM 6219 N N . GLY B 1 310 ? 21.237 45.048 145.636 1.00 21.92 310 GLY B N 1
ATOM 6220 C CA . GLY B 1 310 ? 22.000 44.991 146.878 1.00 20.82 310 GLY B CA 1
ATOM 6221 C C . GLY B 1 310 ? 21.574 46.040 147.892 1.00 23.05 310 GLY B C 1
ATOM 6222 O O . GLY B 1 310 ? 21.586 45.789 149.109 1.00 22.93 310 GLY B O 1
ATOM 6223 N N . LEU B 1 311 ? 21.177 47.226 147.412 1.00 18.84 311 LEU B N 1
ATOM 6224 C CA . LEU B 1 311 ? 20.703 48.252 148.331 1.00 24.25 311 LEU B CA 1
ATOM 6225 C C . LEU B 1 311 ? 19.389 47.845 148.987 1.00 24.54 311 LEU B C 1
ATOM 6226 O O . LEU B 1 311 ? 19.174 48.111 150.178 1.00 21.71 311 LEU B O 1
ATOM 6231 N N . PHE B 1 312 ? 18.481 47.228 148.223 1.00 21.14 312 PHE B N 1
ATOM 6232 C CA . PHE B 1 312 ? 17.275 46.686 148.845 0.84 21.32 312 PHE B CA 1
ATOM 6233 C C . PHE B 1 312 ? 17.630 45.630 149.900 1.00 22.99 312 PHE B C 1
ATOM 6234 O O . PHE B 1 312 ? 17.028 45.585 150.981 1.00 21.13 312 PHE B O 1
ATOM 6242 N N . ASN B 1 313 ? 18.609 44.777 149.612 1.00 24.40 313 ASN B N 1
ATOM 6243 C CA . ASN B 1 313 ? 19.004 43.790 150.621 1.00 27.85 313 ASN B CA 1
ATOM 6244 C C . ASN B 1 313 ? 19.629 44.452 151.848 1.00 26.46 313 ASN B C 1
ATOM 6245 O O . ASN B 1 313 ? 19.403 43.997 152.971 1.00 27.29 313 ASN B O 1
ATOM 6250 N N . ASP B 1 314 ? 20.411 45.528 151.662 1.00 25.53 314 ASP B N 1
ATOM 6251 C CA . ASP B 1 314 ? 20.850 46.341 152.802 1.00 23.00 314 ASP B CA 1
ATOM 6252 C C . ASP B 1 314 ? 19.679 46.645 153.725 1.00 23.18 314 ASP B C 1
ATOM 6253 O O . ASP B 1 314 ? 19.762 46.457 154.944 1.00 27.75 314 ASP B O 1
ATOM 6258 N N . ALA B 1 315 ? 18.567 47.107 153.155 1.00 18.42 315 ALA B N 1
ATOM 6259 C CA . ALA B 1 315 ? 17.429 47.508 153.985 1.00 18.41 315 ALA B CA 1
ATOM 6260 C C . ALA B 1 315 ? 16.765 46.303 154.640 1.00 17.37 315 ALA B C 1
ATOM 6261 O O . ALA B 1 315 ? 16.429 46.345 155.827 1.00 18.70 315 ALA B O 1
ATOM 6263 N N . VAL B 1 316 ? 16.590 45.207 153.895 1.00 17.81 316 VAL B N 1
ATOM 6264 C CA . VAL B 1 316 ? 15.930 44.027 154.462 1.00 17.37 316 VAL B CA 1
ATOM 6265 C C . VAL B 1 316 ? 16.719 43.493 155.644 1.00 18.12 316 VAL B C 1
ATOM 6266 O O . VAL B 1 316 ? 16.161 43.188 156.723 1.00 19.15 316 VAL B O 1
ATOM 6270 N N . GLN B 1 317 ? 18.034 43.379 155.474 1.00 20.26 317 GLN B N 1
ATOM 6271 C CA A GLN B 1 317 ? 18.875 42.838 156.543 0.50 20.13 317 GLN B CA 1
ATOM 6272 C CA B GLN B 1 317 ? 18.874 42.837 156.542 0.50 20.13 317 GLN B CA 1
ATOM 6273 C C . GLN B 1 317 ? 18.955 43.785 157.730 1.00 19.17 317 GLN B C 1
ATOM 6274 O O . GLN B 1 317 ? 19.006 43.343 158.879 1.00 20.00 317 GLN B O 1
ATOM 6285 N N . THR B 1 318 ? 18.976 45.093 157.476 1.00 19.20 318 THR B N 1
ATOM 6286 C CA . THR B 1 318 ? 19.040 46.043 158.585 1.00 17.89 318 THR B CA 1
ATOM 6287 C C . THR B 1 318 ? 17.830 45.906 159.510 1.00 18.73 318 THR B C 1
ATOM 6288 O O . THR B 1 318 ? 17.974 45.763 160.735 1.00 19.01 318 THR B O 1
ATOM 6292 N N . ALA B 1 319 ? 16.627 45.981 158.939 1.00 19.25 319 ALA B N 1
ATOM 6293 C CA . ALA B 1 319 ? 15.409 45.896 159.742 1.00 19.25 319 ALA B CA 1
ATOM 6294 C C . ALA B 1 319 ? 15.349 44.578 160.501 1.00 21.00 319 ALA B C 1
ATOM 6295 O O . ALA B 1 319 ? 14.895 44.537 161.654 1.00 18.34 319 ALA B O 1
ATOM 6297 N N . SER B 1 320 ? 15.802 43.489 159.851 1.00 19.59 320 SER B N 1
ATOM 6298 C CA . SER B 1 320 ? 15.730 42.139 160.403 1.00 14.86 320 SER B CA 1
ATOM 6299 C C . SER B 1 320 ? 16.464 41.996 161.731 1.00 17.80 320 SER B C 1
ATOM 6300 O O . SER B 1 320 ? 16.147 41.088 162.518 1.00 17.55 320 SER B O 1
ATOM 6303 N N . VAL B 1 321 ? 17.487 42.824 161.979 1.00 17.34 321 VAL B N 1
ATOM 6304 C CA . VAL B 1 321 ? 18.281 42.634 163.200 1.00 16.15 321 VAL B CA 1
ATOM 6305 C C . VAL B 1 321 ? 18.339 43.884 164.072 1.00 17.14 321 VAL B C 1
ATOM 6306 O O . VAL B 1 321 ? 19.223 43.995 164.923 1.00 22.13 321 VAL B O 1
ATOM 6310 N N . GLN B 1 322 ? 17.395 44.814 163.894 1.00 17.34 322 GLN B N 1
ATOM 6311 C CA . GLN B 1 322 ? 17.186 45.918 164.843 1.00 18.90 322 GLN B CA 1
ATOM 6312 C C . GLN B 1 322 ? 16.661 45.347 166.156 1.00 22.28 322 GLN B C 1
ATOM 6313 O O . GLN B 1 322 ? 15.513 44.883 166.222 1.00 25.79 322 GLN B O 1
ATOM 6319 N N . TRP B 1 323 ? 17.485 45.351 167.212 1.00 20.03 323 TRP B N 1
ATOM 6320 C CA . TRP B 1 323 ? 17.042 44.780 168.481 1.00 17.53 323 TRP B CA 1
ATOM 6321 C C . TRP B 1 323 ? 16.211 45.798 169.267 1.00 19.56 323 TRP B C 1
ATOM 6322 O O . TRP B 1 323 ? 16.633 46.954 169.455 1.00 20.35 323 TRP B O 1
ATOM 6333 N N . PHE B 1 324 ? 15.019 45.385 169.699 1.00 18.66 324 PHE B N 1
ATOM 6334 C CA . PHE B 1 324 ? 14.214 46.155 170.679 1.00 16.07 324 PHE B CA 1
ATOM 6335 C C . PHE B 1 324 ? 13.929 47.566 170.161 1.00 18.86 324 PHE B C 1
ATOM 6336 O O . PHE B 1 324 ? 13.461 47.727 169.023 1.00 18.03 324 PHE B O 1
ATOM 6344 N N . GLU B 1 325 ? 14.185 48.606 170.958 1.00 17.56 325 GLU B N 1
ATOM 6345 C CA . GLU B 1 325 ? 13.751 49.953 170.635 1.00 16.90 325 GLU B CA 1
ATOM 6346 C C . GLU B 1 325 ? 14.748 50.690 169.741 1.00 16.51 325 GLU B C 1
ATOM 6347 O O . GLU B 1 325 ? 14.505 51.853 169.405 1.00 17.51 325 GLU B O 1
ATOM 6353 N N . ARG B 1 326 ? 15.882 50.053 169.433 1.00 20.63 326 ARG B N 1
ATOM 6354 C CA . ARG B 1 326 ? 16.746 50.248 168.269 1.00 21.37 326 ARG B CA 1
ATOM 6355 C C . ARG B 1 326 ? 18.194 49.934 168.621 1.00 20.29 326 ARG B C 1
ATOM 6356 O O . ARG B 1 326 ? 18.613 49.987 169.787 1.00 19.78 326 ARG B O 1
ATOM 6364 N N . THR B 1 327 ? 18.958 49.591 167.594 1.00 17.13 327 THR B N 1
ATOM 6365 C CA . THR B 1 327 ? 20.389 49.428 16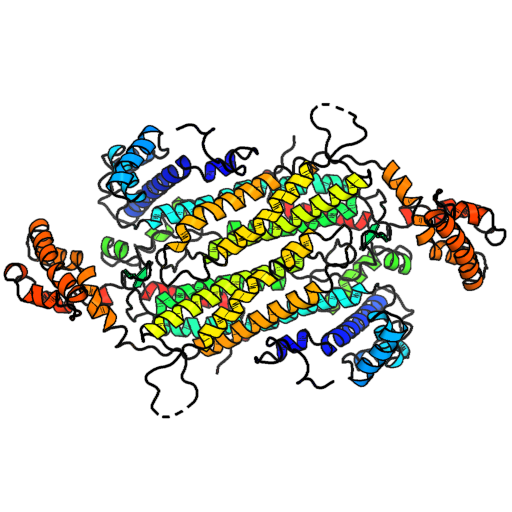7.725 1.00 19.31 327 THR B CA 1
ATOM 6366 C C . THR B 1 327 ? 21.019 50.314 166.659 1.00 18.13 327 THR B C 1
ATOM 6367 O O . THR B 1 327 ? 20.391 50.613 165.644 1.00 18.85 327 THR B O 1
ATOM 6371 N N . LEU B 1 328 ? 22.249 50.755 166.901 1.00 16.10 328 LEU B N 1
ATOM 6372 C CA . LEU B 1 328 ? 22.852 51.769 166.037 1.00 19.04 328 LEU B CA 1
ATOM 6373 C C . LEU B 1 328 ? 23.507 51.169 164.808 1.00 19.49 328 LEU B C 1
ATOM 6374 O O . LEU B 1 328 ? 24.126 51.906 164.022 1.00 19.70 328 LEU B O 1
ATOM 6379 N N . ASP B 1 329 ? 23.365 49.855 164.591 1.00 17.60 329 ASP B N 1
ATOM 6380 C CA . ASP B 1 329 ? 23.906 49.264 163.373 1.00 17.65 329 ASP B CA 1
ATOM 6381 C C . ASP B 1 329 ? 23.059 49.606 162.136 1.00 20.08 329 ASP B C 1
ATOM 6382 O O . ASP B 1 329 ? 23.317 49.088 161.034 1.00 23.45 329 ASP B O 1
ATOM 6387 N N . ASP B 1 330 ? 22.043 50.454 162.284 1.00 18.15 330 ASP B N 1
ATOM 6388 C CA . ASP B 1 330 ? 21.334 50.988 161.118 0.97 20.91 330 ASP B CA 1
ATOM 6389 C C . ASP B 1 330 ? 21.971 52.246 160.559 1.00 21.57 330 ASP B C 1
ATOM 6390 O O . ASP B 1 330 ? 21.681 52.620 159.421 1.00 23.88 330 ASP B O 1
ATOM 6395 N N . SER B 1 331 ? 22.825 52.904 161.335 1.00 21.58 331 SER B N 1
ATOM 6396 C CA . SER B 1 331 ? 23.145 54.301 161.067 0.96 23.57 331 SER B CA 1
ATOM 6397 C C . SER B 1 331 ? 24.072 54.466 159.867 1.00 24.58 331 SER B C 1
ATOM 6398 O O . SER B 1 331 ? 23.766 55.217 158.939 1.00 22.70 331 SER B O 1
ATOM 6401 N N . ALA B 1 332 ? 25.226 53.795 159.878 1.00 21.77 332 ALA B N 1
ATOM 6402 C CA . ALA B 1 332 ? 26.177 53.948 158.776 1.00 22.37 332 ALA B CA 1
ATOM 6403 C C . ALA B 1 332 ? 25.590 53.453 157.454 1.00 24.57 332 ALA B C 1
ATOM 6404 O O . ALA B 1 332 ? 25.695 54.125 156.411 1.00 24.69 332 ALA B O 1
ATOM 6406 N N . ILE B 1 333 ? 24.944 52.291 157.472 1.00 20.02 333 ILE B N 1
ATOM 6407 C CA . ILE B 1 333 ? 24.504 51.726 156.205 1.00 21.38 333 ILE B CA 1
ATOM 6408 C C . ILE B 1 333 ? 23.394 52.571 155.588 1.00 22.45 333 ILE B C 1
ATOM 6409 O O . ILE B 1 333 ? 23.344 52.746 154.371 1.00 21.11 333 ILE B O 1
ATOM 6414 N N . ARG B 1 334 ? 22.494 53.115 156.413 1.00 20.82 334 ARG B N 1
ATOM 6415 C CA . ARG B 1 334 ? 21.424 53.962 155.893 1.00 21.05 334 ARG B CA 1
ATOM 6416 C C . ARG B 1 334 ? 21.965 55.219 155.220 1.00 23.12 334 ARG B C 1
ATOM 6417 O O . ARG B 1 334 ? 21.362 55.711 154.264 1.00 24.15 334 ARG B O 1
ATOM 6425 N N . ARG B 1 335 ? 23.115 55.705 155.629 1.00 22.17 335 ARG B N 1
ATOM 6426 C CA . ARG B 1 335 ? 23.722 56.873 155.010 1.00 24.59 335 ARG B CA 1
ATOM 6427 C C . ARG B 1 335 ? 24.261 56.572 153.628 1.00 24.54 335 ARG B C 1
ATOM 6428 O O . ARG B 1 335 ? 24.588 57.449 152.902 1.00 24.01 335 ARG B O 1
ATOM 6436 N N . ILE B 1 336 ? 24.364 55.296 153.334 1.00 23.69 336 ILE B N 1
ATOM 6437 C CA . ILE B 1 336 ? 24.760 54.832 152.007 1.00 24.19 336 ILE B CA 1
ATOM 6438 C C . ILE B 1 336 ? 23.557 54.396 151.209 1.00 22.43 336 ILE B C 1
ATOM 6439 O O . ILE B 1 336 ? 23.334 54.872 150.101 1.00 25.28 336 ILE B O 1
ATOM 6444 N N . SER B 1 337 ? 22.759 53.483 151.768 1.00 20.72 337 SER B N 1
ATOM 6445 C CA . SER B 1 337 ? 21.758 52.792 150.968 1.00 23.79 337 SER B CA 1
ATOM 6446 C C . SER B 1 337 ? 20.620 53.726 150.546 1.00 23.66 337 SER B C 1
ATOM 6447 O O . SER B 1 337 ? 20.198 53.701 149.385 1.00 24.01 337 SER B O 1
ATOM 6450 N N . LEU B 1 338 ? 20.114 54.550 151.461 1.00 21.28 338 LEU B N 1
ATOM 6451 C CA . LEU B 1 338 ? 18.981 55.412 151.107 0.99 23.87 338 LEU B CA 1
ATOM 6452 C C . LEU B 1 338 ? 19.345 56.461 150.049 1.00 25.06 338 LEU B C 1
ATOM 6453 O O . LEU B 1 338 ? 18.678 56.508 148.989 1.00 20.00 338 LEU B O 1
ATOM 6458 N N . PRO B 1 339 ? 20.371 57.305 150.230 1.00 23.45 339 PRO B N 1
ATOM 6459 C CA . PRO B 1 339 ? 20.721 58.248 149.146 0.93 23.39 339 PRO B CA 1
ATOM 6460 C C . PRO B 1 339 ? 21.088 57.540 147.852 1.00 24.50 339 PRO B C 1
ATOM 6461 O O . PRO B 1 339 ? 20.668 57.978 146.774 1.00 23.71 339 PRO B O 1
ATOM 6465 N N . SER B 1 340 ? 21.865 56.453 147.941 1.00 24.13 340 SER B N 1
ATOM 6466 C CA . SER B 1 340 ? 22.334 55.766 146.743 1.00 23.22 340 SER B CA 1
ATOM 6467 C C . SER B 1 340 ? 21.169 55.263 145.923 1.00 22.64 340 SER B C 1
ATOM 6468 O O . SER B 1 340 ? 21.212 55.302 144.700 1.00 23.90 340 SER B O 1
ATOM 6471 N N . ALA B 1 341 ? 20.140 54.728 146.585 1.00 20.68 341 ALA B N 1
ATOM 6472 C CA . ALA B 1 341 ? 19.051 54.127 145.836 1.00 19.11 341 ALA B CA 1
ATOM 6473 C C . ALA B 1 341 ? 18.279 55.186 145.072 1.00 21.35 341 ALA B C 1
ATOM 6474 O O . ALA B 1 341 ? 17.962 55.002 143.889 1.00 21.64 341 ALA B O 1
ATOM 6476 N N . PHE B 1 342 ? 17.999 56.324 145.721 1.00 23.18 342 PHE B N 1
ATOM 6477 C CA . PHE B 1 342 ? 17.229 57.376 145.058 1.00 23.16 342 PHE B CA 1
ATOM 6478 C C . PHE B 1 342 ? 18.065 58.107 144.018 1.00 24.64 342 PHE B C 1
ATOM 6479 O O . PHE B 1 342 ? 17.547 58.505 142.964 1.00 26.40 342 PHE B O 1
ATOM 6487 N N . LEU B 1 343 ? 19.359 58.265 144.267 1.00 23.24 343 LEU B N 1
ATOM 6488 C CA . LEU B 1 343 ? 20.204 58.873 143.253 1.00 23.56 343 LEU B CA 1
ATOM 6489 C C . LEU B 1 343 ? 20.321 57.970 142.038 1.00 22.97 343 LEU B C 1
ATOM 6490 O O . LEU B 1 343 ? 20.284 58.447 140.899 1.00 25.82 343 LEU B O 1
ATOM 6495 N N . THR B 1 344 ? 20.438 56.664 142.266 1.00 24.92 344 THR B N 1
ATOM 6496 C CA . THR B 1 344 ? 20.494 55.692 141.175 1.00 23.72 344 THR B CA 1
ATOM 6497 C C . THR B 1 344 ? 19.227 55.755 140.328 1.00 23.13 344 THR B C 1
ATOM 6498 O O . THR B 1 344 ? 19.289 55.865 139.094 1.00 23.28 344 THR B O 1
ATOM 6502 N N . VAL B 1 345 ? 18.059 55.729 140.976 1.00 19.08 345 VAL B N 1
ATOM 6503 C CA . VAL B 1 345 ? 16.832 55.760 140.188 1.00 18.28 345 VAL B CA 1
ATOM 6504 C C . VAL B 1 345 ? 16.663 57.125 139.524 1.00 22.54 345 VAL B C 1
ATOM 6505 O O . VAL B 1 345 ? 16.129 57.228 138.409 1.00 26.63 345 VAL B O 1
ATOM 6509 N N . ASP B 1 346 ? 17.120 58.192 140.174 1.00 21.64 346 ASP B N 1
ATOM 6510 C CA . ASP B 1 346 ? 17.057 59.491 139.523 1.00 24.02 346 ASP B CA 1
ATOM 6511 C C . ASP B 1 346 ? 17.860 59.466 138.232 1.00 25.91 346 ASP B C 1
ATOM 6512 O O . ASP B 1 346 ? 17.386 59.918 137.184 1.00 26.72 346 ASP B O 1
ATOM 6517 N N . ILE B 1 347 ? 19.074 58.904 138.274 1.00 24.95 347 ILE B N 1
ATOM 6518 C CA . ILE B 1 347 ? 19.889 58.864 137.063 1.00 25.80 347 ILE B CA 1
ATOM 6519 C C . ILE B 1 347 ? 19.242 57.959 136.025 1.00 25.58 347 ILE B C 1
ATOM 6520 O O . ILE B 1 347 ? 19.236 58.266 134.826 1.00 25.46 347 ILE B O 1
ATOM 6525 N N . LEU B 1 348 ? 18.705 56.819 136.464 1.00 21.79 348 LEU B N 1
ATOM 6526 C CA . LEU B 1 348 ? 18.033 55.920 135.534 1.00 25.07 348 LEU B CA 1
ATOM 6527 C C . LEU B 1 348 ? 16.903 56.634 134.796 1.00 27.96 348 LEU B C 1
ATOM 6528 O O . LEU B 1 348 ? 16.824 56.602 133.564 1.00 29.06 348 LEU B O 1
ATOM 6533 N N . LEU B 1 349 ? 16.019 57.292 135.540 1.00 27.60 349 LEU B N 1
ATOM 6534 C CA . LEU B 1 349 ? 14.847 57.895 134.922 1.00 26.33 349 LEU B CA 1
ATOM 6535 C C . LEU B 1 349 ? 15.252 59.005 133.963 1.00 28.46 349 LEU B C 1
ATOM 6536 O O . LEU B 1 349 ? 14.702 59.104 132.862 1.00 33.18 349 LEU B O 1
ATOM 6541 N N . SER B 1 350 ? 16.205 59.859 134.367 1.00 27.63 350 SER B N 1
ATOM 6542 C CA A SER B 1 350 ? 16.639 60.923 133.472 0.50 31.07 350 SER B CA 1
ATOM 6543 C CA B SER B 1 350 ? 16.681 60.925 133.488 0.50 31.08 350 SER B CA 1
ATOM 6544 C C . SER B 1 350 ? 17.269 60.358 132.206 1.00 30.01 350 SER B C 1
ATOM 6545 O O . SER B 1 350 ? 17.110 60.932 131.130 1.00 28.17 350 SER B O 1
ATOM 6550 N N . THR B 1 351 ? 17.989 59.243 132.317 1.00 27.57 351 THR B N 1
ATOM 6551 C CA . THR B 1 351 ? 18.625 58.647 131.143 1.00 29.31 351 THR B CA 1
ATOM 6552 C C . THR B 1 351 ? 17.581 58.022 130.238 1.00 29.66 351 THR B C 1
ATOM 6553 O O . THR B 1 351 ? 17.604 58.219 129.018 1.00 31.16 351 THR B O 1
ATOM 6557 N N . MET B 1 352 ? 16.650 57.265 130.830 1.00 28.44 352 MET B N 1
ATOM 6558 C CA . MET B 1 352 ? 15.538 56.693 130.072 0.96 30.58 352 MET B CA 1
ATOM 6559 C C . MET B 1 352 ? 14.704 57.777 129.407 1.00 33.67 352 MET B C 1
ATOM 6560 O O . MET B 1 352 ? 14.226 57.599 128.284 1.00 34.02 352 MET B O 1
ATOM 6565 N N . LEU B 1 353 ? 14.510 58.904 130.091 1.00 34.92 353 LEU B N 1
ATOM 6566 C CA . LEU B 1 353 ? 13.837 60.029 129.447 1.00 33.83 353 LEU B CA 1
ATOM 6567 C C . LEU B 1 353 ? 14.612 60.487 128.215 1.00 33.14 353 LEU B C 1
ATOM 6568 O O . LEU B 1 353 ? 14.021 60.757 127.162 1.00 34.32 353 LEU B O 1
ATOM 6573 N N . ASN B 1 354 ? 15.942 60.569 128.317 1.00 33.15 354 ASN B N 1
ATOM 6574 C CA A ASN B 1 354 ? 16.738 60.949 127.151 0.50 32.73 354 ASN B CA 1
ATOM 6575 C CA B ASN B 1 354 ? 16.727 60.955 127.147 0.50 32.73 354 ASN B CA 1
ATOM 6576 C C . ASN B 1 354 ? 16.613 59.908 126.040 1.00 33.23 354 ASN B C 1
ATOM 6577 O O . ASN B 1 354 ? 16.483 60.254 124.861 1.00 36.82 354 ASN B O 1
ATOM 6586 N N . ILE B 1 355 ? 16.640 58.624 126.398 1.00 34.30 355 ILE B N 1
ATOM 6587 C CA . ILE B 1 355 ? 16.501 57.572 125.394 0.99 33.88 355 ILE B CA 1
ATOM 6588 C C . ILE B 1 355 ? 15.108 57.599 124.765 1.00 33.62 355 ILE B C 1
ATOM 6589 O O . ILE B 1 355 ? 14.966 57.628 123.538 1.00 32.39 355 ILE B O 1
ATOM 6594 N N . THR B 1 356 ? 14.055 57.574 125.592 1.00 32.86 356 THR B N 1
ATOM 6595 C CA . THR B 1 356 ? 12.719 57.477 125.010 1.00 36.83 356 THR B CA 1
ATOM 6596 C C . THR B 1 356 ? 12.296 58.733 124.257 1.00 41.71 356 THR B C 1
ATOM 6597 O O . THR B 1 356 ? 11.316 58.672 123.509 1.00 46.96 356 THR B O 1
ATOM 6601 N N . SER B 1 357 ? 13.005 59.850 124.402 1.00 40.51 357 SER B N 1
ATOM 6602 C CA . SER B 1 357 ? 12.602 61.056 123.687 1.00 43.46 357 SER B CA 1
ATOM 6603 C C . SER B 1 357 ? 12.959 61.025 122.210 1.00 46.72 357 SER B C 1
ATOM 6604 O O . SER B 1 357 ? 12.324 61.731 121.424 1.00 48.50 357 SER B O 1
ATOM 6607 N N . GLY B 1 358 ? 13.946 60.231 121.806 1.00 47.51 358 GLY B N 1
ATOM 6608 C CA . GLY B 1 358 ? 14.348 60.253 120.416 1.00 42.37 358 GLY B CA 1
ATOM 6609 C C . GLY B 1 358 ? 14.798 58.925 119.851 1.00 38.26 358 GLY B C 1
ATOM 6610 O O . GLY B 1 358 ? 15.744 58.894 119.055 1.00 37.95 358 GLY B O 1
ATOM 6611 N N . LEU B 1 359 ? 14.155 57.824 120.246 1.00 36.67 359 LEU B N 1
ATOM 6612 C CA . LEU B 1 359 ? 14.464 56.532 119.635 1.00 37.56 359 LEU B CA 1
ATOM 6613 C C . LEU B 1 359 ? 14.420 56.630 118.110 1.00 41.76 359 LEU B C 1
ATOM 6614 O O . LEU B 1 359 ? 13.480 57.190 117.541 1.00 43.76 359 LEU B O 1
ATOM 6619 N N . VAL B 1 360 ? 15.441 56.083 117.444 1.00 38.77 360 VAL B N 1
ATOM 6620 C CA . VAL B 1 360 ? 15.533 56.118 115.985 1.00 38.42 360 VAL B CA 1
ATOM 6621 C C . VAL B 1 360 ? 15.148 54.746 115.440 1.00 39.80 360 VAL B C 1
ATOM 6622 O O . VAL B 1 360 ? 15.743 53.734 115.823 1.00 41.58 360 VAL B O 1
ATOM 6626 N N . VAL B 1 361 ? 14.169 54.704 114.536 1.00 39.83 361 VAL B N 1
ATOM 6627 C CA . VAL B 1 361 ? 13.644 53.453 113.993 0.85 40.43 361 VAL B CA 1
ATOM 6628 C C . VAL B 1 361 ? 14.036 53.355 112.524 1.00 41.98 361 VAL B C 1
ATOM 6629 O O . VAL B 1 361 ? 14.011 54.352 111.800 1.00 43.34 361 VAL B O 1
ATOM 6633 N N . TYR B 1 362 ? 14.422 52.152 112.091 1.00 43.26 362 TYR B N 1
ATOM 6634 C CA . TYR B 1 362 ? 14.823 51.882 110.709 0.95 45.23 362 TYR B CA 1
ATOM 6635 C C . TYR B 1 362 ? 13.847 50.874 110.105 1.00 42.49 362 TYR B C 1
ATOM 6636 O O . TYR B 1 362 ? 14.114 49.660 110.076 1.00 37.85 362 TYR B O 1
ATOM 6645 N N . PRO B 1 363 ? 12.704 51.343 109.591 1.00 43.67 363 PRO B N 1
ATOM 6646 C CA . PRO B 1 363 ? 11.618 50.422 109.170 0.78 43.68 363 PRO B CA 1
ATOM 6647 C C . PRO B 1 363 ? 12.042 49.450 108.098 1.00 44.20 363 PRO B C 1
ATOM 6648 O O . PRO B 1 363 ? 11.523 48.341 107.928 1.00 44.59 363 PRO B O 1
ATOM 6652 N N . LYS B 1 364 ? 13.046 49.866 107.329 1.00 40.47 364 LYS B N 1
ATOM 6653 C CA . LYS B 1 364 ? 13.637 49.075 106.237 1.00 45.30 364 LYS B CA 1
ATOM 6654 C C . LYS B 1 364 ? 14.461 47.913 106.704 1.00 44.47 364 LYS B C 1
ATOM 6655 O O . LYS B 1 364 ? 14.448 46.882 106.106 1.00 39.96 364 LYS B O 1
ATOM 6661 N N . VAL B 1 365 ? 15.260 48.139 107.730 1.00 42.62 365 VAL B N 1
ATOM 6662 C CA . VAL B 1 365 ? 15.975 47.044 108.351 1.00 43.55 365 VAL B CA 1
ATOM 6663 C C . VAL B 1 365 ? 14.965 46.070 108.925 1.00 42.36 365 VAL B C 1
ATOM 6664 O O . VAL B 1 365 ? 15.065 44.851 108.733 1.00 40.79 365 VAL B O 1
ATOM 6668 N N . ILE B 1 366 ? 13.937 46.617 109.590 1.00 40.57 366 ILE B N 1
ATOM 6669 C CA . ILE B 1 366 ? 12.855 45.803 110.133 1.00 40.13 366 ILE B CA 1
ATOM 6670 C C . ILE B 1 366 ? 12.234 44.959 109.028 1.00 44.67 366 ILE B C 1
ATOM 6671 O O . ILE B 1 366 ? 12.031 43.746 109.185 1.00 33.87 366 ILE B O 1
ATOM 6676 N N . GLU B 1 367 ? 11.967 45.587 107.876 1.00 35.38 367 GLU B N 1
ATOM 6677 C CA . GLU B 1 367 ? 11.296 44.897 106.780 0.93 41.83 367 GLU B CA 1
ATOM 6678 C C . GLU B 1 367 ? 12.206 43.859 106.130 1.00 42.49 367 GLU B C 1
ATOM 6679 O O . GLU B 1 367 ? 11.754 42.763 105.763 1.00 39.36 367 GLU B O 1
ATOM 6685 N N . ARG B 1 368 ? 13.496 44.183 105.990 1.00 42.04 368 ARG B N 1
ATOM 6686 C CA . ARG B 1 368 ? 14.453 43.205 105.491 0.89 42.50 368 ARG B CA 1
ATOM 6687 C C . ARG B 1 368 ? 14.445 41.947 106.354 1.00 39.38 368 ARG B C 1
ATOM 6688 O O . ARG B 1 368 ? 14.380 40.822 105.836 1.00 35.94 368 ARG B O 1
ATOM 6696 N N . ARG B 1 369 ? 14.474 42.121 107.687 1.00 34.46 369 ARG B N 1
ATOM 6697 C CA . ARG B 1 369 ? 14.529 40.968 108.581 0.96 37.91 369 ARG B CA 1
ATOM 6698 C C . ARG B 1 369 ? 13.262 40.134 108.490 1.00 38.46 369 ARG B C 1
ATOM 6699 O O . ARG B 1 369 ? 13.324 38.897 108.412 1.00 37.05 369 ARG B O 1
ATOM 6707 N N . ILE B 1 370 ? 12.105 40.800 108.467 1.00 38.23 370 ILE B N 1
ATOM 6708 C CA . ILE B 1 370 ? 10.841 40.092 108.327 1.00 39.39 370 ILE B CA 1
ATOM 6709 C C . ILE B 1 370 ? 10.844 39.269 107.040 1.00 44.98 370 ILE B C 1
ATOM 6710 O O . ILE B 1 370 ? 10.552 38.065 107.051 1.00 47.33 370 ILE B O 1
ATOM 6715 N N . ASN B 1 371 ? 11.197 39.899 105.913 1.00 44.88 371 ASN B N 1
ATOM 6716 C CA . ASN B 1 371 ? 11.246 39.177 104.640 1.00 44.90 371 ASN B CA 1
ATOM 6717 C C . ASN B 1 371 ? 12.081 37.900 104.738 1.00 44.14 371 ASN B C 1
ATOM 6718 O O . ASN B 1 371 ? 11.684 36.858 104.207 1.00 44.55 371 ASN B O 1
ATOM 6723 N N . SER B 1 372 ? 13.213 37.944 105.459 1.00 42.32 372 SER B N 1
ATOM 6724 C CA A SER B 1 372 ? 14.092 36.777 105.538 0.50 43.35 372 SER B CA 1
ATOM 6725 C CA B SER B 1 372 ? 14.095 36.781 105.544 0.50 43.35 372 SER B CA 1
ATOM 6726 C C . SER B 1 372 ? 13.497 35.661 106.388 1.00 44.82 372 SER B C 1
ATOM 6727 O O . SER B 1 372 ? 13.812 34.486 106.164 1.00 46.49 372 SER B O 1
ATOM 6732 N N . GLU B 1 373 ? 12.674 35.997 107.385 1.00 41.76 373 GLU B N 1
ATOM 6733 C CA . GLU B 1 373 ? 12.162 34.988 108.308 0.99 40.57 373 GLU B CA 1
ATOM 6734 C C . GLU B 1 373 ? 10.728 34.559 108.024 1.00 40.97 373 GLU B C 1
ATOM 6735 O O . GLU B 1 373 ? 10.407 33.377 108.195 1.00 41.93 373 GLU B O 1
ATOM 6741 N N . LEU B 1 374 ? 9.872 35.481 107.576 1.00 41.29 374 LEU B N 1
ATOM 6742 C CA . LEU B 1 374 ? 8.444 35.191 107.456 1.00 43.99 374 LEU B CA 1
ATOM 6743 C C . LEU B 1 374 ? 8.106 33.986 106.582 1.00 44.48 374 LEU B C 1
ATOM 6744 O O . LEU B 1 374 ? 7.166 33.255 106.939 1.00 45.30 374 LEU B O 1
ATOM 6749 N N . PRO B 1 375 ? 8.769 33.730 105.449 1.00 46.14 375 PRO B N 1
ATOM 6750 C CA . PRO B 1 375 ? 8.392 32.544 104.652 0.83 46.54 375 PRO B CA 1
ATOM 6751 C C . PRO B 1 375 ? 8.410 31.242 105.443 1.00 45.99 375 PRO B C 1
ATOM 6752 O O . PRO B 1 375 ? 7.567 30.372 105.196 1.00 43.20 375 PRO B O 1
ATOM 6756 N N . PHE B 1 376 ? 9.319 31.096 106.413 1.00 44.45 376 PHE B N 1
ATOM 6757 C CA . PHE B 1 376 ? 9.336 29.883 107.226 0.81 45.84 376 PHE B CA 1
ATOM 6758 C C . PHE B 1 376 ? 8.177 29.823 108.207 1.00 51.36 376 PHE B C 1
ATOM 6759 O O . PHE B 1 376 ? 7.880 28.740 108.720 1.00 54.15 376 PHE B O 1
ATOM 6767 N N . MET B 1 377 ? 7.530 30.954 108.489 1.00 52.10 377 MET B N 1
ATOM 6768 C CA . MET B 1 377 ? 6.394 31.006 109.401 1.00 52.92 377 MET B CA 1
ATOM 6769 C C . MET B 1 377 ? 5.061 31.094 108.676 1.00 58.05 377 MET B C 1
ATOM 6770 O O . MET B 1 377 ? 4.015 31.150 109.330 1.00 61.63 377 MET B O 1
ATOM 6775 N N . ALA B 1 378 ? 5.068 31.107 107.345 1.00 55.20 378 ALA B N 1
ATOM 6776 C CA . ALA B 1 378 ? 3.854 31.282 106.570 1.00 54.70 378 ALA B CA 1
ATOM 6777 C C . ALA B 1 378 ? 3.342 29.967 105.999 1.00 57.22 378 ALA B C 1
ATOM 6778 O O . ALA B 1 378 ? 2.511 29.976 105.085 1.00 57.42 378 ALA B O 1
ATOM 6780 N N . THR B 1 379 ? 3.807 28.839 106.544 1.00 59.12 379 THR B N 1
ATOM 6781 C CA . THR B 1 379 ? 3.444 27.529 106.007 0.83 62.38 379 THR B CA 1
ATOM 6782 C C . THR B 1 379 ? 1.932 27.344 105.969 1.00 65.98 379 THR B C 1
ATOM 6783 O O . THR B 1 379 ? 1.372 26.933 104.948 1.00 65.04 379 THR B O 1
ATOM 6787 N N . GLU B 1 380 ? 1.253 27.647 107.080 1.00 69.33 380 GLU B N 1
ATOM 6788 C CA . GLU B 1 380 ? -0.183 27.402 107.155 0.84 73.49 380 GLU B CA 1
ATOM 6789 C C . GLU B 1 380 ? -0.956 28.275 106.175 1.00 75.91 380 GLU B C 1
ATOM 6790 O O . GLU B 1 380 ? -1.964 27.827 105.620 1.00 81.12 380 GLU B O 1
ATOM 6796 N N . ASN B 1 381 ? -0.493 29.503 105.927 1.00 73.72 381 ASN B N 1
ATOM 6797 C CA . ASN B 1 381 ? -1.138 30.343 104.921 1.00 72.97 381 ASN B CA 1
ATOM 6798 C C . ASN B 1 381 ? -1.007 29.733 103.531 1.00 71.53 381 ASN B C 1
ATOM 6799 O O . ASN B 1 381 ? -1.988 29.646 102.785 1.00 72.33 381 ASN B O 1
ATOM 6804 N N . ILE B 1 382 ? 0.208 29.317 103.163 1.00 69.26 382 ILE B N 1
ATOM 6805 C CA . ILE B 1 382 ? 0.420 28.693 101.860 0.89 70.68 382 ILE B CA 1
ATOM 6806 C C . ILE B 1 382 ? -0.445 27.450 101.729 1.00 73.10 382 ILE B C 1
ATOM 6807 O O . ILE B 1 382 ? -0.979 27.159 100.653 1.00 75.24 382 ILE B O 1
ATOM 6812 N N . ILE B 1 383 ? -0.597 26.698 102.820 1.00 74.00 383 ILE B N 1
ATOM 6813 C CA . ILE B 1 383 ? -1.385 25.471 102.768 0.80 77.54 383 ILE B CA 1
ATOM 6814 C C . ILE B 1 383 ? -2.860 25.799 102.580 1.00 80.34 383 ILE B C 1
ATOM 6815 O O . ILE B 1 383 ? -3.518 25.281 101.669 1.00 82.43 383 ILE B O 1
ATOM 6820 N N . MET B 1 384 ? -3.397 26.671 103.437 1.00 80.35 384 MET B N 1
ATOM 6821 C CA . MET B 1 384 ? -4.804 27.042 103.341 1.00 83.04 384 MET B CA 1
ATOM 6822 C C . MET B 1 384 ? -5.132 27.629 101.973 1.00 83.36 384 MET B C 1
ATOM 6823 O O . MET B 1 384 ? -6.173 27.314 101.384 1.00 84.56 384 MET B O 1
ATOM 6828 N N . ALA B 1 385 ? -4.238 28.459 101.435 1.00 81.70 385 ALA B N 1
ATOM 6829 C CA . ALA B 1 385 ? -4.497 29.095 100.148 1.00 79.37 385 ALA B CA 1
ATOM 6830 C C . ALA B 1 385 ? -4.579 28.083 99.015 1.00 79.19 385 ALA B C 1
ATOM 6831 O O . ALA B 1 385 ? -5.258 28.330 98.008 1.00 79.19 385 ALA B O 1
ATOM 6833 N N . MET B 1 386 ? -3.897 26.947 99.147 1.00 77.15 386 MET B N 1
ATOM 6834 C CA . MET B 1 386 ? -3.977 25.925 98.113 0.76 77.38 386 MET B CA 1
ATOM 6835 C C . MET B 1 386 ? -5.185 25.009 98.301 1.00 80.01 386 MET B C 1
ATOM 6836 O O . MET B 1 386 ? -5.816 24.610 97.315 1.00 82.21 386 MET B O 1
ATOM 6841 N N . VAL B 1 387 ? -5.520 24.674 99.550 1.00 80.39 387 VAL B N 1
ATOM 6842 C CA . VAL B 1 387 ? -6.763 23.957 99.829 1.00 81.85 387 VAL B CA 1
ATOM 6843 C C . VAL B 1 387 ? -7.951 24.772 99.343 1.00 87.63 387 VAL B C 1
ATOM 6844 O O . VAL B 1 387 ? -8.872 24.248 98.704 1.00 90.33 387 VAL B O 1
ATOM 6848 N N . GLU B 1 388 ? -7.945 26.071 99.652 1.00 91.36 388 GLU B N 1
ATOM 6849 C CA . GLU B 1 388 ? -8.949 26.991 99.134 1.00 93.14 388 GLU B CA 1
ATOM 6850 C C . GLU B 1 388 ? -9.128 26.847 97.625 1.00 88.89 388 GLU B C 1
ATOM 6851 O O . GLU B 1 388 ? -10.250 26.944 97.117 1.00 90.45 388 GLU B O 1
ATOM 6857 N N . LYS B 1 389 ? -8.050 26.585 96.895 1.00 98.76 389 LYS B N 1
ATOM 6858 C CA . LYS B 1 389 ? -8.121 26.477 95.448 1.00 95.07 389 LYS B CA 1
ATOM 6859 C C . LYS B 1 389 ? -8.311 25.036 94.975 1.00 94.78 389 LYS B C 1
ATOM 6860 O O . LYS B 1 389 ? -8.028 24.730 93.811 1.00 95.90 389 LYS B O 1
ATOM 6866 N N . GLY B 1 390 ? -8.786 24.149 95.852 1.00 93.90 390 GLY B N 1
ATOM 6867 C CA . GLY B 1 390 ? -9.071 22.777 95.484 1.00 97.23 390 GLY B CA 1
ATOM 6868 C C . GLY B 1 390 ? -7.945 21.788 95.703 1.00 96.56 390 GLY B C 1
ATOM 6869 O O . GLY B 1 390 ? -8.116 20.601 95.394 1.00 98.33 390 GLY B O 1
ATOM 6870 N N . GLY B 1 391 ? -6.806 22.228 96.225 1.00 95.35 391 GLY B N 1
ATOM 6871 C CA . GLY B 1 391 ? -5.710 21.317 96.452 0.85 95.16 391 GLY B CA 1
ATOM 6872 C C . GLY B 1 391 ? -5.897 20.484 97.704 1.00 96.47 391 GLY B C 1
ATOM 6873 O O . GLY B 1 391 ? -6.699 20.797 98.583 1.00 96.49 391 GLY B O 1
ATOM 6874 N N . SER B 1 392 ? -5.141 19.392 97.768 1.00 97.96 392 SER B N 1
ATOM 6875 C CA . SER B 1 392 ? -5.089 18.568 98.966 0.99 99.73 392 SER B CA 1
ATOM 6876 C C . SER B 1 392 ? -4.180 19.220 99.999 1.00 98.74 392 SER B C 1
ATOM 6877 O O . SER B 1 392 ? -3.140 19.792 99.656 1.00 97.73 392 SER B O 1
ATOM 6880 N N . ARG B 1 393 ? -4.575 19.138 101.272 1.00 99.22 393 ARG B N 1
ATOM 6881 C CA . ARG B 1 393 ? -3.825 19.855 102.299 1.00 96.82 393 ARG B CA 1
ATOM 6882 C C . ARG B 1 393 ? -2.478 19.187 102.569 1.00 99.61 393 ARG B C 1
ATOM 6883 O O . ARG B 1 393 ? -1.431 19.841 102.525 1.00 97.94 393 ARG B O 1
ATOM 6891 N N . GLN B 1 394 ? -2.487 17.878 102.844 1.00 104.45 394 GLN B N 1
ATOM 6892 C CA . GLN B 1 394 ? -1.248 17.148 103.091 1.00 106.85 394 GLN B CA 1
ATOM 6893 C C . GLN B 1 394 ? -0.362 17.094 101.862 1.00 104.74 394 GLN B C 1
ATOM 6894 O O . GLN B 1 394 ? 0.862 17.219 101.983 1.00 102.17 394 GLN B O 1
ATOM 6900 N N . ASP B 1 395 ? -0.952 16.890 100.686 1.00 106.13 395 ASP B N 1
ATOM 6901 C CA . ASP B 1 395 ? -0.185 17.003 99.452 0.90 104.75 395 ASP B CA 1
ATOM 6902 C C . ASP B 1 395 ? 0.524 18.349 99.383 1.00 99.94 395 ASP B C 1
ATOM 6903 O O . ASP B 1 395 ? 1.690 18.431 98.976 1.00 98.94 395 ASP B O 1
ATOM 6908 N N . CYS B 1 396 ? -0.159 19.414 99.802 1.00 94.57 396 CYS B N 1
ATOM 6909 C CA . CYS B 1 396 ? 0.479 20.721 99.854 0.74 86.12 396 CYS B CA 1
ATOM 6910 C C . CYS B 1 396 ? 1.443 20.821 101.029 1.00 82.96 396 CYS B C 1
ATOM 6911 O O . CYS B 1 396 ? 2.508 21.437 100.908 1.00 83.38 396 CYS B O 1
ATOM 6914 N N . HIS B 1 397 ? 1.096 20.215 102.168 1.00 81.10 397 HIS B N 1
ATOM 6915 C CA . HIS B 1 397 ? 1.993 20.250 103.320 0.91 80.55 397 HIS B CA 1
ATOM 6916 C C . HIS B 1 397 ? 3.313 19.550 103.023 1.00 80.87 397 HIS B C 1
ATOM 6917 O O . HIS B 1 397 ? 4.365 19.955 103.531 1.00 77.58 397 HIS B O 1
ATOM 6924 N N . GLU B 1 398 ? 3.283 18.501 102.207 1.00 85.29 398 GLU B N 1
ATOM 6925 C CA . GLU B 1 398 ? 4.518 17.820 101.855 1.00 87.19 398 GLU B CA 1
ATOM 6926 C C . GLU B 1 398 ? 5.324 18.616 100.845 1.00 83.28 398 GLU B C 1
ATOM 6927 O O . GLU B 1 398 ? 6.555 18.678 100.941 1.00 80.03 398 GLU B O 1
ATOM 6933 N N . GLU B 1 399 ? 4.644 19.228 99.873 1.00 83.30 399 GLU B N 1
ATOM 6934 C CA . GLU B 1 399 ? 5.350 19.999 98.860 1.00 82.09 399 GLU B CA 1
ATOM 6935 C C . GLU B 1 399 ? 6.064 21.196 99.474 1.00 76.02 399 GLU B C 1
ATOM 6936 O O . GLU B 1 399 ? 7.154 21.563 99.023 1.00 73.67 399 GLU B O 1
ATOM 6942 N N . ILE B 1 400 ? 5.486 21.805 100.509 1.00 74.39 400 ILE B N 1
ATOM 6943 C CA . ILE B 1 400 ? 6.142 22.965 101.100 1.00 71.94 400 ILE B CA 1
ATOM 6944 C C . ILE B 1 400 ? 7.345 22.533 101.935 1.00 70.80 400 ILE B C 1
ATOM 6945 O O . ILE B 1 400 ? 8.419 23.145 101.849 1.00 67.49 400 ILE B O 1
ATOM 6950 N N . ARG B 1 401 ? 7.201 21.463 102.727 1.00 72.74 401 ARG B N 1
ATOM 6951 C CA . ARG B 1 401 ? 8.322 20.985 103.533 1.00 73.55 401 ARG B CA 1
ATOM 6952 C C . ARG B 1 401 ? 9.549 20.714 102.664 1.00 72.46 401 ARG B C 1
ATOM 6953 O O . ARG B 1 401 ? 10.684 21.004 103.068 1.00 69.92 401 ARG B O 1
ATOM 6961 N N . VAL B 1 402 ? 9.334 20.175 101.459 1.00 71.72 402 VAL B N 1
ATOM 6962 C CA . VAL B 1 402 ? 10.434 19.936 100.526 1.00 70.11 402 VAL B CA 1
ATOM 6963 C C . VAL B 1 402 ? 11.150 21.242 100.205 1.00 68.11 402 VAL B C 1
ATOM 6964 O O . VAL B 1 402 ? 12.379 21.337 100.303 1.00 68.49 402 VAL B O 1
ATOM 6968 N N . LEU B 1 403 ? 10.389 22.268 99.815 1.00 66.05 403 LEU B N 1
ATOM 6969 C CA . LEU B 1 403 ? 10.979 23.564 99.488 0.91 61.84 403 LEU B CA 1
ATOM 6970 C C . LEU B 1 403 ? 11.553 24.260 100.718 1.00 58.93 403 LEU B C 1
ATOM 6971 O O . LEU B 1 403 ? 12.569 24.960 100.619 1.00 57.03 403 LEU B O 1
ATOM 6976 N N . SER B 1 404 ? 10.914 24.094 101.873 1.00 57.75 404 SER B N 1
ATOM 6977 C CA . SER B 1 404 ? 11.409 24.741 103.081 1.00 56.61 404 SER B CA 1
ATOM 6978 C C . SER B 1 404 ? 12.765 24.173 103.482 1.00 60.47 404 SER B C 1
ATOM 6979 O O . SER B 1 404 ? 13.697 24.925 103.798 1.00 61.18 404 SER B O 1
ATOM 6982 N N . HIS B 1 405 ? 12.901 22.845 103.458 1.00 62.33 405 HIS B N 1
ATOM 6983 C CA . HIS B 1 405 ? 14.188 22.246 103.790 1.00 63.65 405 HIS B CA 1
ATOM 6984 C C . HIS B 1 405 ? 15.272 22.723 102.835 1.00 63.14 405 HIS B C 1
ATOM 6985 O O . HIS B 1 405 ? 16.403 23.002 103.258 1.00 62.89 405 HIS B O 1
ATOM 6992 N N . GLN B 1 406 ? 14.938 22.849 101.545 1.00 59.91 406 GLN B N 1
ATOM 6993 C CA . GLN B 1 406 ? 15.899 23.360 100.572 1.00 57.65 406 GLN B CA 1
ATOM 6994 C C . GLN B 1 406 ? 16.286 24.798 100.887 1.00 51.38 406 GLN B C 1
ATOM 6995 O O . GLN B 1 406 ? 17.467 25.158 100.852 1.00 51.28 406 GLN B O 1
ATOM 7001 N N . ALA B 1 407 ? 15.292 25.643 101.172 1.00 50.00 407 ALA B N 1
ATOM 7002 C CA . ALA B 1 407 ? 15.579 27.015 101.571 1.00 51.93 407 ALA B CA 1
ATOM 7003 C C . ALA B 1 407 ? 16.409 27.047 102.849 1.00 52.31 407 ALA B C 1
ATOM 7004 O O . ALA B 1 407 ? 17.414 27.763 102.933 1.00 50.93 407 ALA B O 1
ATOM 7006 N N . SER B 1 408 ? 15.989 26.278 103.860 1.00 52.07 408 SER B N 1
ATOM 7007 C CA . SER B 1 408 ? 16.719 26.219 105.126 1.00 50.73 408 SER B CA 1
ATOM 7008 C C . SER B 1 408 ? 18.164 25.793 104.908 1.00 52.18 408 SER B C 1
ATOM 7009 O O . SER B 1 408 ? 19.084 26.368 105.501 1.00 46.47 408 SER B O 1
ATOM 7012 N N . ALA B 1 409 ? 18.377 24.781 104.059 1.00 55.14 409 ALA B N 1
ATOM 7013 C CA . ALA B 1 409 ? 19.733 24.403 103.687 0.88 57.51 409 ALA B CA 1
ATOM 7014 C C . ALA B 1 409 ? 20.455 25.565 103.031 1.00 56.13 409 ALA B C 1
ATOM 7015 O O . ALA B 1 409 ? 21.629 25.811 103.319 1.00 50.25 409 ALA B O 1
ATOM 7017 N N . VAL B 1 410 ? 19.764 26.315 102.168 1.00 55.94 410 VAL B N 1
ATOM 7018 C CA . VAL B 1 410 ? 20.407 27.466 101.539 0.87 56.49 410 VAL B CA 1
ATOM 7019 C C . VAL B 1 410 ? 20.758 28.532 102.574 1.00 62.45 410 VAL B C 1
ATOM 7020 O O . VAL B 1 410 ? 21.688 29.312 102.382 1.00 65.16 410 VAL B O 1
ATOM 7024 N N . VAL B 1 411 ? 20.015 28.626 103.658 1.00 46.28 411 VAL B N 1
ATOM 7025 C CA . VAL B 1 411 ? 20.337 29.684 104.605 0.84 47.68 411 VAL B CA 1
ATOM 7026 C C . VAL B 1 411 ? 21.467 29.258 105.530 1.00 45.09 411 VAL B C 1
ATOM 7027 O O . VAL B 1 411 ? 22.470 29.969 105.678 1.00 45.17 411 VAL B O 1
ATOM 7031 N N . LYS B 1 412 ? 21.302 28.097 106.171 1.00 45.50 412 LYS B N 1
ATOM 7032 C CA . LYS B 1 412 ? 22.243 27.612 107.184 1.00 47.48 412 LYS B CA 1
ATOM 7033 C C . LYS B 1 412 ? 23.440 26.866 106.580 1.00 53.90 412 LYS B C 1
ATOM 7034 O O . LYS B 1 412 ? 24.594 27.159 106.948 1.00 54.93 412 LYS B O 1
ATOM 7040 N N . GLN B 1 413 ? 23.062 25.958 105.688 1.00 57.22 413 GLN B N 1
ATOM 7041 C CA . GLN B 1 413 ? 23.947 25.123 104.940 1.00 62.07 413 GLN B CA 1
ATOM 7042 C C . GLN B 1 413 ? 24.603 25.965 103.875 1.00 63.59 413 GLN B C 1
ATOM 7043 O O . GLN B 1 413 ? 25.753 25.688 103.532 1.00 60.94 413 GLN B O 1
ATOM 7049 N N . GLU B 1 414 ? 23.947 26.992 103.318 1.00 65.96 414 GLU B N 1
ATOM 7050 C CA . GLU B 1 414 ? 24.817 27.663 102.317 0.62 65.28 414 GLU B CA 1
ATOM 7051 C C . GLU B 1 414 ? 25.177 29.137 102.507 1.00 62.48 414 GLU B C 1
ATOM 7052 O O . GLU B 1 414 ? 26.098 29.617 101.926 1.00 60.01 414 GLU B O 1
ATOM 7058 N N . GLY B 1 415 ? 24.389 29.871 103.268 1.00 62.58 415 GLY B N 1
ATOM 7059 C CA . GLY B 1 415 ? 24.638 31.275 103.429 1.00 60.16 415 GLY B CA 1
ATOM 7060 C C . GLY B 1 415 ? 23.986 32.288 102.491 1.00 60.47 415 GLY B C 1
ATOM 7061 O O . GLY B 1 415 ? 24.336 33.423 102.646 1.00 61.67 415 GLY B O 1
ATOM 7062 N N . GLY B 1 416 ? 23.122 31.954 101.519 1.00 57.97 416 GLY B N 1
ATOM 7063 C CA . GLY B 1 416 ? 22.545 33.013 100.734 0.40 58.78 416 GLY B CA 1
ATOM 7064 C C . GLY B 1 416 ? 21.247 33.445 101.367 1.00 57.23 416 GLY B C 1
ATOM 7065 O O . GLY B 1 416 ? 20.833 32.957 102.422 1.00 57.64 416 GLY B O 1
ATOM 7066 N N . ASP B 1 417 ? 20.603 34.398 100.721 1.00 56.05 417 ASP B N 1
ATOM 7067 C CA . ASP B 1 417 ? 19.309 34.841 101.200 0.75 52.83 417 ASP B CA 1
ATOM 7068 C C . ASP B 1 417 ? 18.322 33.679 101.168 1.00 49.60 417 ASP B C 1
ATOM 7069 O O . ASP B 1 417 ? 18.423 32.782 100.327 1.00 51.20 417 ASP B O 1
ATOM 7074 N N . ASN B 1 418 ? 17.419 33.649 102.139 1.00 47.80 418 ASN B N 1
ATOM 7075 C CA . ASN B 1 418 ? 16.271 32.762 102.051 1.00 48.73 418 ASN B CA 1
ATOM 7076 C C . ASN B 1 418 ? 15.628 32.899 100.672 1.00 50.27 418 ASN B C 1
ATOM 7077 O O . ASN B 1 418 ? 15.280 34.004 100.246 1.00 51.12 418 ASN B O 1
ATOM 7082 N N . ASP B 1 419 ? 15.501 31.773 99.957 1.00 48.81 419 ASP B N 1
ATOM 7083 C CA . ASP B 1 419 ? 14.894 31.763 98.630 1.00 49.35 419 ASP B CA 1
ATOM 7084 C C . ASP B 1 419 ? 13.636 30.895 98.581 1.00 50.49 419 ASP B C 1
ATOM 7085 O O . ASP B 1 419 ? 13.294 30.358 97.526 1.00 50.40 419 ASP B O 1
ATOM 7090 N N . LEU B 1 420 ? 12.934 30.750 99.714 1.00 48.81 420 LEU B N 1
ATOM 7091 C CA . LEU B 1 420 ? 11.757 29.882 99.743 1.00 51.58 420 LEU B CA 1
ATOM 7092 C C . LEU B 1 420 ? 10.659 30.385 98.806 1.00 56.07 420 LEU B C 1
ATOM 7093 O O . LEU B 1 420 ? 10.042 29.593 98.083 1.00 58.65 420 LEU B O 1
ATOM 7098 N N . ILE B 1 421 ? 10.397 31.697 98.808 1.00 55.75 421 ILE B N 1
ATOM 7099 C CA . ILE B 1 421 ? 9.362 32.258 97.940 0.89 55.42 421 ILE B CA 1
ATOM 7100 C C . ILE B 1 421 ? 9.733 32.076 96.471 1.00 59.41 421 ILE B C 1
ATOM 7101 O O . ILE B 1 421 ? 8.890 31.715 95.641 1.00 61.25 421 ILE B O 1
ATOM 7106 N N . GLU B 1 422 ? 10.995 32.341 96.126 1.00 59.51 422 GLU B N 1
ATOM 7107 C CA . GLU B 1 422 ? 11.468 32.039 94.781 1.00 60.72 422 GLU B CA 1
ATOM 7108 C C . GLU B 1 422 ? 11.257 30.562 94.453 1.00 59.93 422 GLU B C 1
ATOM 7109 O O . GLU B 1 422 ? 10.759 30.227 93.375 1.00 61.25 422 GLU B O 1
ATOM 7115 N N . ARG B 1 423 ? 11.582 29.666 95.392 1.00 57.76 423 ARG B N 1
ATOM 7116 C CA . ARG B 1 423 ? 11.365 28.235 95.173 1.00 58.42 423 ARG B CA 1
ATOM 7117 C C . ARG B 1 423 ? 9.888 27.908 94.931 1.00 60.74 423 ARG B C 1
ATOM 7118 O O . ARG B 1 423 ? 9.567 27.026 94.125 1.00 64.90 423 ARG B O 1
ATOM 7126 N N . ILE B 1 424 ? 8.975 28.592 95.624 1.00 58.13 424 ILE B N 1
ATOM 7127 C CA . ILE B 1 424 ? 7.554 28.327 95.417 1.00 59.07 424 ILE B CA 1
ATOM 7128 C C . ILE B 1 424 ? 7.122 28.772 94.025 1.00 62.09 424 ILE B C 1
ATOM 7129 O O . ILE B 1 424 ? 6.384 28.061 93.332 1.00 62.59 424 ILE B O 1
ATOM 7134 N N . LYS B 1 425 ? 7.587 29.948 93.587 1.00 64.62 425 LYS B N 1
ATOM 7135 C CA . LYS B 1 425 ? 7.301 30.428 92.236 1.00 67.16 425 LYS B CA 1
ATOM 7136 C C . LYS B 1 425 ? 7.896 29.533 91.156 1.00 71.16 425 LYS B C 1
ATOM 7137 O O . LYS B 1 425 ? 7.485 29.618 89.988 1.00 71.24 425 LYS B O 1
ATOM 7143 N N . SER B 1 426 ? 8.858 28.688 91.506 1.00 73.04 426 SER B N 1
ATOM 7144 C CA . SER B 1 426 ? 9.494 27.816 90.534 1.00 76.14 426 SER B CA 1
ATOM 7145 C C . SER B 1 426 ? 8.967 26.392 90.587 1.00 78.76 426 SER B C 1
ATOM 7146 O O . SER B 1 426 ? 9.434 25.546 89.817 1.00 82.72 426 SER B O 1
ATOM 7149 N N . THR B 1 427 ? 8.019 26.103 91.471 1.00 76.26 427 THR B N 1
ATOM 7150 C CA . THR B 1 427 ? 7.459 24.765 91.607 1.00 77.03 427 THR B CA 1
ATOM 7151 C C . THR B 1 427 ? 6.068 24.738 90.990 1.00 78.12 427 THR B C 1
ATOM 7152 O O . THR B 1 427 ? 5.174 25.472 91.430 1.00 76.31 427 THR B O 1
ATOM 7156 N N . GLU B 1 428 ? 5.885 23.874 89.989 1.00 80.31 428 GLU B N 1
ATOM 7157 C CA . GLU B 1 428 ? 4.639 23.878 89.233 1.00 81.69 428 GLU B CA 1
ATOM 7158 C C . GLU B 1 428 ? 3.438 23.590 90.116 1.00 78.86 428 GLU B C 1
ATOM 7159 O O . GLU B 1 428 ? 2.357 24.137 89.874 1.00 78.16 428 GLU B O 1
ATOM 7165 N N . TYR B 1 429 ? 3.612 22.767 91.155 1.00 80.56 429 TYR B N 1
ATOM 7166 C CA . TYR B 1 429 ? 2.501 22.440 92.048 1.00 81.70 429 TYR B CA 1
ATOM 7167 C C . TYR B 1 429 ? 1.814 23.692 92.588 1.00 79.39 429 TYR B C 1
ATOM 7168 O O . TYR B 1 429 ? 0.584 23.734 92.689 1.00 82.19 429 TYR B O 1
ATOM 7177 N N . PHE B 1 430 ? 2.582 24.729 92.917 1.00 73.11 430 PHE B N 1
ATOM 7178 C CA . PHE B 1 430 ? 2.028 25.902 93.584 0.95 72.56 430 PHE B CA 1
ATOM 7179 C C . PHE B 1 430 ? 1.513 26.966 92.621 1.00 73.06 430 PHE B C 1
ATOM 7180 O O . PHE B 1 430 ? 1.228 28.086 93.055 1.00 66.07 430 PHE B O 1
ATOM 7188 N N . LYS B 1 431 ? 1.375 26.647 91.336 1.00 75.67 431 LYS B N 1
ATOM 7189 C CA . LYS B 1 431 ? 0.939 27.662 90.379 0.98 77.71 431 LYS B CA 1
ATOM 7190 C C . LYS B 1 431 ? -0.363 28.366 90.758 1.00 77.65 431 LYS B C 1
ATOM 7191 O O . LYS B 1 431 ? -0.461 29.579 90.502 1.00 80.90 431 LYS B O 1
ATOM 7197 N N . PRO B 1 432 ? -1.383 27.711 91.353 1.00 74.93 432 PRO B N 1
ATOM 7198 C CA . PRO B 1 432 ? -2.619 28.441 91.680 1.00 75.95 432 PRO B CA 1
ATOM 7199 C C . PRO B 1 432 ? -2.427 29.699 92.521 1.00 74.06 432 PRO B C 1
ATOM 7200 O O . PRO B 1 432 ? -3.275 30.597 92.488 1.00 71.33 432 PRO B O 1
ATOM 7204 N N . ILE B 1 433 ? -1.332 29.793 93.276 1.00 71.14 433 ILE B N 1
ATOM 7205 C CA . ILE B 1 433 ? -1.143 30.921 94.177 1.00 67.81 433 ILE B CA 1
ATOM 7206 C C . ILE B 1 433 ? 0.045 31.791 93.788 1.00 66.20 433 ILE B C 1
ATOM 7207 O O . ILE B 1 433 ? 0.444 32.650 94.566 1.00 65.51 433 ILE B O 1
ATOM 7212 N N . TRP B 1 434 ? 0.618 31.600 92.595 1.00 67.68 434 TRP B N 1
ATOM 7213 C CA . TRP B 1 434 ? 1.812 32.368 92.246 1.00 67.94 434 TRP B CA 1
ATOM 7214 C C . TRP B 1 434 ? 1.543 33.869 92.271 1.00 69.46 434 TRP B C 1
ATOM 7215 O O . TRP B 1 434 ? 2.407 34.650 92.690 1.00 67.37 434 TRP B O 1
ATOM 7226 N N . ASN B 1 435 ? 0.346 34.288 91.882 1.00 69.59 435 ASN B N 1
ATOM 7227 C CA . ASN B 1 435 ? -0.032 35.694 91.944 0.74 70.22 435 ASN B CA 1
ATOM 7228 C C . ASN B 1 435 ? -0.643 36.101 93.290 1.00 68.53 435 ASN B C 1
ATOM 7229 O O . ASN B 1 435 ? -1.041 37.262 93.452 1.00 64.65 435 ASN B O 1
ATOM 7234 N N . ASP B 1 436 ? -0.716 35.187 94.257 1.00 62.86 436 ASP B N 1
ATOM 7235 C CA . ASP B 1 436 ? -1.202 35.501 95.597 1.00 61.01 436 ASP B CA 1
ATOM 7236 C C . ASP B 1 436 ? -0.110 35.458 96.658 1.00 58.91 436 ASP B C 1
ATOM 7237 O O . ASP B 1 436 ? -0.417 35.610 97.847 1.00 57.53 436 ASP B O 1
ATOM 7242 N N . LEU B 1 437 ? 1.149 35.238 96.271 1.00 58.16 437 LEU B N 1
ATOM 7243 C CA . LEU B 1 437 ? 2.213 35.139 97.270 1.00 57.73 437 LEU B CA 1
ATOM 7244 C C . LEU B 1 437 ? 2.512 36.485 97.906 1.00 57.22 437 LEU B C 1
ATOM 7245 O O . LEU B 1 437 ? 2.846 36.546 99.100 1.00 56.35 437 LEU B O 1
ATOM 7250 N N . ASP B 1 438 ? 2.409 37.570 97.136 1.00 54.26 438 ASP B N 1
ATOM 7251 C CA . ASP B 1 438 ? 2.552 38.895 97.723 1.00 56.54 438 ASP B CA 1
ATOM 7252 C C . ASP B 1 438 ? 1.524 39.111 98.829 1.00 57.92 438 ASP B C 1
ATOM 7253 O O . ASP B 1 438 ? 1.856 39.641 99.903 1.00 54.66 438 ASP B O 1
ATOM 7258 N N . THR B 1 439 ? 0.284 38.663 98.600 1.00 53.98 439 THR B N 1
ATOM 7259 C CA . THR B 1 439 ? -0.767 38.795 99.606 1.00 57.19 439 THR B CA 1
ATOM 7260 C C . THR B 1 439 ? -0.541 37.849 100.784 1.00 54.61 439 THR B C 1
ATOM 7261 O O . THR B 1 439 ? -0.627 38.255 101.948 1.00 57.95 439 THR B O 1
ATOM 7265 N N . LEU B 1 440 ? -0.228 36.584 100.504 1.00 53.81 440 LEU B N 1
ATOM 7266 C CA . LEU B 1 440 ? -0.002 35.614 101.572 1.00 51.65 440 LEU B CA 1
ATOM 7267 C C . LEU B 1 440 ? 1.233 35.926 102.403 1.00 51.24 440 LEU B C 1
ATOM 7268 O O . LEU B 1 440 ? 1.389 35.367 103.492 1.00 49.21 440 LEU B O 1
ATOM 7273 N N . LEU B 1 441 ? 2.138 36.767 101.909 1.00 52.14 441 LEU B N 1
ATOM 7274 C CA . LEU B 1 441 ? 3.333 37.121 102.661 0.96 49.23 441 LEU B CA 1
ATOM 7275 C C . LEU B 1 441 ? 3.308 38.575 103.119 1.00 44.54 441 LEU B C 1
ATOM 7276 O O . LEU B 1 441 ? 4.339 39.110 103.532 1.00 43.14 441 LEU B O 1
ATOM 7281 N N . ASP B 1 442 ? 2.165 39.219 103.058 1.00 46.17 442 ASP B N 1
ATOM 7282 C CA . ASP B 1 442 ? 2.069 40.609 103.472 1.00 49.69 442 ASP B CA 1
ATOM 7283 C C . ASP B 1 442 ? 2.201 40.709 104.988 1.00 46.60 442 ASP B C 1
ATOM 7284 O O . ASP B 1 442 ? 1.326 40.208 105.705 1.00 42.81 442 ASP B O 1
ATOM 7289 N N . PRO B 1 443 ? 3.257 41.342 105.517 1.00 44.07 443 PRO B N 1
ATOM 7290 C CA . PRO B 1 443 ? 3.456 41.333 106.983 1.00 41.76 443 PRO B CA 1
ATOM 7291 C C . PRO B 1 443 ? 2.273 41.875 107.764 1.00 41.10 443 PRO B C 1
ATOM 7292 O O . PRO B 1 443 ? 1.969 41.367 108.851 1.00 39.82 443 PRO B O 1
ATOM 7296 N N . LYS B 1 444 ? 1.566 42.875 107.225 1.00 42.72 444 LYS B N 1
ATOM 7297 C CA . LYS B 1 444 ? 0.475 43.470 107.989 1.00 45.90 444 LYS B CA 1
ATOM 7298 C C . LYS B 1 444 ? -0.614 42.456 108.306 1.00 46.81 444 LYS B C 1
ATOM 7299 O O . LYS B 1 444 ? -1.329 42.608 109.305 1.00 48.43 444 LYS B O 1
ATOM 7305 N N . THR B 1 445 ? -0.754 41.416 107.486 1.00 47.91 445 THR B N 1
ATOM 7306 C CA . THR B 1 445 ? -1.741 40.374 107.738 1.00 43.58 445 THR B CA 1
ATOM 7307 C C . THR B 1 445 ? -1.326 39.399 108.835 1.00 44.71 445 THR B C 1
ATOM 7308 O O . THR B 1 445 ? -2.121 38.512 109.179 1.00 42.75 445 THR B O 1
ATOM 7312 N N . PHE B 1 446 ? -0.112 39.530 109.380 1.00 40.13 446 PHE B N 1
ATOM 7313 C CA . PHE B 1 446 ? 0.406 38.580 110.357 1.00 38.87 446 PHE B CA 1
ATOM 7314 C C . PHE B 1 446 ? 0.453 39.106 111.787 1.00 43.31 446 PHE B C 1
ATOM 7315 O O . PHE B 1 446 ? 0.774 38.325 112.689 1.00 38.99 446 PHE B O 1
ATOM 7323 N N . VAL B 1 447 ? 0.175 40.392 112.024 1.00 37.29 447 VAL B N 1
ATOM 7324 C CA . VAL B 1 447 ? 0.438 41.003 113.328 0.88 35.90 447 VAL B CA 1
ATOM 7325 C C . VAL B 1 447 ? -0.757 40.883 114.277 1.00 42.29 447 VAL B C 1
ATOM 7326 O O . VAL B 1 447 ? -0.800 41.564 115.309 1.00 38.89 447 VAL B O 1
ATOM 7330 N N . GLY B 1 448 ? -1.726 40.029 113.945 1.00 42.75 448 GLY B N 1
ATOM 7331 C CA . GLY B 1 448 ? -2.859 39.810 114.838 1.00 38.50 448 GLY B CA 1
ATOM 7332 C C . GLY B 1 448 ? -3.507 41.115 115.274 1.00 38.69 448 GLY B C 1
ATOM 7333 O O . GLY B 1 448 ? -3.726 42.020 114.469 1.00 39.45 448 GLY B O 1
ATOM 7334 N N . ARG B 1 449 ? -3.761 41.246 116.577 1.00 38.84 449 ARG B N 1
ATOM 7335 C CA . ARG B 1 449 ? -4.371 42.440 117.150 1.00 40.19 449 ARG B CA 1
ATOM 7336 C C . ARG B 1 449 ? -3.353 43.444 117.694 1.00 39.74 449 ARG B C 1
ATOM 7337 O O . ARG B 1 449 ? -3.746 44.362 118.422 1.00 41.66 449 ARG B O 1
ATOM 7345 N N . ALA B 1 450 ? -2.068 43.293 117.383 1.00 36.59 450 ALA B N 1
ATOM 7346 C CA . ALA B 1 450 ? -1.062 44.178 117.974 1.00 36.86 450 ALA B CA 1
ATOM 7347 C C . ALA B 1 450 ? -1.344 45.666 117.778 1.00 34.89 450 ALA B C 1
ATOM 7348 O O . ALA B 1 450 ? -1.198 46.420 118.761 1.00 34.24 450 ALA B O 1
ATOM 7350 N N . PRO B 1 451 ? -1.741 46.153 116.590 1.00 36.01 451 PRO B N 1
ATOM 7351 C CA . PRO B 1 451 ? -2.112 47.580 116.486 1.00 39.66 451 PRO B CA 1
ATOM 7352 C C . PRO B 1 451 ? -3.266 47.972 117.403 1.00 40.45 451 PRO B C 1
ATOM 7353 O O . PRO B 1 451 ? -3.184 48.998 118.090 1.00 40.22 451 PRO B O 1
ATOM 7357 N N . GLN B 1 452 ? -4.344 47.182 117.422 1.00 40.76 452 GLN B N 1
ATOM 7358 C CA . GLN B 1 452 ? -5.513 47.506 118.244 1.00 41.09 452 GLN B CA 1
ATOM 7359 C C . GLN B 1 452 ? -5.163 47.500 119.732 1.00 41.74 452 GLN B C 1
ATOM 7360 O O . GLN B 1 452 ? -5.587 48.396 120.477 1.00 39.41 452 GLN B O 1
ATOM 7366 N N . GLN B 1 453 ? -4.381 46.505 120.167 1.00 36.78 453 GLN B N 1
ATOM 7367 C CA . GLN B 1 453 ? -3.955 46.421 121.559 0.84 37.09 453 GLN B CA 1
ATOM 7368 C C . GLN B 1 453 ? -3.212 47.679 121.981 1.00 37.35 453 GLN B C 1
ATOM 7369 O O . GLN B 1 453 ? -3.429 48.206 123.085 1.00 39.47 453 GLN B O 1
ATOM 7375 N N . THR B 1 454 ? -2.305 48.151 121.121 1.00 37.99 454 THR B N 1
ATOM 7376 C CA . THR B 1 454 ? -1.496 49.326 121.422 1.00 33.92 454 THR B CA 1
ATOM 7377 C C . THR B 1 454 ? -2.363 50.571 121.542 1.00 36.20 454 THR B C 1
ATOM 7378 O O . THR B 1 454 ? -2.260 51.321 122.519 1.00 37.19 454 THR B O 1
ATOM 7382 N N . GLU B 1 455 ? -3.217 50.817 120.547 1.00 36.95 455 GLU B N 1
ATOM 7383 C CA . GLU B 1 455 ? -4.043 52.018 120.589 0.98 39.68 455 GLU B CA 1
ATOM 7384 C C . GLU B 1 455 ? -4.878 52.064 121.861 1.00 44.75 455 GLU B C 1
ATOM 7385 O O . GLU B 1 455 ? -4.974 53.107 122.516 1.00 39.33 455 GLU B O 1
ATOM 7391 N N . LYS B 1 456 ? -5.493 50.938 122.216 1.00 38.71 456 LYS B N 1
ATOM 7392 C CA . LYS B 1 456 ? -6.351 50.906 123.383 1.00 42.39 456 LYS B CA 1
ATOM 7393 C C . LYS B 1 456 ? -5.542 51.110 124.655 1.00 38.33 456 LYS B C 1
ATOM 7394 O O . LYS B 1 456 ? -6.020 51.747 125.596 1.00 39.20 456 LYS B O 1
ATOM 7400 N N . PHE B 1 457 ? -4.303 50.619 124.683 1.00 36.08 457 PHE B N 1
ATOM 7401 C CA . PHE B 1 457 ? -3.520 50.687 125.917 0.93 34.76 457 PHE B CA 1
ATOM 7402 C C . PHE B 1 457 ? -3.019 52.102 126.155 1.00 34.90 457 PHE B C 1
ATOM 7403 O O . PHE B 1 457 ? -3.074 52.604 127.279 1.00 37.54 457 PHE B O 1
ATOM 7411 N N . VAL B 1 458 ? -2.544 52.769 125.102 1.00 39.09 458 VAL B N 1
ATOM 7412 C CA . VAL B 1 458 ? -2.124 54.161 125.236 1.00 38.57 458 VAL B CA 1
ATOM 7413 C C . VAL B 1 458 ? -3.325 55.049 125.559 1.00 41.82 458 VAL B C 1
ATOM 7414 O O . VAL B 1 458 ? -3.263 55.908 126.455 1.00 37.94 458 VAL B O 1
ATOM 7418 N N . LYS B 1 459 ? -4.424 54.838 124.875 1.00 38.87 459 LYS B N 1
ATOM 7419 C CA . LYS B 1 459 ? -5.563 55.715 125.056 1.00 40.88 459 LYS B CA 1
ATOM 7420 C C . LYS B 1 459 ? -6.360 55.534 126.317 1.00 41.12 459 LYS B C 1
ATOM 7421 O O . LYS B 1 459 ? -7.026 56.411 126.754 1.00 42.59 459 LYS B O 1
ATOM 7427 N N . ASN B 1 460 ? -6.228 54.383 126.913 1.00 39.79 460 ASN B N 1
ATOM 7428 C CA . ASN B 1 460 ? -6.980 54.077 128.121 0.89 43.24 460 ASN B CA 1
ATOM 7429 C C . ASN B 1 460 ? -6.044 53.890 129.300 1.00 43.01 460 ASN B C 1
ATOM 7430 O O . ASN B 1 460 ? -5.962 54.771 130.161 1.00 38.94 460 ASN B O 1
ATOM 7435 N N . ASP B 1 461 ? -5.315 52.770 129.357 1.00 37.05 461 ASP B N 1
ATOM 7436 C CA . ASP B 1 461 ? -4.487 52.464 130.520 0.96 37.51 461 ASP B CA 1
ATOM 7437 C C . ASP B 1 461 ? -3.507 53.587 130.811 1.00 35.42 461 ASP B C 1
ATOM 7438 O O . ASP B 1 461 ? -3.448 54.094 131.932 1.00 37.16 461 ASP B O 1
ATOM 7443 N N . VAL B 1 462 ? -2.742 54.005 129.797 1.00 35.04 462 VAL B N 1
ATOM 7444 C CA . VAL B 1 462 ? -1.709 55.016 130.003 1.00 37.75 462 VAL B CA 1
ATOM 7445 C C . VAL B 1 462 ? -2.332 56.371 130.296 1.00 37.41 462 VAL B C 1
ATOM 7446 O O . VAL B 1 462 ? -1.906 57.075 131.218 1.00 36.61 462 VAL B O 1
ATOM 7450 N N . ALA B 1 463 ? -3.363 56.751 129.541 1.00 37.88 463 ALA B N 1
ATOM 7451 C CA . ALA B 1 463 ? -3.978 58.053 129.765 1.00 41.96 463 ALA B CA 1
ATOM 7452 C C . ALA B 1 463 ? -4.602 58.141 131.156 1.00 43.79 463 ALA B C 1
ATOM 7453 O O . ALA B 1 463 ? -4.457 59.160 131.844 1.00 44.33 463 ALA B O 1
ATOM 7455 N N . ASN B 1 464 ? -5.315 57.088 131.579 1.00 41.90 464 ASN B N 1
ATOM 7456 C CA . ASN B 1 464 ? -5.919 57.084 132.910 1.00 41.54 464 ASN B CA 1
ATOM 7457 C C . ASN B 1 464 ? -4.858 57.137 133.990 1.00 39.31 464 ASN B C 1
ATOM 7458 O O . ASN B 1 464 ? -5.048 57.793 135.018 1.00 40.67 464 ASN B O 1
ATOM 7463 N N . ALA B 1 465 ? -3.740 56.433 133.786 1.00 37.61 465 ALA B N 1
ATOM 7464 C CA . ALA B 1 465 ? -2.682 56.423 134.787 1.00 36.72 465 ALA B CA 1
ATOM 7465 C C . ALA B 1 465 ? -2.026 57.789 134.911 1.00 37.34 465 ALA B C 1
ATOM 7466 O O . ALA B 1 465 ? -1.644 58.199 136.011 1.00 38.23 465 ALA B O 1
ATOM 7468 N N . LEU B 1 466 ? -1.869 58.499 133.793 1.00 37.83 466 LEU B N 1
ATOM 7469 C CA . LEU B 1 466 ? -1.156 59.768 133.798 0.99 43.22 466 LEU B CA 1
ATOM 7470 C C . LEU B 1 466 ? -2.054 60.954 134.123 1.00 43.43 466 LEU B C 1
ATOM 7471 O O . LEU B 1 466 ? -1.543 62.029 134.453 1.00 41.69 466 LEU B O 1
ATOM 7476 N N . LYS B 1 467 ? -3.371 60.786 134.053 1.00 44.90 467 LYS B N 1
ATOM 7477 C CA . LYS B 1 467 ? -4.283 61.904 134.299 0.98 48.02 467 LYS B CA 1
ATOM 7478 C C . LYS B 1 467 ? -4.036 62.625 135.623 1.00 48.05 467 LYS B C 1
ATOM 7479 O O . LYS B 1 467 ? -4.015 63.866 135.621 1.00 50.31 467 LYS B O 1
ATOM 7485 N N . PRO B 1 468 ? -3.845 61.951 136.763 1.00 46.21 468 PRO B N 1
ATOM 7486 C CA . PRO B 1 468 ? -3.546 62.691 138.006 0.75 47.84 468 PRO B CA 1
ATOM 7487 C C . PRO B 1 468 ? -2.256 63.498 137.968 1.00 44.36 468 PRO B C 1
ATOM 7488 O O . PRO B 1 468 ? -2.125 64.432 138.762 1.00 45.69 468 PRO B O 1
ATOM 7492 N N . PHE B 1 469 ? -1.316 63.189 137.072 1.00 43.18 469 PHE B N 1
ATOM 7493 C CA . PHE B 1 469 ? -0.024 63.863 137.020 1.00 44.92 469 PHE B CA 1
ATOM 7494 C C . PHE B 1 469 ? 0.140 64.727 135.781 1.00 44.50 469 PHE B C 1
ATOM 7495 O O . PHE B 1 469 ? 1.275 65.054 135.411 1.00 44.48 469 PHE B O 1
ATOM 7503 N N . GLU B 1 470 ? -0.969 65.092 135.130 1.00 45.75 470 GLU B N 1
ATOM 7504 C CA . GLU B 1 470 ? -0.894 65.869 133.901 1.00 53.35 470 GLU B CA 1
ATOM 7505 C C . GLU B 1 470 ? -0.059 67.131 134.072 1.00 50.93 470 GLU B C 1
ATOM 7506 O O . GLU B 1 470 ? 0.679 67.512 133.160 1.00 51.04 470 GLU B O 1
ATOM 7512 N N . LYS B 1 471 ? -0.127 67.767 135.238 1.00 49.88 471 LYS B N 1
ATOM 7513 C CA . LYS B 1 471 ? 0.617 68.999 135.461 1.00 55.90 471 LYS B CA 1
ATOM 7514 C C . LYS B 1 471 ? 2.131 68.804 135.430 1.00 55.71 471 LYS B C 1
ATOM 7515 O O . LYS B 1 471 ? 2.853 69.779 135.208 1.00 56.85 471 LYS B O 1
ATOM 7521 N N . TYR B 1 472 ? 2.634 67.582 135.628 1.00 48.35 472 TYR B N 1
ATOM 7522 C CA . TYR B 1 472 ? 4.074 67.339 135.582 0.92 49.89 472 TYR B CA 1
ATOM 7523 C C . TYR B 1 472 ? 4.606 67.029 134.188 1.00 47.04 472 TYR B C 1
ATOM 7524 O O . TYR B 1 472 ? 5.827 66.945 134.014 1.00 46.80 472 TYR B O 1
ATOM 7533 N N . ILE B 1 473 ? 3.737 66.864 133.201 1.00 47.06 473 ILE B N 1
ATOM 7534 C CA . ILE B 1 473 ? 4.167 66.495 131.855 0.91 49.69 473 ILE B CA 1
ATOM 7535 C C . ILE B 1 473 ? 4.752 67.731 131.177 1.00 53.50 473 ILE B C 1
ATOM 7536 O O . ILE B 1 473 ? 4.111 68.786 131.114 1.00 53.96 473 ILE B O 1
ATOM 7541 N N . THR B 1 474 ? 5.988 67.618 130.704 1.00 55.49 474 THR B N 1
ATOM 7542 C CA . THR B 1 474 ? 6.671 68.723 130.045 1.00 60.50 474 THR B CA 1
ATOM 7543 C C . THR B 1 474 ? 6.966 68.374 128.591 1.00 67.11 474 THR B C 1
ATOM 7544 O O . THR B 1 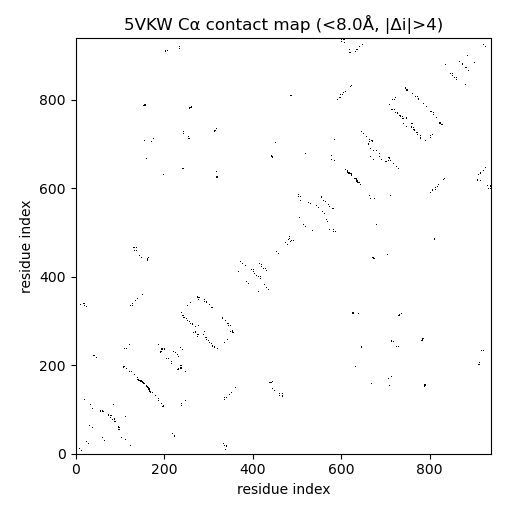474 ? 6.627 67.298 128.086 1.00 64.94 474 THR B O 1
ATOM 7548 N N . THR B 1 475 ? 7.627 69.308 127.920 1.00 77.67 475 THR B N 1
ATOM 7549 C CA . THR B 1 475 ? 8.151 69.065 126.585 0.82 85.97 475 THR B CA 1
ATOM 7550 C C . THR B 1 475 ? 9.654 69.314 126.603 1.00 96.35 475 THR B C 1
ATOM 7551 O O . THR B 1 475 ? 10.271 69.324 127.674 1.00 96.83 475 THR B O 1
ATOM 7555 N N . GLU B 1 476 ? 10.259 69.513 125.441 1.00 108.19 476 GLU B N 1
ATOM 7556 C CA . GLU B 1 476 ? 11.690 69.783 125.409 0.98 115.00 476 GLU B CA 1
ATOM 7557 C C . GLU B 1 476 ? 11.974 71.098 124.685 1.00 120.84 476 GLU B C 1
ATOM 7558 O O . GLU B 1 476 ? 12.641 71.124 123.651 1.00 122.82 476 GLU B O 1
#

B-factor: mean 39.36, std 20.28, range [11.98, 130.93]

Nearest PDB structures (foldseek):
  5vkw-assembly1_B  TM=1.002E+00  e=4.260E-68  Candida albicans SC5314
  5nx8-assembly1_B  TM=9.911E-01  e=4.282E-49  Homo sapiens neanderthalensis
  5nx8-assembly1_D  TM=9.853E-01  e=1.086E-48  Homo sapiens neanderthalensis
  4flc-assembly1_D  TM=9.903E-01  e=1.042E-47  Homo sapiens
  5nxa-assembly1_B  TM=9.670E-01  e=2.151E-41  Homo sapiens neanderthalensis

Secondary structure (DSSP, 8-state):
--GGGS---HHHHTS--HHHHHHTSHHHHHHHHHHHHHHHHHHHHHHT-TTS-HHHHHHHTT--S--HHHHHHHHHHHHHHS-HHHHHHHHHHHHSTTSTTTTTTT--THHHHHHHHHHHHHHHHHHHHHHHHHHHHHHHHHHHHTTT-EEEEEETTEEEEEEEHHHHHHHHHHHHHHHHHHHHHHHHH--B--S--SSSS-HHHHHHTTT-HHHHHHHHHHHHHHTT-S-B-SS-SSSS-THHHHHHHHHHHHHHHHHHHHHHHHHHHHHTTSEEPPP-----SS---HHHHHHHHHHHHHHHHHHHHHHHHHT--TT--GGGHHHHHHHHHHHHHHHHHHHHHHHHHHTS-EE-HHHHHHHHHHHHHHH-HHHHHHHHHHHT--HHHHHHHHHHHHHHHHHHHHHH-PPP-HHHHHHT-GGGGGGGGGHHHHT-GGGSSTTHHHHHHHIIIIIIHHHHGGGGGG----/--GGGS---TTTTTS--HHHHHHTSHHHHHHHHHHHHHHHHHHHHHHT-TTS-HHHHHHHHT--S--HHHHHHHHHHHHHHS-HHHHHHHHHHHH-TTTTTTTTTT--THHHHHHHHHHHHHHHHHHHHHHHHHHHHHHHHHHHHTTT-EEEEEETTEEEEEEEHHHHHHHHHHHHHHHHHHHHHHHHH--B--S--TTSS-HHHHHHTTT-HHHHHHHHHHHHHHTT-S-B-SS-SSS--THHHHHHHHHHHHHHHHHHHHHHHHHHHHHTTSEEPPP----SS---HHHHHHHHHHHHHHHHHHHHHHHHHT--TT--GGGHHHHHHHHHHHHHHHHHHHHHHHHHHHS-EE-HHHHHHHHHHHHHHH-HHHHHHHHHHTT--HHHHHHHHHHHHHHHHIIIIII-S---HHHHHHT-GGGGGGGGGHHHHT-GGGGSTTHHHHHHHIIIIIIHHHHGGGGGG----

Organism: Candida albicans (strain SC5314 / ATCC MYA-2876) (NCBI:txid237561)

Sequence (939 aa):
MSEYDKYSSTPLSSRYASEEMSKIFSLRNRFSTWRKLWLNLAIAEKEVGLSVITDEAIEEQMKQHLEITDKEIQDAAVEEAKVRHDVMAHVHVFGETCPSAAGIIHLGATSCFVTDNADLIFLRDAYDVLIPKLVNVIDRLSKFALEYKDLPVLGWTHFQPAQLTTVGKRATLWLQELLWDLRNMVRARNDIGLRGVKGTTTTGTQASFLSLFHGDHDKVEELDKRVVELLGFDIVYPVTGQTYSRKIDIDVLSPLASFGATAHKFATDIRLLANLKEIEEPFEKAMAYKRNPMRCERVCSLARHLGGLFNNDAVQTASVQWFERTLDDSSAIRRISLPSAFLTVDILLSTMLNITSGLVVYPKVIEERRINSELPFMATENIIMAMVEKGGSRQDCHEEIRVLSSHQASAVVKQEGGDNDLIERIKSTEYFKPIWNDLDTLLDPKTFVGRAPQQTEKFVKNDVANALKPFEKYITTEMSEYDKYSTPLSSRYASEEMSKIFSLRNRFSTWRKLWLNLAIAEKEVGLSVITDEAIEQMKQHLEITDKEIQDAAVEEAKVRHDVMAHVHVFGETCPSAAGIIHLGATSCFVTDNADLIFLRRDAYDVLIPKLVNVIDRLSKFALEYKDLPVLGWTHFQPAQLTTVGKRATLWLQELLWDLRNMVRARNDIGLRGVKGTTGTQASFLSLFHGDHDKVEEELDKRVVVELLGFDIVYPVTGQTYSRKIDIDVLSPLASFGATAHKFATDIRLLANLKEIEEPFEKMAYKRNPMRCERVCSLARHLGGLFNDAVQQTASVQWFERTLDDSAIRRISLPSAFLTVDILLSSTMLNNITSGLVVYPKVIERRINSSELPFMATENIIMAMVEKGGSRQDCHEEIRVLSHQASAVVKQEGGDNDLIERIKSTEYFKPIWNDLDTLLDPKTFVGRAPQQTEKFVKNDVANALKPFEKYITTE

CATH classification: 1.10.275.10 (+2 more: 1.20.200.10, 6.10.250.1570)

Radius of gyration: 33.76 Å; Cα contacts (8 Å, |Δi|>4): 1450; chains: 2; bounding box: 66×81×116 Å

Foldseek 3Di:
DDPVPDDDDCLPVPFDDVPLVVLLDPQVLLLQLLVLQLLLLVLLVVLPDPVQDPLLSVQSPVCSGPDPVLVVQLVVVCVVVVDNQVSSLCSSCVSRVSCSVPGCPLADSCSRNFQSVLVSLLVLLVLLLLLLLQLLVLLLVVLLVWLQQWFFDADVHDTDFIAIPSLVSVVLSVLSLVLSVLSVVLSQVGFGQFGQPQFRPSVSVCVVVVNDVVSVVSSRCRSRVVSPGRDHDNGATRHPQLVSVLSSLVSLLSVLVSLLVVLVVQQVCLVLVFKAFADDDVDDPHDHNVLSVVSNVLSVVSVVLSVLSVVLSVPAPRRGDCPNPPSCSPSSSSSSSSSSSNSVSSSRRSNGMDGDSVSRVVVLVQPLVLVCLVVLLVLQVVVPDDSVVSSVVLVVLSVVQVCCVPVVVDGRCSLVVLCVDPVNVVCNVVPPVSSDSSVRNPCSSVVSVCCSVPVSCVSCVVPVVSHDDD/DDPVVDDDDCLAPVFDDPVLNVLLDPQVLLLQLLVLQLLLLVLLVVLPLVVRDVLLSVQSVVPSGDDPVLVVQLVVVCVVVVDSQVSSLVSSCVSRVSCNVPRQQLADPCSRNQQSLLVSLLVLLVLLLLLLLQLLVLLLVVLLVWLQQWFFDADVHDTDFIAIPSLVSVVLNVLSLVLSVLSVVLSLVGFGQFGQPQFRPSPSVCVSVPNDPVSVVSSRCSSRVVVPGDDHDNGATRHDQLVSVLSSLVSLLSVLVSLLVVLVVQQVCVVLVFKAFADPPDDPRDHNVLSVVSNVLSVVSVVLSVLSVVLSVPQPRRGDCPNPVSCSPSVSSSSSSSSSNSVSSSRRSNGMDGDSVSRVLVLVQPVVVVLLVLLLVLVVVVVDDNVVSSVVLVVLVVVQVCCVPVNNDGRCSLVVLCVDPSSVVCPVVVCVSSPSSVRNPCSSVVSVCCSVPVSCVSSVVVVVSHDDD